Protein 9QGG (pdb70)

Foldseek 3Di:
DDLQVVLQVVVLVQQEEEDAQWDDDPPRDIDGPFDAPCPVVVVVLPPAADPCVVVQLVVQSVCSNHPWDDGLFKGKHKYHHPPDSQWIKMWIQFGPLALRTRFIWMKTWGQHRPPPVAAIAIFTDLLVCLPHQLAPQQHSRGHGDAQCRAPPPPDVVRYPDRPPDGPSVVVVCCRDLTRDRQRVCSDPPLVVVPPDLVSVLVSLLSSLQNNLSRLQRRQLCCLVPNTPSCNVVNLQSCLSCVVVVLVVLVVVLVVLPDDDDDVVSVVSSVVSSVSSVVSSVSNVVSNVVRDDDD/DDPCLACVQVCLQQNDLLLVLQLAFEEEQEDQALLSVLLLLQLVLSQGNEYEYEYADADDLQRLLRRLQDDPVRGGPTNQVSCQVVSCQLHVNYHYYYDYDDPDLVNVLRGQEYEDEPDADVVVQVVLVSCQVNQHWYWYWYDFFQKIKIWTARYFKAKAQAAFRDDKFKFKFFAWDAFQWIKTFGPPDDFRPDDQQFWKAKDPWPQQCVRHPDGTATWGDPDRGMITRGHRNVGGHTDAIMMIITDGDMDMDGGDTPVVCLVVPDEDDFAPVCVQVVVQVSLLVVLQSVLCVVPVNDAAAAQDQVQLVVSLVSSVVVDPDDHDSVVSSLSSNRRQADHHLSSLQSSLLVSLLVSCSSRSYFHHGRTMYMDGQVLLEDPVGDDSVQLCADSHSCNSVSSRHGVVLLVLQLAAEEEEEDQALLNLLLLLRSLSSNGNLHNYAYEYEAQDFDRSNRSSFRSQDGPVRGRPQRFVSSVVSSCSSHVSHHYDYYNDHDDPVPCVPVPLVVLQRHQEYEYDDDDVVSQVSVQVSCLVNQHKYWYKDDFNLKIWIDIDHFQWFATPVVDDDDDDDDDDPCCLPPFPQALLSLLVNLLVVLCVPQFVLQPLLQCCLVDVCSLVVLVPDDDCRLVVSLVSNCCDFPVQQDPALLSLLLVLLQVLCCVQPQVLVQSCVVPPPQAADPVGHHPCHDSGFRFDGDDDDLPDPLNLLLSQLRSQSSCVQFVHDHDNDSVVSSVSNVPHDHDDHDHDPCSVPVSVVSVVCCVPVGDSVIDGDGDDQDLSDPPNSNLSNSQSSSQSVCNRRVHDGDDSSVSCCSSVVRRNDRNSSSSSRSSLSVSQVSSVSSPDRDQVSHWIWIARSSVGDIYTDRRHTFDWDDDPRDIDGQSDAAEAEEKDAQQRVQVVCCPPVVWHFAWKAFVPWTLHHVPDDPVVVVVRRGDIPQVSCCVGVVHHDDPSHQWGKMATWTAHPVGHTDHDHIYIYGYD/DKEWEAEPVGDIDIDDDDQFDWLVVVLVRVCVVPNDHSVQWWKDFPNDTHDGPGTNVVVPQDPHGYIYTYHDDDDD

B-factor: mean 119.48, std 24.33, range [30.0, 219.34]

Radius of gyration: 34.96 Å; Cα contacts (8 Å, |Δi|>4): 2668; chains: 4; bounding box: 71×82×110 Å

Secondary structure (DSSP, 8-state):
--HHHHHHHHHSTTSEEEE--EEE-STT-EEESS--TTHHHHHHHTT---HHHHHHHHHHHHHHHHH--B-SS-BEEEEEESS-TTEEEEEEEBPTTSTTBT-EEEEEEE--TTTTTSPPEEEE--STTTT---BTTB-TTSBB--GGG--SSS-TTTS--TTT--HHHHHHHHHHHTS-S-GGGGSTTGGGGTTSHHHHHHHHHHHHHHHHHIIIIIIIHHHHS--SSSHHHHHHHHHHTHHHHHHHHHHHHHHHTS--S-HHHHHHHHHHHHHHHHHHHHHHHHHHT-PPP-/---HHHHHHHHHHH-HHHHHHHTT-EEEEE--SHHHHHHHHHHHHHT-SEEEEE--SBP-GGGGGT-TT--GGGTTSBHHHHHHHHHHTT-TTSEEEEE-S---HHHHTT-SEEEE-S--HHHHHHHHHHHHHTT-EEEEEEEEBTEEEEEEE--SSEEESBSS-PPP-EEEEEEE--STT-EEEETTS----PPTT-EEEEEEEES-GGGBTPPPEE-EE-SSSEEE-S--TTSPPP-EEEEEEEE---EEE-PPPHHHHHHS--EEPS-TT-TTHHHHHHHHHHHHHHHHHHTTT-PPPTT-HHHHHHHHHHHHHH--S---HHHHHHHHHHTT-B-HHHHHHHHHHHHHHHHHHHH-BSPPP-SEEEEE-GGGS-TT---TGGGS--SSTTHHHHHHH-HHHHHHHHT-EEEEE--SHHHHHHHHHHHHHTTTSSS-EEEEE---B--GGGGGT-TT--GGGTTSBHHHHHHHHHHHH-TT--EEEE----SGGGTTTS-HHHHHT--EEEE--SSHHHHHHHHHHHHHHT--EEEEEEEBTEEEEEEE-TTTB--GGGS-PPPPP---HHHHHT---SHHHHHHHHHHHHHIIIIIHHHHHHHHHH-TTHHHHHTT-STTHHHHHHHHHHIIIIIS--SSHHHHHHHHHHHHHIIIIIHHHHHHHHS-TT-B-TTS-BSS-TT----------TTSHHHHHHHHHHHHHHHHHHTPPP---HHHHHHHHTTPPPPP------HHHHHHHHHHHHHHT--TT----PPPP-SS-SSS-HHHHHHHHHHHHHHHTTPPP--HHHHHHHHTT---B-HHHHHHHHHHHHHHHHHHHHT--STTT--EEEEETTTTEEEEEPPPBPP-EEETTEEE-TT-EEEE-S--BHHHHHHHIIIII--EEEEEEETTEEEEETTS-HHHHHHHTTSBHHHHHHHHHTSPPPTT--EEEEEEEEE-TTS-EE---EEEEE--/---/-EEEEEETTS-EEEEE--TT-BHHHHHHHHHHHT---GGG-EEEETTEE--TT-BHHHHT--TT-EEEEE------

Structure (mmCIF, N/CA/C/O backbone):
data_9QGG
#
_entry.id   9QGG
#
loop_
_entity.id
_entity.type
_entity.pdbx_description
1 polymer 'BIR repeat containing ubiquitin-conjugating enzyme, isoform B'
2 polymer 'E1 ubiquitin-activating enzyme'
3 polymer Polyubiquitin-C
4 non-polymer 'ADENOSINE MONOPHOSPHATE'
#
loop_
_atom_site.group_PDB
_atom_site.id
_atom_site.type_symbol
_atom_site.label_atom_id
_atom_site.label_alt_id
_atom_site.label_comp_id
_atom_site.label_asym_id
_atom_site.label_entity_id
_atom_site.label_seq_id
_atom_site.pdbx_PDB_ins_code
_atom_site.Cartn_x
_atom_site.Cartn_y
_atom_site.Cartn_z
_atom_site.occupancy
_atom_site.B_iso_or_equiv
_atom_site.auth_seq_id
_atom_site.auth_comp_id
_atom_site.auth_asym_id
_atom_site.auth_atom_id
_atom_site.pdbx_PDB_model_num
ATOM 1 N N . LYS A 1 7 ? 123.184 166.309 189.210 1.00 176.74 4581 LYS A N 1
ATOM 2 C CA . LYS A 1 7 ? 122.973 165.385 188.107 1.00 169.87 4581 LYS A CA 1
ATOM 3 C C . LYS A 1 7 ? 123.408 163.975 188.489 1.00 167.86 4581 LYS A C 1
ATOM 4 O O . LYS A 1 7 ? 124.372 163.775 189.233 1.00 166.39 4581 LYS A O 1
ATOM 10 N N . SER A 1 8 ? 122.681 162.989 187.969 1.00 164.50 4582 SER A N 1
ATOM 11 C CA . SER A 1 8 ? 123.045 161.599 188.184 1.00 158.70 4582 SER A CA 1
ATOM 12 C C . SER A 1 8 ? 124.353 161.280 187.465 1.00 154.67 4582 SER A C 1
ATOM 13 O O . SER A 1 8 ? 124.746 161.949 186.507 1.00 154.51 4582 SER A O 1
ATOM 16 N N . ILE A 1 9 ? 125.031 160.236 187.946 1.00 151.85 4583 ILE A N 1
ATOM 17 C CA . ILE A 1 9 ? 126.346 159.895 187.408 1.00 148.62 4583 ILE A CA 1
ATOM 18 C C . ILE A 1 9 ? 126.238 159.491 185.941 1.00 143.63 4583 ILE A C 1
ATOM 19 O O . ILE A 1 9 ? 127.130 159.786 185.135 1.00 140.86 4583 ILE A O 1
ATOM 24 N N . GLU A 1 10 ? 125.144 158.822 185.568 1.00 142.35 4584 GLU A N 1
ATOM 25 C CA . GLU A 1 10 ? 124.922 158.494 184.164 1.00 140.24 4584 GLU A CA 1
ATOM 26 C C . GLU A 1 10 ? 124.754 159.755 183.327 1.00 142.57 4584 GLU A C 1
ATOM 27 O O . GLU A 1 10 ? 125.286 159.848 182.213 1.00 142.45 4584 GLU A O 1
ATOM 33 N N . GLN A 1 11 ? 124.016 160.738 183.848 1.00 143.87 4585 GLN A N 1
ATOM 34 C CA . GLN A 1 11 ? 123.834 161.993 183.127 1.00 142.62 4585 GLN A CA 1
ATOM 35 C C . GLN A 1 11 ? 125.160 162.721 182.944 1.00 142.20 4585 GLN A C 1
ATOM 36 O O . GLN A 1 11 ? 125.444 163.245 181.861 1.00 142.82 4585 GLN A O 1
ATOM 42 N N . ARG A 1 12 ? 125.985 162.763 183.994 1.00 141.48 4586 ARG A N 1
ATOM 43 C CA . ARG A 1 12 ? 127.294 163.399 183.879 1.00 140.34 4586 ARG A CA 1
ATOM 44 C C . ARG A 1 12 ? 128.173 162.671 182.872 1.00 136.14 4586 ARG A C 1
ATOM 45 O O . ARG A 1 12 ? 128.875 163.306 182.078 1.00 134.55 4586 ARG A O 1
ATOM 53 N N . TYR A 1 13 ? 128.147 161.336 182.891 1.00 135.84 4587 TYR A N 1
ATOM 54 C CA . TYR A 1 13 ? 128.933 160.564 181.933 1.00 129.97 4587 TYR A CA 1
ATOM 55 C C . TYR A 1 13 ? 128.498 160.861 180.504 1.00 129.02 4587 TYR A C 1
ATOM 56 O O . TYR A 1 13 ? 129.333 161.079 179.619 1.00 130.59 4587 TYR A O 1
ATOM 65 N N . LEU A 1 14 ? 127.185 160.885 180.263 1.00 129.96 4588 LEU A N 1
ATOM 66 C CA . LEU A 1 14 ? 126.686 161.149 178.918 1.00 128.01 4588 LEU A CA 1
ATOM 67 C C . LEU A 1 14 ? 127.018 162.567 178.469 1.00 131.03 4588 LEU A C 1
ATOM 68 O O . LEU A 1 14 ? 127.355 162.791 177.301 1.00 130.53 4588 LEU A O 1
ATOM 73 N N . GLU A 1 15 ? 126.926 163.539 179.380 1.00 134.57 4589 GLU A N 1
ATOM 74 C CA . GLU A 1 15 ? 127.222 164.919 179.013 1.00 133.33 4589 GLU A CA 1
ATOM 75 C C . GLU A 1 15 ? 128.711 165.138 178.779 1.00 131.80 4589 GLU A C 1
ATOM 76 O O . GLU A 1 15 ? 129.088 165.970 177.946 1.00 133.24 4589 GLU A O 1
ATOM 82 N N . LEU A 1 16 ? 129.568 164.411 179.494 1.00 130.54 4590 LEU A N 1
ATOM 83 C CA . LEU A 1 16 ? 131.006 164.625 179.391 1.00 126.68 4590 LEU A CA 1
ATOM 84 C C . LEU A 1 16 ? 131.635 163.858 178.234 1.00 125.31 4590 LEU A C 1
ATOM 85 O O . LEU A 1 16 ? 132.544 164.375 177.576 1.00 126.10 4590 LEU A O 1
ATOM 90 N N . MET A 1 17 ? 131.176 162.634 177.968 1.00 124.76 4591 MET A N 1
ATOM 91 C CA . MET A 1 17 ? 131.743 161.847 176.880 1.00 120.60 4591 MET A CA 1
ATOM 92 C C . MET A 1 17 ? 131.180 162.217 175.515 1.00 119.35 4591 MET A C 1
ATOM 93 O O . MET A 1 17 ? 131.692 161.729 174.502 1.00 119.02 4591 MET A O 1
ATOM 98 N N . LYS A 1 18 ? 130.145 163.057 175.461 1.00 120.09 4592 LYS A N 1
ATOM 99 C CA . LYS A 1 18 ? 129.562 163.432 174.177 1.00 120.28 4592 LYS A CA 1
ATOM 100 C C . LYS A 1 18 ? 130.530 164.266 173.345 1.00 120.59 4592 LYS A C 1
ATOM 101 O O . LYS A 1 18 ? 130.617 164.092 172.124 1.00 121.98 4592 LYS A O 1
ATOM 107 N N . LYS A 1 19 ? 131.270 165.172 173.988 1.00 120.31 4593 LYS A N 1
ATOM 108 C CA . LYS A 1 19 ? 132.118 166.104 173.255 1.00 120.01 4593 LYS A CA 1
ATOM 109 C C . LYS A 1 19 ? 133.358 165.444 172.667 1.00 120.65 4593 LYS A C 1
ATOM 110 O O . LYS A 1 19 ? 133.938 165.984 171.719 1.00 120.09 4593 LYS A O 1
ATOM 116 N N . ARG A 1 20 ? 133.779 164.296 173.198 1.00 120.80 4594 ARG A N 1
ATOM 117 C CA . ARG A 1 20 ? 135.034 163.671 172.804 1.00 118.77 4594 ARG A CA 1
ATOM 118 C C . ARG A 1 20 ? 134.827 162.410 171.972 1.00 113.21 4594 ARG A C 1
ATOM 119 O O . ARG A 1 20 ? 135.714 161.552 171.925 1.00 112.98 4594 ARG A O 1
ATOM 127 N N . GLN A 1 21 ? 133.674 162.276 171.315 1.00 109.18 4595 GLN A N 1
ATOM 128 C CA . GLN A 1 21 ? 133.414 161.067 170.540 1.00 103.69 4595 GLN A CA 1
ATOM 129 C C . GLN A 1 21 ? 134.247 161.029 169.265 1.00 103.43 4595 GLN A C 1
ATOM 130 O O . GLN A 1 21 ? 134.828 159.991 168.931 1.00 105.48 4595 GLN A O 1
ATOM 136 N N . PHE A 1 22 ? 134.320 162.143 168.541 1.00 102.95 4596 PHE A N 1
ATOM 137 C CA . PHE A 1 22 ? 135.076 162.217 167.298 1.00 100.38 4596 PHE A CA 1
ATOM 138 C C . PHE A 1 22 ? 136.038 163.391 167.370 1.00 103.37 4596 PHE A C 1
ATOM 139 O O . PHE A 1 22 ? 135.638 164.504 167.725 1.00 109.49 4596 PHE A O 1
ATOM 147 N N . ASP A 1 23 ? 137.300 163.143 167.029 1.00 101.15 4597 ASP A N 1
ATOM 148 C CA . ASP A 1 23 ? 138.330 164.170 167.099 1.00 103.53 4597 ASP A CA 1
ATOM 149 C C . ASP A 1 23 ? 139.511 163.728 166.248 1.00 103.00 4597 ASP A C 1
ATOM 150 O O . ASP A 1 23 ? 139.533 162.621 165.705 1.00 102.48 4597 ASP A O 1
ATOM 155 N N . THR A 1 24 ? 140.496 164.614 166.137 1.00 104.48 4598 THR A N 1
ATOM 156 C CA . THR A 1 24 ? 141.709 164.353 165.378 1.00 104.18 4598 THR A CA 1
ATOM 157 C C . THR A 1 24 ? 142.917 164.378 166.303 1.00 104.78 4598 THR A C 1
ATOM 158 O O . THR A 1 24 ? 142.941 165.101 167.303 1.00 106.03 4598 THR A O 1
ATOM 162 N N . PHE A 1 25 ? 143.923 163.578 165.958 1.00 106.41 4599 PHE A N 1
ATOM 163 C CA . PHE A 1 25 ? 145.151 163.479 166.729 1.00 106.32 4599 PHE A CA 1
ATOM 164 C C . PHE A 1 25 ? 146.349 163.513 165.792 1.00 107.87 4599 PHE A C 1
ATOM 165 O O . PHE A 1 25 ? 146.265 163.094 164.635 1.00 109.25 4599 PHE A O 1
ATOM 173 N N . ASP A 1 26 ? 147.468 164.020 166.305 1.00 109.22 4600 ASP A N 1
ATOM 174 C CA . ASP A 1 26 ? 148.715 164.092 165.545 1.00 109.53 4600 ASP A CA 1
ATOM 175 C C . ASP A 1 26 ? 149.394 162.730 165.599 1.00 110.92 4600 ASP A C 1
ATOM 176 O O . ASP A 1 26 ? 150.227 162.459 166.463 1.00 114.33 4600 ASP A O 1
ATOM 181 N N . MET A 1 27 ? 149.027 161.856 164.663 1.00 109.07 4601 MET A N 1
ATOM 182 C CA . MET A 1 27 ? 149.642 160.538 164.579 1.00 106.42 4601 MET A CA 1
ATOM 183 C C . MET A 1 27 ? 150.907 160.533 163.734 1.00 106.20 4601 MET A C 1
ATOM 184 O O . MET A 1 27 ? 151.780 159.684 163.946 1.00 110.12 4601 MET A O 1
ATOM 189 N N . ILE A 1 28 ? 151.025 161.456 162.785 1.00 105.91 4602 ILE A N 1
ATOM 190 C CA . ILE A 1 28 ? 152.156 161.519 161.867 1.00 104.13 4602 ILE A CA 1
ATOM 191 C C . ILE A 1 28 ? 152.766 162.910 161.947 1.00 108.77 4602 ILE A C 1
ATOM 192 O O . ILE A 1 28 ? 152.044 163.912 161.899 1.00 114.70 4602 ILE A O 1
ATOM 197 N N . VAL A 1 29 ? 154.091 162.970 162.067 1.00 107.22 4603 VAL A N 1
ATOM 198 C CA . VAL A 1 29 ? 154.814 164.231 162.138 1.00 109.87 4603 VAL A CA 1
ATOM 199 C C . VAL A 1 29 ? 155.879 164.249 161.051 1.00 116.77 4603 VAL A C 1
ATOM 200 O O . VAL A 1 29 ? 156.266 163.214 160.502 1.00 116.99 4603 VAL A O 1
ATOM 204 N N . GLU A 1 30 ? 156.348 165.454 160.738 1.00 121.69 4604 GLU A N 1
ATOM 205 C CA . GLU A 1 30 ? 157.379 165.621 159.726 1.00 124.51 4604 GLU A CA 1
ATOM 206 C C . GLU A 1 30 ? 158.709 165.055 160.212 1.00 130.15 4604 GLU A C 1
ATOM 207 O O . GLU A 1 30 ? 159.039 165.107 161.400 1.00 131.60 4604 GLU A O 1
ATOM 213 N N . SER A 1 31 ? 159.476 164.509 159.273 1.00 134.12 4605 SER A N 1
ATOM 214 C CA . SER A 1 31 ? 160.775 163.919 159.563 1.00 137.91 4605 SER A CA 1
ATOM 215 C C . SER A 1 31 ? 161.775 164.485 158.557 1.00 146.08 4605 SER A C 1
ATOM 216 O O . SER A 1 31 ? 161.440 165.350 157.742 1.00 147.73 4605 SER A O 1
ATOM 219 N N . ASP A 1 32 ? 163.013 164.000 158.613 1.00 149.02 4606 ASP A N 1
ATOM 220 C CA . ASP A 1 32 ? 164.050 164.465 157.707 1.00 149.97 4606 ASP A CA 1
ATOM 221 C C . ASP A 1 32 ? 163.760 164.007 156.278 1.00 150.38 4606 ASP A C 1
ATOM 222 O O . ASP A 1 32 ? 162.820 163.253 156.018 1.00 150.21 4606 ASP A O 1
ATOM 227 N N . ASN A 1 33 ? 164.567 164.523 155.345 1.00 150.68 4607 ASN A N 1
ATOM 228 C CA . ASN A 1 33 ? 164.607 164.171 153.923 1.00 151.58 4607 ASN A CA 1
ATOM 229 C C . ASN A 1 33 ? 163.240 163.834 153.325 1.00 149.87 4607 ASN A C 1
ATOM 230 O O . ASN A 1 33 ? 163.086 162.831 152.620 1.00 151.03 4607 ASN A O 1
ATOM 235 N N . ASN A 1 34 ? 162.252 164.697 153.574 1.00 144.98 4608 ASN A N 1
ATOM 236 C CA . ASN A 1 34 ? 160.911 164.575 152.996 1.00 142.48 4608 ASN A CA 1
ATOM 237 C C . ASN A 1 34 ? 160.248 163.245 153.342 1.00 143.52 4608 ASN A C 1
ATOM 238 O O . ASN A 1 34 ? 159.557 162.650 152.512 1.00 141.46 4608 ASN A O 1
ATOM 243 N N . SER A 1 35 ? 160.449 162.768 154.563 1.00 142.12 4609 SER A N 1
ATOM 244 C CA . SER A 1 35 ? 159.798 161.565 155.053 1.00 136.87 4609 SER A CA 1
ATOM 245 C C . SER A 1 35 ? 158.947 161.901 156.269 1.00 129.84 4609 SER A C 1
ATOM 246 O O . SER A 1 35 ? 159.009 163.003 156.820 1.00 130.16 4609 SER A O 1
ATOM 249 N N . PHE A 1 36 ? 158.136 160.932 156.681 1.00 123.00 4610 PHE A N 1
ATOM 250 C CA . PHE A 1 36 ? 157.278 161.078 157.844 1.00 116.81 4610 PHE A CA 1
ATOM 251 C C . PHE A 1 36 ? 157.408 159.844 158.723 1.00 117.83 4610 PHE A C 1
ATOM 252 O O . PHE A 1 36 ? 157.698 158.747 158.240 1.00 122.31 4610 PHE A O 1
ATOM 260 N N . ARG A 1 37 ? 157.195 160.035 160.022 1.00 113.03 4611 ARG A N 1
ATOM 261 C CA . ARG A 1 37 ? 157.281 158.952 160.988 1.00 110.47 4611 ARG A CA 1
ATOM 262 C C . ARG A 1 37 ? 156.062 158.978 161.898 1.00 109.76 4611 ARG A C 1
ATOM 263 O O . ARG A 1 37 ? 155.501 160.039 162.184 1.00 112.50 4611 ARG A O 1
ATOM 271 N N . PHE A 1 38 ? 155.653 157.793 162.340 1.00 105.41 4612 PHE A N 1
ATOM 272 C CA . PHE A 1 38 ? 154.520 157.668 163.244 1.00 103.62 4612 PHE A CA 1
ATOM 273 C C . PHE A 1 38 ? 154.970 157.901 164.679 1.00 106.21 4612 PHE A C 1
ATOM 274 O O . PHE A 1 38 ? 155.940 157.293 165.141 1.00 112.05 4612 PHE A O 1
ATOM 282 N N . VAL A 1 39 ? 154.264 158.786 165.386 1.00 104.33 4613 VAL A N 1
ATOM 283 C CA . VAL A 1 39 ? 154.509 159.002 166.806 1.00 104.30 4613 VAL A CA 1
ATOM 284 C C . VAL A 1 39 ? 153.574 158.185 167.680 1.00 107.55 4613 VAL A C 1
ATOM 285 O O . VAL A 1 39 ? 153.658 158.266 168.913 1.00 109.80 4613 VAL A O 1
ATOM 289 N N . VAL A 1 40 ? 152.680 157.401 167.079 1.00 106.62 4614 VAL A N 1
ATOM 290 C CA . VAL A 1 40 ? 151.813 156.482 167.800 1.00 107.20 4614 VAL A CA 1
ATOM 291 C C . VAL A 1 40 ? 151.937 155.110 167.154 1.00 110.63 4614 VAL A C 1
ATOM 292 O O . VAL A 1 40 ? 152.316 154.976 165.988 1.00 114.88 4614 VAL A O 1
ATOM 296 N N . SER A 1 41 ? 151.617 154.081 167.932 1.00 109.64 4615 SER A N 1
ATOM 297 C CA . SER A 1 41 ? 151.727 152.704 167.465 1.00 113.12 4615 SER A CA 1
ATOM 298 C C . SER A 1 41 ? 150.493 152.356 166.644 1.00 113.01 4615 SER A C 1
ATOM 299 O O . SER A 1 41 ? 149.411 152.140 167.198 1.00 115.81 4615 SER A O 1
ATOM 302 N N . HIS A 1 42 ? 150.651 152.298 165.324 1.00 107.88 4616 HIS A N 1
ATOM 303 C CA . HIS A 1 42 ? 149.575 151.925 164.417 1.00 102.13 4616 HIS A CA 1
ATOM 304 C C . HIS A 1 42 ? 149.932 150.613 163.737 1.00 100.54 4616 HIS A C 1
ATOM 305 O O . HIS A 1 42 ? 151.055 150.448 163.249 1.00 105.12 4616 HIS A O 1
ATOM 312 N N . HIS A 1 43 ? 148.976 149.685 163.710 1.00 96.73 4617 HIS A N 1
ATOM 313 C CA . HIS A 1 43 ? 149.237 148.362 163.153 1.00 96.92 4617 HIS A CA 1
ATOM 314 C C . HIS A 1 43 ? 149.480 148.423 161.651 1.00 99.42 4617 HIS A C 1
ATOM 315 O O . HIS A 1 43 ? 150.312 147.679 161.121 1.00 103.10 4617 HIS A O 1
ATOM 322 N N . PHE A 1 44 ? 148.765 149.301 160.947 1.00 96.39 4618 PHE A N 1
ATOM 323 C CA . PHE A 1 44 ? 148.810 149.362 159.491 1.00 95.33 4618 PHE A CA 1
ATOM 324 C C . PHE A 1 44 ? 149.791 150.409 158.977 1.00 98.82 4618 PHE A C 1
ATOM 325 O O . PHE A 1 44 ? 149.578 150.980 157.904 1.00 102.51 4618 PHE A O 1
ATOM 333 N N . GLU A 1 45 ? 150.864 150.678 159.725 1.00 98.52 4619 GLU A N 1
ATOM 334 C CA . GLU A 1 45 ? 151.871 151.623 159.253 1.00 98.54 4619 GLU A CA 1
ATOM 335 C C . GLU A 1 45 ? 152.553 151.115 157.988 1.00 101.86 4619 GLU A C 1
ATOM 336 O O . GLU A 1 45 ? 152.791 151.884 157.048 1.00 105.31 4619 GLU A O 1
ATOM 342 N N . LYS A 1 46 ? 152.871 149.819 157.946 1.00 102.26 4620 LYS A N 1
ATOM 343 C CA . LYS A 1 46 ? 153.505 149.249 156.762 1.00 103.21 4620 LYS A CA 1
ATOM 344 C C . LYS A 1 46 ? 152.596 149.351 155.545 1.00 104.28 4620 LYS A C 1
ATOM 345 O O . LYS A 1 46 ? 153.051 149.691 154.448 1.00 104.74 4620 LYS A O 1
ATOM 351 N N . MET A 1 47 ? 151.305 149.058 155.719 1.00 104.61 4621 MET A N 1
ATOM 352 C CA . MET A 1 47 ? 150.364 149.187 154.611 1.00 103.20 4621 MET A CA 1
ATOM 353 C C . MET A 1 47 ? 150.212 150.640 154.182 1.00 100.62 4621 MET A C 1
ATOM 354 O O . MET A 1 47 ? 150.072 150.928 152.988 1.00 103.29 4621 MET A O 1
ATOM 359 N N . VAL A 1 48 ? 150.230 151.567 155.141 1.00 99.04 4622 VAL A N 1
ATOM 360 C CA . VAL A 1 48 ? 150.145 152.987 154.810 1.00 96.78 4622 VAL A CA 1
ATOM 361 C C . VAL A 1 48 ? 151.335 153.401 153.955 1.00 102.28 4622 VAL A C 1
ATOM 362 O O . VAL A 1 48 ? 151.187 154.101 152.946 1.00 108.14 4622 VAL A O 1
ATOM 366 N N . ARG A 1 49 ? 152.536 152.967 154.343 1.00 100.46 4623 ARG A N 1
ATOM 367 C CA . ARG A 1 49 ? 153.726 153.305 153.568 1.00 99.75 4623 ARG A CA 1
ATOM 368 C C . ARG A 1 49 ? 153.702 152.645 152.194 1.00 103.95 4623 ARG A C 1
ATOM 369 O O . ARG A 1 49 ? 154.107 153.258 151.199 1.00 106.88 4623 ARG A O 1
ATOM 377 N N . LEU A 1 50 ? 153.237 151.396 152.119 1.00 104.05 4624 LEU A N 1
ATOM 378 C CA . LEU A 1 50 ? 153.177 150.701 150.837 1.00 101.00 4624 LEU A CA 1
ATOM 379 C C . LEU A 1 50 ? 152.191 151.370 149.888 1.00 103.52 4624 LEU A C 1
ATOM 380 O O . LEU A 1 50 ? 152.449 151.464 148.683 1.00 109.77 4624 LEU A O 1
ATOM 385 N N . ALA A 1 51 ? 151.051 151.828 150.410 1.00 104.61 4625 ALA A N 1
ATOM 386 C CA . ALA A 1 51 ? 150.066 152.495 149.565 1.00 103.69 4625 ALA A CA 1
ATOM 387 C C . ALA A 1 51 ? 150.622 153.788 148.984 1.00 107.84 4625 ALA A C 1
ATOM 388 O O . ALA A 1 51 ? 150.314 154.147 147.842 1.00 113.43 4625 ALA A O 1
ATOM 390 N N . GLY A 1 52 ? 151.444 154.495 149.751 1.00 106.92 4626 GLY A N 1
ATOM 391 C CA . GLY A 1 52 ? 151.996 155.749 149.265 1.00 109.34 4626 GLY A CA 1
ATOM 392 C C . GLY A 1 52 ? 150.910 156.793 149.115 1.00 112.73 4626 GLY A C 1
ATOM 393 O O . GLY A 1 52 ? 150.102 157.018 150.024 1.00 111.35 4626 GLY A O 1
ATOM 394 N N . ASP A 1 53 ? 150.883 157.446 147.956 1.00 115.53 4627 ASP A N 1
ATOM 395 C CA . ASP A 1 53 ? 149.902 158.479 147.661 1.00 115.65 4627 ASP A CA 1
ATOM 396 C C . ASP A 1 53 ? 148.767 157.977 146.781 1.00 111.00 4627 ASP A C 1
ATOM 397 O O . ASP A 1 53 ? 147.978 158.786 146.286 1.00 111.65 4627 ASP A O 1
ATOM 402 N N . ARG A 1 54 ? 148.672 156.668 146.566 1.00 106.71 4628 ARG A N 1
ATOM 403 C CA . ARG A 1 54 ? 147.631 156.122 145.707 1.00 102.28 4628 ARG A CA 1
ATOM 404 C C . ARG A 1 54 ? 146.262 156.256 146.363 1.00 102.28 4628 ARG A C 1
ATOM 405 O O . ARG A 1 54 ? 146.104 156.016 147.563 1.00 105.69 4628 ARG A O 1
ATOM 413 N N . TYR A 1 55 ? 145.269 156.647 145.566 1.00 101.18 4629 TYR A N 1
ATOM 414 C CA . TYR A 1 55 ? 143.902 156.770 146.051 1.00 100.25 4629 TYR A CA 1
ATOM 415 C C . TYR A 1 55 ? 142.952 156.773 144.863 1.00 101.21 4629 TYR A C 1
ATOM 416 O O . TYR A 1 55 ? 143.263 157.344 143.815 1.00 105.44 4629 TYR A O 1
ATOM 425 N N . HIS A 1 56 ? 141.802 156.130 145.032 1.00 101.07 4630 HIS A N 1
ATOM 426 C CA . HIS A 1 56 ? 140.753 156.208 144.031 1.00 100.03 4630 HIS A CA 1
ATOM 427 C C . HIS A 1 56 ? 140.038 157.555 144.132 1.00 105.07 4630 HIS A C 1
ATOM 428 O O . HIS A 1 56 ? 139.906 158.113 145.225 1.00 108.54 4630 HIS A O 1
ATOM 435 N N . PRO A 1 57 ? 139.583 158.108 143.004 1.00 104.00 4631 PRO A N 1
ATOM 436 C CA . PRO A 1 57 ? 138.923 159.424 143.051 1.00 103.11 4631 PRO A CA 1
ATOM 437 C C . PRO A 1 57 ? 137.702 159.477 143.953 1.00 105.34 4631 PRO A C 1
ATOM 438 O O . PRO A 1 57 ? 137.461 160.512 144.587 1.00 108.88 4631 PRO A O 1
ATOM 442 N N . SER A 1 58 ? 136.920 158.400 144.034 1.00 103.38 4632 SER A N 1
ATOM 443 C CA . SER A 1 58 ? 135.725 158.403 144.870 1.00 104.27 4632 SER A CA 1
ATOM 444 C C . SER A 1 58 ? 136.041 158.301 146.356 1.00 104.96 4632 SER A C 1
ATOM 445 O O . SER A 1 58 ? 135.155 158.568 147.181 1.00 108.37 4632 SER A O 1
ATOM 448 N N . ARG A 1 59 ? 137.272 157.923 146.712 1.00 102.05 4633 ARG A N 1
ATOM 449 C CA . ARG A 1 59 ? 137.615 157.727 148.115 1.00 100.47 4633 ARG A CA 1
ATOM 450 C C . ARG A 1 59 ? 137.531 159.031 148.896 1.00 104.00 4633 ARG A C 1
ATOM 451 O O . ARG A 1 59 ? 137.130 159.034 150.063 1.00 108.05 4633 ARG A O 1
ATOM 459 N N . VAL A 1 60 ? 137.912 160.148 148.274 1.00 101.45 4634 VAL A N 1
ATOM 460 C CA . VAL A 1 60 ? 137.880 161.433 148.970 1.00 101.94 4634 VAL A CA 1
ATOM 461 C C . VAL A 1 60 ? 136.452 161.789 149.364 1.00 104.25 4634 VAL A C 1
ATOM 462 O O . VAL A 1 60 ? 136.173 162.134 150.520 1.00 108.77 4634 VAL A O 1
ATOM 466 N N . LYS A 1 61 ? 135.525 161.707 148.407 1.00 101.82 4635 LYS A N 1
ATOM 467 C CA . LYS A 1 61 ? 134.128 162.014 148.696 1.00 102.80 4635 LYS A CA 1
ATOM 468 C C . LYS A 1 61 ? 133.548 161.039 149.711 1.00 106.67 4635 LYS A C 1
ATOM 469 O O . LYS A 1 61 ? 132.819 161.442 150.629 1.00 110.91 4635 LYS A O 1
ATOM 475 N N . ARG A 1 62 ? 133.860 159.747 149.564 1.00 105.00 4636 ARG A N 1
ATOM 476 C CA . ARG A 1 62 ? 133.331 158.759 150.496 1.00 102.69 4636 ARG A CA 1
ATOM 477 C C . ARG A 1 62 ? 133.830 159.013 151.912 1.00 104.13 4636 ARG A C 1
ATOM 478 O O . ARG A 1 62 ? 133.060 158.923 152.873 1.00 109.58 4636 ARG A O 1
ATOM 486 N N . LEU A 1 63 ? 135.114 159.347 152.061 1.00 101.60 4637 LEU A N 1
ATOM 487 C CA . LEU A 1 63 ? 135.666 159.598 153.386 1.00 99.14 4637 LEU A CA 1
ATOM 488 C C . LEU A 1 63 ? 135.123 160.891 153.977 1.00 101.36 4637 LEU A C 1
ATOM 489 O O . LEU A 1 63 ? 134.920 160.982 155.192 1.00 106.08 4637 LEU A O 1
ATOM 494 N N . ALA A 1 64 ? 134.885 161.905 153.142 1.00 100.33 4638 ALA A N 1
ATOM 495 C CA . ALA A 1 64 ? 134.261 163.125 153.645 1.00 98.53 4638 ALA A CA 1
ATOM 496 C C . ALA A 1 64 ? 132.860 162.843 154.175 1.00 103.10 4638 ALA A C 1
ATOM 497 O O . ALA A 1 64 ? 132.489 163.310 155.262 1.00 107.47 4638 ALA A O 1
ATOM 499 N N . GLN A 1 65 ? 132.072 162.066 153.428 1.00 102.99 4639 GLN A N 1
ATOM 500 C CA . GLN A 1 65 ? 130.740 161.700 153.901 1.00 103.02 4639 GLN A CA 1
ATOM 501 C C . GLN A 1 65 ? 130.816 160.862 155.172 1.00 105.84 4639 GLN A C 1
ATOM 502 O O . GLN A 1 65 ? 130.001 161.031 156.087 1.00 106.47 4639 GLN A O 1
ATOM 508 N N . GLU 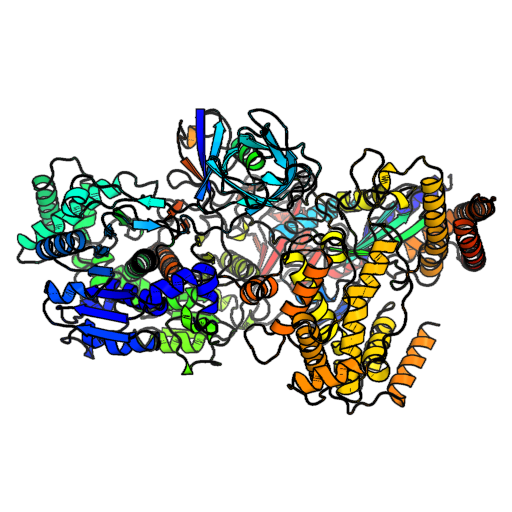A 1 66 ? 131.788 159.950 155.245 1.00 108.42 4640 GLU A N 1
ATOM 509 C CA . GLU A 1 66 ? 131.953 159.133 156.443 1.00 109.01 4640 GLU A CA 1
ATOM 510 C C . GLU A 1 66 ? 132.300 159.988 157.653 1.00 107.00 4640 GLU A C 1
ATOM 511 O O . GLU A 1 66 ? 131.793 159.751 158.752 1.00 109.82 4640 GLU A O 1
ATOM 517 N N . ALA A 1 67 ? 133.175 160.980 157.474 1.00 103.23 4641 ALA A N 1
ATOM 518 C CA . ALA A 1 67 ? 133.517 161.874 158.576 1.00 100.87 4641 ALA A CA 1
ATOM 519 C C . ALA A 1 67 ? 132.310 162.691 159.015 1.00 103.70 4641 ALA A C 1
ATOM 520 O O . ALA A 1 67 ? 132.089 162.894 160.216 1.00 109.19 4641 ALA A O 1
ATOM 522 N N . VAL A 1 68 ? 131.517 163.171 158.053 1.00 104.13 4642 VAL A N 1
ATOM 523 C CA . VAL A 1 68 ? 130.306 163.912 158.395 1.00 105.11 4642 VAL A CA 1
ATOM 524 C C . VAL A 1 68 ? 129.356 163.034 159.201 1.00 106.37 4642 VAL A C 1
ATOM 525 O O . VAL A 1 68 ? 128.759 163.480 160.188 1.00 105.97 4642 VAL A O 1
ATOM 529 N N . THR A 1 69 ? 129.202 161.772 158.793 1.00 109.63 4643 THR A N 1
ATOM 530 C CA . THR A 1 69 ? 128.347 160.853 159.539 1.00 111.92 4643 THR A CA 1
ATOM 531 C C . THR A 1 69 ? 128.897 160.588 160.937 1.00 111.06 4643 THR A C 1
ATOM 532 O O . THR A 1 69 ? 128.142 160.572 161.916 1.00 114.33 4643 THR A O 1
ATOM 536 N N . LEU A 1 70 ? 130.212 160.387 161.048 1.00 108.76 4644 LEU A N 1
ATOM 537 C CA . LEU A 1 70 ? 130.814 160.018 162.325 1.00 105.38 4644 LEU A CA 1
ATOM 538 C C . LEU A 1 70 ? 130.801 161.170 163.318 1.00 105.63 4644 LEU A C 1
ATOM 539 O O . LEU A 1 70 ? 130.763 160.936 164.531 1.00 107.16 4644 LEU A O 1
ATOM 544 N N . SER A 1 71 ? 130.840 162.412 162.833 1.00 106.50 4645 SER A N 1
ATOM 545 C CA . SER A 1 71 ? 130.887 163.547 163.747 1.00 105.73 4645 SER A CA 1
ATOM 546 C C . SER A 1 71 ? 129.621 163.677 164.585 1.00 111.02 4645 SER A C 1
ATOM 547 O O . SER A 1 71 ? 129.628 164.403 165.585 1.00 114.05 4645 SER A O 1
ATOM 550 N N . THR A 1 72 ? 128.537 162.997 164.207 1.00 112.70 4646 THR A N 1
ATOM 551 C CA . THR A 1 72 ? 127.272 163.110 164.925 1.00 115.85 4646 THR A CA 1
ATOM 552 C C . THR A 1 72 ? 126.590 161.786 165.240 1.00 119.43 4646 THR A C 1
ATOM 553 O O . THR A 1 72 ? 125.762 161.756 166.158 1.00 122.27 4646 THR A O 1
ATOM 557 N N . SER A 1 73 ? 126.896 160.700 164.530 1.00 119.61 4647 SER A N 1
ATOM 558 C CA . SER A 1 73 ? 126.119 159.471 164.630 1.00 121.86 4647 SER A CA 1
ATOM 559 C C . SER A 1 73 ? 126.831 158.362 165.396 1.00 118.92 4647 SER A C 1
ATOM 560 O O . SER A 1 73 ? 126.368 157.217 165.371 1.00 127.26 4647 SER A O 1
ATOM 563 N N . LEU A 1 74 ? 127.933 158.661 166.067 1.00 115.97 4648 LEU A N 1
ATOM 564 C CA . LEU A 1 74 ? 128.636 157.631 166.824 1.00 113.88 4648 LEU A CA 1
ATOM 565 C C . LEU A 1 74 ? 127.791 157.199 168.017 1.00 117.96 4648 LEU A C 1
ATOM 566 O O . LEU A 1 74 ? 127.302 158.054 168.764 1.00 118.58 4648 LEU A O 1
ATOM 571 N N . PRO A 1 75 ? 127.583 155.898 168.221 1.00 118.82 4649 PRO A N 1
ATOM 572 C CA . PRO A 1 75 ? 126.767 155.451 169.357 1.00 119.35 4649 PRO A CA 1
ATOM 573 C C . PRO A 1 75 ? 127.383 155.868 170.684 1.00 111.57 4649 PRO A C 1
ATOM 574 O O . PRO A 1 75 ? 128.602 155.847 170.859 1.00 110.95 4649 PRO A O 1
ATOM 578 N N . LEU A 1 76 ? 126.520 156.242 171.625 1.00 111.38 4650 LEU A N 1
ATOM 579 C CA . LEU A 1 76 ? 126.967 156.696 172.938 1.00 112.28 4650 LEU A CA 1
ATOM 580 C C . LEU A 1 76 ? 125.892 156.372 173.960 1.00 114.87 4650 LEU A C 1
ATOM 581 O O . LEU A 1 76 ? 124.746 156.809 173.815 1.00 118.84 4650 LEU A O 1
ATOM 586 N N . SER A 1 77 ? 126.262 155.611 174.985 1.00 115.79 4651 SER A N 1
ATOM 587 C CA . SER A 1 77 ? 125.346 155.268 176.062 1.00 119.44 4651 SER A CA 1
ATOM 588 C C . SER A 1 77 ? 126.166 154.906 177.288 1.00 123.87 4651 SER A C 1
ATOM 589 O O . SER A 1 77 ? 127.369 154.649 177.197 1.00 125.67 4651 SER A O 1
ATOM 592 N N . PHE A 1 78 ? 125.499 154.894 178.444 1.00 125.03 4652 PHE A N 1
ATOM 593 C CA . PHE A 1 78 ? 126.188 154.530 179.676 1.00 126.48 4652 PHE A CA 1
ATOM 594 C C . PHE A 1 78 ? 126.657 153.082 179.649 1.00 128.38 4652 PHE A C 1
ATOM 595 O O . PHE A 1 78 ? 127.611 152.728 180.350 1.00 131.25 4652 PHE A O 1
ATOM 603 N N . SER A 1 79 ? 126.006 152.234 178.852 1.00 126.84 4653 SER A N 1
ATOM 604 C CA . SER A 1 79 ? 126.426 150.842 178.738 1.00 128.26 4653 SER A CA 1
ATOM 605 C C . SER A 1 79 ? 127.681 150.713 177.882 1.00 125.75 4653 SER A C 1
ATOM 606 O O . SER A 1 79 ? 128.716 150.222 178.346 1.00 125.19 4653 SER A O 1
ATOM 609 N N . SER A 1 80 ? 127.607 151.153 176.628 1.00 123.34 4654 SER A N 1
ATOM 610 C CA . SER A 1 80 ? 128.730 151.059 175.707 1.00 115.87 4654 SER A CA 1
ATOM 611 C C . SER A 1 80 ? 128.791 152.316 174.851 1.00 113.81 4654 SER A C 1
ATOM 612 O O . SER A 1 80 ? 127.770 152.953 174.584 1.00 119.58 4654 SER A O 1
ATOM 615 N N . SER A 1 81 ? 130.002 152.663 174.420 1.00 107.55 4655 SER A N 1
ATOM 616 C CA . SER A 1 81 ? 130.215 153.844 173.598 1.00 103.57 4655 SER A CA 1
ATOM 617 C C . SER A 1 81 ? 131.368 153.584 172.641 1.00 100.76 4655 SER A C 1
ATOM 618 O O . SER A 1 81 ? 132.204 152.706 172.868 1.00 104.73 4655 SER A O 1
ATOM 621 N N . VAL A 1 82 ? 131.403 154.363 171.563 1.00 96.41 4656 VAL A N 1
ATOM 622 C CA . VAL A 1 82 ? 132.433 154.256 170.537 1.00 90.43 4656 VAL A CA 1
ATOM 623 C C . VAL A 1 82 ? 133.081 155.621 170.359 1.00 93.97 4656 VAL A C 1
ATOM 624 O O . VAL A 1 82 ? 132.384 156.625 170.174 1.00 101.83 4656 VAL A O 1
ATOM 628 N N . PHE A 1 83 ? 134.410 155.655 170.414 1.00 90.77 4657 PHE A N 1
ATOM 629 C CA . PHE A 1 83 ? 135.188 156.869 170.212 1.00 91.24 4657 PHE A CA 1
ATOM 630 C C . PHE A 1 83 ? 136.131 156.653 169.039 1.00 91.02 4657 PHE A C 1
ATOM 631 O O . PHE A 1 83 ? 136.771 155.603 168.940 1.00 94.46 4657 PHE A O 1
ATOM 639 N N . VAL A 1 84 ? 136.214 157.641 168.152 1.00 89.33 4658 VAL A N 1
ATOM 640 C CA . VAL A 1 84 ? 137.008 157.544 166.934 1.00 86.73 4658 VAL A CA 1
ATOM 641 C C . VAL A 1 84 ? 137.979 158.714 166.887 1.00 89.98 4658 VAL A C 1
ATOM 642 O O . VAL A 1 84 ? 137.581 159.868 167.084 1.00 96.54 4658 VAL A O 1
ATOM 646 N N . ARG A 1 85 ? 139.249 158.413 166.631 1.00 88.28 4659 ARG A N 1
ATOM 647 C CA . ARG A 1 85 ? 140.280 159.416 166.404 1.00 88.85 4659 ARG A CA 1
ATOM 648 C C . ARG A 1 85 ? 140.891 159.182 165.033 1.00 92.64 4659 ARG A C 1
ATOM 649 O O . ARG A 1 85 ? 141.196 158.042 164.673 1.00 97.84 4659 ARG A O 1
ATOM 657 N N . CYS A 1 86 ? 141.069 160.255 164.272 1.00 94.71 4660 CYS A N 1
ATOM 658 C CA . CYS A 1 86 ? 141.680 160.185 162.955 1.00 96.36 4660 CYS A CA 1
ATOM 659 C C . CYS A 1 86 ? 142.893 161.102 162.912 1.00 100.63 4660 CYS A C 1
ATOM 660 O O . CYS A 1 86 ? 143.027 162.024 163.718 1.00 106.37 4660 CYS A O 1
ATOM 663 N N . ASP A 1 87 ? 143.790 160.831 161.970 1.00 99.64 4661 ASP A N 1
ATOM 664 C CA . ASP A 1 87 ? 144.955 161.684 161.806 1.00 103.09 4661 ASP A CA 1
ATOM 665 C C . ASP A 1 87 ? 144.525 163.082 161.378 1.00 108.35 4661 ASP A C 1
ATOM 666 O O . ASP A 1 87 ? 143.557 163.259 160.635 1.00 113.13 4661 ASP A O 1
ATOM 671 N N . THR A 1 88 ? 145.257 164.085 161.869 1.00 106.30 4662 THR A N 1
ATOM 672 C CA . THR A 1 88 ? 144.888 165.471 161.603 1.00 106.46 4662 THR A CA 1
ATOM 673 C C . THR A 1 88 ? 144.954 165.799 160.117 1.00 108.55 4662 THR A C 1
ATOM 674 O O . THR A 1 88 ? 144.266 166.714 159.652 1.00 111.28 4662 THR A O 1
ATOM 678 N N . ASP A 1 89 ? 145.758 165.060 159.356 1.00 105.83 4663 ASP A N 1
ATOM 679 C CA . ASP A 1 89 ? 145.945 165.329 157.939 1.00 102.87 4663 ASP A CA 1
ATOM 680 C C . ASP A 1 89 ? 145.516 164.178 157.042 1.00 103.14 4663 ASP A C 1
ATOM 681 O O . ASP A 1 89 ? 145.577 164.314 155.817 1.00 105.25 4663 ASP A O 1
ATOM 686 N N . ARG A 1 90 ? 145.085 163.052 157.607 1.00 101.76 4664 ARG A N 1
ATOM 687 C CA . ARG A 1 90 ? 144.708 161.889 156.813 1.00 98.24 4664 ARG A CA 1
ATOM 688 C C . ARG A 1 90 ? 143.480 161.242 157.431 1.00 100.74 4664 ARG A C 1
ATOM 689 O O . ARG A 1 90 ? 143.541 160.740 158.557 1.00 105.11 4664 ARG A O 1
ATOM 697 N N . LEU A 1 91 ? 142.367 161.255 156.695 1.00 99.87 4665 LEU A N 1
ATOM 698 C CA . LEU A 1 91 ? 141.144 160.624 157.176 1.00 98.72 4665 LEU A CA 1
ATOM 699 C C . LEU A 1 91 ? 141.212 159.105 157.106 1.00 100.41 4665 LEU A C 1
ATOM 700 O O . LEU A 1 91 ? 140.447 158.424 157.797 1.00 105.22 4665 LEU A O 1
ATOM 705 N N . ASP A 1 92 ? 142.111 158.558 156.288 1.00 97.11 4666 ASP A N 1
ATOM 706 C CA . ASP A 1 92 ? 142.151 157.117 156.069 1.00 95.51 4666 ASP A CA 1
ATOM 707 C C . ASP A 1 92 ? 142.880 156.362 157.173 1.00 95.34 4666 ASP A C 1
ATOM 708 O O . ASP A 1 92 ? 142.899 155.128 157.142 1.00 98.36 4666 ASP A O 1
ATOM 713 N N . ILE A 1 93 ? 143.475 157.058 158.137 1.00 93.70 4667 ILE A N 1
ATOM 714 C CA . ILE A 1 93 ? 144.140 156.430 159.274 1.00 94.73 4667 ILE A CA 1
ATOM 715 C C . ILE A 1 93 ? 143.345 156.776 160.524 1.00 94.53 4667 ILE A C 1
ATOM 716 O O . ILE A 1 93 ? 143.176 157.957 160.853 1.00 99.76 4667 ILE A O 1
ATOM 721 N N . MET A 1 94 ? 142.859 155.751 161.221 1.00 91.14 4668 MET A N 1
ATOM 722 C CA . MET A 1 94 ? 141.942 155.947 162.333 1.00 88.58 4668 MET A CA 1
ATOM 723 C C . MET A 1 94 ? 142.253 154.965 163.453 1.00 90.09 4668 MET A C 1
ATOM 724 O O . MET A 1 94 ? 142.878 153.923 163.244 1.00 95.30 4668 MET A O 1
ATOM 729 N N . LYS A 1 95 ? 141.805 155.323 164.654 1.00 89.30 4669 LYS A N 1
ATOM 730 C CA . LYS A 1 95 ? 141.850 154.467 165.829 1.00 87.53 4669 LYS A CA 1
ATOM 731 C C . LYS A 1 95 ? 140.492 154.520 166.511 1.00 90.90 4669 LYS A C 1
ATOM 732 O O . LYS A 1 95 ? 139.903 155.595 166.649 1.00 96.33 4669 LYS A O 1
ATOM 738 N N . VAL A 1 96 ? 139.997 153.362 166.938 1.00 89.93 4670 VAL A N 1
ATOM 739 C CA . VAL A 1 96 ? 138.654 153.234 167.493 1.00 86.71 4670 VAL A CA 1
ATOM 740 C C . VAL A 1 96 ? 138.757 152.652 168.894 1.00 91.76 4670 VAL A C 1
ATOM 741 O O . VAL A 1 96 ? 139.484 151.679 169.116 1.00 97.72 4670 VAL A O 1
ATOM 745 N N . LEU A 1 97 ? 138.034 153.250 169.837 1.00 92.43 4671 LEU A N 1
ATOM 746 C CA . LEU A 1 97 ? 137.933 152.743 171.197 1.00 91.69 4671 LEU A CA 1
ATOM 747 C C . LEU A 1 97 ? 136.485 152.370 171.477 1.00 93.83 4671 LEU A C 1
ATOM 748 O O . LEU A 1 97 ? 135.590 153.210 171.349 1.00 98.23 4671 LEU A O 1
ATOM 753 N N . ILE A 1 98 ? 136.259 151.116 171.855 1.00 92.58 4672 ILE A N 1
ATOM 754 C CA . ILE A 1 98 ? 134.928 150.606 172.157 1.00 91.67 4672 ILE A CA 1
ATOM 755 C C . ILE A 1 98 ? 134.924 150.097 173.590 1.00 97.34 4672 ILE A C 1
ATOM 756 O O . ILE A 1 98 ? 135.745 149.248 173.954 1.00 104.42 4672 ILE A O 1
ATOM 761 N N . THR A 1 99 ? 134.001 150.612 174.397 1.00 98.01 4673 THR A N 1
ATOM 762 C CA . THR A 1 99 ? 133.833 150.152 175.767 1.00 102.55 4673 THR A CA 1
ATOM 763 C C . THR A 1 99 ? 132.850 148.990 175.788 1.00 108.02 4673 THR A C 1
ATOM 764 O O . THR A 1 99 ? 131.828 149.023 175.097 1.00 112.30 4673 THR A O 1
ATOM 768 N N . GLY A 1 100 ? 133.169 147.961 176.567 1.00 108.03 4674 GLY A N 1
ATOM 769 C CA . GLY A 1 100 ? 132.349 146.777 176.641 1.00 109.23 4674 GLY A CA 1
ATOM 770 C C . GLY A 1 100 ? 130.951 147.054 177.154 1.00 113.48 4674 GLY A C 1
ATOM 771 O O . GLY A 1 100 ? 130.751 147.794 178.121 1.00 115.35 4674 GLY A O 1
ATOM 772 N N . PRO A 1 101 ? 129.952 146.460 176.506 1.00 113.82 4675 PRO A N 1
ATOM 773 C CA . PRO A 1 101 ? 128.569 146.646 176.954 1.00 117.89 4675 PRO A CA 1
ATOM 774 C C . PRO A 1 101 ? 128.332 145.998 178.307 1.00 120.30 4675 PRO A C 1
ATOM 775 O O . PRO A 1 101 ? 129.057 145.096 178.728 1.00 121.51 4675 PRO A O 1
ATOM 779 N N . ALA A 1 102 ? 127.303 146.480 178.996 1.00 123.61 4676 ALA A N 1
ATOM 780 C CA . ALA A 1 102 ? 126.965 145.941 180.303 1.00 127.25 4676 ALA A CA 1
ATOM 781 C C . ALA A 1 102 ? 126.428 144.517 180.177 1.00 132.95 4676 ALA A C 1
ATOM 782 O O . ALA A 1 102 ? 125.945 144.094 179.123 1.00 136.74 4676 ALA A O 1
ATOM 784 N N . ASP A 1 103 ? 126.532 143.773 181.281 1.00 130.96 4677 ASP A N 1
ATOM 785 C CA . ASP A 1 103 ? 126.051 142.392 181.372 1.00 132.36 4677 ASP A CA 1
ATOM 786 C C . ASP A 1 103 ? 126.756 141.471 180.378 1.00 129.06 4677 ASP A C 1
ATOM 787 O O . ASP A 1 103 ? 126.173 140.495 179.900 1.00 127.93 4677 ASP A O 1
ATOM 792 N N . THR A 1 104 ? 128.007 141.772 180.062 1.00 125.89 4678 THR A N 1
ATOM 793 C CA . THR A 1 104 ? 128.856 140.947 179.220 1.00 120.30 4678 THR A CA 1
ATOM 794 C C . THR A 1 104 ? 130.201 140.787 179.907 1.00 118.75 4678 THR A C 1
ATOM 795 O O . THR A 1 104 ? 130.557 141.585 180.781 1.00 121.60 4678 THR A O 1
ATOM 799 N N . PRO A 1 105 ? 130.972 139.757 179.547 1.00 116.32 4679 PRO A N 1
ATOM 800 C CA . PRO A 1 105 ? 132.312 139.612 180.137 1.00 116.06 4679 PRO A CA 1
ATOM 801 C C . PRO A 1 105 ? 133.247 140.764 179.816 1.00 118.48 4679 PRO A C 1
ATOM 802 O O . PRO A 1 105 ? 134.268 140.919 180.496 1.00 121.64 4679 PRO A O 1
ATOM 806 N N . TYR A 1 106 ? 132.939 141.570 178.804 1.00 115.94 4680 TYR A N 1
ATOM 807 C CA . TYR A 1 106 ? 133.766 142.705 178.419 1.00 111.02 4680 TYR A CA 1
ATOM 808 C C . TYR A 1 106 ? 133.334 144.004 179.084 1.00 113.83 4680 TYR A C 1
ATOM 809 O O . TYR A 1 106 ? 133.879 145.061 178.751 1.00 116.23 4680 TYR A O 1
ATOM 818 N N . ALA A 1 107 ? 132.380 143.948 180.013 1.00 115.81 4681 ALA A N 1
ATOM 819 C CA . ALA A 1 107 ? 131.731 145.152 180.518 1.00 115.79 4681 ALA A CA 1
ATOM 820 C C . ALA A 1 107 ? 132.740 146.136 181.098 1.00 116.55 4681 ALA A C 1
ATOM 821 O O . ALA A 1 107 ? 133.630 145.756 181.864 1.00 118.63 4681 ALA A O 1
ATOM 823 N N . ASN A 1 108 ? 132.593 147.405 180.715 1.00 115.75 4682 ASN A N 1
ATOM 824 C CA . ASN A 1 108 ? 133.421 148.513 181.189 1.00 113.69 4682 ASN A CA 1
ATOM 825 C C . ASN A 1 108 ? 134.896 148.332 180.850 1.00 112.93 4682 ASN A C 1
ATOM 826 O O . ASN A 1 108 ? 135.765 148.871 181.543 1.00 114.12 4682 ASN A O 1
ATOM 831 N N . GLY A 1 109 ? 135.200 147.585 179.795 1.00 111.12 4683 GLY A N 1
ATOM 832 C CA . GLY A 1 109 ? 136.568 147.409 179.336 1.00 109.28 4683 GLY A CA 1
ATOM 833 C C . GLY A 1 109 ? 136.796 148.155 178.032 1.00 109.67 4683 GLY A C 1
ATOM 834 O O . GLY A 1 109 ? 135.964 148.113 177.128 1.00 110.61 4683 GLY A O 1
ATOM 835 N N . CYS A 1 110 ? 137.936 148.832 177.946 1.00 108.01 4684 CYS A N 1
ATOM 836 C CA . CYS A 1 110 ? 138.283 149.634 176.781 1.00 103.17 4684 CYS A CA 1
ATOM 837 C C . CYS A 1 110 ? 139.069 148.777 175.797 1.00 104.53 4684 CYS A C 1
ATOM 838 O O . CYS A 1 110 ? 140.164 148.304 176.117 1.00 109.70 4684 CYS A O 1
ATOM 841 N N . PHE A 1 111 ? 138.508 148.577 174.609 1.00 100.73 4685 PHE A N 1
ATOM 842 C CA . PHE A 1 111 ? 139.138 147.799 173.552 1.00 97.44 4685 PHE A CA 1
ATOM 843 C C . PHE A 1 111 ? 139.483 148.722 172.394 1.00 98.25 4685 PHE A C 1
ATOM 844 O O . PHE A 1 111 ? 138.611 149.425 171.875 1.00 99.78 4685 PHE A O 1
ATOM 852 N N . GLU A 1 112 ? 140.748 148.712 171.988 1.00 98.97 4686 GLU A N 1
ATOM 853 C CA . GLU A 1 112 ? 141.261 149.631 170.982 1.00 95.65 4686 GLU A CA 1
ATOM 854 C C . GLU A 1 112 ? 141.467 148.895 169.666 1.00 97.43 4686 GLU A C 1
ATOM 855 O O . GLU A 1 112 ? 141.965 147.765 169.651 1.00 101.50 4686 GLU A O 1
ATOM 861 N N . PHE A 1 113 ? 141.078 149.538 168.568 1.00 96.33 4687 PHE A N 1
ATOM 862 C CA . PHE A 1 113 ? 141.218 148.997 167.226 1.00 93.81 4687 PHE A CA 1
ATOM 863 C C . PHE A 1 113 ? 141.988 149.982 166.358 1.00 95.15 4687 PHE A C 1
ATOM 864 O O . PHE A 1 113 ? 141.977 151.191 166.603 1.00 98.84 4687 PHE A O 1
ATOM 872 N N . ASP A 1 114 ? 142.660 149.453 165.342 1.00 94.02 4688 ASP A N 1
ATOM 873 C CA . ASP A 1 114 ? 143.366 150.255 164.354 1.00 93.03 4688 ASP A CA 1
ATOM 874 C C . ASP A 1 114 ? 142.697 150.068 163.002 1.00 92.09 4688 ASP A C 1
ATOM 875 O O . ASP A 1 114 ? 142.514 148.935 162.548 1.00 95.57 4688 ASP A O 1
ATOM 880 N N . VAL A 1 115 ? 142.333 151.176 162.363 1.00 91.68 4689 VAL A N 1
ATOM 881 C CA . VAL A 1 115 ? 141.566 151.161 161.125 1.00 89.71 4689 VAL A CA 1
ATOM 882 C C . VAL A 1 115 ? 142.360 151.884 160.049 1.00 89.81 4689 VAL A C 1
ATOM 883 O O . VAL A 1 115 ? 142.849 152.997 160.272 1.00 95.00 4689 VAL A O 1
ATOM 887 N N . PHE A 1 116 ? 142.492 151.249 158.887 1.00 88.03 4690 PHE A N 1
ATOM 888 C CA . PHE A 1 116 ? 143.110 151.858 157.719 1.00 89.69 4690 PHE A CA 1
ATOM 889 C C . PHE A 1 116 ? 142.191 151.670 156.524 1.00 92.07 4690 PHE A C 1
ATOM 890 O O . PHE A 1 116 ? 141.752 150.550 156.246 1.00 97.37 4690 PHE A O 1
ATOM 898 N N . PHE A 1 117 ? 141.903 152.762 155.823 1.00 90.47 4691 PHE A N 1
ATOM 899 C CA . PHE A 1 117 ? 141.074 152.703 154.629 1.00 89.96 4691 PHE A CA 1
ATOM 900 C C . PHE A 1 117 ? 141.962 152.538 153.406 1.00 93.68 4691 PHE A C 1
ATOM 901 O O . PHE A 1 117 ? 142.774 153.429 153.121 1.00 98.82 4691 PHE A O 1
ATOM 909 N N . PRO A 1 118 ? 141.851 151.439 152.667 1.00 91.41 4692 PRO A N 1
ATOM 910 C CA . PRO A 1 118 ? 142.737 151.214 151.523 1.00 93.56 4692 PRO A CA 1
ATOM 911 C C . PRO A 1 118 ? 142.455 152.207 150.411 1.00 100.49 4692 PRO A C 1
ATOM 912 O O . PRO A 1 118 ? 141.393 152.847 150.394 1.00 104.57 4692 PRO A O 1
ATOM 916 N N . PRO A 1 119 ? 143.388 152.376 149.470 1.00 100.73 4693 PRO A N 1
ATOM 917 C CA . PRO A 1 119 ? 143.149 153.316 148.363 1.00 101.81 4693 PRO A CA 1
ATOM 918 C C . PRO A 1 119 ? 141.942 152.966 147.515 1.00 105.11 4693 PRO A C 1
ATOM 919 O O . PRO A 1 119 ? 141.384 153.857 146.863 1.00 107.55 4693 PRO A O 1
ATOM 923 N N . ASP A 1 120 ? 141.518 151.706 147.501 1.00 108.84 4694 ASP A N 1
ATOM 924 C CA . ASP A 1 120 ? 140.378 151.276 146.706 1.00 109.69 4694 ASP A CA 1
ATOM 925 C C . ASP A 1 120 ? 139.046 151.487 147.413 1.00 107.27 4694 ASP A C 1
ATOM 926 O O . ASP A 1 120 ? 138.003 151.159 146.840 1.00 112.32 4694 ASP A O 1
ATOM 931 N N . TYR A 1 121 ? 139.058 152.013 148.633 1.00 102.73 4695 TYR A N 1
ATOM 932 C CA . TYR A 1 121 ? 137.822 152.263 149.359 1.00 101.61 4695 TYR A CA 1
ATOM 933 C C . TYR A 1 121 ? 136.947 153.235 148.570 1.00 104.47 4695 TYR A C 1
ATOM 934 O O . TYR A 1 121 ? 137.463 154.179 147.961 1.00 108.91 4695 TYR A O 1
ATOM 943 N N . PRO A 1 122 ? 135.618 153.043 148.554 1.00 102.41 4696 PRO A N 1
ATOM 944 C CA . PRO A 1 122 ? 134.827 152.032 149.266 1.00 101.41 4696 PRO A CA 1
ATOM 945 C C . PRO A 1 122 ? 134.611 150.730 148.501 1.00 106.49 4696 PRO A C 1
ATOM 946 O O . PRO A 1 122 ? 133.762 149.936 148.889 1.00 112.49 4696 PRO A O 1
ATOM 950 N N . ASN A 1 123 ? 135.334 150.478 147.409 1.00 107.52 4697 ASN A N 1
ATOM 951 C CA . ASN A 1 123 ? 135.185 149.205 146.710 1.00 109.30 4697 ASN A CA 1
ATOM 952 C C . ASN A 1 123 ? 135.683 148.048 147.567 1.00 112.93 4697 ASN A C 1
ATOM 953 O O . ASN A 1 123 ? 134.993 147.034 147.722 1.00 116.34 4697 ASN A O 1
ATOM 958 N N . GLN A 1 124 ? 136.877 148.181 148.130 1.00 112.29 4698 GLN A N 1
ATOM 959 C CA . GLN A 1 124 ? 137.314 147.148 149.055 1.00 112.84 4698 GLN A CA 1
ATOM 960 C C . GLN A 1 124 ? 136.950 147.525 150.485 1.00 112.84 4698 GLN A C 1
ATOM 961 O O . GLN A 1 124 ? 136.943 148.708 150.841 1.00 112.97 4698 GLN A O 1
ATOM 967 N N . PRO A 1 125 ? 136.637 146.540 151.321 1.00 112.54 4699 PRO A N 1
ATOM 968 C CA . PRO A 1 125 ? 136.369 146.835 152.729 1.00 108.08 4699 PRO A CA 1
ATOM 969 C C . PRO A 1 125 ? 137.617 147.333 153.435 1.00 109.37 4699 PRO A C 1
ATOM 970 O O . PRO A 1 125 ? 138.746 146.983 153.083 1.00 115.41 4699 PRO A O 1
ATOM 974 N N . MET A 1 126 ? 137.396 148.169 154.441 1.00 104.33 4700 MET A N 1
ATOM 975 C CA . MET A 1 126 ? 138.481 148.721 155.232 1.00 100.10 4700 MET A CA 1
ATOM 976 C C . MET A 1 126 ? 139.119 147.640 156.100 1.00 102.77 4700 MET A C 1
ATOM 977 O O . MET A 1 126 ? 138.535 146.585 156.361 1.00 109.10 4700 MET A O 1
ATOM 982 N N . LEU A 1 127 ? 140.341 147.915 156.543 1.00 97.99 4701 LEU A N 1
ATOM 983 C CA . LEU A 1 127 ? 141.115 146.978 157.346 1.00 96.30 4701 LEU A CA 1
ATOM 984 C C . LEU A 1 127 ? 141.061 147.414 158.804 1.00 97.02 4701 LEU A C 1
ATOM 985 O O . LEU A 1 127 ? 141.395 148.558 159.126 1.00 100.85 4701 LEU A O 1
ATOM 990 N N . ILE A 1 128 ? 140.640 146.505 159.679 1.00 92.77 4702 ILE A N 1
ATOM 991 C CA . ILE A 1 128 ? 140.524 146.778 161.105 1.00 92.27 4702 ILE A CA 1
ATOM 992 C C . ILE A 1 128 ? 141.229 145.669 161.873 1.00 92.99 4702 ILE A C 1
ATOM 993 O O . ILE A 1 128 ? 141.074 144.484 161.558 1.00 97.58 4702 ILE A O 1
ATOM 998 N N . ASN A 1 129 ? 142.023 146.057 162.868 1.00 92.07 4703 ASN A N 1
ATOM 999 C CA . ASN A 1 129 ? 142.796 145.116 163.664 1.00 92.63 4703 ASN A CA 1
ATOM 1000 C C . ASN A 1 129 ? 142.681 145.485 165.134 1.00 96.36 4703 ASN A C 1
ATOM 1001 O O . ASN A 1 129 ? 142.799 146.658 165.496 1.00 100.38 4703 ASN A O 1
ATOM 1006 N N . LEU A 1 130 ? 142.455 144.482 165.976 1.00 96.14 4704 LEU A N 1
ATOM 1007 C CA . LEU A 1 130 ? 142.333 144.707 167.409 1.00 93.43 4704 LEU A CA 1
ATOM 1008 C C . LEU A 1 130 ? 143.715 144.811 168.042 1.00 96.54 4704 LEU A C 1
ATOM 1009 O O . LEU A 1 130 ? 144.570 143.944 167.836 1.00 102.00 4704 LEU A O 1
ATOM 1014 N N . GLU A 1 131 ? 143.930 145.874 168.814 1.00 96.60 4705 GLU A N 1
ATOM 1015 C CA . GLU A 1 131 ? 145.203 146.102 169.485 1.00 98.10 4705 GLU A CA 1
ATOM 1016 C C . GLU A 1 131 ? 145.217 145.622 170.927 1.00 102.25 4705 GLU A C 1
ATOM 1017 O O . GLU A 1 131 ? 146.291 145.317 171.454 1.00 107.29 4705 GLU A O 1
ATOM 1023 N N . THR A 1 132 ? 144.055 145.549 171.578 1.00 102.05 4706 THR A N 1
ATOM 1024 C CA . THR A 1 132 ? 143.969 145.089 172.963 1.00 103.14 4706 THR A CA 1
ATOM 1025 C C . THR A 1 132 ? 143.889 143.565 172.958 1.00 108.22 4706 THR A C 1
ATOM 1026 O O . THR A 1 132 ? 142.831 142.958 173.135 1.00 111.59 4706 THR A O 1
ATOM 1030 N N . THR A 1 133 ? 145.044 142.940 172.738 1.00 110.48 4707 THR A N 1
ATOM 1031 C CA . THR A 1 133 ? 145.158 141.491 172.742 1.00 112.03 4707 THR A CA 1
ATOM 1032 C C . THR A 1 133 ? 146.110 140.973 173.808 1.00 116.55 4707 THR A C 1
ATOM 1033 O O . THR A 1 133 ? 146.305 139.756 173.903 1.00 119.02 4707 THR A O 1
ATOM 1037 N N . GLY A 1 134 ? 146.701 141.852 174.612 1.00 117.71 4708 GLY A N 1
ATOM 1038 C CA . GLY A 1 134 ? 147.663 141.430 175.609 1.00 118.99 4708 GLY A CA 1
ATOM 1039 C C . GLY A 1 134 ? 148.916 140.842 174.999 1.00 120.36 4708 GLY A C 1
ATOM 1040 O O . GLY A 1 134 ? 149.402 139.801 175.450 1.00 121.23 4708 GLY A O 1
ATOM 1041 N N . ARG A 1 135 ? 149.447 141.507 173.972 1.00 122.34 4709 ARG A N 1
ATOM 1042 C CA . ARG A 1 135 ? 150.624 141.035 173.242 1.00 123.53 4709 ARG A CA 1
ATOM 1043 C C . ARG A 1 135 ? 150.391 139.635 172.674 1.00 123.05 4709 ARG A C 1
ATOM 1044 O O . ARG A 1 135 ? 151.232 138.742 172.788 1.00 126.07 4709 ARG A O 1
ATOM 1052 N N . HIS A 1 136 ? 149.216 139.452 172.070 1.00 120.56 4710 HIS A N 1
ATOM 1053 C CA . HIS A 1 136 ? 148.834 138.238 171.350 1.00 119.34 4710 HIS A CA 1
ATOM 1054 C C . HIS A 1 136 ? 148.725 137.018 172.259 1.00 119.21 4710 HIS A C 1
ATOM 1055 O O . HIS A 1 136 ? 148.716 135.882 171.773 1.00 120.36 4710 HIS A O 1
ATOM 1062 N N . SER A 1 137 ? 148.635 137.218 173.571 1.00 116.55 4711 SER A N 1
ATOM 1063 C CA . SER A 1 137 ? 148.493 136.112 174.507 1.00 116.61 4711 SER A CA 1
ATOM 1064 C C . SER A 1 137 ? 147.048 135.848 174.904 1.00 119.65 4711 SER A C 1
ATOM 1065 O O . SER A 1 137 ? 146.793 134.920 175.676 1.00 124.95 4711 SER A O 1
ATOM 1068 N N . VAL A 1 138 ? 146.099 136.635 174.401 1.00 117.97 4712 VAL A N 1
ATOM 1069 C CA . VAL A 1 138 ? 144.700 136.533 174.795 1.00 114.61 4712 VAL A CA 1
ATOM 1070 C C . VAL A 1 138 ? 143.835 136.492 173.544 1.00 112.60 4712 VAL A C 1
ATOM 1071 O O . VAL A 1 138 ? 143.997 137.324 172.645 1.00 116.41 4712 VAL A O 1
ATOM 1075 N N . ARG A 1 139 ? 142.921 135.528 173.488 1.00 109.02 4713 ARG A N 1
ATOM 1076 C CA . ARG A 1 139 ? 141.881 135.474 172.463 1.00 109.68 4713 ARG A CA 1
ATOM 1077 C C . ARG A 1 139 ? 140.572 135.871 173.136 1.00 112.24 4713 ARG A C 1
ATOM 1078 O O . ARG A 1 139 ? 139.960 135.069 173.846 1.00 114.04 4713 ARG A O 1
ATOM 1086 N N . PHE A 1 140 ? 140.147 137.114 172.909 1.00 110.94 4714 PHE A N 1
ATOM 1087 C CA . PHE A 1 140 ? 138.995 137.659 173.612 1.00 108.96 4714 PHE A CA 1
ATOM 1088 C C . PHE A 1 140 ? 137.668 137.115 173.103 1.00 111.68 4714 PHE A C 1
ATOM 1089 O O . PHE A 1 140 ? 136.674 137.173 173.833 1.00 117.10 4714 PHE A O 1
ATOM 1097 N N . ASN A 1 141 ? 137.626 136.585 171.883 1.00 110.25 4715 ASN A N 1
ATOM 1098 C CA . ASN A 1 141 ? 136.367 136.187 171.270 1.00 109.06 4715 ASN A CA 1
ATOM 1099 C C . ASN A 1 141 ? 136.667 135.201 170.155 1.00 111.41 4715 ASN A C 1
ATOM 1100 O O . ASN A 1 141 ? 137.764 135.235 169.587 1.00 114.95 4715 ASN A O 1
ATOM 1105 N N . PRO A 1 142 ? 135.731 134.304 169.828 1.00 111.34 4716 PRO A N 1
ATOM 1106 C CA . PRO A 1 142 ? 135.935 133.443 168.653 1.00 112.98 4716 PRO A CA 1
ATOM 1107 C C . PRO A 1 142 ? 136.146 134.223 167.369 1.00 112.90 4716 PRO A C 1
ATOM 1108 O O . PRO A 1 142 ? 136.860 133.749 166.477 1.00 115.12 4716 PRO A O 1
ATOM 1112 N N . ASN A 1 143 ? 135.545 135.403 167.246 1.00 113.33 4717 ASN A N 1
ATOM 1113 C CA . ASN A 1 143 ? 135.730 136.255 166.082 1.00 112.16 4717 ASN A CA 1
ATOM 1114 C C . ASN A 1 143 ? 136.900 137.218 166.232 1.00 111.42 4717 ASN A C 1
ATOM 1115 O O . ASN A 1 143 ? 137.203 137.953 165.288 1.00 113.93 4717 ASN A O 1
ATOM 1120 N N . LEU A 1 144 ? 137.561 137.234 167.387 1.00 108.46 4718 LEU A N 1
ATOM 1121 C CA . LEU A 1 144 ? 138.713 138.098 167.640 1.00 104.52 4718 LEU A CA 1
ATOM 1122 C C . LEU A 1 144 ? 139.920 137.202 167.894 1.00 108.06 4718 LEU A C 1
ATOM 1123 O O . LEU A 1 144 ? 140.184 136.806 169.032 1.00 112.71 4718 LEU A O 1
ATOM 1128 N N . TYR A 1 145 ? 140.653 136.885 166.831 1.00 108.86 4719 TYR A N 1
ATOM 1129 C CA . TYR A 1 145 ? 141.847 136.066 166.967 1.00 110.00 4719 TYR A CA 1
ATOM 1130 C C . TYR A 1 145 ? 142.926 136.822 167.733 1.00 112.14 4719 TYR A C 1
ATOM 1131 O O . TYR A 1 145 ? 142.975 138.054 167.729 1.00 112.72 4719 TYR A O 1
ATOM 1140 N N . ASN A 1 146 ? 143.797 136.064 168.403 1.00 115.06 4720 ASN A N 1
ATOM 1141 C CA . ASN A 1 146 ? 144.796 136.675 169.274 1.00 117.32 4720 ASN A CA 1
ATOM 1142 C C . ASN A 1 146 ? 145.844 137.465 168.501 1.00 115.83 4720 ASN A C 1
ATOM 1143 O O . ASN A 1 146 ? 146.557 138.273 169.105 1.00 115.58 4720 ASN A O 1
ATOM 1148 N N . ASP A 1 147 ? 145.954 137.262 167.191 1.00 116.10 4721 ASP A N 1
ATOM 1149 C CA . ASP A 1 147 ? 146.853 138.075 166.382 1.00 116.59 4721 ASP A CA 1
ATOM 1150 C C . ASP A 1 147 ? 146.263 139.436 166.037 1.00 116.16 4721 ASP A C 1
ATOM 1151 O O . ASP A 1 147 ? 146.955 140.257 165.427 1.00 118.12 4721 ASP A O 1
ATOM 1156 N N . GLY A 1 148 ? 145.011 139.690 166.411 1.00 113.34 4722 GLY A N 1
ATOM 1157 C CA . GLY A 1 148 ? 144.352 140.956 166.162 1.00 106.51 4722 GLY A CA 1
ATOM 1158 C C . GLY A 1 148 ? 143.332 140.932 165.047 1.00 104.96 4722 GLY A C 1
ATOM 1159 O O . GLY A 1 148 ? 142.554 141.885 164.927 1.00 105.69 4722 GLY A O 1
ATOM 1160 N N . LYS A 1 149 ? 143.303 139.883 164.230 1.00 107.85 4723 LYS A N 1
ATOM 1161 C CA . LYS A 1 149 ? 142.376 139.839 163.109 1.00 104.55 4723 LYS A CA 1
ATOM 1162 C C . LYS A 1 149 ? 140.936 139.740 163.599 1.00 105.93 4723 LYS A C 1
ATOM 1163 O O . LYS A 1 149 ? 140.638 139.043 164.572 1.00 110.31 4723 LYS A O 1
ATOM 1169 N N . VAL A 1 150 ? 140.042 140.448 162.915 1.00 103.91 4724 VAL A N 1
ATOM 1170 C CA . VAL A 1 150 ? 138.622 140.479 163.245 1.00 104.25 4724 VAL A CA 1
ATOM 1171 C C . VAL A 1 150 ? 137.860 139.761 162.142 1.00 109.30 4724 VAL A C 1
ATOM 1172 O O . VAL A 1 150 ? 138.039 140.064 160.956 1.00 115.29 4724 VAL A O 1
ATOM 1176 N N . CYS A 1 151 ? 137.013 138.811 162.530 1.00 107.45 4725 CYS A N 1
ATOM 1177 C CA . CYS A 1 151 ? 136.246 138.005 161.588 1.00 111.54 4725 CYS A CA 1
ATOM 1178 C C . CYS A 1 151 ? 134.814 138.526 161.544 1.00 116.96 4725 CYS A C 1
ATOM 1179 O O . CYS A 1 151 ? 134.049 138.342 162.496 1.00 120.93 4725 CYS A O 1
ATOM 1182 N N . LEU A 1 152 ? 134.456 139.176 160.440 1.00 118.34 4726 LEU A N 1
ATOM 1183 C CA . LEU A 1 152 ? 133.102 139.659 160.220 1.00 122.76 4726 LEU A CA 1
ATOM 1184 C C . LEU A 1 152 ? 132.684 139.339 158.796 1.00 131.42 4726 LEU A C 1
ATOM 1185 O O . LEU A 1 152 ? 133.496 139.419 157.871 1.00 135.29 4726 LEU A O 1
ATOM 1190 N N . SER A 1 153 ? 131.411 138.976 158.623 1.00 135.84 4727 SER A N 1
ATOM 1191 C CA . SER A 1 153 ? 130.898 138.737 157.280 1.00 140.15 4727 SER A CA 1
ATOM 1192 C C . SER A 1 153 ? 130.798 140.030 156.483 1.00 137.21 4727 SER A C 1
ATOM 1193 O O . SER A 1 153 ? 130.965 140.017 155.258 1.00 139.57 4727 SER A O 1
ATOM 1196 N N . VAL A 1 154 ? 130.528 141.152 157.157 1.00 133.33 4728 VAL A N 1
ATOM 1197 C CA . VAL A 1 154 ? 130.396 142.431 156.472 1.00 129.28 4728 VAL A CA 1
ATOM 1198 C C . VAL A 1 154 ? 131.721 142.898 155.882 1.00 128.02 4728 VAL A C 1
ATOM 1199 O O . VAL A 1 154 ? 131.731 143.747 154.984 1.00 132.89 4728 VAL A O 1
ATOM 1203 N N . LEU A 1 155 ? 132.843 142.360 156.354 1.00 125.34 4729 LEU A N 1
ATOM 1204 C CA . LEU A 1 155 ? 134.160 142.741 155.865 1.00 123.73 4729 LEU A CA 1
ATOM 1205 C C . LEU A 1 155 ? 134.666 141.827 154.757 1.00 130.23 4729 LEU A C 1
ATOM 1206 O O . LEU A 1 155 ? 135.851 141.888 154.414 1.00 133.10 4729 LEU A O 1
ATOM 1211 N N . ASN A 1 156 ? 133.804 140.986 154.193 1.00 133.36 4730 ASN A N 1
ATOM 1212 C CA . ASN A 1 156 ? 134.199 140.008 153.189 1.00 137.70 4730 ASN A CA 1
ATOM 1213 C C . ASN A 1 156 ? 133.579 140.360 151.844 1.00 142.95 4730 ASN A C 1
ATOM 1214 O O . ASN A 1 156 ? 132.362 140.549 151.747 1.00 144.34 4730 ASN A O 1
ATOM 1219 N N . THR A 1 157 ? 134.417 140.446 150.815 1.00 148.41 4731 THR A N 1
ATOM 1220 C CA . THR A 1 157 ? 133.956 140.573 149.440 1.00 156.11 4731 THR A CA 1
ATOM 1221 C C . THR A 1 157 ? 133.823 139.225 148.745 1.00 164.31 4731 THR A C 1
ATOM 1222 O O . THR A 1 157 ? 133.386 139.178 147.591 1.00 166.35 4731 THR A O 1
ATOM 1226 N N . TRP A 1 158 ? 134.189 138.139 149.419 1.00 167.35 4732 TRP A N 1
ATOM 1227 C CA . TRP A 1 158 ? 134.092 136.805 148.849 1.00 174.33 4732 TRP A CA 1
ATOM 1228 C C . TRP A 1 158 ? 132.624 136.400 148.705 1.00 178.37 4732 TRP A C 1
ATOM 1229 O O . TRP A 1 158 ? 131.733 136.978 149.334 1.00 175.12 4732 TRP A O 1
ATOM 1240 N N . HIS A 1 159 ? 132.391 135.389 147.858 1.00 184.06 4733 HIS A N 1
ATOM 1241 C CA . HIS A 1 159 ? 131.086 135.114 147.257 1.00 186.84 4733 HIS A CA 1
ATOM 1242 C C . HIS A 1 159 ? 129.913 135.319 148.212 1.00 187.72 4733 HIS A C 1
ATOM 1243 O O . HIS A 1 159 ? 129.026 136.138 147.950 1.00 188.20 4733 HIS A O 1
ATOM 1250 N N . GLY A 1 160 ? 129.894 134.577 149.316 1.00 185.96 4734 GLY A N 1
ATOM 1251 C CA . GLY A 1 160 ? 128.952 134.859 150.390 1.00 182.29 4734 GLY A CA 1
ATOM 1252 C C . GLY A 1 160 ? 127.509 134.917 149.934 1.00 184.01 4734 GLY A C 1
ATOM 1253 O O . GLY A 1 160 ? 126.986 133.985 149.311 1.00 185.49 4734 GLY A O 1
ATOM 1254 N N . ARG A 1 161 ? 126.853 136.034 150.252 1.00 183.93 4735 ARG A N 1
ATOM 1255 C CA . ARG A 1 161 ? 125.453 136.272 149.968 1.00 186.71 4735 ARG A CA 1
ATOM 1256 C C . ARG A 1 161 ? 125.342 137.781 149.799 1.00 185.97 4735 ARG A C 1
ATOM 1257 O O . ARG A 1 161 ? 125.976 138.519 150.566 1.00 185.81 4735 ARG A O 1
ATOM 1265 N N . PRO A 1 162 ? 124.573 138.271 148.821 1.00 186.07 4736 PRO A N 1
ATOM 1266 C CA . PRO A 1 162 ? 124.547 139.725 148.577 1.00 183.87 4736 PRO A CA 1
ATOM 1267 C C . PRO A 1 162 ? 124.139 140.572 149.775 1.00 185.19 4736 PRO A C 1
ATOM 1268 O O . PRO A 1 162 ? 124.652 141.690 149.914 1.00 180.87 4736 PRO A O 1
ATOM 1272 N N . GLU A 1 163 ? 123.246 140.099 150.647 1.00 188.94 4737 GLU A N 1
ATOM 1273 C CA . GLU A 1 163 ? 122.895 140.923 151.799 1.00 190.74 4737 GLU A CA 1
ATOM 1274 C C . GLU A 1 163 ? 123.895 140.804 152.942 1.00 186.24 4737 GLU A C 1
ATOM 1275 O O . GLU A 1 163 ? 123.737 141.498 153.952 1.00 188.60 4737 GLU A O 1
ATOM 1281 N N . GLU A 1 164 ? 124.912 139.950 152.815 1.00 182.21 4738 GLU A N 1
ATOM 1282 C CA . GLU A 1 164 ? 125.904 139.768 153.865 1.00 177.00 4738 GLU A CA 1
ATOM 1283 C C . GLU A 1 164 ? 127.298 140.248 153.488 1.00 165.22 4738 GLU A C 1
ATOM 1284 O O . GLU A 1 164 ? 128.116 140.470 154.386 1.00 157.36 4738 GLU A O 1
ATOM 1290 N N . LYS A 1 165 ? 127.588 140.412 152.200 1.00 166.77 4739 LYS A N 1
ATOM 1291 C CA . LYS A 1 165 ? 128.911 140.836 151.767 1.00 156.04 4739 LYS A CA 1
ATOM 1292 C C . LYS A 1 165 ? 129.141 142.306 152.106 1.00 145.88 4739 LYS A C 1
ATOM 1293 O O . LYS A 1 165 ? 128.281 142.995 152.664 1.00 147.96 4739 LYS A O 1
ATOM 1299 N N . TRP A 1 166 ? 130.328 142.790 151.755 1.00 138.99 4740 TRP A N 1
ATOM 1300 C CA . TRP A 1 166 ? 130.610 144.217 151.786 1.00 131.01 4740 TRP A CA 1
ATOM 1301 C C . TRP A 1 166 ? 130.022 144.859 150.536 1.00 130.48 4740 TRP A C 1
ATOM 1302 O O . TRP A 1 166 ? 130.388 144.494 149.414 1.00 132.66 4740 TRP A O 1
ATOM 1313 N N . ASN A 1 167 ? 129.114 145.809 150.727 1.00 131.42 4741 ASN A N 1
ATOM 1314 C CA . ASN A 1 167 ? 128.444 146.489 149.629 1.00 130.41 4741 ASN A CA 1
ATOM 1315 C C . ASN A 1 167 ? 129.004 147.898 149.503 1.00 129.35 4741 ASN A C 1
ATOM 1316 O O . ASN A 1 167 ? 129.010 148.657 150.477 1.00 134.59 4741 ASN A O 1
ATOM 1321 N N . ALA A 1 168 ? 129.471 148.244 148.303 1.00 123.62 4742 ALA A N 1
ATOM 1322 C CA . ALA A 1 168 ? 130.075 149.551 148.078 1.00 124.80 4742 ALA A CA 1
ATOM 1323 C C . ALA A 1 168 ? 129.087 150.698 148.237 1.00 132.20 4742 ALA A C 1
ATOM 1324 O O . ALA A 1 168 ? 129.519 151.850 148.350 1.00 132.72 4742 ALA A O 1
ATOM 1326 N N . GLN A 1 169 ? 127.785 150.419 148.249 1.00 133.81 4743 GLN A N 1
ATOM 1327 C CA . GLN A 1 169 ? 126.760 151.447 148.372 1.00 134.19 4743 GLN A CA 1
ATOM 1328 C C . GLN A 1 169 ? 126.171 151.532 149.775 1.00 138.58 4743 GLN A C 1
ATOM 1329 O O . GLN A 1 169 ? 126.007 152.631 150.311 1.00 144.89 4743 GLN A O 1
ATOM 1335 N N . THR A 1 170 ? 125.850 150.390 150.383 1.00 139.55 4744 THR A N 1
ATOM 1336 C CA . THR A 1 170 ? 125.132 150.389 151.653 1.00 147.15 4744 THR A CA 1
ATOM 1337 C C . THR A 1 170 ? 126.055 150.306 152.864 1.00 151.20 4744 THR A C 1
ATOM 1338 O O . THR A 1 170 ? 125.763 150.911 153.901 1.00 164.04 4744 THR A O 1
ATOM 1342 N N . SER A 1 171 ? 127.157 149.570 152.761 1.00 139.21 4745 SER A N 1
ATOM 1343 C CA . SER A 1 171 ? 128.039 149.386 153.905 1.00 135.50 4745 SER A CA 1
ATOM 1344 C C . SER A 1 171 ? 128.761 150.684 154.253 1.00 133.81 4745 SER A C 1
ATOM 1345 O O . SER A 1 171 ? 129.013 151.533 153.394 1.00 136.01 4745 SER A O 1
ATOM 1348 N N . SER A 1 172 ? 129.093 150.831 155.534 1.00 131.59 4746 SER A N 1
ATOM 1349 C CA . SER A 1 172 ? 129.725 152.045 156.029 1.00 123.06 4746 SER A CA 1
ATOM 1350 C C . SER A 1 172 ? 130.516 151.724 157.290 1.00 118.49 4746 SER A C 1
ATOM 1351 O O . SER A 1 172 ? 130.385 150.648 157.877 1.00 122.47 4746 SER A O 1
ATOM 1354 N N . PHE A 1 173 ? 131.355 152.683 157.695 1.00 112.01 4747 PHE A N 1
ATOM 1355 C CA . PHE A 1 173 ? 132.162 152.515 158.900 1.00 106.33 4747 PHE A CA 1
ATOM 1356 C C . PHE A 1 173 ? 131.293 152.397 160.144 1.00 109.64 4747 PHE A C 1
ATOM 1357 O O . PHE A 1 173 ? 131.568 151.576 161.028 1.00 111.86 4747 PHE A O 1
ATOM 1365 N N . LEU A 1 174 ? 130.241 153.213 160.233 1.00 110.12 4748 LEU A N 1
ATOM 1366 C CA . LEU A 1 174 ? 129.359 153.153 161.393 1.00 109.38 4748 LEU A CA 1
ATOM 1367 C C . LEU A 1 174 ? 128.681 151.795 161.494 1.00 114.87 4748 LEU A C 1
ATOM 1368 O O . LEU A 1 174 ? 128.520 151.252 162.594 1.00 119.96 4748 LEU A O 1
ATOM 1373 N N . GLN A 1 175 ? 128.279 151.229 160.354 1.00 116.66 4749 GLN A N 1
ATOM 1374 C CA . GLN A 1 175 ? 127.672 149.903 160.363 1.00 119.24 4749 GLN A CA 1
ATOM 1375 C C . GLN A 1 175 ? 128.642 148.858 160.896 1.00 116.90 4749 GLN A C 1
ATOM 1376 O O . GLN A 1 175 ? 128.258 147.999 161.694 1.00 123.09 4749 GLN A O 1
ATOM 1382 N N . VAL A 1 176 ? 129.907 148.921 160.473 1.00 113.56 4750 VAL A N 1
ATOM 1383 C CA . VAL A 1 176 ? 130.901 147.959 160.944 1.00 110.41 4750 VAL A CA 1
ATOM 1384 C C . VAL A 1 176 ? 131.134 148.119 162.441 1.00 111.11 4750 VAL A C 1
ATOM 1385 O O . VAL A 1 176 ? 131.240 147.130 163.180 1.00 115.90 4750 VAL A O 1
ATOM 1389 N N . LEU A 1 177 ? 131.226 149.365 162.913 1.00 109.16 4751 LEU A N 1
ATOM 1390 C CA . LEU A 1 177 ? 131.439 149.602 164.337 1.00 106.20 4751 LEU A CA 1
ATOM 1391 C C . LEU A 1 177 ? 130.278 149.062 165.163 1.00 111.00 4751 LEU A C 1
ATOM 1392 O O . LEU A 1 177 ? 130.483 148.405 166.190 1.00 114.31 4751 LEU A O 1
ATOM 1397 N N . VAL A 1 178 ? 129.046 149.322 164.720 1.00 112.69 4752 VAL A N 1
ATOM 1398 C CA . VAL A 1 178 ? 127.881 148.821 165.442 1.00 117.15 4752 VAL A CA 1
ATOM 1399 C C . VAL A 1 178 ? 127.833 147.299 165.393 1.00 120.78 4752 VAL A C 1
ATOM 1400 O O . VAL A 1 178 ? 127.471 146.645 166.379 1.00 124.84 4752 VAL A O 1
ATOM 1404 N N . SER A 1 179 ? 128.196 146.709 164.252 1.00 122.05 4753 SER A N 1
ATOM 1405 C CA . SER A 1 179 ? 128.214 145.255 164.141 1.00 122.34 4753 SER A CA 1
ATOM 1406 C C . SER A 1 179 ? 129.193 144.647 165.133 1.00 116.21 4753 SER A C 1
ATOM 1407 O O . SER A 1 179 ? 128.868 143.674 165.820 1.00 121.48 4753 SER A O 1
ATOM 1410 N N . ILE A 1 180 ? 130.395 145.217 165.233 1.00 113.82 4754 ILE A N 1
ATOM 1411 C CA . ILE A 1 180 ? 131.349 144.742 166.233 1.00 109.67 4754 ILE A CA 1
ATOM 1412 C C . ILE A 1 180 ? 130.754 144.878 167.627 1.00 112.61 4754 ILE A C 1
ATOM 1413 O O . ILE A 1 180 ? 130.674 143.905 168.389 1.00 116.88 4754 ILE A O 1
ATOM 1418 N N . GLN A 1 181 ? 130.256 146.077 167.942 1.00 115.50 4755 GLN A N 1
ATOM 1419 C CA . GLN A 1 181 ? 129.783 146.395 169.285 1.00 117.57 4755 GLN A CA 1
ATOM 1420 C C . GLN A 1 181 ? 128.632 145.500 169.720 1.00 122.25 4755 GLN A C 1
ATOM 1421 O O . GLN A 1 181 ? 128.490 145.213 170.914 1.00 123.02 4755 GLN A O 1
ATOM 1427 N N . SER A 1 182 ? 127.804 145.048 168.779 1.00 124.90 4756 SER A N 1
ATOM 1428 C CA . SER A 1 182 ? 126.585 144.337 169.125 1.00 132.05 4756 SER A CA 1
ATOM 1429 C C . SER A 1 182 ? 126.616 142.847 168.819 1.00 128.36 4756 SER A C 1
ATOM 1430 O O . SER A 1 182 ? 125.749 142.119 169.313 1.00 135.12 4756 SER A O 1
ATOM 1433 N N . LEU A 1 183 ? 127.577 142.365 168.029 1.00 125.60 4757 LEU A N 1
ATOM 1434 C CA . LEU A 1 183 ? 127.635 140.958 167.682 1.00 122.39 4757 LEU A CA 1
ATOM 1435 C C . LEU A 1 183 ? 128.931 140.279 168.091 1.00 120.17 4757 LEU A C 1
ATOM 1436 O O . LEU A 1 183 ? 128.989 139.045 168.070 1.00 125.65 4757 LEU A O 1
ATOM 1441 N N . ILE A 1 184 ? 129.967 141.029 168.456 1.00 115.98 4758 ILE A N 1
ATOM 1442 C CA . ILE A 1 184 ? 131.202 140.438 168.944 1.00 112.09 4758 ILE A CA 1
ATOM 1443 C C . ILE A 1 184 ? 131.278 140.485 170.464 1.00 116.05 4758 ILE A C 1
ATOM 1444 O O . ILE A 1 184 ? 131.658 139.501 171.100 1.00 120.19 4758 ILE A O 1
ATOM 1449 N N . LEU A 1 185 ? 130.901 141.611 171.063 1.00 114.04 4759 LEU A N 1
ATOM 1450 C CA . LEU A 1 185 ? 130.870 141.739 172.519 1.00 114.99 4759 LEU A CA 1
ATOM 1451 C C . LEU A 1 185 ? 129.495 141.333 173.056 1.00 117.10 4759 LEU A C 1
ATOM 1452 O O . LEU A 1 185 ? 128.773 142.109 173.680 1.00 118.38 4759 LEU A O 1
ATOM 1457 N N . VAL A 1 186 ? 129.145 140.078 172.792 1.00 116.46 4760 VAL A N 1
ATOM 1458 C CA . VAL A 1 186 ? 127.857 139.510 173.182 1.00 115.55 4760 VAL A CA 1
ATOM 1459 C C . VAL A 1 186 ? 127.935 139.025 174.626 1.00 120.14 4760 VAL A C 1
ATOM 1460 O O . VAL A 1 186 ? 129.039 138.791 175.137 1.00 121.95 4760 VAL A O 1
ATOM 1464 N N . PRO A 1 187 ? 126.804 138.875 175.324 1.00 121.50 4761 PRO A N 1
ATOM 1465 C CA . PRO A 1 187 ? 126.863 138.392 176.715 1.00 122.25 4761 PRO A CA 1
ATOM 1466 C C . PRO A 1 187 ? 127.479 137.012 176.863 1.00 123.47 4761 PRO A C 1
ATOM 1467 O O . PRO A 1 187 ? 128.105 136.734 177.893 1.00 121.99 4761 PRO A O 1
ATOM 1471 N N . GLU A 1 188 ? 127.319 136.135 175.874 1.00 124.75 4762 GLU A N 1
ATOM 1472 C CA . GLU A 1 188 ? 127.859 134.776 175.920 1.00 123.58 4762 GLU A CA 1
ATOM 1473 C C . GLU A 1 188 ? 128.707 134.556 174.675 1.00 124.27 4762 GLU A C 1
ATOM 1474 O O . GLU A 1 188 ? 128.232 134.011 173.669 1.00 128.74 4762 GLU A O 1
ATOM 1480 N N . PRO A 1 189 ? 129.974 134.975 174.708 1.00 122.85 4763 PRO A N 1
ATOM 1481 C CA . PRO A 1 189 ? 130.819 134.866 173.508 1.00 125.03 4763 PRO A CA 1
ATOM 1482 C C . PRO A 1 189 ? 131.135 133.441 173.097 1.00 129.67 4763 PRO A C 1
ATOM 1483 O O . PRO A 1 189 ? 131.574 133.232 171.959 1.00 130.81 4763 PRO A O 1
ATOM 1487 N N . TYR A 1 190 ? 130.941 132.458 173.979 1.00 129.88 4764 TYR A N 1
ATOM 1488 C CA . TYR A 1 190 ? 131.313 131.086 173.649 1.00 129.42 4764 TYR A CA 1
ATOM 1489 C C . TYR A 1 190 ? 130.505 130.560 172.470 1.00 130.90 4764 TYR A C 1
ATOM 1490 O O . TYR A 1 190 ? 131.035 129.838 171.617 1.00 134.68 4764 TYR A O 1
ATOM 1499 N N . PHE A 1 191 ? 129.224 130.910 172.401 1.00 131.97 4765 PHE A N 1
ATOM 1500 C CA . PHE A 1 191 ? 128.344 130.415 171.352 1.00 136.72 4765 PHE A CA 1
ATOM 1501 C C . PHE A 1 191 ? 128.485 131.180 170.042 1.00 138.69 4765 PHE A C 1
ATOM 1502 O O . PHE A 1 191 ? 127.707 130.935 169.114 1.00 142.66 4765 PHE A O 1
ATOM 1510 N N . ASN A 1 192 ? 129.448 132.099 169.944 1.00 137.20 4766 ASN A N 1
ATOM 1511 C CA . ASN A 1 192 ? 129.686 132.782 168.677 1.00 135.84 4766 ASN A CA 1
ATOM 1512 C C . ASN A 1 192 ? 130.243 131.833 167.625 1.00 139.38 4766 ASN A C 1
ATOM 1513 O O . ASN A 1 192 ? 130.054 132.059 166.425 1.00 142.78 4766 ASN A O 1
ATOM 1518 N N . GLU A 1 193 ? 130.929 130.781 168.050 1.00 141.36 4767 GLU A N 1
ATOM 1519 C CA . GLU A 1 193 ? 131.469 129.808 167.109 1.00 144.63 4767 GLU A CA 1
ATOM 1520 C C . GLU A 1 193 ? 130.333 129.026 166.460 1.00 150.60 4767 GLU A C 1
ATOM 1521 O O . GLU A 1 193 ? 129.454 128.519 167.167 1.00 152.49 4767 GLU A O 1
ATOM 1527 N N . PRO A 1 194 ? 130.303 128.918 165.132 1.00 153.99 4768 PRO A N 1
ATOM 1528 C CA . PRO A 1 194 ? 129.269 128.104 164.484 1.00 156.34 4768 PRO A CA 1
ATOM 1529 C C . PRO A 1 194 ? 129.360 126.650 164.920 1.00 156.98 4768 PRO A C 1
ATOM 1530 O O . PRO A 1 194 ? 130.442 126.121 165.184 1.00 154.54 4768 PRO A O 1
ATOM 1534 N N . GLY A 1 195 ? 128.202 126.005 164.999 1.00 158.48 4769 GLY A N 1
ATOM 1535 C CA . GLY A 1 195 ? 128.092 124.646 165.498 1.00 161.96 4769 GLY A CA 1
ATOM 1536 C C . GLY A 1 195 ? 127.867 124.581 166.994 1.00 164.83 4769 GLY A C 1
ATOM 1537 O O . GLY A 1 195 ? 127.031 123.808 167.466 1.00 170.15 4769 GLY A O 1
ATOM 1538 N N . PHE A 1 196 ? 128.608 125.391 167.754 1.00 160.33 4770 PHE A N 1
ATOM 1539 C CA . PHE A 1 196 ? 128.395 125.469 169.194 1.00 158.33 4770 PHE A CA 1
ATOM 1540 C C . PHE A 1 196 ? 127.093 126.175 169.546 1.00 161.31 4770 PHE A C 1
ATOM 1541 O O . PHE A 1 196 ? 126.645 126.086 170.693 1.00 163.52 4770 PHE A O 1
ATOM 1549 N N . GLU A 1 197 ? 126.482 126.876 168.587 1.00 163.00 4771 GLU A N 1
ATOM 1550 C CA . GLU A 1 197 ? 125.300 127.676 168.887 1.00 167.08 4771 GLU A CA 1
ATOM 1551 C C . GLU A 1 197 ? 124.123 126.804 169.307 1.00 172.90 4771 GLU A C 1
ATOM 1552 O O . GLU A 1 197 ? 123.327 127.196 170.168 1.00 173.83 4771 GLU A O 1
ATOM 1558 N N . ARG A 1 198 ? 123.993 125.619 168.712 1.00 173.41 4772 ARG A N 1
ATOM 1559 C CA . ARG A 1 198 ? 122.861 124.753 169.009 1.00 176.67 4772 ARG A CA 1
ATOM 1560 C C . ARG A 1 198 ? 123.077 123.887 170.243 1.00 175.57 4772 ARG A C 1
ATOM 1561 O O . ARG A 1 198 ? 122.137 123.212 170.675 1.00 177.18 4772 ARG A O 1
ATOM 1569 N N . SER A 1 199 ? 124.275 123.892 170.821 1.00 170.90 4773 SER A N 1
ATOM 1570 C CA . SER A 1 199 ? 124.521 123.164 172.058 1.00 170.13 4773 SER A CA 1
ATOM 1571 C C . SER A 1 199 ? 124.103 123.951 173.293 1.00 171.57 4773 SER A C 1
ATOM 1572 O O . SER A 1 199 ? 124.213 123.428 174.407 1.00 171.65 4773 SER A O 1
ATOM 1575 N N . ARG A 1 200 ? 123.636 125.185 173.123 1.00 170.97 4774 ARG A N 1
ATOM 1576 C CA . ARG A 1 200 ? 123.193 125.987 174.253 1.00 169.83 4774 ARG A CA 1
ATOM 1577 C C . ARG A 1 200 ? 121.932 125.392 174.872 1.00 174.33 4774 ARG A C 1
ATOM 1578 O O . ARG A 1 200 ? 121.119 124.755 174.197 1.00 173.55 4774 ARG A O 1
ATOM 1586 N N . GLY A 1 201 ? 121.783 125.600 176.178 1.00 174.70 4775 GLY A N 1
ATOM 1587 C CA . GLY A 1 201 ? 120.689 125.039 176.934 1.00 174.81 4775 GLY A CA 1
ATOM 1588 C C . GLY A 1 201 ? 120.994 123.718 177.607 1.00 176.66 4775 GLY A C 1
ATOM 1589 O O . GLY A 1 201 ? 120.281 123.335 178.541 1.00 175.58 4775 GLY A O 1
ATOM 1590 N N . SER A 1 202 ? 122.037 123.009 177.158 1.00 177.98 4776 SER A N 1
ATOM 1591 C CA . SER A 1 202 ? 122.494 121.783 177.789 1.00 178.25 4776 SER A CA 1
ATOM 1592 C C . SER A 1 202 ? 123.451 122.102 178.933 1.00 178.66 4776 SER A C 1
ATOM 1593 O O . SER A 1 202 ? 124.131 123.132 178.911 1.00 178.50 4776 SER A O 1
ATOM 1596 N N . PRO A 1 203 ? 123.510 121.243 179.955 1.00 180.36 4777 PRO A N 1
ATOM 1597 C CA . PRO A 1 203 ? 124.455 121.496 181.057 1.00 180.07 4777 PRO A CA 1
ATOM 1598 C C . PRO A 1 203 ? 125.902 121.579 180.604 1.00 178.66 4777 PRO A C 1
ATOM 1599 O O . PRO A 1 203 ? 126.661 122.411 181.118 1.00 176.02 4777 PRO A O 1
ATOM 1603 N N . SER A 1 204 ? 126.307 120.741 179.646 1.00 179.00 4778 SER A N 1
ATOM 1604 C CA . SER A 1 204 ? 127.679 120.793 179.152 1.00 178.00 4778 SER A CA 1
ATOM 1605 C C . SER A 1 204 ? 127.966 122.120 178.460 1.00 175.97 4778 SER A C 1
ATOM 1606 O O . SER A 1 204 ? 129.027 122.722 178.668 1.00 171.88 4778 SER A O 1
ATOM 1609 N N . GLY A 1 205 ? 127.029 122.592 177.635 1.00 175.50 4779 GLY A N 1
ATOM 1610 C CA . GLY A 1 205 ? 127.201 123.889 177.005 1.00 170.31 4779 GLY A CA 1
ATOM 1611 C C . GLY A 1 205 ? 127.251 125.019 178.014 1.00 169.05 4779 GLY A C 1
ATOM 1612 O O . GLY A 1 205 ? 128.029 125.964 177.864 1.00 166.94 4779 GLY A O 1
ATOM 1613 N N . THR A 1 206 ? 126.423 124.935 179.058 1.00 170.69 4780 THR A N 1
ATOM 1614 C CA . THR A 1 206 ? 126.447 125.950 180.105 1.00 168.50 4780 THR A CA 1
ATOM 1615 C C . THR A 1 206 ? 127.791 125.968 180.823 1.00 164.84 4780 THR A C 1
ATOM 1616 O O . THR A 1 206 ? 128.344 127.040 181.091 1.00 164.64 4780 THR A O 1
ATOM 1620 N N . ASN A 1 207 ? 128.335 124.790 181.139 1.00 163.63 4781 ASN A N 1
ATOM 1621 C CA . ASN A 1 207 ? 129.639 124.736 181.794 1.00 162.76 4781 ASN A CA 1
ATOM 1622 C C . ASN A 1 207 ? 130.741 125.270 180.886 1.00 159.35 4781 ASN A C 1
ATOM 1623 O O . ASN A 1 207 ? 131.646 125.977 181.347 1.00 157.46 4781 ASN A O 1
ATOM 1628 N N . SER A 1 208 ? 130.687 124.938 179.594 1.00 158.79 4782 SER A N 1
ATOM 1629 C CA . SER A 1 208 ? 131.682 125.460 178.661 1.00 155.99 4782 SER A CA 1
ATOM 1630 C C . SER A 1 208 ? 131.603 126.978 178.562 1.00 151.89 4782 SER A C 1
ATOM 1631 O O . SER A 1 208 ? 132.633 127.665 178.544 1.00 148.92 4782 SER A O 1
ATOM 1634 N N . SER A 1 209 ? 130.385 127.521 178.499 1.00 151.46 4783 SER A N 1
ATOM 1635 C CA . SER A 1 209 ? 130.220 128.969 178.453 1.00 145.55 4783 SER A CA 1
ATOM 1636 C C . SER A 1 209 ? 130.720 129.619 179.735 1.00 143.35 4783 SER A C 1
ATOM 1637 O O . SER A 1 209 ? 131.329 130.694 179.697 1.00 143.92 4783 SER A O 1
ATOM 1640 N N . ARG A 1 210 ? 130.469 128.985 180.883 1.00 145.01 4784 ARG A N 1
ATOM 1641 C CA . ARG A 1 210 ? 130.968 129.515 182.147 1.00 144.06 4784 ARG A CA 1
ATOM 1642 C C . ARG A 1 210 ? 132.491 129.527 182.177 1.00 142.67 4784 ARG A C 1
ATOM 1643 O O . ARG A 1 210 ? 133.100 130.486 182.658 1.00 140.21 4784 ARG A O 1
ATOM 1651 N N . GLU A 1 211 ? 133.121 128.466 181.669 1.00 143.27 4785 GLU A N 1
ATOM 1652 C CA . GLU A 1 211 ? 134.580 128.422 181.605 1.00 141.89 4785 GLU A CA 1
ATOM 1653 C C . GLU A 1 211 ? 135.124 129.523 180.700 1.00 139.57 4785 GLU A C 1
ATOM 1654 O O . GLU A 1 211 ? 136.088 130.223 181.048 1.00 140.52 4785 GLU A O 1
ATOM 1660 N N . TYR A 1 212 ? 134.506 129.694 179.529 1.00 136.23 4786 TYR A N 1
ATOM 1661 C CA . TYR A 1 212 ? 134.941 130.735 178.604 1.00 131.14 4786 TYR A CA 1
ATOM 1662 C C . TYR A 1 212 ? 134.802 132.114 179.236 1.00 131.28 4786 TYR A C 1
ATOM 1663 O O . TYR A 1 212 ? 135.714 132.946 179.153 1.00 131.40 4786 TYR A O 1
ATOM 1672 N N . ASN A 1 213 ? 133.667 132.366 179.891 1.00 131.76 4787 ASN A N 1
ATOM 1673 C CA . ASN A 1 213 ? 133.452 133.652 180.541 1.00 127.64 4787 ASN A CA 1
ATOM 1674 C C . ASN A 1 213 ? 134.412 133.866 181.701 1.00 128.87 4787 ASN A C 1
ATOM 1675 O O . ASN A 1 213 ? 134.845 134.995 181.937 1.00 129.51 4787 ASN A O 1
ATOM 1680 N N . SER A 1 214 ? 134.754 132.806 182.437 1.00 130.21 4788 SER A N 1
ATOM 1681 C CA . SER A 1 214 ? 135.713 132.947 183.526 1.00 130.14 4788 SER A CA 1
ATOM 1682 C C . SER A 1 214 ? 137.087 133.329 182.997 1.00 127.66 4788 SER A C 1
ATOM 1683 O O . SER A 1 214 ? 137.797 134.131 183.614 1.00 128.46 4788 SER A O 1
ATOM 1686 N N . ASN A 1 215 ? 137.485 132.758 181.858 1.00 127.83 4789 ASN A N 1
ATOM 1687 C CA . ASN A 1 215 ? 138.740 133.178 181.236 1.00 127.54 4789 ASN A CA 1
ATOM 1688 C C . ASN A 1 215 ? 138.668 134.636 180.786 1.00 124.64 4789 ASN A C 1
ATOM 1689 O O . ASN A 1 215 ? 139.589 135.431 181.038 1.00 125.11 4789 ASN A O 1
ATOM 1694 N N . ILE A 1 216 ? 137.569 135.005 180.122 1.00 123.39 4790 ILE A N 1
ATOM 1695 C CA . ILE A 1 216 ? 137.444 136.359 179.590 1.00 119.61 4790 ILE A CA 1
ATOM 1696 C C . ILE A 1 216 ? 137.388 137.386 180.715 1.00 122.58 4790 ILE A C 1
ATOM 1697 O O . ILE A 1 216 ? 137.833 138.523 180.540 1.00 123.52 4790 ILE A O 1
ATOM 1702 N N . TYR A 1 217 ? 136.858 137.013 181.882 1.00 123.88 4791 TYR A N 1
ATOM 1703 C CA . TYR A 1 217 ? 136.795 137.950 183.001 1.00 121.42 4791 TYR A CA 1
ATOM 1704 C C . TYR A 1 217 ? 138.185 138.439 183.383 1.00 120.92 4791 TYR A C 1
ATOM 1705 O O . TYR A 1 217 ? 138.443 139.648 183.421 1.00 124.36 4791 TYR A O 1
ATOM 1714 N N . GLN A 1 218 ? 139.103 137.507 183.647 1.00 121.34 4792 GLN A N 1
ATOM 1715 C CA . GLN A 1 218 ? 140.451 137.904 184.033 1.00 123.67 4792 GLN A CA 1
ATOM 1716 C C . GLN A 1 218 ? 141.186 138.549 182.867 1.00 121.40 4792 GLN A C 1
ATOM 1717 O O . GLN A 1 218 ? 141.951 139.502 183.064 1.00 121.43 4792 GLN A O 1
ATOM 1723 N N . ALA A 1 219 ? 140.957 138.061 181.642 1.00 122.04 4793 ALA A N 1
ATOM 1724 C CA . ALA A 1 219 ? 141.605 138.675 180.487 1.00 119.92 4793 ALA A CA 1
ATOM 1725 C C . ALA A 1 219 ? 141.226 140.147 180.364 1.00 118.89 4793 ALA A C 1
ATOM 1726 O O . ALA A 1 219 ? 142.093 141.014 180.187 1.00 119.10 4793 ALA A O 1
ATOM 1728 N N . CYS A 1 220 ? 139.929 140.448 180.467 1.00 120.76 4794 CYS A N 1
ATOM 1729 C CA . CYS A 1 220 ? 139.462 141.825 180.375 1.00 119.04 4794 CYS A CA 1
ATOM 1730 C C . CYS A 1 220 ? 139.951 142.658 181.550 1.00 117.36 4794 CYS A C 1
ATOM 1731 O O . CYS A 1 220 ? 140.397 143.795 181.362 1.00 116.70 4794 CYS A O 1
ATOM 1734 N N . VAL A 1 221 ? 139.894 142.108 182.766 1.00 118.42 4795 VAL A N 1
ATOM 1735 C CA . VAL A 1 221 ? 140.313 142.872 183.938 1.00 116.69 4795 VAL A CA 1
ATOM 1736 C C . VAL A 1 221 ? 141.785 143.247 183.832 1.00 114.50 4795 VAL A C 1
ATOM 1737 O O . VAL A 1 221 ? 142.187 144.354 184.212 1.00 115.00 4795 VAL A O 1
ATOM 1741 N N . ARG A 1 222 ? 142.610 142.349 183.292 1.00 115.42 4796 ARG A N 1
ATOM 1742 C CA . ARG A 1 222 ? 144.028 142.662 183.171 1.00 117.45 4796 ARG A CA 1
ATOM 1743 C C . ARG A 1 222 ? 144.277 143.638 182.024 1.00 119.32 4796 ARG A C 1
ATOM 1744 O O . ARG A 1 222 ? 144.876 144.700 182.225 1.00 122.83 4796 ARG A O 1
ATOM 1752 N N . TRP A 1 223 ? 143.813 143.311 180.818 1.00 118.26 4797 TRP A N 1
ATOM 1753 C CA . TRP A 1 223 ? 144.257 144.057 179.647 1.00 115.70 4797 TRP A CA 1
ATOM 1754 C C . TRP A 1 223 ? 143.348 145.229 179.294 1.00 116.04 4797 TRP A C 1
ATOM 1755 O O . TRP A 1 223 ? 143.843 146.314 178.971 1.00 116.97 4797 TRP A O 1
ATOM 1766 N N . ALA A 1 224 ? 142.030 145.042 179.342 1.00 114.23 4798 ALA A N 1
ATOM 1767 C CA . ALA A 1 224 ? 141.116 146.109 178.957 1.00 109.80 4798 ALA A CA 1
ATOM 1768 C C . ALA A 1 224 ? 140.988 147.194 180.018 1.00 112.07 4798 ALA A C 1
ATOM 1769 O O . ALA A 1 224 ? 140.529 148.296 179.699 1.00 115.36 4798 ALA A O 1
ATOM 1771 N N . MET A 1 225 ? 141.366 146.914 181.265 1.00 113.28 4799 MET A N 1
ATOM 1772 C CA . MET A 1 225 ? 141.252 147.896 182.338 1.00 111.25 4799 MET A CA 1
ATOM 1773 C C . MET A 1 225 ? 142.608 148.300 182.902 1.00 114.71 4799 MET A C 1
ATOM 1774 O O . MET A 1 225 ? 142.956 149.486 182.870 1.00 117.72 4799 MET A O 1
ATOM 1779 N N . LEU A 1 226 ? 143.393 147.344 183.401 1.00 116.26 4800 LEU A N 1
ATOM 1780 C CA . LEU A 1 226 ? 144.598 147.686 184.150 1.00 118.01 4800 LEU A CA 1
ATOM 1781 C C . LEU A 1 226 ? 145.673 148.266 183.240 1.00 121.14 4800 LEU A C 1
ATOM 1782 O O . LEU A 1 226 ? 146.291 149.285 183.567 1.00 124.88 4800 LEU A O 1
ATOM 1787 N N . GLU A 1 227 ? 145.914 147.630 182.092 1.00 120.01 4801 GLU A N 1
ATOM 1788 C CA . GLU A 1 227 ? 146.925 148.143 181.175 1.00 120.84 4801 GLU A CA 1
ATOM 1789 C C . GLU A 1 227 ? 146.481 149.441 180.517 1.00 123.05 4801 GLU A C 1
ATOM 1790 O O . GLU A 1 227 ? 147.322 150.283 180.186 1.00 128.13 4801 GLU A O 1
ATOM 1796 N N . GLN A 1 228 ? 145.176 149.619 180.310 1.00 119.10 4802 GLN A N 1
ATOM 1797 C CA . GLN A 1 228 ? 144.691 150.879 179.760 1.00 118.06 4802 GLN A CA 1
ATOM 1798 C C . GLN A 1 228 ? 144.849 152.014 180.763 1.00 121.01 4802 GLN A C 1
ATOM 1799 O O . GLN A 1 228 ? 145.146 153.151 180.381 1.00 125.50 4802 GLN A O 1
ATOM 1805 N N . ILE A 1 229 ? 144.649 151.730 182.051 1.00 119.30 4803 ILE A N 1
ATOM 1806 C CA . ILE A 1 229 ? 144.870 152.758 183.063 1.00 122.10 4803 ILE A CA 1
ATOM 1807 C C . ILE A 1 229 ? 146.358 153.058 183.209 1.00 126.37 4803 ILE A C 1
ATOM 1808 O O . ILE A 1 229 ? 146.766 154.224 183.269 1.00 127.53 4803 ILE A O 1
ATOM 1813 N N . ARG A 1 230 ? 147.192 152.017 183.265 1.00 127.79 4804 ARG A N 1
ATOM 1814 C CA . ARG A 1 230 ? 148.623 152.217 183.478 1.00 128.46 4804 ARG A CA 1
ATOM 1815 C C . ARG A 1 230 ? 149.273 152.911 182.286 1.00 129.74 4804 ARG A C 1
ATOM 1816 O O . ARG A 1 230 ? 149.986 153.907 182.448 1.00 129.33 4804 ARG A O 1
ATOM 1824 N N . SER A 1 231 ? 149.039 152.398 181.081 1.00 130.60 4805 SER A N 1
ATOM 1825 C CA . SER A 1 231 ? 149.668 152.907 179.862 1.00 131.36 4805 SER A CA 1
ATOM 1826 C C . SER A 1 231 ? 148.601 153.139 178.801 1.00 128.99 4805 SER A C 1
ATOM 1827 O O . SER A 1 231 ? 148.472 152.363 177.847 1.00 128.48 4805 SER A O 1
ATOM 1830 N N . PRO A 1 232 ? 147.814 154.203 178.939 1.00 126.57 4806 PRO A N 1
ATOM 1831 C CA . PRO A 1 232 ? 146.798 154.499 177.926 1.00 124.55 4806 PRO A CA 1
ATOM 1832 C C . PRO A 1 232 ? 147.430 154.952 176.621 1.00 127.04 4806 PRO A C 1
ATOM 1833 O O . PRO A 1 232 ? 148.540 155.489 176.591 1.00 129.87 4806 PRO A O 1
ATOM 1837 N N . SER A 1 233 ? 146.706 154.719 175.530 1.00 125.96 4807 SER A N 1
ATOM 1838 C CA . SER A 1 233 ? 147.126 155.242 174.240 1.00 126.31 4807 SER A CA 1
ATOM 1839 C C . SER A 1 233 ? 147.078 156.765 174.254 1.00 127.76 4807 SER A C 1
ATOM 1840 O O . SER A 1 233 ? 146.233 157.376 174.913 1.00 128.62 4807 SER A O 1
ATOM 1843 N N . GLN A 1 234 ? 148.008 157.379 173.520 1.00 127.70 4808 GLN A N 1
ATOM 1844 C CA . GLN A 1 234 ? 148.102 158.835 173.521 1.00 127.82 4808 GLN A CA 1
ATOM 1845 C C . GLN A 1 234 ? 146.849 159.484 172.950 1.00 125.83 4808 GLN A C 1
ATOM 1846 O O . GLN A 1 234 ? 146.513 160.615 173.319 1.00 126.30 4808 GLN A O 1
ATOM 1852 N N . CYS A 1 235 ? 146.146 158.791 172.054 1.00 124.24 4809 CYS A N 1
ATOM 1853 C CA . CYS A 1 235 ? 144.945 159.358 171.451 1.00 119.70 4809 CYS A CA 1
ATOM 1854 C C . CYS A 1 235 ? 143.761 159.335 172.410 1.00 115.28 4809 CYS A C 1
ATOM 1855 O O . CYS A 1 235 ? 142.954 160.271 172.423 1.00 114.46 4809 CYS A O 1
ATOM 1858 N N . PHE A 1 236 ? 143.640 158.282 173.219 1.00 113.95 4810 PHE A N 1
ATOM 1859 C CA . PHE A 1 236 ? 142.484 158.087 174.085 1.00 110.47 4810 PHE A CA 1
ATOM 1860 C C . PHE A 1 236 ? 142.821 158.247 175.563 1.00 116.25 4810 PHE A C 1
ATOM 1861 O O . PHE A 1 236 ? 142.126 157.682 176.412 1.00 119.23 4810 PHE A O 1
ATOM 1869 N N . LYS A 1 237 ? 143.873 158.998 175.891 1.00 118.17 4811 LYS A N 1
ATOM 1870 C CA . LYS A 1 237 ? 144.278 159.131 177.288 1.00 118.53 4811 LYS A CA 1
ATOM 1871 C C . LYS A 1 237 ? 143.196 159.814 178.117 1.00 120.11 4811 LYS A C 1
ATOM 1872 O O . LYS A 1 237 ? 142.774 159.296 179.160 1.00 121.72 4811 LYS A O 1
ATOM 1878 N N . ASP A 1 238 ? 142.728 160.978 177.662 1.00 119.16 4812 ASP A N 1
ATOM 1879 C CA . ASP A 1 238 ? 141.724 161.723 178.416 1.00 119.14 4812 ASP A CA 1
ATOM 1880 C C . ASP A 1 238 ? 140.412 160.955 178.504 1.00 119.09 4812 ASP A C 1
ATOM 1881 O O . ASP A 1 238 ? 139.782 160.907 179.569 1.00 123.65 4812 ASP A O 1
ATOM 1886 N N . VAL A 1 239 ? 139.985 160.348 177.395 1.00 115.29 4813 VAL A N 1
ATOM 1887 C CA . VAL A 1 239 ? 138.729 159.603 177.385 1.00 113.33 4813 VAL A CA 1
ATOM 1888 C C . VAL A 1 239 ? 138.807 158.419 178.340 1.00 116.72 4813 VAL A C 1
ATOM 1889 O O . VAL A 1 239 ? 137.880 158.164 179.118 1.00 120.15 4813 VAL A O 1
ATOM 1893 N N . ILE A 1 240 ? 139.919 157.682 178.298 1.00 116.03 4814 ILE A N 1
ATOM 1894 C CA . ILE A 1 240 ? 140.085 156.526 179.174 1.00 112.66 4814 ILE A CA 1
ATOM 1895 C C . ILE A 1 240 ? 140.097 156.958 180.633 1.00 116.29 4814 ILE A C 1
ATOM 1896 O O . ILE A 1 240 ? 139.454 156.331 181.487 1.00 119.14 4814 ILE A O 1
ATOM 1901 N N . HIS A 1 241 ? 140.825 158.032 180.946 1.00 117.55 4815 HIS A N 1
ATOM 1902 C CA . HIS A 1 241 ? 140.892 158.499 182.327 1.00 118.67 4815 HIS A CA 1
ATOM 1903 C C . HIS A 1 241 ? 139.517 158.918 182.832 1.00 120.14 4815 HIS A C 1
ATOM 1904 O O . HIS A 1 241 ? 139.114 158.551 183.941 1.00 123.64 4815 HIS A O 1
ATOM 1911 N N . LYS A 1 242 ? 138.773 159.677 182.022 1.00 119.57 4816 LYS A N 1
ATOM 1912 C CA . LYS A 1 242 ? 137.438 160.100 182.434 1.00 117.36 4816 LYS A CA 1
ATOM 1913 C C . LYS A 1 242 ? 136.510 158.905 182.612 1.00 118.85 4816 LYS A C 1
ATOM 1914 O O . LYS A 1 242 ? 135.757 158.835 183.591 1.00 123.44 4816 LYS A O 1
ATOM 1920 N N . HIS A 1 243 ? 136.556 157.952 181.678 1.00 116.89 4817 HIS A N 1
ATOM 1921 C CA . HIS A 1 243 ? 135.675 156.792 181.750 1.00 116.29 4817 HIS A CA 1
ATOM 1922 C C . HIS A 1 243 ? 135.961 155.954 182.987 1.00 117.88 4817 HIS A C 1
ATOM 1923 O O . HIS A 1 243 ? 135.032 155.497 183.663 1.00 121.51 4817 HIS A O 1
ATOM 1930 N N . PHE A 1 244 ? 137.238 155.741 183.303 1.00 116.81 4818 PHE A N 1
ATOM 1931 C CA . PHE A 1 244 ? 137.570 154.917 184.458 1.00 117.68 4818 PHE A CA 1
ATOM 1932 C C . PHE A 1 244 ? 137.374 155.657 185.775 1.00 122.86 4818 PHE A C 1
ATOM 1933 O O . PHE A 1 244 ? 137.109 155.019 186.799 1.00 126.19 4818 PHE A O 1
ATOM 1941 N N . TRP A 1 245 ? 137.493 156.986 185.779 1.00 124.02 4819 TRP A N 1
ATOM 1942 C CA . TRP A 1 245 ? 137.232 157.729 187.006 1.00 127.34 4819 TRP A CA 1
ATOM 1943 C C . TRP A 1 245 ? 135.740 157.826 187.296 1.00 127.13 4819 TRP A C 1
ATOM 1944 O O . TRP A 1 245 ? 135.328 157.761 188.459 1.00 131.77 4819 TRP A O 1
ATOM 1955 N N . LEU A 1 246 ? 134.918 157.983 186.257 1.00 124.35 4820 LEU A N 1
ATOM 1956 C CA . LEU A 1 246 ? 133.484 158.137 186.478 1.00 123.73 4820 LEU A CA 1
ATOM 1957 C C . LEU A 1 246 ? 132.823 156.826 186.881 1.00 124.95 4820 LEU A C 1
ATOM 1958 O O . LEU A 1 246 ? 131.764 156.841 187.517 1.00 129.49 4820 LEU A O 1
ATOM 1963 N N . LYS A 1 247 ? 133.422 155.688 186.528 1.00 121.96 4821 LYS A N 1
ATOM 1964 C CA . LYS A 1 247 ? 132.796 154.388 186.731 1.00 123.99 4821 LYS A CA 1
ATOM 1965 C C . LYS A 1 247 ? 133.611 153.472 187.639 1.00 127.00 4821 LYS A C 1
ATOM 1966 O O . LYS A 1 247 ? 133.492 152.248 187.537 1.00 130.93 4821 LYS A O 1
ATOM 1972 N N . ARG A 1 248 ? 134.439 154.034 188.523 1.00 125.33 4822 ARG A N 1
ATOM 1973 C CA . ARG A 1 248 ? 135.278 153.192 189.372 1.00 127.41 4822 ARG A CA 1
ATOM 1974 C C . ARG A 1 248 ? 134.441 152.353 190.333 1.00 131.42 4822 ARG A C 1
ATOM 1975 O O . ARG A 1 248 ? 134.711 151.161 190.521 1.00 135.36 4822 ARG A O 1
ATOM 1983 N N . GLU A 1 249 ? 133.417 152.954 190.945 1.00 130.31 4823 GLU A N 1
ATOM 1984 C CA . GLU A 1 249 ? 132.582 152.215 191.887 1.00 131.96 4823 GLU A CA 1
ATOM 1985 C C . GLU A 1 249 ? 131.807 151.104 191.189 1.00 129.34 4823 GLU A C 1
ATOM 1986 O O . GLU A 1 249 ? 131.737 149.975 191.692 1.00 132.57 4823 GLU A O 1
ATOM 1992 N N . GLU A 1 250 ? 131.220 151.407 190.029 1.00 125.45 4824 GLU A N 1
ATOM 1993 C CA . GLU A 1 250 ? 130.489 150.391 189.281 1.00 126.63 4824 GLU A CA 1
ATOM 1994 C C . GLU A 1 250 ? 131.415 149.270 188.829 1.00 129.31 4824 GLU A C 1
ATOM 1995 O O . GLU A 1 250 ? 131.044 148.092 188.875 1.00 131.53 4824 GLU A O 1
ATOM 2001 N N . ILE A 1 251 ? 132.626 149.619 188.390 1.00 127.63 4825 ILE A N 1
ATOM 2002 C CA . ILE A 1 251 ? 133.589 148.606 187.965 1.00 126.99 4825 ILE A CA 1
ATOM 2003 C C . ILE A 1 251 ? 133.963 147.703 189.133 1.00 131.19 4825 ILE A C 1
ATOM 2004 O O . ILE A 1 251 ? 134.024 146.474 188.993 1.00 134.46 4825 ILE A O 1
ATOM 2009 N N . CYS A 1 252 ? 134.222 148.295 190.302 1.00 130.60 4826 CYS A N 1
ATOM 2010 C CA . CYS A 1 252 ? 134.569 147.494 191.471 1.00 132.25 4826 CYS A CA 1
ATOM 2011 C C . CYS A 1 252 ? 133.424 146.568 191.864 1.00 132.80 4826 CYS A C 1
ATOM 2012 O O . CYS A 1 252 ? 133.645 145.389 192.168 1.00 135.99 4826 CYS A O 1
ATOM 2015 N N . ALA A 1 253 ? 132.191 147.082 191.853 1.00 129.83 4827 ALA A N 1
ATOM 2016 C CA . ALA A 1 253 ? 131.043 146.247 192.190 1.00 130.04 4827 ALA A CA 1
ATOM 2017 C C . ALA A 1 253 ? 130.872 145.111 191.190 1.00 131.71 4827 ALA A C 1
ATOM 2018 O O . ALA A 1 253 ? 130.584 143.971 191.574 1.00 137.02 4827 ALA A O 1
ATOM 2020 N N . GLN A 1 254 ? 131.052 145.401 189.899 1.00 128.44 4828 GLN A N 1
ATOM 2021 C CA . GLN A 1 254 ? 130.908 144.371 188.877 1.00 126.43 4828 GLN A CA 1
ATOM 2022 C C . GLN A 1 254 ? 131.976 143.294 189.019 1.00 129.66 4828 GLN A C 1
ATOM 2023 O O . GLN A 1 254 ? 131.689 142.102 188.867 1.00 132.68 4828 GLN A O 1
ATOM 2029 N N . ILE A 1 255 ? 133.216 143.690 189.313 1.00 128.60 4829 ILE A N 1
ATOM 2030 C CA . ILE A 1 255 ? 134.278 142.701 189.469 1.00 129.43 4829 ILE A CA 1
ATOM 2031 C C . ILE A 1 255 ? 134.053 141.867 190.725 1.00 133.94 4829 ILE A C 1
ATOM 2032 O O . ILE A 1 255 ? 134.317 140.657 190.738 1.00 138.02 4829 ILE A O 1
ATOM 2037 N N . GLU A 1 256 ? 133.563 142.491 191.799 1.00 134.51 4830 GLU A N 1
ATOM 2038 C CA . GLU A 1 256 ? 133.222 141.724 192.993 1.00 135.46 4830 GLU A CA 1
ATOM 2039 C C . GLU A 1 256 ? 132.111 140.724 192.700 1.00 136.51 4830 GLU A C 1
ATOM 2040 O O . GLU A 1 256 ? 132.151 139.582 193.174 1.00 140.12 4830 GLU A O 1
ATOM 2046 N N . GLY A 1 257 ? 131.111 141.135 191.919 1.00 135.67 4831 GLY A N 1
ATOM 2047 C CA . GLY A 1 257 ? 130.073 140.202 191.512 1.00 137.59 4831 GLY A CA 1
ATOM 2048 C C . GLY A 1 257 ? 130.612 139.065 190.665 1.00 140.88 4831 GLY A C 1
ATOM 2049 O O . GLY A 1 257 ? 130.179 137.919 190.800 1.00 144.17 4831 GLY A O 1
ATOM 2050 N N . TRP A 1 258 ? 131.561 139.369 189.777 1.00 139.56 4832 TRP A N 1
ATOM 2051 C CA . TRP A 1 258 ? 132.200 138.327 188.977 1.00 136.85 4832 TRP A CA 1
ATOM 2052 C C . TRP A 1 258 ? 132.920 137.323 189.866 1.00 142.28 4832 TRP A C 1
ATOM 2053 O O . TRP A 1 258 ? 132.812 136.106 189.670 1.00 145.42 4832 TRP A O 1
ATOM 2064 N N . ILE A 1 259 ? 133.669 137.823 190.850 1.00 142.16 4833 ILE A N 1
ATOM 2065 C CA . ILE A 1 259 ? 134.399 136.944 191.760 1.00 142.30 4833 ILE A CA 1
ATOM 2066 C C . ILE A 1 259 ? 133.429 136.083 192.557 1.00 146.55 4833 ILE A C 1
ATOM 2067 O O . ILE A 1 259 ? 133.655 134.882 192.751 1.00 149.91 4833 ILE A O 1
ATOM 2072 N N . GLU A 1 260 ? 132.333 136.681 193.030 1.00 146.14 4834 GLU A N 1
ATOM 2073 C CA . GLU A 1 260 ? 131.327 135.916 193.761 1.00 149.58 4834 GLU A CA 1
ATOM 2074 C C . GLU A 1 260 ? 130.706 134.836 192.883 1.00 152.63 4834 GLU A C 1
ATOM 2075 O O . GLU A 1 260 ? 130.497 133.704 193.333 1.00 157.55 4834 GLU A O 1
ATOM 2081 N N . GLU A 1 261 ? 130.404 135.169 191.625 1.00 148.83 4835 GLU A N 1
ATOM 2082 C CA . GLU A 1 261 ? 129.827 134.188 190.713 1.00 153.54 4835 GLU A CA 1
ATOM 2083 C C . GLU A 1 261 ? 130.792 133.039 190.453 1.00 157.42 4835 GLU A C 1
ATOM 2084 O O . GLU A 1 261 ? 130.384 131.873 190.409 1.00 160.96 4835 GLU A O 1
ATOM 2090 N N . LEU A 1 262 ? 132.079 133.348 190.276 1.00 155.14 4836 LEU A N 1
ATOM 2091 C CA . LEU A 1 262 ? 133.065 132.297 190.054 1.00 155.53 4836 LEU A CA 1
ATOM 2092 C C . LEU A 1 262 ? 133.269 131.422 191.283 1.00 160.67 4836 LEU A C 1
ATOM 2093 O O . LEU A 1 262 ? 133.745 130.290 191.149 1.00 164.79 4836 LEU A O 1
ATOM 2098 N N . GLY A 1 263 ? 132.919 131.915 192.471 1.00 161.72 4837 GLY A N 1
ATOM 2099 C CA . GLY A 1 263 ? 133.067 131.135 193.685 1.00 164.70 4837 GLY A CA 1
ATOM 2100 C C . GLY A 1 263 ? 131.979 130.116 193.934 1.00 169.96 4837 GLY A C 1
ATOM 2101 O O . GLY A 1 263 ? 132.075 129.352 194.900 1.00 171.88 4837 GLY A O 1
ATOM 2102 N N . LYS A 1 264 ? 130.948 130.087 193.094 1.00 170.48 4838 LYS A N 1
ATOM 2103 C CA . LYS A 1 264 ? 129.877 129.120 193.261 1.00 174.97 4838 LYS A CA 1
ATOM 2104 C C . LYS A 1 264 ? 130.381 127.710 192.950 1.00 181.59 4838 LYS A C 1
ATOM 2105 O O . LYS A 1 264 ? 131.320 127.536 192.169 1.00 182.56 4838 LYS A O 1
ATOM 2111 N N . PRO A 1 265 ? 129.781 126.687 193.561 1.00 186.19 4839 PRO A N 1
ATOM 2112 C CA . PRO A 1 265 ? 130.218 125.313 193.288 1.00 189.11 4839 PRO A CA 1
ATOM 2113 C C . PRO A 1 265 ? 129.945 124.911 191.846 1.00 192.93 4839 PRO A C 1
ATOM 2114 O O . PRO A 1 265 ? 129.004 125.390 191.209 1.00 190.55 4839 PRO A O 1
ATOM 2118 N N . GLN A 1 266 ? 130.787 124.016 191.336 1.00 196.02 4840 GLN A N 1
ATOM 2119 C CA . GLN A 1 266 ? 130.686 123.524 189.971 1.00 198.18 4840 GLN A CA 1
ATOM 2120 C C . GLN A 1 266 ? 130.366 122.035 189.975 1.00 201.46 4840 GLN A C 1
ATOM 2121 O O . GLN A 1 266 ? 130.666 121.319 190.935 1.00 200.12 4840 GLN A O 1
ATOM 2127 N N . TYR A 1 267 ? 129.751 121.576 188.883 1.00 203.47 4841 TYR A N 1
ATOM 2128 C CA . TYR A 1 267 ? 129.300 120.191 188.806 1.00 205.83 4841 TYR A CA 1
ATOM 2129 C C . TYR A 1 267 ? 130.413 119.253 188.349 1.00 206.44 4841 TYR A C 1
ATOM 2130 O O . TYR A 1 267 ? 130.501 118.116 188.826 1.00 203.74 4841 TYR A O 1
ATOM 2139 N N . THR A 1 268 ? 131.266 119.705 187.435 1.00 208.28 4842 THR A N 1
ATOM 2140 C CA . THR A 1 268 ? 132.326 118.881 186.870 1.00 207.82 4842 THR A CA 1
ATOM 2141 C C . THR A 1 268 ? 133.686 119.378 187.341 1.00 205.23 4842 THR A C 1
ATOM 2142 O O . THR A 1 268 ? 133.920 120.587 187.429 1.00 203.20 4842 THR A O 1
ATOM 2146 N N . GLU A 1 269 ? 134.580 118.433 187.642 1.00 205.22 4843 GLU A N 1
ATOM 2147 C CA . GLU A 1 269 ? 135.904 118.788 188.145 1.00 205.82 4843 GLU A CA 1
ATOM 2148 C C . GLU A 1 269 ? 136.756 119.445 187.065 1.00 204.83 4843 GLU A C 1
ATOM 2149 O O . GLU A 1 269 ? 137.558 120.342 187.359 1.00 200.32 4843 GLU A O 1
ATOM 2155 N N . ARG A 1 270 ? 136.604 119.007 185.811 1.00 206.90 4844 ARG A N 1
ATOM 2156 C CA . ARG A 1 270 ? 137.402 119.566 184.723 1.00 204.67 4844 ARG A CA 1
ATOM 2157 C C . ARG A 1 270 ? 137.170 121.065 184.587 1.00 199.98 4844 ARG A C 1
ATOM 2158 O O . ARG A 1 270 ? 138.122 121.846 184.470 1.00 194.42 4844 ARG A O 1
ATOM 2166 N N . ALA A 1 271 ? 135.905 121.488 184.606 1.00 200.43 4845 ALA A N 1
ATOM 2167 C CA . ALA A 1 271 ? 135.610 122.914 184.582 1.00 194.48 4845 ALA A CA 1
ATOM 2168 C C . ALA A 1 271 ? 135.920 123.570 185.921 1.00 191.40 4845 ALA A C 1
ATOM 2169 O O . ALA A 1 271 ? 136.271 124.754 185.960 1.00 186.24 4845 ALA A O 1
ATOM 2171 N N . SER A 1 272 ? 135.794 122.820 187.019 1.00 193.30 4846 SER A N 1
ATOM 2172 C CA . SER A 1 272 ? 136.011 123.393 188.345 1.00 189.03 4846 SER A CA 1
ATOM 2173 C C . SER A 1 272 ? 137.453 123.846 188.530 1.00 184.81 4846 SER A C 1
ATOM 2174 O O . SER A 1 272 ? 137.705 124.916 189.093 1.00 180.87 4846 SER A O 1
ATOM 2177 N N . ARG A 1 273 ? 138.415 123.041 188.073 1.00 186.16 4847 ARG A N 1
ATOM 2178 C CA . ARG A 1 273 ? 139.821 123.411 188.220 1.00 183.26 4847 ARG A CA 1
ATOM 2179 C C . ARG A 1 273 ? 140.134 124.692 187.454 1.00 180.35 4847 ARG A C 1
ATOM 2180 O O . ARG A 1 273 ? 140.777 125.610 187.983 1.00 176.68 4847 ARG A O 1
ATOM 2188 N N . THR A 1 274 ? 139.676 124.772 186.203 1.00 180.29 4848 THR A N 1
ATOM 2189 C CA . THR A 1 274 ? 139.912 125.966 185.400 1.00 175.32 4848 THR A CA 1
ATOM 2190 C C . THR A 1 274 ? 139.228 127.182 186.010 1.00 170.57 4848 THR A C 1
ATOM 2191 O O . THR A 1 274 ? 139.797 128.279 186.026 1.00 166.55 4848 THR A O 1
ATOM 2195 N N . ILE A 1 275 ? 138.006 127.006 186.516 1.00 171.61 4849 ILE A N 1
ATOM 2196 C CA . ILE A 1 275 ? 137.285 128.121 187.119 1.00 165.05 4849 ILE A CA 1
ATOM 2197 C C . ILE A 1 275 ? 138.000 128.607 188.373 1.00 163.96 4849 ILE A C 1
ATOM 2198 O O . ILE A 1 275 ? 138.107 129.814 188.609 1.00 162.10 4849 ILE A O 1
ATOM 2203 N N . SER A 1 276 ? 138.507 127.683 189.193 1.00 166.23 4850 SER A N 1
ATOM 2204 C CA . SER A 1 276 ? 139.242 128.083 190.389 1.00 165.03 4850 SER A CA 1
ATOM 2205 C C . SER A 1 276 ? 140.523 128.826 190.032 1.00 164.10 4850 SER A C 1
ATOM 2206 O O . SER A 1 276 ? 140.854 129.845 190.653 1.00 163.32 4850 SER A O 1
ATOM 2209 N N . PHE A 1 277 ? 141.261 128.332 189.033 1.00 162.99 4851 PHE A N 1
ATOM 2210 C CA . PHE A 1 277 ? 142.479 129.022 188.618 1.00 160.80 4851 PHE A CA 1
ATOM 2211 C C . PHE A 1 277 ? 142.168 130.415 188.082 1.00 159.17 4851 PHE A C 1
ATOM 2212 O O . PHE A 1 277 ? 142.861 131.389 188.410 1.00 157.52 4851 PHE A O 1
ATOM 2220 N N . ASN A 1 278 ? 141.119 130.529 187.265 1.00 158.60 4852 ASN A N 1
ATOM 2221 C CA . ASN A 1 278 ? 140.749 131.827 186.715 1.00 153.66 4852 ASN A CA 1
ATOM 2222 C C . ASN A 1 278 ? 140.259 132.767 187.807 1.00 153.78 4852 ASN A C 1
ATOM 2223 O O . ASN A 1 278 ? 140.489 133.976 187.736 1.00 151.12 4852 ASN A O 1
ATOM 2228 N N . SER A 1 279 ? 139.591 132.233 188.830 1.00 154.82 4853 SER A N 1
ATOM 2229 C CA . SER A 1 279 ? 139.169 133.061 189.955 1.00 152.83 4853 SER A CA 1
ATOM 2230 C C . SER A 1 279 ? 140.367 133.570 190.745 1.00 152.24 4853 SER A C 1
ATOM 2231 O O . SER A 1 279 ? 140.382 134.726 191.186 1.00 151.84 4853 SER A O 1
ATOM 2234 N N . MET A 1 280 ? 141.374 132.719 190.943 1.00 151.96 4854 MET A N 1
ATOM 2235 C CA . MET A 1 280 ? 142.592 133.159 191.618 1.00 151.81 4854 MET A CA 1
ATOM 2236 C C . MET A 1 280 ? 143.259 134.280 190.828 1.00 153.03 4854 MET A C 1
ATOM 2237 O O . MET A 1 280 ? 143.630 135.322 191.388 1.00 153.38 4854 MET A O 1
ATOM 2242 N N . VAL A 1 281 ? 143.389 134.094 189.512 1.00 152.42 4855 VAL A N 1
ATOM 2243 C CA . VAL A 1 281 ? 143.997 135.123 188.670 1.00 150.71 4855 VAL A CA 1
ATOM 2244 C C . VAL A 1 281 ? 143.161 136.399 188.693 1.00 147.71 4855 VAL A C 1
ATOM 2245 O O . VAL A 1 281 ? 143.698 137.514 188.701 1.00 146.39 4855 VAL A O 1
ATOM 2249 N N . LEU A 1 282 ? 141.835 136.254 188.702 1.00 146.91 4856 LEU A N 1
ATOM 2250 C CA . LEU A 1 282 ? 140.947 137.409 188.722 1.00 141.79 4856 LEU A CA 1
ATOM 2251 C C . LEU A 1 282 ? 141.095 138.202 190.011 1.00 143.62 4856 LEU A C 1
ATOM 2252 O O . LEU A 1 282 ? 141.117 139.434 189.983 1.00 144.96 4856 LEU A O 1
ATOM 2257 N N . ARG A 1 283 ? 141.190 137.516 191.153 1.00 143.89 4857 ARG A N 1
ATOM 2258 C CA . ARG A 1 283 ? 141.432 138.215 192.412 1.00 143.19 4857 ARG A CA 1
ATOM 2259 C C . ARG A 1 283 ? 142.787 138.912 192.398 1.00 144.73 4857 ARG A C 1
ATOM 2260 O O . ARG A 1 283 ? 142.917 140.055 192.861 1.00 145.06 4857 ARG A O 1
ATOM 2268 N N . ARG A 1 284 ? 143.808 138.236 191.861 1.00 146.53 4858 ARG A N 1
ATOM 2269 C CA . ARG A 1 284 ? 145.139 138.830 191.797 1.00 149.34 4858 ARG A CA 1
ATOM 2270 C C . ARG A 1 284 ? 145.133 140.108 190.969 1.00 149.36 4858 ARG A C 1
ATOM 2271 O O . ARG A 1 284 ? 145.756 141.107 191.349 1.00 150.05 4858 ARG A O 1
ATOM 2279 N N . HIS A 1 285 ? 144.432 140.098 189.834 1.00 147.12 4859 HIS A N 1
ATOM 2280 C CA . HIS A 1 285 ? 144.353 141.291 188.999 1.00 141.62 4859 HIS A CA 1
ATOM 2281 C C . HIS A 1 285 ? 143.440 142.356 189.596 1.00 142.53 4859 HIS A C 1
ATOM 2282 O O . HIS A 1 285 ? 143.691 143.552 189.415 1.00 144.60 4859 HIS A O 1
ATOM 2289 N N . TYR A 1 286 ? 142.384 141.947 190.303 1.00 142.34 4860 TYR A N 1
ATOM 2290 C CA . TYR A 1 286 ? 141.473 142.907 190.912 1.00 141.11 4860 TYR A CA 1
ATOM 2291 C C . TYR A 1 286 ? 142.145 143.676 192.037 1.00 142.25 4860 TYR A C 1
ATOM 2292 O O . TYR A 1 286 ? 141.849 144.858 192.238 1.00 142.70 4860 TYR A O 1
ATOM 2301 N N . ARG A 1 287 ? 143.044 143.029 192.782 1.00 143.63 4861 ARG A N 1
ATOM 2302 C CA . ARG A 1 287 ? 143.804 143.757 193.795 1.00 146.64 4861 ARG A CA 1
ATOM 2303 C C . ARG A 1 287 ? 144.625 144.875 193.158 1.00 146.79 4861 ARG A C 1
ATOM 2304 O O . ARG A 1 287 ? 144.618 146.020 193.630 1.00 146.57 4861 ARG A O 1
ATOM 2312 N N . HIS A 1 288 ? 145.320 144.563 192.061 1.00 145.71 4862 HIS A N 1
ATOM 2313 C CA . HIS A 1 288 ? 146.103 145.575 191.362 1.00 146.15 4862 HIS A CA 1
ATOM 2314 C C . HIS A 1 288 ? 145.212 146.675 190.800 1.00 144.56 4862 HIS A C 1
ATOM 2315 O O . HIS A 1 288 ? 145.573 147.857 190.836 1.00 144.37 4862 HIS A O 1
ATOM 2322 N N . LEU A 1 289 ? 144.048 146.303 190.261 1.00 143.10 4863 LEU A N 1
ATOM 2323 C CA . LEU A 1 289 ? 143.139 147.303 189.708 1.00 139.17 4863 LEU A CA 1
ATOM 2324 C C . LEU A 1 289 ? 142.617 148.235 190.793 1.00 142.00 4863 LEU A C 1
ATOM 2325 O O . LEU A 1 289 ? 142.492 149.445 190.573 1.00 144.20 4863 LEU A O 1
ATOM 2330 N N . ARG A 1 290 ? 142.296 147.691 191.969 1.00 143.29 4864 ARG A N 1
ATOM 2331 C CA . ARG A 1 290 ? 141.898 148.537 193.089 1.00 141.63 4864 ARG A CA 1
ATOM 2332 C C . ARG A 1 290 ? 143.036 149.454 193.509 1.00 142.34 4864 ARG A C 1
ATOM 2333 O O . ARG A 1 290 ? 142.806 150.609 193.886 1.00 140.29 4864 ARG A O 1
ATOM 2341 N N . GLU A 1 291 ? 144.272 148.953 193.461 1.00 145.45 4865 GLU A N 1
ATOM 2342 C CA . GLU A 1 291 ? 145.419 149.811 193.742 1.00 147.35 4865 GLU A CA 1
ATOM 2343 C C . GLU A 1 291 ? 145.510 150.959 192.742 1.00 147.01 4865 GLU A C 1
ATOM 2344 O O . GLU A 1 291 ? 145.783 152.104 193.122 1.00 146.89 4865 GLU A O 1
ATOM 2350 N N . GLU A 1 292 ? 145.279 150.672 191.459 1.00 146.53 4866 GLU A N 1
ATOM 2351 C CA . GLU A 1 292 ? 145.438 151.694 190.427 1.00 144.17 4866 GLU A CA 1
ATOM 2352 C C . GLU A 1 292 ? 144.292 152.699 190.444 1.00 143.40 4866 GLU A C 1
ATOM 2353 O O . GLU A 1 292 ? 144.506 153.892 190.197 1.00 145.53 4866 GLU A O 1
ATOM 2359 N N . LEU A 1 293 ? 143.070 152.239 190.721 1.00 142.85 4867 LEU A N 1
ATOM 2360 C CA . LEU A 1 293 ? 141.912 153.127 190.665 1.00 143.74 4867 LEU A CA 1
ATOM 2361 C C . LEU A 1 293 ? 142.006 154.234 191.707 1.00 147.32 4867 LEU A C 1
ATOM 2362 O O . LEU A 1 293 ? 141.629 155.381 191.440 1.00 148.39 4867 LEU A O 1
ATOM 2367 N N . SER A 1 294 ? 142.502 153.910 192.903 1.00 147.54 4868 SER A N 1
ATOM 2368 C CA . SER A 1 294 ? 142.626 154.911 193.956 1.00 150.05 4868 SER A CA 1
ATOM 2369 C C . SER A 1 294 ? 143.617 156.012 193.599 1.00 151.14 4868 SER A C 1
ATOM 2370 O O . SER A 1 294 ? 143.508 157.121 194.134 1.00 150.41 4868 SER A O 1
ATOM 2373 N N . LYS A 1 295 ? 144.573 155.737 192.715 1.00 150.95 4869 LYS A N 1
ATOM 2374 C CA . LYS A 1 295 ? 145.563 156.729 192.316 1.00 150.67 4869 LYS A CA 1
ATOM 2375 C C . LYS A 1 295 ? 145.068 157.660 191.218 1.00 152.61 4869 LYS A C 1
ATOM 2376 O O . LYS A 1 295 ? 145.788 158.597 190.855 1.00 153.22 4869 LYS A O 1
ATOM 2382 N N . LEU A 1 296 ? 143.872 157.432 190.683 1.00 152.73 4870 LEU A N 1
ATOM 2383 C CA . LEU A 1 296 ? 143.353 158.252 189.593 1.00 152.82 4870 LEU A CA 1
ATOM 2384 C C . LEU A 1 296 ? 142.945 159.618 190.127 1.00 156.75 4870 LEU A C 1
ATOM 2385 O O . LEU A 1 296 ? 141.962 159.737 190.866 1.00 156.47 4870 LEU A O 1
ATOM 2390 N N . LYS A 1 297 ? 143.696 160.650 189.757 1.00 158.90 4871 LYS A N 1
ATOM 2391 C CA . LYS A 1 297 ? 143.321 162.004 190.129 1.00 158.34 4871 LYS A CA 1
ATOM 2392 C C . LYS A 1 297 ? 142.054 162.414 189.382 1.00 157.42 4871 LYS A C 1
ATOM 2393 O O . LYS A 1 297 ? 141.884 162.065 188.209 1.00 156.35 4871 LYS A O 1
ATOM 2399 N N . PRO A 1 298 ? 141.148 163.139 190.029 1.00 159.11 4872 PRO A N 1
ATOM 2400 C CA . PRO A 1 298 ? 139.898 163.529 189.370 1.00 160.75 4872 PRO A CA 1
ATOM 2401 C C . PRO A 1 298 ? 140.161 164.468 188.208 1.00 166.02 4872 PRO A C 1
ATOM 2402 O O . PRO A 1 298 ? 140.956 165.413 188.328 1.00 167.18 4872 PRO A O 1
ATOM 2406 N N . PRO A 1 299 ? 139.521 164.237 187.065 1.00 167.11 4873 PRO A N 1
ATOM 2407 C CA . PRO A 1 299 ? 139.650 165.178 185.948 1.00 170.86 4873 PRO A CA 1
ATOM 2408 C C . PRO A 1 299 ? 139.009 166.514 186.280 1.00 176.36 4873 PRO A C 1
ATOM 2409 O O . PRO A 1 299 ? 138.091 166.605 187.100 1.00 175.81 4873 PRO A O 1
ATOM 2413 N N . ARG A 1 300 ? 139.514 167.562 185.634 1.00 180.44 4874 ARG A N 1
ATOM 2414 C CA . ARG A 1 300 ? 139.009 168.905 185.881 1.00 182.79 4874 ARG A CA 1
ATOM 2415 C C . ARG A 1 300 ? 137.542 169.011 185.476 1.00 183.47 4874 ARG A C 1
ATOM 2416 O O . ARG A 1 300 ? 137.082 168.359 184.535 1.00 182.69 4874 ARG A O 1
ATOM 2424 N N . ASP B 2 13 ? 158.646 116.901 126.231 1.00 155.08 194 ASP B N 1
ATOM 2425 C CA . ASP B 2 13 ? 157.541 117.697 126.752 1.00 156.52 194 ASP B CA 1
ATOM 2426 C C . ASP B 2 13 ? 157.620 119.139 126.264 1.00 152.44 194 ASP B C 1
ATOM 2427 O O . ASP B 2 13 ? 158.594 119.539 125.628 1.00 152.13 194 ASP B O 1
ATOM 2432 N N . ILE B 2 14 ? 156.579 119.915 126.569 1.00 147.56 195 ILE B N 1
ATOM 2433 C CA . ILE B 2 14 ? 156.564 121.325 126.206 1.00 142.34 195 ILE B CA 1
ATOM 2434 C C . ILE B 2 14 ? 157.492 122.098 127.131 1.00 145.24 195 ILE B C 1
ATOM 2435 O O . ILE B 2 14 ? 157.482 121.908 128.355 1.00 146.26 195 ILE B O 1
ATOM 2440 N N . ASP B 2 15 ? 158.306 122.974 126.548 1.00 144.47 196 ASP B N 1
ATOM 2441 C CA . ASP B 2 15 ? 159.249 123.784 127.315 1.00 141.59 196 ASP B CA 1
ATOM 2442 C C . ASP B 2 15 ? 158.469 124.843 128.080 1.00 138.78 196 ASP B C 1
ATOM 2443 O O . ASP B 2 15 ? 158.143 125.903 127.544 1.00 137.84 196 ASP B O 1
ATOM 2448 N N . GLU B 2 16 ? 158.164 124.554 129.348 1.00 138.77 197 GLU B N 1
ATOM 2449 C CA . GLU B 2 16 ? 157.343 125.463 130.140 1.00 138.89 197 GLU B CA 1
ATOM 2450 C C . GLU B 2 16 ? 158.043 126.791 130.392 1.00 138.39 197 GLU B C 1
ATOM 2451 O O . GLU B 2 16 ? 157.376 127.827 130.486 1.00 138.58 197 GLU B O 1
ATOM 2457 N N . SER B 2 17 ? 159.375 126.789 130.485 1.00 138.30 198 SER B N 1
ATOM 2458 C CA . SER B 2 17 ? 160.105 128.026 130.739 1.00 136.40 198 SER B CA 1
ATOM 2459 C C . SER B 2 17 ? 159.890 129.062 129.644 1.00 136.28 198 SER B C 1
ATOM 2460 O O . SER B 2 17 ? 160.083 130.257 129.891 1.00 135.43 198 SER B O 1
ATOM 2463 N N . LEU B 2 18 ? 159.498 128.635 128.445 1.00 135.17 199 LEU B N 1
ATOM 2464 C CA . LEU B 2 18 ? 159.188 129.543 127.349 1.00 129.81 199 LEU B CA 1
ATOM 2465 C C . LEU B 2 18 ? 157.691 129.710 127.124 1.00 127.14 199 LEU B C 1
ATOM 2466 O O . LEU B 2 18 ? 157.225 130.831 126.901 1.00 127.80 199 LEU B O 1
ATOM 2471 N N . TYR B 2 19 ? 156.924 128.620 127.186 1.00 125.65 200 TYR B N 1
ATOM 2472 C CA . TYR B 2 19 ? 155.489 128.645 126.932 1.00 121.84 200 TYR B CA 1
ATOM 2473 C C . TYR B 2 19 ? 154.671 128.722 128.217 1.00 123.82 200 TYR B C 1
ATOM 2474 O O . TYR B 2 19 ? 153.539 128.229 128.256 1.00 125.41 200 TYR B O 1
ATOM 2483 N N . SER B 2 20 ? 155.223 129.324 129.274 1.00 125.20 201 SER B N 1
ATOM 2484 C CA . SER B 2 20 ? 154.550 129.318 130.570 1.00 123.19 201 SER B CA 1
ATOM 2485 C C . SER B 2 20 ? 153.193 130.008 130.501 1.00 121.94 201 SER B C 1
ATOM 2486 O O . SER B 2 20 ? 152.175 129.444 130.918 1.00 121.74 201 SER B O 1
ATOM 2489 N N . ARG B 2 21 ? 153.157 131.233 129.974 1.00 121.65 202 ARG B N 1
ATOM 2490 C CA . ARG B 2 21 ? 151.900 131.973 129.928 1.00 117.93 202 ARG B CA 1
ATOM 2491 C C . ARG B 2 21 ? 150.934 131.386 128.908 1.00 117.41 202 ARG B C 1
ATOM 2492 O O . ARG B 2 21 ? 149.717 131.424 129.117 1.00 116.12 202 ARG B O 1
ATOM 2500 N N . GLN B 2 22 ? 151.450 130.843 127.805 1.00 119.15 203 GLN B N 1
ATOM 2501 C CA . GLN B 2 22 ? 150.587 130.296 126.764 1.00 114.05 203 GLN B CA 1
ATOM 2502 C C . GLN B 2 22 ? 149.980 128.956 127.161 1.00 115.05 203 GLN B C 1
ATOM 2503 O O . GLN B 2 22 ? 148.910 128.591 126.656 1.00 114.75 203 GLN B O 1
ATOM 2509 N N . LEU B 2 23 ? 150.650 128.205 128.041 1.00 117.22 204 LEU B N 1
ATOM 2510 C CA . LEU B 2 23 ? 150.107 126.926 128.483 1.00 112.17 204 LEU B CA 1
ATOM 2511 C C . LEU B 2 23 ? 148.821 127.114 129.275 1.00 114.31 204 LEU B C 1
ATOM 2512 O O . LEU B 2 23 ? 147.872 126.339 129.115 1.00 117.42 204 LEU B O 1
ATOM 2517 N N . TYR B 2 24 ? 148.764 128.142 130.123 1.00 113.49 205 TYR B N 1
ATOM 2518 C CA . TYR B 2 24 ? 147.561 128.390 130.909 1.00 112.93 205 TYR B CA 1
ATOM 2519 C C . TYR B 2 24 ? 146.368 128.750 130.035 1.00 113.24 205 TYR B C 1
ATOM 2520 O O . TYR B 2 24 ? 145.225 128.652 130.494 1.00 114.71 205 TYR B O 1
ATOM 2529 N N . VAL B 2 25 ? 146.605 129.162 128.794 1.00 112.03 206 VAL B N 1
ATOM 2530 C CA . VAL B 2 25 ? 145.522 129.436 127.855 1.00 109.84 206 VAL B CA 1
ATOM 2531 C C . VAL B 2 25 ? 145.176 128.202 127.036 1.00 111.39 206 VAL B C 1
ATOM 2532 O O . VAL B 2 25 ? 144.003 127.855 126.878 1.00 112.18 206 VAL B O 1
ATOM 2536 N N . LEU B 2 26 ? 146.189 127.515 126.507 1.00 112.98 207 LEU B N 1
ATOM 2537 C CA . LEU B 2 26 ? 145.955 126.432 125.556 1.00 111.01 207 LEU B CA 1
ATOM 2538 C C . LEU B 2 26 ? 145.793 125.076 126.241 1.00 114.88 207 LEU B C 1
ATOM 2539 O O . LEU B 2 26 ? 144.786 124.391 126.044 1.00 117.56 207 LEU B O 1
ATOM 2544 N N . GLY B 2 27 ? 146.773 124.676 127.036 1.00 116.64 208 GLY B N 1
ATOM 2545 C CA . GLY B 2 27 ? 146.774 123.368 127.652 1.00 118.14 208 GLY B CA 1
ATOM 2546 C C . GLY B 2 27 ? 147.813 122.451 127.027 1.00 123.51 208 GLY B C 1
ATOM 2547 O O . GLY B 2 27 ? 148.308 122.678 125.920 1.00 126.94 208 GLY B O 1
ATOM 2548 N N . HIS B 2 28 ? 148.139 121.384 127.760 1.00 124.87 209 HIS B N 1
ATOM 2549 C CA . HIS B 2 28 ? 149.191 120.480 127.308 1.00 126.67 209 HIS B CA 1
ATOM 2550 C C . HIS B 2 28 ? 148.757 119.679 126.087 1.00 127.90 209 HIS B C 1
ATOM 2551 O O . HIS B 2 28 ? 149.554 119.467 125.166 1.00 128.47 209 HIS B O 1
ATOM 2558 N N . ASP B 2 29 ? 147.502 119.225 126.060 1.00 127.65 210 ASP B N 1
ATOM 2559 C CA . ASP B 2 29 ? 147.015 118.469 124.909 1.00 129.36 210 ASP B CA 1
ATOM 2560 C C . ASP B 2 29 ? 147.037 119.322 123.647 1.00 125.66 210 ASP B C 1
ATOM 2561 O O . ASP B 2 29 ? 147.488 118.875 122.584 1.00 125.73 210 ASP B O 1
ATOM 2566 N N . ALA B 2 30 ? 146.557 120.564 123.751 1.00 121.91 211 ALA B N 1
ATOM 2567 C CA . ALA B 2 30 ? 146.547 121.452 122.595 1.00 114.52 211 ALA B CA 1
ATOM 2568 C C . ALA B 2 30 ? 147.960 121.741 122.108 1.00 116.91 211 ALA B C 1
ATOM 2569 O O . ALA B 2 30 ? 148.233 121.674 120.905 1.00 119.70 211 ALA B O 1
ATOM 2571 N N . MET B 2 31 ? 148.877 122.044 123.030 1.00 116.56 212 MET B N 1
ATOM 2572 C CA . MET B 2 31 ? 150.251 122.337 122.633 1.00 115.57 212 MET B CA 1
ATOM 2573 C C . MET B 2 31 ? 150.915 121.120 122.002 1.00 119.22 212 MET B C 1
ATOM 2574 O O . MET B 2 31 ? 151.711 121.256 121.065 1.00 121.07 212 MET B O 1
ATOM 2579 N N . ARG B 2 32 ? 150.610 119.923 122.507 1.00 120.31 213 ARG B N 1
ATOM 2580 C CA . ARG B 2 32 ? 151.133 118.711 121.887 1.00 119.08 213 ARG B CA 1
ATOM 2581 C C . ARG B 2 32 ? 150.591 118.538 120.474 1.00 118.03 213 ARG B C 1
ATOM 2582 O O . ARG B 2 32 ? 151.328 118.142 119.564 1.00 117.90 213 ARG B O 1
ATOM 2590 N N . ARG B 2 33 ? 149.302 118.821 120.272 1.00 118.03 214 ARG B N 1
ATOM 2591 C CA . ARG B 2 33 ? 148.728 118.686 118.936 1.00 113.93 214 ARG B CA 1
ATOM 2592 C C . ARG B 2 33 ? 149.304 119.715 117.969 1.00 111.74 214 ARG B C 1
ATOM 2593 O O . ARG B 2 33 ? 149.566 119.396 116.803 1.00 111.96 214 ARG B O 1
ATOM 2601 N N . MET B 2 34 ? 149.505 120.954 118.426 1.00 108.79 215 MET B N 1
ATOM 2602 C CA . MET B 2 34 ? 150.094 121.969 117.557 1.00 105.24 215 MET B CA 1
ATOM 2603 C C . MET B 2 34 ? 151.546 121.657 117.223 1.00 110.79 215 MET B C 1
ATOM 2604 O O . MET B 2 34 ? 152.021 122.016 116.140 1.00 113.44 215 MET B O 1
ATOM 2609 N N . ALA B 2 35 ? 152.265 120.994 118.129 1.00 111.83 216 ALA B N 1
ATOM 2610 C CA . ALA B 2 35 ? 153.658 120.641 117.883 1.00 110.47 216 ALA B CA 1
ATOM 2611 C C . ALA B 2 35 ? 153.818 119.537 116.848 1.00 114.78 216 ALA B C 1
ATOM 2612 O O . ALA B 2 35 ? 154.953 119.134 116.573 1.00 116.67 216 ALA B O 1
ATOM 2614 N N . ASN B 2 36 ? 152.721 119.034 116.278 1.00 114.00 217 ASN B N 1
ATOM 2615 C CA . ASN B 2 36 ? 152.768 118.007 115.244 1.00 113.27 217 ASN B CA 1
ATOM 2616 C C . ASN B 2 36 ? 152.073 118.456 113.964 1.00 115.32 217 ASN B C 1
ATOM 2617 O O . ASN B 2 36 ? 151.730 117.620 113.123 1.00 119.93 217 ASN B O 1
ATOM 2622 N N . SER B 2 37 ? 151.858 119.758 113.799 1.00 111.29 218 SER B N 1
ATOM 2623 C CA . SER B 2 37 ? 151.106 120.298 112.676 1.00 105.20 218 SER B CA 1
ATOM 2624 C C . SER B 2 37 ? 152.009 121.144 111.792 1.00 103.57 218 SER B C 1
ATOM 2625 O O . SER B 2 37 ? 152.775 121.978 112.285 1.00 106.12 218 SER B O 1
ATOM 2628 N N . ASP B 2 38 ? 151.910 120.928 110.484 1.00 102.12 219 ASP B N 1
ATOM 2629 C CA . ASP B 2 38 ? 152.637 121.710 109.494 1.00 100.78 219 ASP B CA 1
ATOM 2630 C C . ASP B 2 38 ? 151.686 122.717 108.863 1.00 99.34 219 ASP B C 1
ATOM 2631 O O . ASP B 2 38 ? 150.557 122.369 108.504 1.00 103.31 219 ASP B O 1
ATOM 2636 N N . ILE B 2 39 ? 152.140 123.960 108.732 1.00 95.55 220 ILE B N 1
ATOM 2637 C CA . ILE B 2 39 ? 151.313 125.059 108.251 1.00 89.36 220 ILE B CA 1
ATOM 2638 C C . ILE B 2 39 ? 151.898 125.578 106.948 1.00 91.11 220 ILE B C 1
ATOM 2639 O O . ILE B 2 39 ? 153.117 125.745 106.833 1.00 98.83 220 ILE B O 1
ATOM 2644 N N . LEU B 2 40 ? 151.033 125.823 105.970 1.00 87.08 221 LEU B N 1
ATOM 2645 C CA . LEU B 2 40 ? 151.408 126.490 104.732 1.00 87.08 221 LEU B CA 1
ATOM 2646 C C . LEU B 2 40 ? 150.704 127.835 104.666 1.00 90.24 221 LEU B C 1
ATOM 2647 O O . LEU B 2 40 ? 149.476 127.902 104.778 1.00 95.35 221 LEU B O 1
ATOM 2652 N N . LEU B 2 41 ? 151.478 128.900 104.485 1.00 91.98 222 LEU B N 1
ATOM 2653 C CA . LEU B 2 41 ? 150.946 130.254 104.402 1.00 90.77 222 LEU B CA 1
ATOM 2654 C C . LEU B 2 41 ? 151.289 130.831 103.038 1.00 94.89 222 LEU B C 1
ATOM 2655 O O . LEU B 2 41 ? 152.468 130.967 102.698 1.00 99.82 222 LEU B O 1
ATOM 2660 N N . SER B 2 42 ? 150.264 131.175 102.267 1.00 92.49 223 SER B N 1
ATOM 2661 C CA . SER B 2 42 ? 150.436 131.745 100.939 1.00 96.66 223 SER B CA 1
ATOM 2662 C C . SER B 2 42 ? 150.167 133.241 100.996 1.00 99.65 223 SER B C 1
ATOM 2663 O O . SER B 2 42 ? 149.132 133.671 101.513 1.00 102.48 223 SER B O 1
ATOM 2666 N N . GLY B 2 43 ? 151.099 134.027 100.466 1.00 103.96 224 GLY B N 1
ATOM 2667 C CA . GLY B 2 43 ? 150.986 135.470 100.517 1.00 104.30 224 GLY B CA 1
ATOM 2668 C C . GLY B 2 43 ? 151.656 136.044 101.746 1.00 104.31 224 GLY B C 1
ATOM 2669 O O . GLY B 2 43 ? 151.262 135.739 102.874 1.00 105.62 224 GLY B O 1
ATOM 2670 N N . LEU B 2 44 ? 152.670 136.878 101.542 1.00 105.24 225 LEU B N 1
ATOM 2671 C CA . LEU B 2 44 ? 153.462 137.442 102.627 1.00 105.18 225 LEU B CA 1
ATOM 2672 C C . LEU B 2 44 ? 153.383 138.963 102.635 1.00 107.47 225 LEU B C 1
ATOM 2673 O O . LEU B 2 44 ? 154.394 139.656 102.755 1.00 110.52 225 LEU B O 1
ATOM 2678 N N . GLY B 2 45 ? 152.175 139.500 102.496 1.00 105.59 226 GLY B N 1
ATOM 2679 C CA . GLY B 2 45 ? 151.966 140.921 102.685 1.00 103.67 226 GLY B CA 1
ATOM 2680 C C . GLY B 2 45 ? 151.955 141.270 104.158 1.00 105.50 226 GLY B C 1
ATOM 2681 O O . GLY B 2 45 ? 152.523 140.536 104.971 1.00 107.58 226 GLY B O 1
ATOM 2682 N N . GLY B 2 46 ? 151.324 142.385 104.523 1.00 105.85 227 GLY B N 1
ATOM 2683 C CA . GLY B 2 46 ? 151.219 142.721 105.934 1.00 105.42 227 GLY B CA 1
ATOM 2684 C C . GLY B 2 46 ? 150.394 141.710 106.707 1.00 106.22 227 GLY B C 1
ATOM 2685 O O . GLY B 2 46 ? 150.799 141.242 107.774 1.00 109.04 227 GLY B O 1
ATOM 2686 N N . LEU B 2 47 ? 149.230 141.347 106.164 1.00 102.65 228 LEU B N 1
ATOM 2687 C CA . LEU B 2 47 ? 148.358 140.387 106.833 1.00 100.35 228 LEU B CA 1
ATOM 2688 C C . LEU B 2 47 ? 149.030 139.025 106.954 1.00 99.87 228 LEU B C 1
ATOM 2689 O O . LEU B 2 47 ? 148.990 138.389 108.016 1.00 98.34 228 LEU B O 1
ATOM 2694 N N . GLY B 2 48 ? 149.656 138.563 105.871 1.00 97.89 229 GLY B N 1
ATOM 2695 C CA . GLY B 2 48 ? 150.364 137.296 105.926 1.00 95.17 229 GLY B CA 1
ATOM 2696 C C . GLY B 2 48 ? 151.515 137.320 106.910 1.00 97.44 229 GLY B C 1
ATOM 2697 O O . GLY B 2 48 ? 151.759 136.342 107.617 1.00 99.81 229 GLY B O 1
ATOM 2698 N N . LEU B 2 49 ? 152.238 138.440 106.971 1.00 97.16 230 LEU B N 1
ATOM 2699 C CA . LEU B 2 49 ? 153.334 138.558 107.925 1.00 95.44 230 LEU B CA 1
ATOM 2700 C C . LEU B 2 49 ? 152.825 138.501 109.360 1.00 96.52 230 LEU B C 1
ATOM 2701 O O . LEU B 2 49 ? 153.437 137.852 110.215 1.00 100.00 230 LEU B O 1
ATOM 2706 N N . GLU B 2 50 ? 151.708 139.176 109.646 1.00 96.63 231 GLU B N 1
ATOM 2707 C CA . GLU B 2 50 ? 151.141 139.114 110.990 1.00 97.68 231 GLU B CA 1
ATOM 2708 C C . GLU B 2 50 ? 150.700 137.697 111.338 1.00 96.02 231 GLU B C 1
ATOM 2709 O O . GLU B 2 50 ? 150.946 137.215 112.454 1.00 97.17 231 GLU B O 1
ATOM 2715 N N . ILE B 2 51 ? 150.049 137.013 110.392 1.00 92.73 232 ILE B N 1
ATOM 2716 C CA . ILE B 2 51 ? 149.616 135.638 110.635 1.00 88.20 232 ILE B CA 1
ATOM 2717 C C . ILE B 2 51 ? 150.819 134.748 110.914 1.00 91.46 232 ILE B C 1
ATOM 2718 O O . ILE B 2 51 ? 150.812 133.939 111.849 1.00 93.46 232 ILE B O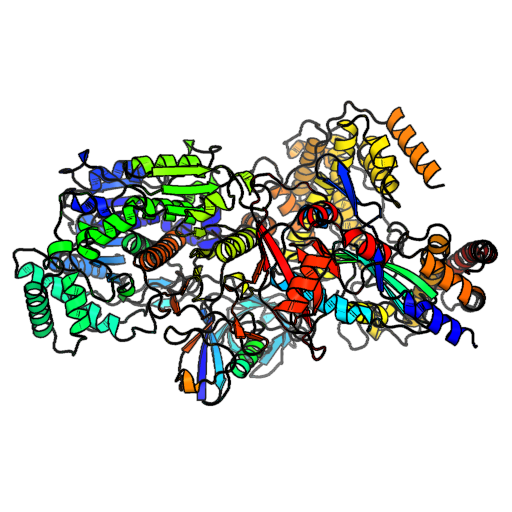 1
ATOM 2723 N N . ALA B 2 52 ? 151.872 134.888 110.106 1.00 92.37 233 ALA B N 1
ATOM 2724 C CA . ALA B 2 52 ? 153.067 134.074 110.290 1.00 88.05 233 ALA B CA 1
ATOM 2725 C C . ALA B 2 52 ? 153.724 134.351 111.633 1.00 91.21 233 ALA B C 1
ATOM 2726 O O . ALA B 2 52 ? 154.148 133.421 112.325 1.00 95.37 233 ALA B O 1
ATOM 2728 N N . LYS B 2 53 ? 153.819 135.625 112.018 1.00 90.75 234 LYS B N 1
ATOM 2729 C CA . LYS B 2 53 ? 154.432 135.971 113.295 1.00 91.70 234 LYS B CA 1
ATOM 2730 C C . LYS B 2 53 ? 153.661 135.355 114.454 1.00 94.35 234 LYS B C 1
ATOM 2731 O O . LYS B 2 53 ? 154.250 134.734 115.349 1.00 101.68 234 LYS B O 1
ATOM 2737 N N . ASN B 2 54 ? 152.335 135.506 114.447 1.00 92.65 235 ASN B N 1
ATOM 2738 C CA . ASN B 2 54 ? 151.538 134.975 115.547 1.00 89.91 235 ASN B CA 1
ATOM 2739 C C . ASN B 2 54 ? 151.583 133.451 115.584 1.00 91.76 235 ASN B C 1
ATOM 2740 O O . ASN B 2 54 ? 151.656 132.855 116.664 1.00 94.70 235 ASN B O 1
ATOM 2745 N N . VAL B 2 55 ? 151.550 132.802 114.417 1.00 91.48 236 VAL B N 1
ATOM 2746 C CA . VAL B 2 55 ? 151.598 131.344 114.379 1.00 87.17 236 VAL B CA 1
ATOM 2747 C C . VAL B 2 55 ? 152.948 130.835 114.871 1.00 89.00 236 VAL B C 1
ATOM 2748 O O . VAL B 2 55 ? 153.018 129.868 115.639 1.00 93.81 236 VAL B O 1
ATOM 2752 N N . ILE B 2 56 ? 154.039 131.475 114.443 1.00 88.42 237 ILE B N 1
ATOM 2753 C CA . ILE B 2 56 ? 155.369 131.061 114.879 1.00 88.91 237 ILE B CA 1
ATOM 2754 C C . ILE B 2 56 ? 155.516 131.242 116.382 1.00 95.47 237 ILE B C 1
ATOM 2755 O O . ILE B 2 56 ? 156.056 130.372 117.077 1.00 102.40 237 ILE B O 1
ATOM 2760 N N . LEU B 2 57 ? 155.037 132.371 116.914 1.00 93.99 238 LEU B N 1
ATOM 2761 C CA . LEU B 2 57 ? 155.055 132.555 118.361 1.00 93.83 238 LEU B CA 1
ATOM 2762 C C . LEU B 2 57 ? 154.167 131.535 119.062 1.00 99.45 238 LEU B C 1
ATOM 2763 O O . LEU B 2 57 ? 154.411 131.197 120.226 1.00 107.98 238 LEU B O 1
ATOM 2768 N N . GLY B 2 58 ? 153.137 131.037 118.377 1.00 99.91 239 GLY B N 1
ATOM 2769 C CA . GLY B 2 58 ? 152.297 130.006 118.965 1.00 102.12 239 GLY B CA 1
ATOM 2770 C C . GLY B 2 58 ? 153.041 128.705 119.201 1.00 105.83 239 GLY B C 1
ATOM 2771 O O . GLY B 2 58 ? 152.810 128.021 120.201 1.00 112.12 239 GLY B O 1
ATOM 2772 N N . GLY B 2 59 ? 153.938 128.342 118.289 1.00 101.01 240 GLY B N 1
ATOM 2773 C CA . GLY B 2 59 ? 154.750 127.156 118.471 1.00 99.86 240 GLY B CA 1
ATOM 2774 C C . GLY B 2 59 ? 154.265 125.930 117.726 1.00 101.31 240 GLY B C 1
ATOM 2775 O O . GLY B 2 59 ? 154.187 124.841 118.301 1.00 107.55 240 GLY B O 1
ATOM 2776 N N . VAL B 2 60 ? 153.932 126.091 116.447 1.00 99.98 241 VAL B N 1
ATOM 2777 C CA . VAL B 2 60 ? 153.564 124.961 115.601 1.00 98.31 241 VAL B CA 1
ATOM 2778 C C . VAL B 2 60 ? 154.828 124.194 115.239 1.00 102.42 241 VAL B C 1
ATOM 2779 O O . VAL B 2 60 ? 155.943 124.674 115.469 1.00 107.63 241 VAL B O 1
ATOM 2783 N N . LYS B 2 61 ? 154.666 122.992 114.681 1.00 101.28 242 LYS B N 1
ATOM 2784 C CA . LYS B 2 61 ? 155.827 122.178 114.332 1.00 101.37 242 LYS B CA 1
ATOM 2785 C C . LYS B 2 61 ? 156.681 122.863 113.272 1.00 102.01 242 LYS B C 1
ATOM 2786 O O . LYS B 2 61 ? 157.903 122.970 113.417 1.00 108.32 242 LYS B O 1
ATOM 2792 N N . SER B 2 62 ? 156.052 123.334 112.198 1.00 99.37 243 SER B N 1
ATOM 2793 C CA . SER B 2 62 ? 156.775 124.018 111.136 1.00 101.41 243 SER B CA 1
ATOM 2794 C C . SER B 2 62 ? 155.795 124.873 110.349 1.00 98.86 243 SER B C 1
ATOM 2795 O O . SER B 2 62 ? 154.584 124.641 110.370 1.00 102.66 243 SER B O 1
ATOM 2798 N N . ILE B 2 63 ? 156.339 125.867 109.653 1.00 97.86 244 ILE B N 1
ATOM 2799 C CA . ILE B 2 63 ? 155.551 126.756 108.807 1.00 95.57 244 ILE B CA 1
ATOM 2800 C C . ILE B 2 63 ? 156.321 126.997 107.516 1.00 96.37 244 ILE B C 1
ATOM 2801 O O . ILE B 2 63 ? 157.533 127.234 107.542 1.00 101.53 244 ILE B O 1
ATOM 2806 N N . THR B 2 64 ? 155.623 126.917 106.388 1.00 93.99 245 THR B N 1
ATOM 2807 C CA . THR B 2 64 ? 156.203 127.156 105.073 1.00 94.21 245 THR B CA 1
ATOM 2808 C C . THR B 2 64 ? 155.607 128.437 104.508 1.00 96.11 245 THR B C 1
ATOM 2809 O O . THR B 2 64 ? 154.384 128.551 104.378 1.00 99.31 245 THR B O 1
ATOM 2813 N N . LEU B 2 65 ? 156.468 129.392 104.173 1.00 96.38 246 LEU B N 1
ATOM 2814 C CA . LEU B 2 65 ? 156.046 130.676 103.632 1.00 95.47 246 LEU B CA 1
ATOM 2815 C C . LEU B 2 65 ? 156.164 130.635 102.115 1.00 99.17 246 LEU B C 1
ATOM 2816 O O . LEU B 2 65 ? 157.270 130.519 101.578 1.00 107.00 246 LEU B O 1
ATOM 2821 N N . HIS B 2 66 ? 155.030 130.738 101.430 1.00 97.59 247 HIS B N 1
ATOM 2822 C CA . HIS B 2 66 ? 154.978 130.702 99.976 1.00 101.93 247 HIS B CA 1
ATOM 2823 C C . HIS B 2 66 ? 154.463 132.036 99.460 1.00 103.73 247 HIS B C 1
ATOM 2824 O O . HIS B 2 66 ? 153.510 132.592 100.013 1.00 106.21 247 HIS B O 1
ATOM 2831 N N . ASP B 2 67 ? 155.096 132.546 98.407 1.00 105.00 248 ASP B N 1
ATOM 2832 C CA . ASP B 2 67 ? 154.672 133.800 97.803 1.00 108.69 248 ASP B CA 1
ATOM 2833 C C . ASP B 2 67 ? 155.237 133.884 96.394 1.00 112.98 248 ASP B C 1
ATOM 2834 O O . ASP B 2 67 ? 156.348 133.416 96.136 1.00 115.91 248 ASP B O 1
ATOM 2839 N N . THR B 2 68 ? 154.462 134.482 95.488 1.00 116.21 249 THR B N 1
ATOM 2840 C CA . THR B 2 68 ? 154.908 134.726 94.125 1.00 118.34 249 THR B CA 1
ATOM 2841 C C . THR B 2 68 ? 155.150 136.195 93.821 1.00 120.03 249 THR B C 1
ATOM 2842 O O . THR B 2 68 ? 155.891 136.499 92.881 1.00 122.38 249 THR B O 1
ATOM 2846 N N . ALA B 2 69 ? 154.550 137.105 94.583 1.00 120.61 250 ALA B N 1
ATOM 2847 C CA . ALA B 2 69 ? 154.727 138.529 94.358 1.00 119.39 250 ALA B CA 1
ATOM 2848 C C . ALA B 2 69 ? 156.095 138.990 94.849 1.00 119.99 250 ALA B C 1
ATOM 2849 O O . ALA B 2 69 ? 156.710 138.381 95.728 1.00 120.12 250 ALA B O 1
ATOM 2851 N N . THR B 2 70 ? 156.568 140.085 94.264 1.00 121.85 251 THR B N 1
ATOM 2852 C CA . THR B 2 70 ? 157.833 140.694 94.642 1.00 124.17 251 THR B CA 1
ATOM 2853 C C . THR B 2 70 ? 157.585 141.935 95.490 1.00 126.02 251 THR B C 1
ATOM 2854 O O . THR B 2 70 ? 156.551 142.598 95.368 1.00 126.22 251 THR B O 1
ATOM 2858 N N . CYS B 2 71 ? 158.545 142.238 96.359 1.00 123.20 252 CYS B N 1
ATOM 2859 C CA . CYS B 2 71 ? 158.414 143.375 97.257 1.00 121.83 252 CYS B CA 1
ATOM 2860 C C . CYS B 2 71 ? 158.400 144.684 96.478 1.00 126.34 252 CYS B C 1
ATOM 2861 O O . CYS B 2 71 ? 159.163 144.871 95.526 1.00 127.96 252 CYS B O 1
ATOM 2864 N N . GLY B 2 72 ? 157.519 145.595 96.891 1.00 125.67 253 GLY B N 1
ATOM 2865 C CA . GLY B 2 72 ? 157.426 146.909 96.291 1.00 122.25 253 GLY B CA 1
ATOM 2866 C C . GLY B 2 72 ? 157.311 147.977 97.360 1.00 123.75 253 GLY B C 1
ATOM 2867 O O . GLY B 2 72 ? 157.257 147.681 98.555 1.00 126.18 253 GLY B O 1
ATOM 2868 N N . LEU B 2 73 ? 157.280 149.231 96.905 1.00 121.53 254 LEU B N 1
ATOM 2869 C CA . LEU B 2 73 ? 157.155 150.346 97.838 1.00 123.38 254 LEU B CA 1
ATOM 2870 C C . LEU B 2 73 ? 155.825 150.314 98.578 1.00 122.24 254 LEU B C 1
ATOM 2871 O O . LEU B 2 73 ? 155.754 150.717 99.744 1.00 123.34 254 LEU B O 1
ATOM 2876 N N . HIS B 2 74 ? 154.763 149.843 97.922 1.00 118.58 255 HIS B N 1
ATOM 2877 C CA . HIS B 2 74 ? 153.456 149.777 98.564 1.00 118.08 255 HIS B CA 1
ATOM 2878 C C . HIS B 2 74 ? 153.412 148.757 99.695 1.00 119.26 255 HIS B C 1
ATOM 2879 O O . HIS B 2 74 ? 152.545 148.859 100.569 1.00 120.94 255 HIS B O 1
ATOM 2886 N N . ASP B 2 75 ? 154.321 147.780 99.698 1.00 119.68 256 ASP B N 1
ATOM 2887 C CA . ASP B 2 75 ? 154.313 146.759 100.739 1.00 118.62 256 ASP B CA 1
ATOM 2888 C C . ASP B 2 75 ? 154.853 147.273 102.066 1.00 116.61 256 ASP B C 1
ATOM 2889 O O . ASP B 2 75 ? 154.566 146.677 103.109 1.00 117.40 256 ASP B O 1
ATOM 2894 N N . LEU B 2 76 ? 155.620 148.363 102.054 1.00 114.77 257 LEU B N 1
ATOM 2895 C CA . LEU B 2 76 ? 156.245 148.864 103.271 1.00 111.38 257 LEU B CA 1
ATOM 2896 C C . LEU B 2 76 ? 155.251 149.495 104.236 1.00 112.30 257 LEU B C 1
ATOM 2897 O O . LEU B 2 76 ? 155.637 149.822 105.363 1.00 113.87 257 LEU B O 1
ATOM 2902 N N . SER B 2 77 ? 153.995 149.686 103.827 1.00 110.88 258 SER B N 1
ATOM 2903 C CA . SER B 2 77 ? 153.013 150.288 104.722 1.00 107.71 258 SER B CA 1
ATOM 2904 C C . SER B 2 77 ? 152.693 149.384 105.905 1.00 111.59 258 SER B C 1
ATOM 2905 O O . SER B 2 77 ? 152.351 149.880 106.985 1.00 114.78 258 SER B O 1
ATOM 2908 N N . SER B 2 78 ? 152.793 148.065 105.729 1.00 112.12 259 SER B N 1
ATOM 2909 C CA . SER B 2 78 ? 152.466 147.124 106.791 1.00 111.10 259 SER B CA 1
ATOM 2910 C C . SER B 2 78 ? 153.514 146.045 107.018 1.00 109.80 259 SER B C 1
ATOM 2911 O O . SER B 2 78 ? 153.551 145.478 108.115 1.00 115.45 259 SER B O 1
ATOM 2914 N N . GLN B 2 79 ? 154.356 145.739 106.035 1.00 106.56 260 GLN B N 1
ATOM 2915 C CA . GLN B 2 79 ? 155.393 144.720 106.183 1.00 105.12 260 GLN B CA 1
ATOM 2916 C C . GLN B 2 79 ? 156.576 145.344 106.913 1.00 109.05 260 GLN B C 1
ATOM 2917 O O . GLN B 2 79 ? 157.319 146.145 106.343 1.00 111.39 260 GLN B O 1
ATOM 2923 N N . PHE B 2 80 ? 156.754 144.973 108.179 1.00 105.93 261 PHE B N 1
ATOM 2924 C CA . PHE B 2 80 ? 157.830 145.520 108.993 1.00 103.87 261 PHE B CA 1
ATOM 2925 C C . PHE B 2 80 ? 159.137 144.752 108.856 1.00 105.25 261 PHE B C 1
ATOM 2926 O O . PHE B 2 80 ? 160.140 145.158 109.452 1.00 109.14 261 PHE B O 1
ATOM 2934 N N . TYR B 2 81 ? 159.157 143.662 108.094 1.00 103.24 262 TYR B N 1
ATOM 2935 C CA . TYR B 2 81 ? 160.377 142.906 107.853 1.00 103.18 262 TYR B CA 1
ATOM 2936 C C . TYR B 2 81 ? 160.967 143.173 106.475 1.00 108.35 262 TYR B C 1
ATOM 2937 O O . TYR B 2 81 ? 161.923 142.499 106.080 1.00 111.69 262 TYR B O 1
ATOM 2946 N N . LEU B 2 82 ? 160.423 144.138 105.740 1.00 109.99 263 LEU B N 1
ATOM 2947 C CA . LEU B 2 82 ? 160.921 144.511 104.425 1.00 112.51 263 LEU B CA 1
ATOM 2948 C C . LEU B 2 82 ? 161.461 145.932 104.468 1.00 116.41 263 LEU B C 1
ATOM 2949 O O . LEU B 2 82 ? 160.896 146.802 105.138 1.00 117.17 263 LEU B O 1
ATOM 2954 N N . THR B 2 83 ? 162.555 146.161 103.753 1.00 118.96 264 THR B N 1
ATOM 2955 C CA . THR B 2 83 ? 163.177 147.472 103.637 1.00 122.65 264 THR B CA 1
ATOM 2956 C C . THR B 2 83 ? 163.196 147.892 102.171 1.00 128.33 264 THR B C 1
ATOM 2957 O O . THR B 2 83 ? 162.811 147.134 101.278 1.00 132.02 264 THR B O 1
ATOM 2961 N N . GLU B 2 84 ? 163.649 149.124 101.928 1.00 129.36 265 GLU B N 1
ATOM 2962 C CA . GLU B 2 84 ? 163.752 149.610 100.557 1.00 131.14 265 GLU B CA 1
ATOM 2963 C C . GLU B 2 84 ? 164.792 148.832 99.763 1.00 131.87 265 GLU B C 1
ATOM 2964 O O . GLU B 2 84 ? 164.688 148.736 98.535 1.00 131.75 265 GLU B O 1
ATOM 2970 N N . ALA B 2 85 ? 165.798 148.274 100.440 1.00 129.44 266 ALA B N 1
ATOM 2971 C CA . ALA B 2 85 ? 166.788 147.449 99.759 1.00 127.88 266 ALA B CA 1
ATOM 2972 C C . ALA B 2 85 ? 166.223 146.101 99.332 1.00 130.87 266 ALA B C 1
ATOM 2973 O O . ALA B 2 85 ? 166.841 145.418 98.508 1.00 130.37 266 ALA B O 1
ATOM 2975 N N . ASP B 2 86 ? 165.071 145.706 99.867 1.00 132.16 267 ASP B N 1
ATOM 2976 C CA . ASP B 2 86 ? 164.438 144.442 99.519 1.00 129.91 267 ASP B CA 1
ATOM 2977 C C . ASP B 2 86 ? 163.491 144.560 98.334 1.00 127.63 267 ASP B C 1
ATOM 2978 O O . ASP B 2 86 ? 162.839 143.572 97.982 1.00 129.25 267 ASP B O 1
ATOM 2983 N N . ILE B 2 87 ? 163.395 145.738 97.716 1.00 127.72 268 ILE B N 1
ATOM 2984 C CA . ILE B 2 87 ? 162.502 145.920 96.580 1.00 128.55 268 ILE B CA 1
ATOM 2985 C C . ILE B 2 87 ? 163.005 145.094 95.405 1.00 128.94 268 ILE B C 1
ATOM 2986 O O . ILE B 2 87 ? 164.176 145.185 95.015 1.00 130.01 268 ILE B O 1
ATOM 2991 N N . GLY B 2 88 ? 162.118 144.281 94.834 1.00 126.15 269 GLY B N 1
ATOM 2992 C CA . GLY B 2 88 ? 162.449 143.403 93.738 1.00 125.65 269 GLY B CA 1
ATOM 2993 C C . GLY B 2 88 ? 162.672 141.958 94.132 1.00 125.45 269 GLY B C 1
ATOM 2994 O O . GLY B 2 88 ? 162.618 141.079 93.265 1.00 127.01 269 GLY B O 1
ATOM 2995 N N . LYS B 2 89 ? 162.919 141.690 95.409 1.00 125.88 270 LYS B N 1
ATOM 2996 C CA . LYS B 2 89 ? 163.089 140.330 95.893 1.00 123.58 270 LYS B CA 1
ATOM 2997 C C . LYS B 2 89 ? 161.738 139.720 96.250 1.00 122.52 270 LYS B C 1
ATOM 2998 O O . LYS B 2 89 ? 160.745 140.422 96.450 1.00 123.82 270 LYS B O 1
ATOM 3004 N N . ASN B 2 90 ? 161.713 138.393 96.326 1.00 120.19 271 ASN B N 1
ATOM 3005 C CA . ASN B 2 90 ? 160.506 137.696 96.745 1.00 117.51 271 ASN B CA 1
ATOM 3006 C C . ASN B 2 90 ? 160.217 138.006 98.209 1.00 117.98 271 ASN B C 1
ATOM 3007 O O . ASN B 2 90 ? 161.122 137.983 99.048 1.00 121.54 271 ASN B O 1
ATOM 3012 N N . ARG B 2 91 ? 158.952 138.305 98.513 1.00 114.39 272 ARG B N 1
ATOM 3013 C CA . ARG B 2 91 ? 158.591 138.701 99.871 1.00 112.13 272 ARG B CA 1
ATOM 3014 C C . ARG B 2 91 ? 158.838 137.575 100.867 1.00 113.69 272 ARG B C 1
ATOM 3015 O O . ARG B 2 91 ? 159.401 137.802 101.946 1.00 116.64 272 ARG B O 1
ATOM 3023 N N . ALA B 2 92 ? 158.427 136.353 100.520 1.00 112.85 273 ALA B N 1
ATOM 3024 C CA . ALA B 2 92 ? 158.584 135.228 101.436 1.00 110.90 273 ALA B CA 1
ATOM 3025 C C . ALA B 2 92 ? 160.054 134.945 101.713 1.00 114.20 273 ALA B C 1
ATOM 3026 O O . ALA B 2 92 ? 160.450 134.732 102.864 1.00 118.34 273 ALA B O 1
ATOM 3028 N N . GLU B 2 93 ? 160.882 134.942 100.666 1.00 113.23 274 GLU B N 1
ATOM 3029 C CA . GLU B 2 93 ? 162.306 134.687 100.854 1.00 113.15 274 GLU B CA 1
ATOM 3030 C C . GLU B 2 93 ? 162.957 135.784 101.684 1.00 113.60 274 GLU B C 1
ATOM 3031 O O . GLU B 2 93 ? 163.820 135.509 102.525 1.00 115.18 274 GLU B O 1
ATOM 3037 N N . ALA B 2 94 ? 162.561 137.037 101.456 1.00 112.52 275 ALA B N 1
ATOM 3038 C CA . ALA B 2 94 ? 163.144 138.145 102.203 1.00 112.34 275 ALA B CA 1
ATOM 3039 C C . ALA B 2 94 ? 162.759 138.091 103.677 1.00 114.60 275 ALA B C 1
ATOM 3040 O O . ALA B 2 94 ? 163.588 138.379 104.548 1.00 118.68 275 ALA B O 1
ATOM 3042 N N . SER B 2 95 ? 161.512 137.730 103.979 1.00 110.83 276 SER B N 1
ATOM 3043 C CA . SER B 2 95 ? 161.041 137.743 105.359 1.00 108.74 276 SER B CA 1
ATOM 3044 C C . SER B 2 95 ? 161.290 136.437 106.105 1.00 110.60 276 SER B C 1
ATOM 3045 O O . SER B 2 95 ? 161.129 136.408 107.331 1.00 112.54 276 SER B O 1
ATOM 3048 N N . CYS B 2 96 ? 161.678 135.364 105.409 1.00 111.33 277 CYS B N 1
ATOM 3049 C CA . CYS B 2 96 ? 161.871 134.081 106.079 1.00 111.79 277 CYS B CA 1
ATOM 3050 C C . CYS B 2 96 ? 162.998 134.141 107.101 1.00 113.41 277 CYS B C 1
ATOM 3051 O O . CYS B 2 96 ? 162.877 133.587 108.200 1.00 113.09 277 CYS B O 1
ATOM 3054 N N . ALA B 2 97 ? 164.107 134.799 106.756 1.00 114.25 278 ALA B N 1
ATOM 3055 C CA . ALA B 2 97 ? 165.250 134.843 107.662 1.00 113.52 278 ALA B CA 1
ATOM 3056 C C . ALA B 2 97 ? 164.900 135.552 108.964 1.00 112.09 278 ALA B C 1
ATOM 3057 O O . ALA B 2 97 ? 165.273 135.093 110.050 1.00 111.52 278 ALA B O 1
ATOM 3059 N N . GLN B 2 98 ? 164.182 136.673 108.877 1.00 112.28 279 GLN B N 1
ATOM 3060 C CA . GLN B 2 98 ? 163.805 137.399 110.084 1.00 109.61 279 GLN B CA 1
ATOM 3061 C C . GLN B 2 98 ? 162.700 136.686 110.851 1.00 108.39 279 GLN B C 1
ATOM 3062 O O . GLN B 2 98 ? 162.666 136.750 112.085 1.00 110.51 279 GLN B O 1
ATOM 3068 N N . LEU B 2 99 ? 161.788 136.010 110.148 1.00 107.16 280 LEU B N 1
ATOM 3069 C CA . LEU B 2 99 ? 160.702 135.316 110.831 1.00 104.88 280 LEU B CA 1
ATOM 3070 C C . LEU B 2 99 ? 161.200 134.101 111.603 1.00 107.95 280 LEU B C 1
ATOM 3071 O O . LEU B 2 99 ? 160.583 133.708 112.599 1.00 107.23 280 LEU B O 1
ATOM 3076 N N . ALA B 2 100 ? 162.304 133.494 111.162 1.00 110.06 281 ALA B N 1
ATOM 3077 C CA . ALA B 2 100 ? 162.800 132.290 111.821 1.00 106.92 281 ALA B CA 1
ATOM 3078 C C . ALA B 2 100 ? 163.344 132.584 113.214 1.00 109.44 281 ALA B C 1
ATOM 3079 O O . ALA B 2 100 ? 163.368 131.690 114.067 1.00 113.37 281 ALA B O 1
ATOM 3081 N N . GLU B 2 101 ? 163.782 133.819 113.465 1.00 109.88 282 GLU B N 1
ATOM 3082 C CA . GLU B 2 101 ? 164.357 134.164 114.759 1.00 108.65 282 GLU B CA 1
ATOM 3083 C C . GLU B 2 101 ? 163.312 134.300 115.858 1.00 109.03 282 GLU B C 1
ATOM 3084 O O . GLU B 2 101 ? 163.686 134.362 117.034 1.00 111.61 282 GLU B O 1
ATOM 3090 N N . LEU B 2 102 ? 162.025 134.356 115.510 1.00 106.18 283 LEU B N 1
ATOM 3091 C CA . LEU B 2 102 ? 160.991 134.513 116.527 1.00 104.94 283 LEU B CA 1
ATOM 3092 C C . LEU B 2 102 ? 160.932 133.304 117.451 1.00 107.47 283 LEU B C 1
ATOM 3093 O O . LEU B 2 102 ? 160.745 133.448 118.664 1.00 110.71 283 LEU B O 1
ATOM 3098 N N . ASN B 2 103 ? 161.085 132.104 116.896 1.00 107.81 284 ASN B N 1
ATOM 3099 C CA . ASN B 2 103 ? 161.013 130.879 117.685 1.00 105.76 284 ASN B CA 1
ATOM 3100 C C . ASN B 2 103 ? 161.937 129.848 117.061 1.00 108.13 284 ASN B C 1
ATOM 3101 O O . ASN B 2 103 ? 161.750 129.470 115.901 1.00 111.44 284 ASN B O 1
ATOM 3106 N N . ASN B 2 104 ? 162.931 129.396 117.827 1.00 108.74 285 ASN B N 1
ATOM 3107 C CA . ASN B 2 104 ? 163.870 128.402 117.326 1.00 111.44 285 ASN B CA 1
ATOM 3108 C C . ASN B 2 104 ? 163.295 126.993 117.338 1.00 111.32 285 ASN B C 1
ATOM 3109 O O . ASN B 2 104 ? 163.860 126.103 116.693 1.00 112.95 285 ASN B O 1
ATOM 3114 N N . TYR B 2 105 ? 162.193 126.770 118.052 1.00 108.77 286 TYR B N 1
ATOM 3115 C CA . TYR B 2 105 ? 161.542 125.467 118.061 1.00 110.19 286 TYR B CA 1
ATOM 3116 C C . TYR B 2 105 ? 160.680 125.230 116.829 1.00 110.39 286 TYR B C 1
ATOM 3117 O O . TYR B 2 105 ? 160.200 124.108 116.638 1.00 113.03 286 TYR B O 1
ATOM 3126 N N . VAL B 2 106 ? 160.475 126.247 115.998 1.00 107.30 287 VAL B N 1
ATOM 3127 C CA . VAL B 2 106 ? 159.638 126.152 114.808 1.00 102.55 287 VAL B CA 1
ATOM 3128 C C . VAL B 2 106 ? 160.539 126.197 113.584 1.00 105.25 287 VAL B C 1
ATOM 3129 O O . VAL B 2 106 ? 161.380 127.095 113.456 1.00 108.07 287 VAL B O 1
ATOM 3133 N N . ARG B 2 107 ? 160.366 125.229 112.688 1.00 102.83 288 ARG B N 1
ATOM 3134 C CA . ARG B 2 107 ? 161.147 125.153 111.458 1.00 102.46 288 ARG B CA 1
ATOM 3135 C C . ARG B 2 107 ? 160.456 125.996 110.393 1.00 103.82 288 ARG B C 1
ATOM 3136 O O . ARG B 2 107 ? 159.347 125.674 109.958 1.00 106.36 288 ARG B O 1
ATOM 3144 N N . THR B 2 108 ? 161.111 127.075 109.973 1.00 104.78 289 THR B N 1
ATOM 3145 C CA . THR B 2 108 ? 160.555 128.011 109.005 1.00 103.98 289 THR B CA 1
ATOM 3146 C C . THR B 2 108 ? 161.331 127.899 107.700 1.00 106.12 289 THR B C 1
ATOM 3147 O O . THR B 2 108 ? 162.559 128.037 107.690 1.00 110.70 289 THR B O 1
ATOM 3151 N N . VAL B 2 109 ? 160.614 127.650 106.605 1.00 104.73 290 VAL B N 1
ATOM 3152 C CA . VAL B 2 109 ? 161.204 127.542 105.279 1.00 104.42 290 VAL B CA 1
ATOM 3153 C C . VAL B 2 109 ? 160.375 128.372 104.310 1.00 103.23 290 VAL B C 1
ATOM 3154 O O . VAL B 2 109 ? 159.235 128.747 104.592 1.00 105.58 290 VAL B O 1
ATOM 3158 N N . SER B 2 110 ? 160.966 128.660 103.154 1.00 100.82 291 SER B N 1
ATOM 3159 C CA . SER B 2 110 ? 160.325 129.458 102.120 1.00 102.33 291 SER B CA 1
ATOM 3160 C C . SER B 2 110 ? 160.194 128.640 100.843 1.00 107.07 291 SER B C 1
ATOM 3161 O O . SER B 2 110 ? 161.103 127.887 100.480 1.00 112.10 291 SER B O 1
ATOM 3164 N N . HIS B 2 111 ? 159.058 128.793 100.168 1.00 108.73 292 HIS B N 1
ATOM 3165 C CA . HIS B 2 111 ? 158.774 128.096 98.923 1.00 111.08 292 HIS B CA 1
ATOM 3166 C C . HIS B 2 111 ? 158.333 129.101 97.872 1.00 114.52 292 HIS B C 1
ATOM 3167 O O . HIS B 2 111 ? 157.578 130.031 98.169 1.00 115.37 292 HIS B O 1
ATOM 3174 N N . THR B 2 112 ? 158.810 128.915 96.642 1.00 118.07 293 THR B N 1
ATOM 3175 C CA . THR B 2 112 ? 158.473 129.803 95.540 1.00 120.76 293 THR B CA 1
ATOM 3176 C C . THR B 2 112 ? 157.844 129.084 94.355 1.00 123.69 293 THR B C 1
ATOM 3177 O O . THR B 2 112 ? 157.453 129.746 93.387 1.00 125.96 293 THR B O 1
ATOM 3181 N N . GLY B 2 113 ? 157.733 127.758 94.399 1.00 123.67 294 GLY B N 1
ATOM 3182 C CA . GLY B 2 113 ? 157.156 127.017 93.305 1.00 127.38 294 GLY B CA 1
ATOM 3183 C C . GLY B 2 113 ? 155.645 127.059 93.319 1.00 127.17 294 GLY B C 1
ATOM 3184 O O . GLY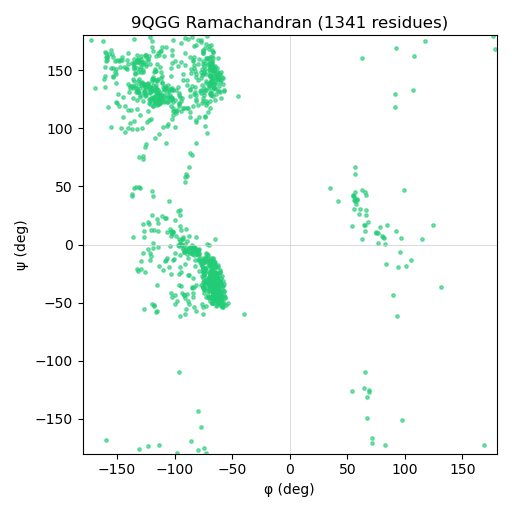 B 2 113 ? 155.006 127.618 94.219 1.00 126.32 294 GLY B O 1
ATOM 3185 N N . PRO B 2 114 ? 155.047 126.458 92.293 1.00 127.25 295 PRO B N 1
ATOM 3186 C CA . PRO B 2 114 ? 153.584 126.414 92.219 1.00 127.52 295 PRO B CA 1
ATOM 3187 C C . PRO B 2 114 ? 152.995 125.516 93.295 1.00 129.23 295 PRO B C 1
ATOM 3188 O O . PRO B 2 114 ? 153.641 124.589 93.790 1.00 129.94 295 PRO B O 1
ATOM 3192 N N . LEU B 2 115 ? 151.745 125.807 93.657 1.00 125.15 296 LEU B N 1
ATOM 3193 C CA . LEU B 2 115 ? 151.036 125.048 94.687 1.00 123.25 296 LEU B CA 1
ATOM 3194 C C . LEU B 2 115 ? 150.368 123.841 94.036 1.00 126.95 296 LEU B C 1
ATOM 3195 O O . LEU B 2 115 ? 149.167 123.818 93.763 1.00 128.12 296 LEU B O 1
ATOM 3200 N N . THR B 2 116 ? 151.176 122.815 93.785 1.00 128.14 297 THR B N 1
ATOM 3201 C CA . THR B 2 116 ? 150.676 121.587 93.190 1.00 127.64 297 THR B CA 1
ATOM 3202 C C . THR B 2 116 ? 149.910 120.763 94.220 1.00 128.55 297 THR B C 1
ATOM 3203 O O . THR B 2 116 ? 149.997 120.992 95.430 1.00 128.49 297 THR B O 1
ATOM 3207 N N . GLU B 2 117 ? 149.145 119.790 93.719 1.00 128.31 298 GLU B N 1
ATOM 3208 C CA . GLU B 2 117 ? 148.355 118.938 94.602 1.00 126.90 298 GLU B CA 1
ATOM 3209 C C . GLU B 2 117 ? 149.245 118.116 95.526 1.00 126.52 298 GLU B C 1
ATOM 3210 O O . GLU B 2 117 ? 148.946 117.967 96.716 1.00 126.71 298 GLU B O 1
ATOM 3216 N N . GLU B 2 118 ? 150.340 117.569 94.994 1.00 127.11 299 GLU B N 1
ATOM 3217 C CA . GLU B 2 118 ? 151.244 116.775 95.820 1.00 125.06 299 GLU B CA 1
ATOM 3218 C C . GLU B 2 118 ? 151.914 117.622 96.895 1.00 123.62 299 GLU B C 1
ATOM 3219 O O . GLU B 2 118 ? 152.194 117.123 97.990 1.00 122.22 299 GLU B O 1
ATOM 3225 N N . PHE B 2 119 ? 152.180 118.896 96.602 1.00 122.31 300 PHE B N 1
ATOM 3226 C CA . PHE B 2 119 ? 15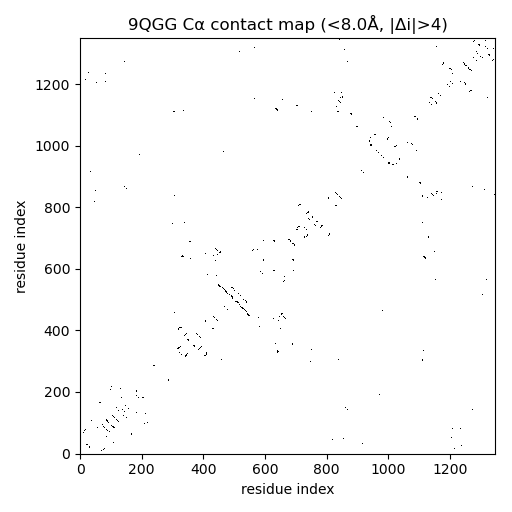2.792 119.772 97.595 1.00 119.69 300 PHE B CA 1
ATOM 3227 C C . PHE B 2 119 ? 151.823 120.111 98.720 1.00 119.30 300 PHE B C 1
ATOM 3228 O O . PHE B 2 119 ? 152.245 120.280 99.869 1.00 119.69 300 PHE B O 1
ATOM 3236 N N . LEU B 2 120 ? 150.527 120.211 98.414 1.00 117.78 301 LEU B N 1
ATOM 3237 C CA . LEU B 2 120 ? 149.544 120.591 99.421 1.00 111.67 301 LEU B CA 1
ATOM 3238 C C . LEU B 2 120 ? 149.266 119.479 100.424 1.00 113.42 301 LEU B C 1
ATOM 3239 O O . LEU B 2 120 ? 148.776 119.763 101.521 1.00 113.87 301 LEU B O 1
ATOM 3244 N N . ARG B 2 121 ? 149.564 118.226 100.077 1.00 112.48 302 ARG B N 1
ATOM 3245 C CA . ARG B 2 121 ? 149.259 117.103 100.955 1.00 110.68 302 ARG B CA 1
ATOM 3246 C C . ARG B 2 121 ? 150.116 117.075 102.214 1.00 110.25 302 ARG B C 1
ATOM 3247 O O . ARG B 2 121 ? 149.793 116.327 103.142 1.00 110.48 302 ARG B O 1
ATOM 3255 N N . LYS B 2 122 ? 151.186 117.861 102.271 1.00 108.84 303 LYS B N 1
ATOM 3256 C CA . LYS B 2 122 ? 152.121 117.827 103.386 1.00 110.29 303 LYS B CA 1
ATOM 3257 C C . LYS B 2 122 ? 151.706 118.714 104.552 1.00 109.54 303 LYS B C 1
ATOM 3258 O O . LYS B 2 122 ? 152.400 118.728 105.573 1.00 110.38 303 LYS B O 1
ATOM 3264 N N . PHE B 2 123 ? 150.603 119.448 104.435 1.00 105.81 304 PHE B N 1
ATOM 3265 C CA . PHE B 2 123 ? 150.244 120.472 105.404 1.00 101.49 304 PHE B CA 1
ATOM 3266 C C . PHE B 2 123 ? 148.909 120.156 106.060 1.00 99.99 304 PHE B C 1
ATOM 3267 O O . PHE B 2 123 ? 147.956 119.745 105.391 1.00 103.02 304 PHE B O 1
ATOM 3275 N N . ARG B 2 124 ? 148.854 120.350 107.379 1.00 96.60 305 ARG B N 1
ATOM 3276 C CA . ARG B 2 124 ? 147.601 120.187 108.108 1.00 94.33 305 ARG B CA 1
ATOM 3277 C C . ARG B 2 124 ? 146.656 121.354 107.852 1.00 97.84 305 ARG B C 1
ATOM 3278 O O . ARG B 2 124 ? 145.449 121.156 107.672 1.00 104.64 305 ARG B O 1
ATOM 3286 N N . VAL B 2 125 ? 147.184 122.577 107.828 1.00 93.03 306 VAL B N 1
ATOM 3287 C CA . VAL B 2 125 ? 146.394 123.782 107.615 1.00 89.28 306 VAL B CA 1
ATOM 3288 C C . VAL B 2 125 ? 147.003 124.569 106.465 1.00 90.02 306 VAL B C 1
ATOM 3289 O O . VAL B 2 125 ? 148.228 124.699 106.368 1.00 97.98 306 VAL B O 1
ATOM 3293 N N . VAL B 2 126 ? 146.147 125.093 105.592 1.00 86.56 307 VAL B N 1
ATOM 3294 C CA . VAL B 2 126 ? 146.560 125.921 104.465 1.00 83.65 307 VAL B CA 1
ATOM 3295 C C . VAL B 2 126 ? 145.861 127.267 104.583 1.00 85.54 307 VAL B C 1
ATOM 3296 O O . VAL B 2 126 ? 144.630 127.326 104.673 1.00 90.94 307 VAL B O 1
ATOM 3300 N N . VAL B 2 127 ? 146.645 128.341 104.580 1.00 84.04 308 VAL B N 1
ATOM 3301 C CA . VAL B 2 127 ? 146.132 129.703 104.679 1.00 80.37 308 VAL B CA 1
ATOM 3302 C C . VAL B 2 127 ? 146.410 130.402 103.357 1.00 85.72 308 VAL B C 1
ATOM 3303 O O . VAL B 2 127 ? 147.551 130.415 102.882 1.00 92.34 308 VAL B O 1
ATOM 3307 N N . LEU B 2 128 ? 145.371 130.981 102.764 1.00 86.72 309 LEU B N 1
ATOM 3308 C CA . LEU B 2 128 ? 145.463 131.622 101.459 1.00 88.94 309 LEU B CA 1
ATOM 3309 C C . LEU B 2 128 ? 145.199 133.114 101.605 1.00 92.79 309 LEU B C 1
ATOM 3310 O O . LEU B 2 128 ? 144.119 133.516 102.049 1.00 95.11 309 LEU B O 1
ATOM 3315 N N . THR B 2 129 ? 146.184 133.926 101.231 1.00 96.70 310 THR B N 1
ATOM 3316 C CA . THR B 2 129 ? 146.019 135.367 101.124 1.00 99.35 310 THR B CA 1
ATOM 3317 C C . THR B 2 129 ? 146.484 135.807 99.743 1.00 110.24 310 THR B C 1
ATOM 3318 O O . THR B 2 129 ? 147.343 135.168 99.132 1.00 112.85 310 THR B O 1
ATOM 3322 N N . ASN B 2 130 ? 145.880 136.887 99.252 1.00 112.86 311 ASN B N 1
ATOM 3323 C CA . ASN B 2 130 ? 146.137 137.506 97.951 1.00 121.00 311 ASN B CA 1
ATOM 3324 C C . ASN B 2 130 ? 146.014 136.537 96.777 1.00 123.19 311 ASN B C 1
ATOM 3325 O O . ASN B 2 130 ? 146.473 136.850 95.672 1.00 126.96 311 ASN B O 1
ATOM 3330 N N . SER B 2 131 ? 145.390 135.380 96.974 1.00 120.35 312 SER B N 1
ATOM 3331 C CA . SER B 2 131 ? 145.157 134.454 95.877 1.00 119.35 312 SER B CA 1
ATOM 3332 C C . SER B 2 131 ? 143.932 134.876 95.076 1.00 122.51 312 SER B C 1
ATOM 3333 O O . SER B 2 131 ? 142.969 135.428 95.616 1.00 122.46 312 SER B O 1
ATOM 3336 N N . ASP B 2 132 ? 143.975 134.611 93.773 1.00 123.31 313 ASP B N 1
ATOM 3337 C CA . ASP B 2 132 ? 142.881 134.983 92.891 1.00 125.66 313 ASP B CA 1
ATOM 3338 C C . ASP B 2 132 ? 141.715 134.009 93.058 1.00 126.44 313 ASP B C 1
ATOM 3339 O O . ASP B 2 132 ? 141.788 133.029 93.802 1.00 130.62 313 ASP B O 1
ATOM 3344 N N . GLY B 2 133 ? 140.617 134.289 92.354 1.00 126.33 314 GLY B N 1
ATOM 3345 C CA . GLY B 2 133 ? 139.415 133.488 92.524 1.00 127.78 314 GLY B CA 1
ATOM 3346 C C . GLY B 2 133 ? 139.576 132.052 92.060 1.00 131.67 314 GLY B C 1
ATOM 3347 O O . GLY B 2 133 ? 139.145 131.119 92.745 1.00 131.56 314 GLY B O 1
ATOM 3348 N N . GLU B 2 134 ? 140.188 131.852 90.891 1.00 131.16 315 GLU B N 1
ATOM 3349 C CA . GLU B 2 134 ? 140.338 130.502 90.353 1.00 131.92 315 GLU B CA 1
ATOM 3350 C C . GLU B 2 134 ? 141.230 129.650 91.247 1.00 128.33 315 GLU B C 1
ATOM 3351 O O . GLU B 2 134 ? 140.904 128.496 91.555 1.00 127.48 315 GLU B O 1
ATOM 3357 N N . GLU B 2 135 ? 142.366 130.208 91.673 1.00 126.31 316 GLU B N 1
ATOM 3358 C CA . GLU B 2 135 ? 143.260 129.482 92.566 1.00 125.94 316 GLU B CA 1
ATOM 3359 C C . GLU B 2 135 ? 142.585 129.195 93.898 1.00 121.74 316 GLU B C 1
ATOM 3360 O O . GLU B 2 135 ? 142.734 128.100 94.455 1.00 121.79 316 GLU B O 1
ATOM 3366 N N . GLN B 2 136 ? 141.838 130.168 94.424 1.00 120.79 317 GLN B N 1
ATOM 3367 C CA . GLN B 2 136 ? 141.109 129.956 95.669 1.00 116.01 317 GLN B CA 1
ATOM 3368 C C . GLN B 2 136 ? 140.136 128.794 95.538 1.00 116.59 317 GLN B C 1
ATOM 3369 O O . GLN B 2 136 ? 140.096 127.905 96.394 1.00 118.07 317 GLN B O 1
ATOM 3375 N N . GLN B 2 137 ? 139.348 128.780 94.460 1.00 118.26 318 GLN B N 1
ATOM 3376 C CA . GLN B 2 137 ? 138.364 127.719 94.272 1.00 117.47 318 GLN B CA 1
ATOM 3377 C C . GLN B 2 137 ? 139.038 126.361 94.128 1.00 116.87 318 GLN B C 1
ATOM 3378 O O . GLN B 2 137 ? 138.613 125.374 94.743 1.00 120.84 318 GLN B O 1
ATOM 3384 N N . ARG B 2 138 ? 140.103 126.294 93.326 1.00 113.43 319 ARG B N 1
ATOM 3385 C CA . ARG B 2 138 ? 140.789 125.023 93.108 1.00 111.07 319 ARG B CA 1
ATOM 3386 C C . ARG B 2 138 ? 141.383 124.488 94.406 1.00 112.14 319 ARG B C 1
ATOM 3387 O O . ARG B 2 138 ? 141.197 123.313 94.753 1.00 112.93 319 ARG B O 1
ATOM 3395 N N . ILE B 2 139 ? 142.095 125.343 95.144 1.00 112.91 320 ILE B N 1
ATOM 3396 C CA . ILE B 2 139 ? 142.739 124.900 96.374 1.00 109.51 320 ILE B CA 1
ATOM 3397 C C . ILE B 2 139 ? 141.698 124.539 97.424 1.00 109.76 320 ILE B C 1
ATOM 3398 O O . ILE B 2 139 ? 141.874 123.578 98.179 1.00 113.00 320 ILE B O 1
ATOM 3403 N N . ALA B 2 140 ? 140.594 125.289 97.489 1.00 107.70 321 ALA B N 1
ATOM 3404 C CA . ALA B 2 140 ? 139.543 124.969 98.447 1.00 105.55 321 ALA B CA 1
ATOM 3405 C C . ALA B 2 140 ? 138.912 123.619 98.144 1.00 108.26 321 ALA B C 1
ATOM 3406 O O . ALA B 2 140 ? 138.688 122.812 99.055 1.00 112.84 321 ALA B O 1
ATOM 3408 N N . LYS B 2 141 ? 138.615 123.354 96.869 1.00 106.94 322 LYS B N 1
ATOM 3409 C CA . LYS B 2 141 ? 138.047 122.061 96.504 1.00 106.76 322 LYS B CA 1
ATOM 3410 C C . LYS B 2 141 ? 139.008 120.928 96.836 1.00 111.95 322 LYS B C 1
ATOM 3411 O O . LYS B 2 141 ? 138.603 119.907 97.407 1.00 115.54 322 LYS B O 1
ATOM 3417 N N . PHE B 2 142 ? 140.291 121.098 96.504 1.00 111.52 323 PHE B N 1
ATOM 3418 C CA . PHE B 2 142 ? 141.264 120.049 96.798 1.00 110.03 323 PHE B CA 1
ATOM 3419 C C . PHE B 2 142 ? 141.400 119.822 98.299 1.00 110.49 323 PHE B C 1
ATOM 3420 O O . PHE B 2 142 ? 141.467 118.675 98.756 1.00 113.91 323 PHE B O 1
ATOM 3428 N N . ALA B 2 143 ? 141.447 120.902 99.082 1.00 110.25 324 ALA B N 1
ATOM 3429 C CA . ALA B 2 143 ? 141.604 120.771 100.526 1.00 106.74 324 ALA B CA 1
ATOM 3430 C C . ALA B 2 143 ? 140.395 120.098 101.158 1.00 107.86 324 ALA B C 1
ATOM 3431 O O . ALA B 2 143 ? 140.545 119.249 102.043 1.00 109.79 324 ALA B O 1
ATOM 3433 N N . HIS B 2 144 ? 139.186 120.464 100.724 1.00 109.49 325 HIS B N 1
ATOM 3434 C CA . HIS B 2 144 ? 137.998 119.823 101.274 1.00 110.44 325 HIS B CA 1
ATOM 3435 C C . HIS B 2 144 ? 137.935 118.352 100.883 1.00 111.88 325 HIS B C 1
ATOM 3436 O O . HIS B 2 144 ? 137.523 117.509 101.688 1.00 111.15 325 HIS B O 1
ATOM 3443 N N . GLU B 2 145 ? 138.337 118.025 99.653 1.00 114.98 326 GLU B N 1
ATOM 3444 C CA . GLU B 2 145 ? 138.289 116.633 99.218 1.00 116.29 326 GLU B CA 1
ATOM 3445 C C . GLU B 2 145 ? 139.313 115.768 99.944 1.00 115.05 326 GLU B C 1
ATOM 3446 O O . GLU B 2 145 ? 139.105 114.558 100.085 1.00 118.54 326 GLU B O 1
ATOM 3452 N N . ASN B 2 146 ? 140.414 116.357 100.411 1.00 113.58 327 ASN B N 1
ATOM 3453 C CA . ASN B 2 146 ? 141.515 115.594 100.987 1.00 110.98 327 ASN B CA 1
ATOM 3454 C C . ASN B 2 146 ? 141.719 115.872 102.474 1.00 109.60 327 ASN B C 1
ATOM 3455 O O . ASN B 2 146 ? 142.790 115.575 103.012 1.00 108.20 327 ASN B O 1
ATOM 3460 N N . GLY B 2 147 ? 140.717 116.431 103.147 1.00 110.10 328 GLY B N 1
ATOM 3461 C CA . GLY B 2 147 ? 140.774 116.608 104.585 1.00 108.20 328 GLY B CA 1
ATOM 3462 C C . GLY B 2 147 ? 141.872 117.527 105.081 1.00 108.13 328 GLY B C 1
ATOM 3463 O O . GLY B 2 147 ? 142.587 117.192 106.029 1.00 108.97 328 GLY B O 1
ATOM 3464 N N . ILE B 2 148 ? 142.019 118.688 104.449 1.00 107.65 329 ILE B N 1
ATOM 3465 C CA . ILE B 2 148 ? 142.990 119.697 104.852 1.00 102.42 329 ILE B CA 1
ATOM 3466 C C . ILE B 2 148 ? 142.229 120.949 105.261 1.00 100.82 329 ILE B C 1
ATOM 3467 O O . ILE B 2 148 ? 141.389 121.445 104.501 1.00 103.51 329 ILE B O 1
ATOM 3472 N N . ALA B 2 149 ? 142.515 121.451 106.460 1.00 97.73 330 ALA B N 1
ATOM 3473 C CA . ALA B 2 149 ? 141.876 122.673 106.927 1.00 93.57 330 ALA B CA 1
ATOM 3474 C C . ALA B 2 149 ? 142.317 123.850 106.068 1.00 93.62 330 ALA B C 1
ATOM 3475 O O . ALA B 2 149 ? 143.505 124.005 105.772 1.00 97.66 330 ALA B O 1
ATOM 3477 N N . LEU B 2 150 ? 141.358 124.679 105.664 1.00 89.75 331 LEU B N 1
ATOM 3478 C CA . LEU B 2 150 ? 141.612 125.804 104.776 1.00 85.75 331 LEU B CA 1
ATOM 3479 C C . LEU B 2 150 ? 141.090 127.086 105.406 1.00 86.03 331 LEU B C 1
ATOM 3480 O O . LEU B 2 150 ? 139.977 127.111 105.941 1.00 91.84 331 LEU B O 1
ATOM 3485 N N . ILE B 2 151 ? 141.895 128.143 105.342 1.00 81.92 332 ILE B N 1
ATOM 3486 C CA . ILE B 2 151 ? 141.510 129.468 105.809 1.00 80.82 332 ILE B CA 1
ATOM 3487 C C . ILE B 2 151 ? 141.859 130.473 104.722 1.00 83.74 332 ILE B C 1
ATOM 3488 O O . ILE B 2 151 ? 142.975 130.455 104.194 1.00 90.40 332 ILE B O 1
ATOM 3493 N N . ILE B 2 152 ? 140.909 131.340 104.386 1.00 82.48 333 ILE B N 1
ATOM 3494 C CA . ILE B 2 152 ? 141.102 132.381 103.382 1.00 82.71 333 ILE B CA 1
ATOM 3495 C C . ILE B 2 152 ? 140.909 133.726 104.064 1.00 87.67 333 ILE B C 1
ATOM 3496 O O . ILE B 2 152 ? 139.864 133.971 104.678 1.00 93.74 333 ILE B O 1
ATOM 3501 N N . ALA B 2 153 ? 141.909 134.597 103.955 1.00 84.93 334 ALA B N 1
ATOM 3502 C CA . ALA B 2 153 ? 141.877 135.902 104.598 1.00 83.37 334 ALA B CA 1
ATOM 3503 C C . ALA B 2 153 ? 142.277 136.980 103.604 1.00 92.19 334 ALA B C 1
ATOM 3504 O O . ALA B 2 153 ? 143.189 136.785 102.796 1.00 103.06 334 ALA B O 1
ATOM 3506 N N . GLU B 2 154 ? 141.590 138.119 103.671 1.00 92.09 335 GLU B N 1
ATOM 3507 C CA . GLU B 2 154 ? 141.879 139.258 102.813 1.00 95.45 335 GLU B CA 1
ATOM 3508 C C . GLU B 2 154 ? 141.662 140.546 103.591 1.00 95.32 335 GLU B C 1
ATOM 3509 O O . GLU B 2 154 ? 140.859 140.599 104.526 1.00 98.54 335 GLU B O 1
ATOM 3515 N N . THR B 2 155 ? 142.389 141.587 103.192 1.00 98.33 336 THR B N 1
ATOM 3516 C CA . THR B 2 155 ? 142.193 142.929 103.722 1.00 99.74 336 THR B CA 1
ATOM 3517 C C . THR B 2 155 ? 142.222 143.911 102.564 1.00 102.27 336 THR B C 1
ATOM 3518 O O . THR B 2 155 ? 143.179 143.926 101.785 1.00 109.77 336 THR B O 1
ATOM 3522 N N . ARG B 2 156 ? 141.177 144.727 102.452 1.00 98.60 337 ARG B N 1
ATOM 3523 C CA . ARG B 2 156 ? 141.061 145.722 101.387 1.00 98.10 337 ARG B CA 1
ATOM 3524 C C . ARG B 2 156 ? 140.757 147.066 102.037 1.00 96.97 337 ARG B C 1
ATOM 3525 O O . ARG B 2 156 ? 139.609 147.343 102.395 1.00 98.15 337 ARG B O 1
ATOM 3533 N N . GLY B 2 157 ? 141.783 147.898 102.183 1.00 96.62 338 GLY B N 1
ATOM 3534 C CA . GLY B 2 157 ? 141.618 149.183 102.829 1.00 97.13 338 GLY B CA 1
ATOM 3535 C C . GLY B 2 157 ? 141.258 149.053 104.293 1.00 100.33 338 GLY B C 1
ATOM 3536 O O . GLY B 2 157 ? 142.087 148.643 105.110 1.00 106.26 338 GLY B O 1
ATOM 3537 N N . LEU B 2 158 ? 140.019 149.400 104.635 1.00 96.86 339 LEU B N 1
ATOM 3538 C CA . LEU B 2 158 ? 139.518 149.294 105.999 1.00 94.88 339 LEU B CA 1
ATOM 3539 C C . LEU B 2 158 ? 138.530 148.141 106.150 1.00 95.96 339 LEU B C 1
ATOM 3540 O O . LEU B 2 158 ? 137.700 148.144 107.061 1.00 101.36 339 LEU B O 1
ATOM 3545 N N . PHE B 2 159 ? 138.609 147.151 105.265 1.00 93.70 340 PHE B N 1
ATOM 3546 C CA . PHE B 2 159 ? 137.703 146.014 105.266 1.00 90.74 340 PHE B CA 1
ATOM 3547 C C . PHE B 2 159 ? 138.488 144.718 105.420 1.00 93.48 340 PHE B C 1
ATOM 3548 O O . PHE B 2 159 ? 139.674 144.640 105.088 1.00 100.40 340 PHE B O 1
ATOM 3556 N N . ALA B 2 160 ? 137.807 143.695 105.930 1.00 93.74 341 ALA B N 1
ATOM 3557 C CA . ALA B 2 160 ? 138.428 142.409 106.204 1.00 87.60 341 ALA B CA 1
ATOM 3558 C C . ALA B 2 160 ? 137.470 141.287 105.834 1.00 90.14 341 ALA B C 1
ATOM 3559 O O . ALA B 2 160 ? 136.251 141.466 105.807 1.00 96.68 341 ALA B O 1
ATOM 3561 N N . LYS B 2 161 ? 138.043 140.120 105.550 1.00 86.12 342 LYS B N 1
ATOM 3562 C CA . LYS B 2 161 ? 137.261 138.936 105.217 1.00 83.85 342 LYS B CA 1
ATOM 3563 C C . LYS B 2 161 ? 138.015 137.703 105.687 1.00 86.88 342 LYS B C 1
ATOM 3564 O O . LYS B 2 161 ? 139.205 137.556 105.396 1.00 94.53 342 LYS B O 1
ATOM 3570 N N . VAL B 2 162 ? 137.326 136.828 106.416 1.00 85.50 343 VAL B N 1
ATOM 3571 C CA . VAL B 2 162 ? 137.899 135.584 106.916 1.00 83.67 343 VAL B CA 1
ATOM 3572 C C . VAL B 2 162 ? 136.926 134.453 106.614 1.00 87.16 343 VAL B C 1
ATOM 3573 O O . VAL B 2 162 ? 135.726 134.575 106.881 1.00 93.55 343 VAL B O 1
ATOM 3577 N N . PHE B 2 163 ? 137.441 133.360 106.059 1.00 84.59 344 PHE B N 1
ATOM 3578 C CA . PHE B 2 163 ? 136.651 132.173 105.767 1.00 82.71 344 PHE B CA 1
ATOM 3579 C C . PHE B 2 163 ? 137.354 130.954 106.343 1.00 88.08 344 PHE B C 1
ATOM 3580 O O . PHE B 2 163 ? 138.575 130.822 106.227 1.00 94.25 344 PHE B O 1
ATOM 3588 N N . CYS B 2 164 ? 136.582 130.066 106.965 1.00 87.63 345 CYS B N 1
ATOM 3589 C CA . CYS B 2 164 ? 137.125 128.881 107.614 1.00 86.87 345 CYS B CA 1
ATOM 3590 C C . CYS B 2 164 ? 136.410 127.641 107.099 1.00 91.57 345 CYS B C 1
ATOM 3591 O O . CYS B 2 164 ? 135.178 127.610 107.039 1.00 98.97 345 CYS B O 1
ATOM 3594 N N . ASP B 2 165 ? 137.189 126.622 106.734 1.00 88.92 346 ASP B N 1
ATOM 3595 C CA . ASP B 2 165 ? 136.641 125.347 106.273 1.00 92.84 346 ASP B CA 1
ATOM 3596 C C . ASP B 2 165 ? 137.560 124.255 106.814 1.00 95.70 346 ASP B C 1
ATOM 3597 O O . ASP B 2 165 ? 138.596 123.961 106.213 1.00 99.86 346 ASP B O 1
ATOM 3602 N N . PHE B 2 166 ? 137.172 123.659 107.940 1.00 94.08 347 PHE B N 1
ATOM 3603 C CA . PHE B 2 166 ? 138.040 122.751 108.677 1.00 92.95 347 PHE B CA 1
ATOM 3604 C C . PHE B 2 166 ? 137.760 121.281 108.388 1.00 98.00 347 PHE B C 1
ATOM 3605 O O . PHE B 2 166 ? 138.330 120.413 109.056 1.00 102.91 347 PHE B O 1
ATOM 3613 N N . GLY B 2 167 ? 136.905 120.980 107.422 1.00 97.85 348 GLY B N 1
ATOM 3614 C CA . GLY B 2 167 ? 136.670 119.617 106.994 1.00 102.83 348 GLY B CA 1
ATOM 3615 C C . GLY B 2 167 ? 135.236 119.180 107.223 1.00 107.99 348 GLY B C 1
ATOM 3616 O O . GLY B 2 167 ? 134.417 119.893 107.799 1.00 106.95 348 GLY B O 1
ATOM 3617 N N . GLU B 2 168 ? 134.951 117.963 106.752 1.00 112.47 349 GLU B N 1
ATOM 3618 C CA . GLU B 2 168 ? 133.597 117.428 106.838 1.00 113.36 349 GLU B CA 1
ATOM 3619 C C . GLU B 2 168 ? 133.243 116.996 108.255 1.00 116.04 349 GLU B C 1
ATOM 3620 O O . GLU B 2 168 ? 132.058 116.915 108.597 1.00 117.82 349 GLU B O 1
ATOM 3626 N N . SER B 2 169 ? 134.242 116.709 109.087 1.00 115.04 350 SER B N 1
ATOM 3627 C CA . SER B 2 169 ? 134.006 116.266 110.462 1.00 111.68 350 SER B CA 1
ATOM 3628 C C . SER B 2 169 ? 135.133 116.814 111.330 1.00 113.46 350 SER B C 1
ATOM 3629 O O . SER B 2 169 ? 136.236 116.260 111.350 1.00 117.58 350 SER B O 1
ATOM 3632 N N . PHE B 2 170 ? 134.851 117.898 112.045 1.00 108.78 351 PHE B N 1
ATOM 3633 C CA . PHE B 2 170 ? 135.816 118.546 112.921 1.00 102.68 351 PHE B CA 1
ATOM 3634 C C . PHE B 2 170 ? 135.344 118.420 114.361 1.00 104.21 351 PHE B C 1
ATOM 3635 O O . PHE B 2 170 ? 134.192 118.741 114.670 1.00 108.30 351 PHE B O 1
ATOM 3643 N N . THR B 2 171 ? 136.230 117.953 115.235 1.00 103.86 352 THR B N 1
ATOM 3644 C CA . THR B 2 171 ? 135.905 117.708 116.633 1.00 104.08 352 THR B CA 1
ATOM 3645 C C . THR B 2 171 ? 136.523 118.792 117.505 1.00 104.50 352 THR B C 1
ATOM 3646 O O . THR B 2 171 ? 137.724 119.062 117.411 1.00 106.96 352 THR B O 1
ATOM 3650 N N . ILE B 2 172 ? 135.699 119.406 118.348 1.00 104.31 353 ILE B N 1
ATOM 3651 C CA . ILE B 2 172 ? 136.133 120.426 119.295 1.00 104.06 353 ILE B CA 1
ATOM 3652 C C . ILE B 2 172 ? 136.110 119.806 120.684 1.00 109.21 353 ILE B C 1
ATOM 3653 O O . ILE B 2 172 ? 135.066 119.322 121.138 1.00 113.34 353 ILE B O 1
ATOM 3658 N N . TYR B 2 173 ? 137.258 119.819 121.359 1.00 108.26 354 TYR B N 1
ATOM 3659 C CA . TYR B 2 173 ? 137.368 119.207 122.676 1.00 109.36 354 TYR B CA 1
ATOM 3660 C C . TYR B 2 173 ? 137.019 120.165 123.805 1.00 113.67 354 TYR B C 1
ATOM 3661 O O . TYR B 2 173 ? 136.595 119.718 124.877 1.00 117.54 354 TYR B O 1
ATOM 3670 N N . ASP B 2 174 ? 137.188 121.468 123.593 1.00 112.44 355 ASP B N 1
ATOM 3671 C CA . ASP B 2 174 ? 136.835 122.478 124.588 1.00 111.88 355 ASP B CA 1
ATOM 3672 C C . ASP B 2 174 ? 136.177 123.633 123.849 1.00 112.10 355 ASP B C 1
ATOM 3673 O O . ASP B 2 174 ? 136.854 124.386 123.145 1.00 112.59 355 ASP B O 1
ATOM 3678 N N . GLN B 2 175 ? 134.856 123.761 123.945 1.00 109.72 356 GLN B N 1
ATOM 3679 C CA . GLN B 2 175 ? 134.090 124.676 123.101 1.00 109.74 356 GLN B CA 1
ATOM 3680 C C . GLN B 2 175 ? 134.311 126.157 123.440 1.00 111.85 356 GLN B C 1
ATOM 3681 O O . GLN B 2 175 ? 134.284 126.991 122.537 1.00 112.89 356 GLN B O 1
ATOM 3687 N N . ASP B 2 176 ? 134.531 126.497 124.709 1.00 114.68 357 ASP B N 1
ATOM 3688 C CA . ASP B 2 176 ? 134.474 127.877 125.208 1.00 115.59 357 ASP B CA 1
ATOM 3689 C C . ASP B 2 176 ? 135.702 128.326 126.026 1.00 117.75 357 ASP B C 1
ATOM 3690 O O . ASP B 2 176 ? 135.876 129.523 126.243 1.00 115.42 357 ASP B O 1
ATOM 3695 N N . GLY B 2 177 ? 136.569 127.415 126.467 1.00 120.60 358 GLY B N 1
ATOM 3696 C CA . GLY B 2 177 ? 137.820 127.752 127.161 1.00 122.38 358 GLY B CA 1
ATOM 3697 C C . GLY B 2 177 ? 137.707 128.090 128.649 1.00 125.64 358 GLY B C 1
ATOM 3698 O O . GLY B 2 177 ? 138.686 128.531 129.250 1.00 128.22 358 GLY B O 1
ATOM 3699 N N . THR B 2 178 ? 136.536 127.914 129.259 1.00 125.85 359 THR B N 1
ATOM 3700 C CA . THR B 2 178 ? 136.294 128.172 130.687 1.00 128.16 359 THR B CA 1
ATOM 3701 C C . THR B 2 178 ? 136.587 126.934 131.540 1.00 132.47 359 THR B C 1
ATOM 3702 O O . THR B 2 178 ? 136.273 125.812 131.146 1.00 133.80 359 THR B O 1
ATOM 3706 N N . GLN B 2 179 ? 137.170 127.113 132.729 1.00 133.37 360 GLN B N 1
ATOM 3707 C CA . GLN B 2 179 ? 137.454 126.006 133.628 1.00 133.35 360 GLN B CA 1
ATOM 3708 C C . GLN B 2 179 ? 136.153 125.427 134.180 1.00 134.43 360 GLN B C 1
ATOM 3709 O O . GLN B 2 179 ? 135.190 126.166 134.406 1.00 136.93 360 GLN B O 1
ATOM 3715 N N . PRO B 2 180 ? 136.088 124.113 134.394 1.00 132.34 361 PRO B N 1
ATOM 3716 C CA . PRO B 2 180 ? 134.889 123.526 135.000 1.00 133.89 361 PRO B CA 1
ATOM 3717 C C . PRO B 2 180 ? 134.673 124.047 136.413 1.00 136.22 361 PRO B C 1
ATOM 3718 O O . PRO B 2 180 ? 135.621 124.309 137.155 1.00 137.60 361 PRO B O 1
ATOM 3722 N N . ILE B 2 181 ? 133.403 124.194 136.780 1.00 136.02 362 ILE B N 1
ATOM 3723 C CA . ILE B 2 181 ? 133.008 124.697 138.090 1.00 136.03 362 ILE B CA 1
ATOM 3724 C C . ILE B 2 181 ? 132.407 123.547 138.885 1.00 137.57 362 ILE B C 1
ATOM 3725 O O . ILE B 2 181 ? 131.564 122.801 138.373 1.00 139.71 362 ILE B O 1
ATOM 3730 N N . SER B 2 182 ? 132.846 123.402 140.131 1.00 139.70 363 SER B N 1
ATOM 3731 C CA . SER B 2 182 ? 132.353 122.368 141.027 1.00 141.29 363 SER B CA 1
ATOM 3732 C C . SER B 2 182 ? 131.608 123.008 142.189 1.00 141.62 363 SER B C 1
ATOM 3733 O O . SER B 2 182 ? 132.005 124.067 142.686 1.00 144.26 363 SER B O 1
ATOM 3736 N N . THR B 2 183 ? 130.527 122.363 142.618 1.00 140.54 364 THR B N 1
ATOM 3737 C CA . THR B 2 183 ? 129.699 122.861 143.704 1.00 145.11 364 THR B CA 1
ATOM 3738 C C . THR B 2 183 ? 129.494 121.762 144.735 1.00 148.29 364 THR B C 1
ATOM 3739 O O . THR B 2 183 ? 129.589 120.569 144.434 1.00 149.42 364 THR B O 1
ATOM 3743 N N . MET B 2 184 ? 129.222 122.181 145.967 1.00 147.86 365 MET B N 1
ATOM 3744 C CA . MET B 2 184 ? 128.966 121.254 147.059 1.00 145.30 365 MET B CA 1
ATOM 3745 C C . MET B 2 184 ? 127.472 120.992 147.180 1.00 146.49 365 MET B C 1
ATOM 3746 O O . MET B 2 184 ? 126.652 121.898 147.006 1.00 151.99 365 MET B O 1
ATOM 3751 N N . ILE B 2 185 ? 127.125 119.745 147.481 1.00 143.62 366 ILE B N 1
ATOM 3752 C CA . ILE B 2 185 ? 125.741 119.289 147.502 1.00 144.40 366 ILE B CA 1
ATOM 3753 C C . ILE B 2 185 ? 125.240 119.287 148.938 1.00 150.10 366 ILE B C 1
ATOM 3754 O O . ILE B 2 185 ? 125.919 118.786 149.843 1.00 152.68 366 ILE B O 1
ATOM 3759 N N . ALA B 2 186 ? 124.049 119.847 149.148 1.00 151.36 367 ALA B N 1
ATOM 3760 C CA . ALA B 2 186 ? 123.413 119.845 150.458 1.00 151.45 367 ALA B CA 1
ATOM 3761 C C . ALA B 2 186 ? 122.390 118.722 150.593 1.00 152.63 367 ALA B C 1
ATOM 3762 O O . ALA B 2 186 ? 122.403 117.984 151.582 1.00 157.92 367 ALA B O 1
ATOM 3764 N N . SER B 2 187 ? 121.501 118.579 149.612 1.00 151.29 368 SER B N 1
ATOM 3765 C CA . SER B 2 187 ? 120.480 117.544 149.667 1.00 154.29 368 SER B CA 1
ATOM 3766 C C . SER B 2 187 ? 120.067 117.167 148.253 1.00 155.46 368 SER B C 1
ATOM 3767 O O . SER B 2 187 ? 120.015 118.017 147.361 1.00 156.69 368 SER B O 1
ATOM 3770 N N . ILE B 2 188 ? 119.777 115.882 148.061 1.00 155.74 369 ILE B N 1
ATOM 3771 C CA . ILE B 2 188 ? 119.268 115.366 146.795 1.00 156.30 369 ILE B CA 1
ATOM 3772 C C . ILE B 2 188 ? 117.997 114.585 147.092 1.00 159.73 369 ILE B C 1
ATOM 3773 O O . ILE B 2 188 ? 118.016 113.647 147.898 1.00 162.12 369 ILE B O 1
ATOM 3778 N N . THR B 2 189 ? 116.898 114.967 146.447 1.00 162.00 370 THR B N 1
ATOM 3779 C CA . THR B 2 189 ? 115.632 114.277 146.642 1.00 165.01 370 THR B CA 1
ATOM 3780 C C . THR B 2 189 ? 115.649 112.930 145.931 1.00 167.23 370 THR B C 1
ATOM 3781 O O . THR B 2 189 ? 116.280 112.770 144.883 1.00 167.57 370 THR B O 1
ATOM 3785 N N . HIS B 2 190 ? 114.949 111.958 146.512 1.00 168.60 371 HIS B N 1
ATOM 3786 C CA . HIS B 2 190 ? 114.930 110.583 146.014 1.00 170.99 371 HIS B CA 1
ATOM 3787 C C . HIS B 2 190 ? 113.569 110.321 145.375 1.00 172.71 371 HIS B C 1
ATOM 3788 O O . HIS B 2 190 ? 112.641 109.834 146.022 1.00 173.41 371 HIS B O 1
ATOM 3795 N N . ASP B 2 191 ? 113.455 110.643 144.091 1.00 173.38 372 ASP B N 1
ATOM 3796 C CA . ASP B 2 191 ? 112.221 110.433 143.342 1.00 172.83 372 ASP B CA 1
ATOM 3797 C C . ASP B 2 191 ? 112.558 110.407 141.854 1.00 173.22 372 ASP B C 1
ATOM 3798 O O . ASP B 2 191 ? 113.729 110.333 141.467 1.00 173.99 372 ASP B O 1
ATOM 3803 N N . ALA B 2 192 ? 111.523 110.468 141.013 1.00 172.53 373 ALA B N 1
ATOM 3804 C CA . ALA B 2 192 ? 111.691 110.347 139.570 1.00 173.21 373 ALA B CA 1
ATOM 3805 C C . ALA B 2 192 ? 112.290 111.589 138.924 1.00 173.96 373 ALA B C 1
ATOM 3806 O O . ALA B 2 192 ? 112.735 111.513 137.774 1.00 172.56 373 ALA B O 1
ATOM 3808 N N . GLN B 2 193 ? 112.306 112.721 139.620 1.00 174.43 374 GLN B N 1
ATOM 3809 C CA . GLN B 2 193 ? 112.882 113.966 139.121 1.00 171.66 374 GLN B CA 1
ATOM 3810 C C . GLN B 2 193 ? 113.761 114.598 140.191 1.00 169.52 374 GLN B C 1
ATOM 3811 O O . GLN B 2 193 ? 113.639 115.782 140.515 1.00 167.95 374 GLN B O 1
ATOM 3817 N N . GLY B 2 194 ? 114.652 113.789 140.765 1.00 169.02 375 GLY B N 1
ATOM 3818 C CA . GLY B 2 194 ? 115.526 114.198 141.849 1.00 165.90 375 GLY B CA 1
ATOM 3819 C C . GLY B 2 194 ? 116.195 115.545 141.670 1.00 159.75 375 GLY B C 1
ATOM 3820 O O . GLY B 2 194 ? 116.822 115.809 140.640 1.00 156.79 375 GLY B O 1
ATOM 3821 N N . VAL B 2 195 ? 116.063 116.406 142.675 1.00 158.80 376 VAL B N 1
ATOM 3822 C CA . VAL B 2 195 ? 116.560 117.774 142.629 1.00 155.31 376 VAL B CA 1
ATOM 3823 C C . VAL B 2 195 ? 117.748 117.891 143.572 1.00 152.72 376 VAL B C 1
ATOM 3824 O O . VAL B 2 195 ? 117.651 117.535 144.753 1.00 154.54 376 VAL B O 1
ATOM 3828 N N . VAL B 2 196 ? 118.864 118.389 143.050 1.00 150.86 377 VAL B N 1
ATOM 3829 C CA . VAL B 2 196 ? 120.070 118.635 143.830 1.00 148.74 377 VAL B CA 1
ATOM 3830 C C . VAL B 2 196 ? 120.050 120.082 144.297 1.00 149.41 377 VAL B C 1
ATOM 3831 O O . VAL B 2 196 ? 119.906 121.004 143.484 1.00 152.43 377 VAL B O 1
ATOM 3835 N N . THR B 2 197 ? 120.194 120.284 145.603 1.00 148.71 378 THR B N 1
ATOM 3836 C CA . THR B 2 197 ? 120.200 121.609 146.206 1.00 148.67 378 THR B CA 1
ATOM 3837 C C . THR B 2 197 ? 121.611 121.938 146.669 1.00 149.70 378 THR B C 1
ATOM 3838 O O . THR B 2 197 ? 122.278 121.098 147.280 1.00 153.23 378 THR B O 1
ATOM 3842 N N . CYS B 2 198 ? 122.061 123.153 146.374 1.00 149.93 379 CYS B N 1
ATOM 3843 C CA . CYS B 2 198 ? 123.418 123.552 146.703 1.00 153.89 379 CYS B CA 1
ATOM 3844 C C . CYS B 2 198 ? 123.544 123.881 148.189 1.00 158.33 379 CYS B C 1
ATOM 3845 O O . CYS B 2 198 ? 122.565 123.905 148.940 1.00 160.34 379 CYS B O 1
ATOM 3848 N N . LEU B 2 199 ? 124.779 124.145 148.605 1.00 159.94 380 LEU B N 1
ATOM 3849 C CA . LEU B 2 199 ? 125.097 124.326 150.015 1.00 165.50 380 LEU B CA 1
ATOM 3850 C C . LEU B 2 199 ? 124.771 125.740 150.475 1.00 173.39 380 LEU B C 1
ATOM 3851 O O . LEU B 2 199 ? 125.173 126.716 149.834 1.00 176.06 380 LEU B O 1
ATOM 3856 N N . ASP B 2 200 ? 124.055 125.839 151.600 1.00 176.88 381 ASP B N 1
ATOM 3857 C CA . ASP B 2 200 ? 123.725 127.091 152.281 1.00 179.77 381 ASP B CA 1
ATOM 3858 C C . ASP B 2 200 ? 123.322 128.201 151.316 1.00 180.66 381 ASP B C 1
ATOM 3859 O O . ASP B 2 200 ? 123.639 129.374 151.540 1.00 181.23 381 ASP B O 1
ATOM 3864 N N . GLU B 2 201 ? 122.603 127.836 150.253 1.00 180.43 382 GLU B N 1
ATOM 3865 C CA . GLU B 2 201 ? 122.176 128.772 149.215 1.00 182.83 382 GLU B CA 1
ATOM 3866 C C . GLU B 2 201 ? 123.374 129.499 148.598 1.00 182.11 382 GLU B C 1
ATOM 3867 O O . GLU B 2 201 ? 123.553 130.709 148.751 1.00 183.28 382 GLU B O 1
ATOM 3873 N N . THR B 2 202 ? 124.203 128.729 147.898 1.00 180.47 383 THR B N 1
ATOM 3874 C CA . THR B 2 202 ? 125.271 129.265 147.064 1.00 177.80 383 THR B CA 1
ATOM 3875 C C . THR B 2 202 ? 124.986 128.905 145.613 1.00 171.25 383 THR B C 1
ATOM 3876 O O . THR B 2 202 ? 124.627 127.761 145.314 1.00 169.70 383 THR B O 1
ATOM 3880 N N . ARG B 2 203 ? 125.137 129.877 144.717 1.00 166.93 384 ARG B N 1
ATOM 3881 C CA . ARG B 2 203 ? 124.819 129.654 143.313 1.00 163.11 384 ARG B CA 1
ATOM 3882 C C . ARG B 2 203 ? 125.815 128.685 142.687 1.00 160.56 384 ARG B C 1
ATOM 3883 O O . ARG B 2 203 ? 127.031 128.865 142.800 1.00 160.39 384 ARG B O 1
ATOM 3891 N N . HIS B 2 204 ? 125.293 127.650 142.022 1.00 154.69 385 HIS B N 1
ATOM 3892 C CA . HIS B 2 204 ? 126.163 126.685 141.360 1.00 151.54 385 HIS B CA 1
ATOM 3893 C C . HIS B 2 204 ? 126.799 127.278 140.110 1.00 153.35 385 HIS B C 1
ATOM 3894 O O . HIS B 2 204 ? 127.965 126.998 139.807 1.00 155.13 385 HIS B O 1
ATOM 3901 N N . GLY B 2 205 ? 126.053 128.096 139.373 1.00 152.70 386 GLY B N 1
ATOM 3902 C CA . GLY B 2 205 ? 126.551 128.666 138.140 1.00 150.59 386 GLY B CA 1
ATOM 3903 C C . GLY B 2 205 ? 126.468 127.758 136.936 1.00 147.09 386 GLY B C 1
ATOM 3904 O O . GLY B 2 205 ? 126.992 128.116 135.875 1.00 146.75 386 GLY B O 1
ATOM 3905 N N . PHE B 2 206 ? 125.834 126.596 137.063 1.00 146.37 387 PHE B N 1
ATOM 3906 C CA . PHE B 2 206 ? 125.726 125.677 135.939 1.00 147.18 387 PHE B CA 1
ATOM 3907 C C . PHE B 2 206 ? 124.779 126.225 134.880 1.00 149.01 387 PHE B C 1
ATOM 3908 O O . PHE B 2 206 ? 123.700 126.738 135.190 1.00 148.09 387 PHE B O 1
ATOM 3916 N N . ASN B 2 207 ? 125.191 126.114 133.621 1.00 151.12 388 ASN B N 1
ATOM 3917 C CA . ASN B 2 207 ? 124.321 126.465 132.512 1.00 149.68 388 ASN B CA 1
ATOM 3918 C C . ASN B 2 207 ? 123.249 125.397 132.322 1.00 149.29 388 ASN B C 1
ATOM 3919 O O . ASN B 2 207 ? 123.410 124.238 132.713 1.00 150.57 388 ASN B O 1
ATOM 3924 N N . ASP B 2 208 ? 122.137 125.804 131.718 1.00 148.93 389 ASP B N 1
ATOM 3925 C CA . ASP B 2 208 ? 121.085 124.853 131.391 1.00 150.93 389 ASP B CA 1
ATOM 3926 C C . ASP B 2 208 ? 121.582 123.861 130.348 1.00 151.18 389 ASP B C 1
ATOM 3927 O O . ASP B 2 208 ? 122.260 124.232 129.386 1.00 153.36 389 ASP B O 1
ATOM 3932 N N . GLY B 2 209 ? 121.242 122.590 130.544 1.00 148.44 390 GLY B N 1
ATOM 3933 C CA . GLY B 2 209 ? 121.690 121.556 129.635 1.00 146.01 390 GLY B CA 1
ATOM 3934 C C . GLY B 2 209 ? 123.116 121.102 129.834 1.00 146.72 390 GLY B C 1
ATOM 3935 O O . GLY B 2 209 ? 123.673 120.444 128.951 1.00 148.28 390 GLY B O 1
ATOM 3936 N N . ASP B 2 210 ? 123.728 121.434 130.967 1.00 145.82 391 ASP B N 1
ATOM 3937 C CA . ASP B 2 210 ? 125.107 121.047 131.218 1.00 143.87 391 ASP B CA 1
ATOM 3938 C C . ASP B 2 210 ? 125.201 119.567 131.580 1.00 143.13 391 ASP B C 1
ATOM 3939 O O . ASP B 2 210 ? 124.204 118.900 131.869 1.00 146.05 391 ASP B O 1
ATOM 3944 N N . TYR B 2 211 ? 126.429 119.057 131.558 1.00 138.76 392 TYR B N 1
ATOM 3945 C CA . TYR B 2 211 ? 126.733 117.691 131.961 1.00 139.18 392 TYR B CA 1
ATOM 3946 C C . TYR B 2 211 ? 127.615 117.734 133.200 1.00 138.77 392 TYR B C 1
ATOM 3947 O O . TYR B 2 211 ? 128.630 118.437 133.217 1.00 138.64 392 TYR B O 1
ATOM 3956 N N . VAL B 2 212 ? 127.226 116.990 134.236 1.00 137.95 393 VAL B N 1
ATOM 3957 C CA . VAL B 2 212 ? 127.940 116.998 135.505 1.00 134.67 393 VAL B CA 1
ATOM 3958 C C . VAL B 2 212 ? 128.236 115.568 135.933 1.00 136.29 393 VAL B C 1
ATOM 3959 O O . VAL B 2 212 ? 127.605 114.610 135.481 1.00 137.62 393 VAL B O 1
ATOM 3963 N N . THR B 2 213 ? 129.220 115.439 136.820 1.00 136.96 394 THR B N 1
ATOM 3964 C CA . THR B 2 213 ? 129.573 114.175 137.444 1.00 137.30 394 THR B CA 1
ATOM 3965 C C . THR B 2 213 ? 129.671 114.385 138.948 1.00 140.68 394 THR B C 1
ATOM 3966 O O . THR B 2 213 ? 129.882 115.502 139.426 1.00 143.15 394 THR B O 1
ATOM 3970 N N . PHE B 2 214 ? 129.509 113.299 139.697 1.00 142.41 395 PHE B N 1
ATOM 3971 C CA . PHE B 2 214 ? 129.431 113.364 141.148 1.00 142.00 395 PHE B CA 1
ATOM 3972 C C . PHE B 2 214 ? 130.596 112.621 141.788 1.00 147.48 395 PHE B C 1
ATOM 3973 O O . PHE B 2 214 ? 131.118 111.649 141.234 1.00 152.22 395 PHE B O 1
ATOM 3981 N N . SER B 2 215 ? 130.999 113.095 142.965 1.00 147.58 396 SER B N 1
ATOM 3982 C CA . SER B 2 215 ? 132.067 112.467 143.727 1.00 150.48 396 SER B CA 1
ATOM 3983 C C . SER B 2 215 ? 131.843 112.735 145.208 1.00 151.48 396 SER B C 1
ATOM 3984 O O . SER B 2 215 ? 131.148 113.680 145.588 1.00 152.65 396 SER B O 1
ATOM 3987 N N . GLU B 2 216 ? 132.445 111.882 146.040 1.00 151.19 397 GLU B N 1
ATOM 3988 C CA . GLU B 2 216 ? 132.393 112.020 147.498 1.00 151.64 397 GLU B CA 1
ATOM 3989 C C . GLU B 2 216 ? 130.956 112.053 148.013 1.00 152.71 397 GLU B C 1
ATOM 3990 O O . GLU B 2 216 ? 130.633 112.775 148.958 1.00 154.42 397 GLU B O 1
ATOM 3996 N N . VAL B 2 217 ? 130.086 111.262 147.394 1.00 151.99 398 VAL B N 1
ATOM 3997 C CA . VAL B 2 217 ? 128.679 111.192 147.769 1.00 154.07 398 VAL B CA 1
ATOM 3998 C C . VAL B 2 217 ? 128.485 110.016 148.714 1.00 160.85 398 VAL B C 1
ATOM 3999 O O . VAL B 2 217 ? 128.904 108.891 148.412 1.00 163.41 398 VAL B O 1
ATOM 4003 N N . GLN B 2 218 ? 127.853 110.272 149.854 1.00 163.43 399 GLN B N 1
ATOM 4004 C CA . GLN B 2 218 ? 127.577 109.251 150.855 1.00 164.19 399 GLN B CA 1
ATOM 4005 C C . GLN B 2 218 ? 126.103 108.879 150.795 1.00 163.29 399 GLN B C 1
ATOM 4006 O O . GLN B 2 218 ? 125.236 109.759 150.764 1.00 160.34 399 GLN B O 1
ATOM 4012 N N . GLY B 2 219 ? 125.824 107.579 150.779 1.00 166.25 400 GLY B N 1
ATOM 4013 C CA . GLY B 2 219 ? 124.469 107.099 150.605 1.00 167.38 400 GLY B CA 1
ATOM 4014 C C . GLY B 2 219 ? 124.156 106.813 149.152 1.00 170.22 400 GLY B C 1
ATOM 4015 O O . GLY B 2 219 ? 123.848 105.674 148.789 1.00 171.93 400 GLY B O 1
ATOM 4016 N N . MET B 2 220 ? 124.230 107.842 148.309 1.00 169.22 401 MET B N 1
ATOM 4017 C CA . MET B 2 220 ? 124.103 107.670 146.863 1.00 170.19 401 MET B CA 1
ATOM 4018 C C . MET B 2 220 ? 125.484 107.443 146.244 1.00 169.46 401 MET B C 1
ATOM 4019 O O . MET B 2 220 ? 125.947 108.174 145.368 1.00 169.05 401 MET B O 1
ATOM 4024 N N . GLN B 2 221 ? 126.146 106.392 146.732 1.00 168.89 402 GLN B N 1
ATOM 4025 C CA . GLN B 2 221 ? 127.499 106.079 146.294 1.00 168.20 402 GLN B CA 1
ATOM 4026 C C . GLN B 2 221 ? 127.552 105.620 144.843 1.00 169.33 402 GLN B C 1
ATOM 4027 O O . GLN B 2 221 ? 128.640 105.582 144.259 1.00 167.63 402 GLN B O 1
ATOM 4033 N N . GLU B 2 222 ? 126.409 105.267 144.252 1.00 171.23 403 GLU B N 1
ATOM 4034 C CA . GLU B 2 222 ? 126.399 104.847 142.855 1.00 168.72 403 GLU B CA 1
ATOM 4035 C C . GLU B 2 222 ? 126.725 106.003 141.919 1.00 163.07 403 GLU B C 1
ATOM 4036 O O . GLU B 2 222 ? 127.283 105.785 140.838 1.00 160.41 403 GLU B O 1
ATOM 4042 N N . LEU B 2 223 ? 126.386 107.232 142.311 1.00 158.82 404 LEU B N 1
ATOM 4043 C CA . LEU B 2 223 ? 126.681 108.400 141.491 1.00 153.69 404 LEU B CA 1
ATOM 4044 C C . LEU B 2 223 ? 128.161 108.759 141.484 1.00 153.72 404 LEU B C 1
ATOM 4045 O O . LEU B 2 223 ? 128.572 109.589 140.666 1.00 154.09 404 LEU B O 1
ATOM 4050 N N . ASN B 2 224 ? 128.961 108.168 142.367 1.00 153.94 405 ASN B N 1
ATOM 4051 C CA . ASN B 2 224 ? 130.381 108.489 142.434 1.00 155.08 405 ASN B CA 1
ATOM 4052 C C . ASN B 2 224 ? 131.093 107.965 141.193 1.00 157.77 405 ASN B C 1
ATOM 4053 O O . ASN B 2 224 ? 131.029 106.769 140.889 1.00 158.79 405 ASN B O 1
ATOM 4058 N N . GLY B 2 225 ? 131.772 108.859 140.477 1.00 157.62 406 GLY B N 1
ATOM 4059 C CA . GLY B 2 225 ? 132.502 108.463 139.291 1.00 158.89 406 GLY B CA 1
ATOM 4060 C C . GLY B 2 225 ? 131.640 108.027 138.130 1.00 160.59 406 GLY B C 1
ATOM 4061 O O . GLY B 2 225 ? 132.134 107.350 137.225 1.00 163.40 406 GLY B O 1
ATOM 4062 N N . CYS B 2 226 ? 130.363 108.396 138.128 1.00 158.80 407 CYS B N 1
ATOM 4063 C CA . CYS B 2 226 ? 129.458 107.989 137.068 1.00 157.02 407 CYS B CA 1
ATOM 4064 C C . CYS B 2 226 ? 129.721 108.793 135.797 1.00 157.36 407 CYS B C 1
ATOM 4065 O O . CYS B 2 226 ? 130.399 109.824 135.804 1.00 159.12 407 CYS B O 1
ATOM 4068 N N . GLN B 2 227 ? 129.172 108.301 134.690 1.00 154.58 408 GLN B N 1
ATOM 4069 C CA . GLN B 2 227 ? 129.264 109.018 133.431 1.00 152.67 408 GLN B CA 1
ATOM 4070 C C . GLN B 2 227 ? 128.458 110.315 133.510 1.00 151.81 408 GLN B C 1
ATOM 4071 O O . GLN B 2 227 ? 127.501 110.411 134.282 1.00 152.86 408 GLN B O 1
ATOM 4077 N N . PRO B 2 228 ? 128.837 111.332 132.733 1.00 145.90 409 PRO B N 1
ATOM 4078 C CA . PRO B 2 228 ? 128.162 112.632 132.843 1.00 143.22 409 PRO B CA 1
ATOM 4079 C C . PRO B 2 228 ? 126.671 112.527 132.561 1.00 144.06 409 PRO B C 1
ATOM 4080 O O . PRO B 2 228 ? 126.230 111.750 131.711 1.00 145.71 409 PRO B O 1
ATOM 4084 N N . LEU B 2 229 ? 125.894 113.322 133.292 1.00 141.81 410 LEU B N 1
ATOM 4085 C CA . LEU B 2 229 ? 124.442 113.326 133.194 1.00 140.33 410 LEU B CA 1
ATOM 4086 C C . LEU B 2 229 ? 123.954 114.713 132.803 1.00 140.43 410 LEU B C 1
ATOM 4087 O O . LEU B 2 229 ? 124.421 115.721 133.343 1.00 141.75 410 LEU B O 1
ATOM 4092 N N . LYS B 2 230 ? 123.015 114.757 131.863 1.00 141.17 411 LYS B N 1
ATOM 4093 C CA . LYS B 2 230 ? 122.423 116.023 131.455 1.00 142.76 411 LYS B CA 1
ATOM 4094 C C . LYS B 2 230 ? 121.537 116.564 132.571 1.00 143.61 411 LYS B C 1
ATOM 4095 O O . LYS B 2 230 ? 120.742 115.825 133.159 1.00 143.58 411 LYS B O 1
ATOM 4101 N N . ILE B 2 231 ? 121.675 117.854 132.863 1.00 142.56 412 ILE B N 1
ATOM 4102 C CA . ILE B 2 231 ? 120.979 118.475 133.979 1.00 141.95 412 ILE B CA 1
ATOM 4103 C C . ILE B 2 231 ? 119.968 119.485 133.454 1.00 146.48 412 ILE B C 1
ATOM 4104 O O . ILE B 2 231 ? 120.019 119.924 132.301 1.00 149.43 412 ILE B O 1
ATOM 4109 N N . THR B 2 232 ? 119.032 119.852 134.327 1.00 148.54 413 THR B N 1
ATOM 4110 C CA . THR B 2 232 ? 118.024 120.864 134.036 1.00 151.30 413 THR B CA 1
ATOM 4111 C C . THR B 2 232 ? 118.016 121.867 135.178 1.00 149.67 413 THR B C 1
ATOM 4112 O O . THR B 2 232 ? 117.604 121.535 136.294 1.00 153.00 413 THR B O 1
ATOM 4116 N N . VAL B 2 233 ? 118.464 123.088 134.901 1.00 146.80 414 VAL B N 1
ATOM 4117 C CA . VAL B 2 233 ? 118.585 124.114 135.932 1.00 149.07 414 VAL B CA 1
ATOM 4118 C C . VAL B 2 233 ? 117.184 124.607 136.282 1.00 151.62 414 VAL B C 1
ATOM 4119 O O . VAL B 2 233 ? 116.535 125.283 135.481 1.00 154.01 414 VAL B O 1
ATOM 4123 N N . LEU B 2 234 ? 116.716 124.265 137.481 1.00 152.31 415 LEU B N 1
ATOM 4124 C CA . LEU B 2 234 ? 115.407 124.694 137.953 1.00 151.79 415 LEU B CA 1
ATOM 4125 C C . LEU B 2 234 ? 115.444 126.032 138.676 1.00 151.71 415 LEU B C 1
ATOM 4126 O O . LEU B 2 234 ? 114.381 126.579 138.989 1.00 153.54 415 LEU B O 1
ATOM 4131 N N . GLY B 2 235 ? 116.629 126.569 138.947 1.00 149.20 416 GLY B N 1
ATOM 4132 C CA . GLY B 2 235 ? 116.754 127.831 139.631 1.00 148.64 416 GLY B CA 1
ATOM 4133 C C . GLY B 2 235 ? 118.202 128.188 139.892 1.00 153.32 416 GLY B C 1
ATOM 4134 O O . GLY B 2 235 ? 119.122 127.440 139.550 1.00 156.22 416 GLY B O 1
ATOM 4135 N N . PRO B 2 236 ? 118.431 129.350 140.509 1.00 155.75 417 PRO B N 1
ATOM 4136 C CA . PRO B 2 236 ? 119.812 129.761 140.802 1.00 156.25 417 PRO B CA 1
ATOM 4137 C C . PRO B 2 236 ? 120.517 128.865 141.803 1.00 157.51 417 PRO B C 1
ATOM 4138 O O . PRO B 2 236 ? 121.747 128.941 141.910 1.00 156.36 417 PRO B O 1
ATOM 4142 N N . TYR B 2 237 ? 119.790 128.025 142.542 1.00 156.84 418 TYR B N 1
ATOM 4143 C CA . TYR B 2 237 ? 120.398 127.210 143.580 1.00 154.48 418 TYR B CA 1
ATOM 4144 C C . TYR B 2 237 ? 120.079 125.727 143.467 1.00 151.16 418 TYR B C 1
ATOM 4145 O O . TYR B 2 237 ? 120.657 124.933 144.218 1.00 152.74 418 TYR B O 1
ATOM 4154 N N . THR B 2 238 ? 119.186 125.327 142.564 1.00 148.19 419 THR B N 1
ATOM 4155 C CA . THR B 2 238 ? 118.771 123.939 142.438 1.00 147.64 419 THR B CA 1
ATOM 4156 C C . THR B 2 238 ? 118.744 123.530 140.972 1.00 148.49 419 THR B C 1
ATOM 4157 O O . THR B 2 238 ? 118.557 124.361 140.080 1.00 152.27 419 THR B O 1
ATOM 4161 N N . PHE B 2 239 ? 118.934 122.233 140.737 1.00 147.04 420 PHE B N 1
ATOM 4162 C CA . PHE B 2 239 ? 118.849 121.664 139.400 1.00 146.62 420 PHE B CA 1
ATOM 4163 C C . PHE B 2 239 ? 118.465 120.197 139.521 1.00 147.21 420 PHE B C 1
ATOM 4164 O O . PHE B 2 239 ? 118.613 119.584 140.579 1.00 151.12 420 PHE B O 1
ATOM 4172 N N . SER B 2 240 ? 117.970 119.638 138.422 1.00 146.43 421 SER B N 1
ATOM 4173 C CA . SER B 2 240 ? 117.493 118.263 138.386 1.00 148.32 421 SER B CA 1
ATOM 4174 C C . SER B 2 240 ? 118.430 117.405 137.547 1.00 148.30 421 SER B C 1
ATOM 4175 O O . SER B 2 240 ? 118.985 117.870 136.547 1.00 148.80 421 SER B O 1
ATOM 4178 N N . ILE B 2 241 ? 118.602 116.149 137.960 1.00 148.96 422 ILE B N 1
ATOM 4179 C CA . ILE B 2 241 ? 119.478 115.208 137.278 1.00 149.81 422 ILE B CA 1
ATOM 4180 C C . ILE B 2 241 ? 118.727 113.978 136.783 1.00 153.40 422 ILE B C 1
ATOM 4181 O O . ILE B 2 241 ? 119.353 112.992 136.394 1.00 152.93 422 ILE B O 1
ATOM 4186 N N . GLY B 2 242 ? 117.398 114.015 136.788 1.00 156.24 423 GLY B N 1
ATOM 4187 C CA . GLY B 2 242 ? 116.617 112.891 136.310 1.00 162.35 423 GLY B CA 1
ATOM 4188 C C . GLY B 2 242 ? 116.118 111.982 137.414 1.00 168.17 423 GLY B C 1
ATOM 4189 O O . GLY B 2 242 ? 115.890 112.430 138.541 1.00 166.89 423 GLY B O 1
ATOM 4190 N N . ASP B 2 243 ? 115.947 110.700 137.102 1.00 173.11 424 ASP B N 1
ATOM 4191 C CA . ASP B 2 243 ? 115.414 109.740 138.061 1.00 176.45 424 ASP B CA 1
ATOM 4192 C C . ASP B 2 243 ? 116.523 109.277 138.998 1.00 177.65 424 ASP B C 1
ATOM 4193 O O . ASP B 2 243 ? 117.554 108.767 138.546 1.00 177.15 424 ASP B O 1
ATOM 4198 N N . THR B 2 244 ? 116.310 109.454 140.303 1.00 177.06 425 THR B N 1
ATOM 4199 C CA . THR B 2 244 ? 117.265 109.024 141.317 1.00 177.07 425 THR B CA 1
ATOM 4200 C C . THR B 2 244 ? 116.691 107.968 142.253 1.00 178.19 425 THR B C 1
ATOM 4201 O O . THR B 2 244 ? 117.295 107.685 143.295 1.00 178.15 425 THR B O 1
ATOM 4205 N N . SER B 2 245 ? 115.544 107.375 141.914 1.00 177.77 426 SER B N 1
ATOM 4206 C CA . SER B 2 245 ? 114.911 106.411 142.807 1.00 176.52 426 SER B CA 1
ATOM 4207 C C . SER B 2 245 ? 115.628 105.067 142.825 1.00 177.70 426 SER B C 1
ATOM 4208 O O . SER B 2 245 ? 115.453 104.301 143.779 1.00 177.36 426 SER B O 1
ATOM 4211 N N . LYS B 2 246 ? 116.426 104.761 141.803 1.00 177.98 427 LYS B N 1
ATOM 4212 C CA . LYS B 2 246 ? 117.095 103.469 141.725 1.00 178.25 427 LYS B CA 1
ATOM 4213 C C . LYS B 2 246 ? 118.308 103.364 142.640 1.00 178.03 427 LYS B C 1
ATOM 4214 O O . LYS B 2 246 ? 118.826 102.257 142.825 1.00 176.08 427 LYS B O 1
ATOM 4220 N N . PHE B 2 247 ? 118.769 104.469 143.211 1.00 178.37 428 PHE B N 1
ATOM 4221 C CA . PHE B 2 247 ? 119.927 104.469 144.092 1.00 178.97 428 PHE B CA 1
ATOM 4222 C C . PHE B 2 247 ? 119.485 104.529 145.551 1.00 179.69 428 PHE B C 1
ATOM 4223 O O . PHE B 2 247 ? 118.299 104.641 145.868 1.00 178.16 428 PHE B O 1
ATOM 4231 N N . GLY B 2 248 ? 120.465 104.449 146.444 1.00 178.93 429 GLY B N 1
ATOM 4232 C CA . GLY B 2 248 ? 120.188 104.501 147.863 1.00 177.72 429 GLY B CA 1
ATOM 4233 C C . GLY B 2 248 ? 119.807 105.895 148.322 1.00 178.54 429 GLY B C 1
ATOM 4234 O O . GLY B 2 248 ? 119.853 106.873 147.577 1.00 178.40 429 GLY B O 1
ATOM 4235 N N . GLU B 2 249 ? 119.397 105.978 149.585 1.00 179.93 430 GLU B N 1
ATOM 4236 C CA . GLU B 2 249 ? 119.038 107.266 150.162 1.00 178.77 430 GLU B CA 1
ATOM 4237 C C . GLU B 2 249 ? 120.280 108.125 150.361 1.00 173.61 430 GLU B C 1
ATOM 4238 O O . GLU B 2 249 ? 121.330 107.640 150.789 1.00 171.42 430 GLU B O 1
ATOM 4244 N N . TYR B 2 250 ? 120.153 109.413 150.050 1.00 169.80 431 TYR B N 1
ATOM 4245 C CA . TYR B 2 250 ? 121.272 110.333 150.202 1.00 166.56 431 TYR B CA 1
ATOM 4246 C C . TYR B 2 250 ? 121.494 110.655 151.674 1.00 165.38 431 TYR B C 1
ATOM 4247 O O . TYR B 2 250 ? 120.558 111.030 152.386 1.00 164.65 431 TYR B O 1
ATOM 4256 N N . LYS B 2 251 ? 122.738 110.509 152.131 1.00 164.41 432 LYS B N 1
ATOM 4257 C CA . LYS B 2 251 ? 123.088 110.778 153.522 1.00 164.30 432 LYS B CA 1
ATOM 4258 C C . LYS B 2 251 ? 123.627 112.192 153.717 1.00 163.43 432 LYS B C 1
ATOM 4259 O O . LYS B 2 251 ? 123.023 112.994 154.436 1.00 162.30 432 LYS B O 1
ATOM 4265 N N . SER B 2 252 ? 124.743 112.516 153.072 1.00 164.05 433 SER B N 1
ATOM 4266 C CA . SER B 2 252 ? 125.396 113.813 153.221 1.00 163.39 433 SER B CA 1
ATOM 4267 C C . SER B 2 252 ? 126.530 113.890 152.206 1.00 162.01 433 SER B C 1
ATOM 4268 O O . SER B 2 252 ? 126.811 112.928 151.484 1.00 162.84 433 SER B O 1
ATOM 4271 N N . GLY B 2 253 ? 127.181 115.051 152.157 1.00 159.23 434 GLY B N 1
ATOM 4272 C CA . GLY B 2 253 ? 128.333 115.230 151.297 1.00 155.99 434 GLY B CA 1
ATOM 4273 C C . GLY B 2 253 ? 127.964 115.277 149.822 1.00 153.79 434 GLY B C 1
ATOM 4274 O O . GLY B 2 253 ? 126.800 115.415 149.436 1.00 153.81 434 GLY B O 1
ATOM 4275 N N . GLY B 2 254 ? 128.993 115.160 148.989 1.00 151.76 435 GLY B N 1
ATOM 4276 C CA . GLY B 2 254 ? 128.803 115.141 147.553 1.00 150.84 435 GLY B CA 1
ATOM 4277 C C . GLY B 2 254 ? 129.240 116.417 146.866 1.00 148.59 435 GLY B C 1
ATOM 4278 O O . GLY B 2 254 ? 128.913 117.517 147.318 1.00 148.98 435 GLY B O 1
ATOM 4279 N N . VAL B 2 255 ? 129.988 116.280 145.775 1.00 147.37 436 VAL B N 1
ATOM 4280 C CA . VAL B 2 255 ? 130.439 117.409 144.972 1.00 143.55 436 VAL B CA 1
ATOM 4281 C C . VAL B 2 255 ? 130.102 117.122 143.516 1.00 142.69 436 VAL B C 1
ATOM 4282 O O . VAL B 2 255 ? 130.467 116.067 142.987 1.00 144.80 436 VAL B O 1
ATOM 4286 N N . ALA B 2 256 ? 129.409 118.057 142.873 1.00 140.95 437 ALA B N 1
ATOM 4287 C CA . ALA B 2 256 ? 129.059 117.946 141.463 1.00 139.10 437 ALA B CA 1
ATOM 4288 C C . ALA B 2 256 ? 129.992 118.839 140.656 1.00 139.18 437 ALA B C 1
ATOM 4289 O O . ALA B 2 256 ? 130.082 120.043 140.915 1.00 140.90 437 ALA B O 1
ATOM 4291 N N . THR B 2 257 ? 130.677 118.250 139.679 1.00 136.14 438 THR B N 1
ATOM 4292 C CA . THR B 2 257 ? 131.673 118.949 138.879 1.00 134.72 438 THR B CA 1
ATOM 4293 C C . THR B 2 257 ? 131.239 118.955 137.421 1.00 135.57 438 THR B C 1
ATOM 4294 O O . THR B 2 257 ? 130.840 117.916 136.884 1.00 136.21 438 THR B O 1
ATOM 4298 N N . GLN B 2 258 ? 131.316 120.123 136.790 1.00 137.13 439 GLN B N 1
ATOM 4299 C CA . GLN B 2 258 ? 130.951 120.248 135.386 1.00 133.61 439 GLN B CA 1
ATOM 4300 C C . GLN B 2 258 ? 131.936 119.488 134.505 1.00 134.49 439 GLN B C 1
ATOM 4301 O O . GLN B 2 258 ? 133.139 119.455 134.774 1.00 136.81 439 GLN B O 1
ATOM 4307 N N . VAL B 2 259 ? 131.414 118.873 133.447 1.00 132.78 440 VAL B N 1
ATOM 4308 C CA . VAL B 2 259 ? 132.205 118.093 132.503 1.00 130.47 440 VAL B CA 1
ATOM 4309 C C . VAL B 2 259 ? 132.065 118.727 131.127 1.00 133.52 440 VAL B C 1
ATOM 4310 O O . VAL B 2 259 ? 130.949 119.028 130.688 1.00 135.98 440 VAL B O 1
ATOM 4314 N N . LYS B 2 260 ? 133.193 118.928 130.450 1.00 130.72 441 LYS B N 1
ATOM 4315 C CA . LYS B 2 260 ? 133.212 119.551 129.131 1.00 126.72 441 LYS B CA 1
ATOM 4316 C C . LYS B 2 260 ? 133.002 118.473 128.074 1.00 126.61 441 LYS B C 1
ATOM 4317 O O . LYS B 2 260 ? 133.884 117.641 127.840 1.00 124.83 441 LYS B O 1
ATOM 4323 N N . MET B 2 261 ? 131.835 118.490 127.437 1.00 126.24 442 MET B N 1
ATOM 4324 C CA . MET B 2 261 ? 131.472 117.496 126.432 1.00 126.64 442 MET B CA 1
ATOM 4325 C C . MET B 2 261 ? 131.976 117.927 125.060 1.00 123.40 442 MET B C 1
ATOM 4326 O O . MET B 2 261 ? 131.710 119.058 124.638 1.00 123.28 442 MET B O 1
ATOM 4331 N N . PRO B 2 262 ? 132.705 117.071 124.348 1.00 120.34 443 PRO B N 1
ATOM 4332 C CA . PRO B 2 262 ? 133.161 117.434 123.002 1.00 115.52 443 PRO B CA 1
ATOM 4333 C C . PRO B 2 262 ? 132.001 117.555 122.027 1.00 116.05 443 PRO B C 1
ATOM 4334 O O . PRO B 2 262 ? 130.954 116.922 122.183 1.00 120.67 443 PRO B O 1
ATOM 4338 N N . LYS B 2 263 ? 132.202 118.385 121.007 1.00 111.15 444 LYS B N 1
ATOM 4339 C CA . LYS B 2 263 ? 131.201 118.635 119.980 1.00 108.73 444 LYS B CA 1
ATOM 4340 C C . LYS B 2 263 ? 131.819 118.432 118.605 1.00 107.91 444 LYS B C 1
ATOM 4341 O O . LYS B 2 263 ? 132.961 118.831 118.365 1.00 108.75 444 LYS B O 1
ATOM 4347 N N . THR B 2 264 ? 131.059 117.815 117.704 1.00 107.68 445 THR B N 1
ATOM 4348 C CA . THR B 2 264 ? 131.501 117.555 116.341 1.00 106.72 445 THR B CA 1
ATOM 4349 C C . THR B 2 264 ? 130.605 118.312 115.372 1.00 109.87 445 THR B C 1
ATOM 4350 O O . THR B 2 264 ? 129.377 118.193 115.436 1.00 115.60 445 THR B O 1
ATOM 4354 N N . ILE B 2 265 ? 131.220 119.087 114.478 1.00 107.64 446 ILE B N 1
ATOM 4355 C CA . ILE B 2 265 ? 130.495 119.905 113.516 1.00 106.36 446 ILE B CA 1
ATOM 4356 C C . ILE B 2 265 ? 131.040 119.635 112.121 1.00 106.37 446 ILE B C 1
ATOM 4357 O O . ILE B 2 265 ? 132.132 119.092 111.945 1.00 108.59 446 ILE B O 1
ATOM 4362 N N . SER B 2 266 ? 130.254 120.025 111.121 1.00 104.79 447 SER B N 1
ATOM 4363 C CA . SER B 2 266 ? 130.589 119.824 109.718 1.00 105.80 447 SER B CA 1
ATOM 4364 C C . SER B 2 266 ? 130.715 121.175 109.030 1.00 106.34 447 SER B C 1
ATOM 4365 O O . SER B 2 266 ? 129.850 122.041 109.193 1.00 109.45 447 SER B O 1
ATOM 4368 N N . PHE B 2 267 ? 131.787 121.350 108.264 1.00 103.35 448 PHE B N 1
ATOM 4369 C CA . PHE B 2 267 ? 132.034 122.580 107.526 1.00 99.45 448 PHE B CA 1
ATOM 4370 C C . PHE B 2 267 ? 131.678 122.378 106.060 1.00 104.27 448 PHE B C 1
ATOM 4371 O O . PHE B 2 267 ? 132.073 121.377 105.453 1.00 109.75 448 PHE B O 1
ATOM 4379 N N . LYS B 2 268 ? 130.934 123.322 105.499 1.00 103.01 449 LYS B N 1
ATOM 4380 C CA . LYS B 2 268 ? 130.622 123.271 104.082 1.00 104.05 449 LYS B CA 1
ATOM 4381 C C . LYS B 2 268 ? 131.844 123.665 103.254 1.00 105.53 449 LYS B C 1
ATOM 4382 O O . LYS B 2 268 ? 132.672 124.464 103.698 1.00 106.53 449 LYS B O 1
ATOM 4388 N N . PRO B 2 269 ? 131.981 123.117 102.049 1.00 104.38 450 PRO B N 1
ATOM 4389 C CA . PRO B 2 269 ? 133.058 123.559 101.159 1.00 102.56 450 PRO B CA 1
ATOM 4390 C C . PRO B 2 269 ? 132.835 124.995 100.713 1.00 103.28 450 PRO B C 1
ATOM 4391 O O . PRO B 2 269 ? 131.752 125.560 100.867 1.00 107.51 450 PRO B O 1
ATOM 4395 N N . LEU B 2 270 ? 133.893 125.590 100.157 1.00 100.06 451 LEU B N 1
ATOM 4396 C CA . LEU B 2 270 ? 133.836 127.003 99.792 1.00 98.95 451 LEU B CA 1
ATOM 4397 C C . LEU B 2 270 ? 132.753 127.270 98.754 1.00 100.37 451 LEU B C 1
ATOM 4398 O O . LEU B 2 270 ? 132.017 128.258 98.856 1.00 105.10 451 LEU B O 1
ATOM 4403 N N . ALA B 2 271 ? 132.637 126.397 97.750 1.00 99.78 452 ALA B N 1
ATOM 4404 C CA . ALA B 2 271 ? 131.652 126.608 96.694 1.00 104.04 452 ALA B CA 1
ATOM 4405 C C . ALA B 2 271 ? 130.234 126.615 97.251 1.00 104.79 452 ALA B C 1
ATOM 4406 O O . ALA B 2 271 ? 129.410 127.452 96.862 1.00 106.24 452 ALA B O 1
ATOM 4408 N N . GLN B 2 272 ? 129.928 125.689 98.160 1.00 104.06 453 GLN B N 1
ATOM 4409 C CA . GLN B 2 272 ? 128.599 125.649 98.760 1.00 105.21 453 GLN B CA 1
ATOM 4410 C C . GLN B 2 272 ? 128.413 126.760 99.787 1.00 105.85 453 GLN B C 1
ATOM 4411 O O . GLN B 2 272 ? 127.321 127.328 99.900 1.00 110.63 453 GLN B O 1
ATOM 4417 N N . ALA B 2 273 ? 129.466 127.082 100.543 1.00 103.98 454 ALA B N 1
ATOM 4418 C CA . ALA B 2 273 ? 129.352 128.097 101.584 1.00 101.27 454 ALA B CA 1
ATOM 4419 C C . ALA B 2 273 ? 129.162 129.490 101.001 1.00 105.44 454 ALA B C 1
ATOM 4420 O O . ALA B 2 273 ? 128.543 130.346 101.643 1.00 109.36 454 ALA B O 1
ATOM 4422 N N . THR B 2 274 ? 129.692 129.743 99.803 1.00 107.19 455 THR B N 1
ATOM 4423 C CA . THR B 2 274 ? 129.487 131.043 99.171 1.00 105.17 455 THR B CA 1
ATOM 4424 C C . THR B 2 274 ? 128.011 131.285 98.879 1.00 110.15 455 THR B C 1
ATOM 4425 O O . THR B 2 274 ? 127.504 132.395 99.077 1.00 111.37 455 THR B O 1
ATOM 4429 N N . GLU B 2 275 ? 127.302 130.253 98.415 1.00 110.96 456 GLU B N 1
ATOM 4430 C CA . GLU B 2 275 ? 125.891 130.415 98.084 1.00 113.27 456 GLU B CA 1
ATOM 4431 C C . GLU B 2 275 ? 125.020 130.507 99.330 1.00 115.97 456 GLU B C 1
ATOM 4432 O O . GLU B 2 275 ? 123.985 131.182 99.310 1.00 119.85 456 GLU B O 1
ATOM 4438 N N . GLU B 2 276 ? 125.414 129.845 100.416 1.00 114.51 457 GLU B N 1
ATOM 4439 C CA . GLU B 2 276 ? 124.650 129.829 101.664 1.00 114.24 457 GLU B CA 1
ATOM 4440 C C . GLU B 2 276 ? 125.566 130.241 102.808 1.00 110.19 457 GLU B C 1
ATOM 4441 O O . GLU B 2 276 ? 125.978 129.410 103.626 1.00 110.92 457 GLU B O 1
ATOM 4447 N N . PRO B 2 277 ? 125.903 131.526 102.897 1.00 107.51 458 PRO B N 1
ATOM 4448 C CA . PRO B 2 277 ? 126.869 131.965 103.908 1.00 104.75 458 PRO B CA 1
ATOM 4449 C C . PRO B 2 277 ? 126.241 132.117 105.283 1.00 104.13 458 PRO B C 1
ATOM 4450 O O . PRO B 2 277 ? 125.103 132.571 105.428 1.00 108.54 458 PRO B O 1
ATOM 4454 N N . GLU B 2 278 ? 127.002 131.726 106.300 1.00 101.53 459 GLU B N 1
ATOM 4455 C CA . GLU B 2 278 ? 126.657 131.967 107.695 1.00 100.54 459 GLU B CA 1
ATOM 4456 C C . GLU B 2 278 ? 127.667 132.955 108.260 1.00 98.99 459 GLU B C 1
ATOM 4457 O O . GLU B 2 278 ? 128.873 132.686 108.250 1.00 99.81 459 GLU B O 1
ATOM 4463 N N . PHE B 2 279 ? 127.178 134.088 108.749 1.00 96.82 460 PHE B N 1
ATOM 4464 C CA . PHE B 2 279 ? 128.034 135.198 109.138 1.00 90.46 460 PHE B CA 1
ATOM 4465 C C . PHE B 2 279 ? 128.213 135.253 110.647 1.00 93.02 460 PHE B C 1
ATOM 4466 O O . PHE B 2 279 ? 127.252 135.099 111.407 1.00 101.77 460 PHE B O 1
ATOM 4474 N N . LEU B 2 280 ? 129.456 135.414 111.095 1.00 89.17 461 LEU B N 1
ATOM 4475 C CA . LEU B 2 280 ? 129.804 135.829 112.447 1.00 91.73 461 LEU B CA 1
ATOM 4476 C C . LEU B 2 280 ? 129.738 137.353 112.519 1.00 96.52 461 LEU B C 1
ATOM 4477 O O . LEU B 2 280 ? 130.455 138.038 111.791 1.00 97.77 461 LEU B O 1
ATOM 4482 N N . ILE B 2 281 ? 128.869 137.895 113.368 1.00 98.00 462 ILE B N 1
ATOM 4483 C CA . ILE B 2 281 ? 128.698 139.341 113.506 1.00 98.50 462 ILE B CA 1
ATOM 4484 C C . ILE B 2 281 ? 129.863 139.934 114.297 1.00 102.24 462 ILE B C 1
ATOM 4485 O O . ILE B 2 281 ? 130.160 139.483 115.398 1.00 105.30 462 ILE B O 1
ATOM 4490 N N . SER B 2 282 ? 130.527 140.942 113.729 1.00 101.49 463 SER B N 1
ATOM 4491 C CA . SER B 2 282 ? 131.614 141.679 114.387 1.00 101.59 463 SER B CA 1
ATOM 4492 C C . SER B 2 282 ? 131.148 142.975 115.066 1.00 106.59 463 SER B C 1
ATOM 4493 O O . SER B 2 282 ? 131.649 143.328 116.127 1.00 109.91 463 SER B O 1
ATOM 4496 N N . ASP B 2 283 ? 130.162 143.673 114.502 1.00 105.62 464 ASP B N 1
ATOM 4497 C CA . ASP B 2 283 ? 129.510 144.834 115.108 1.00 107.14 464 ASP B CA 1
ATOM 4498 C C . ASP B 2 283 ? 127.988 144.702 114.997 1.00 109.83 464 ASP B C 1
ATOM 4499 O O . ASP B 2 283 ? 127.427 144.706 113.906 1.00 112.83 464 ASP B O 1
ATOM 4504 N N . PHE B 2 284 ? 127.304 144.617 116.137 1.00 106.39 465 PHE B N 1
ATOM 4505 C CA . PHE B 2 284 ? 125.850 144.493 116.214 1.00 103.82 465 PHE B CA 1
ATOM 4506 C C . PHE B 2 284 ? 125.090 145.765 115.802 1.00 107.15 465 PHE B C 1
ATOM 4507 O O . PHE B 2 284 ? 123.864 145.741 115.783 1.00 108.85 465 PHE B O 1
ATOM 4515 N N . ALA B 2 285 ? 125.766 146.859 115.428 1.00 107.18 466 ALA B N 1
ATOM 4516 C CA . ALA B 2 285 ? 125.130 148.033 114.849 1.00 107.54 466 ALA B CA 1
ATOM 4517 C C . ALA B 2 285 ? 125.198 148.040 113.329 1.00 114.77 466 ALA B C 1
ATOM 4518 O O . ALA B 2 285 ? 124.694 148.978 112.702 1.00 118.52 466 ALA B O 1
ATOM 4520 N N . LYS B 2 286 ? 125.807 147.021 112.729 1.00 113.49 467 LYS B N 1
ATOM 4521 C CA . LYS B 2 286 ? 125.998 146.906 111.286 1.00 113.05 467 LYS B CA 1
ATOM 4522 C C . LYS B 2 286 ? 125.557 145.529 110.809 1.00 115.82 467 LYS B C 1
ATOM 4523 O O . LYS B 2 286 ? 126.279 144.824 110.102 1.00 121.56 467 LYS B O 1
ATOM 4529 N N . LEU B 2 287 ? 124.349 145.125 111.213 1.00 112.82 468 LEU B N 1
ATOM 4530 C CA . LEU B 2 287 ? 123.875 143.775 110.922 1.00 115.93 468 LEU B CA 1
ATOM 4531 C C . LEU B 2 287 ? 123.745 143.520 109.425 1.00 117.76 468 LEU B C 1
ATOM 4532 O O . LEU B 2 287 ? 123.817 142.366 108.987 1.00 115.51 468 LEU B O 1
ATOM 4537 N N . ASP B 2 288 ? 123.553 144.568 108.627 1.00 116.94 469 ASP B N 1
ATOM 4538 C CA . ASP B 2 288 ? 123.422 144.414 107.184 1.00 116.95 469 ASP B CA 1
ATOM 4539 C C . ASP B 2 288 ? 124.748 144.540 106.444 1.00 111.97 469 ASP B C 1
ATOM 4540 O O . ASP B 2 288 ? 124.782 144.325 105.228 1.00 110.48 469 ASP B O 1
ATOM 4545 N N . SER B 2 289 ? 125.828 144.889 107.141 1.00 110.70 470 SER B N 1
ATOM 4546 C CA . SER B 2 289 ? 127.125 145.038 106.483 1.00 106.59 470 SER B CA 1
ATOM 4547 C C . SER B 2 289 ? 127.669 143.737 105.901 1.00 102.84 470 SER B C 1
ATOM 4548 O O . SER B 2 289 ? 128.134 143.758 104.747 1.00 101.66 470 SER B O 1
ATOM 4551 N N . PRO B 2 290 ? 127.675 142.600 106.616 1.00 101.49 471 PRO B N 1
ATOM 4552 C CA . PRO B 2 290 ? 128.297 141.393 106.039 1.00 96.84 471 PRO B CA 1
ATOM 4553 C C . PRO B 2 290 ? 127.682 140.948 104.724 1.00 99.14 471 PRO B C 1
ATOM 4554 O O . PRO B 2 290 ? 128.406 140.467 103.843 1.00 101.51 471 PRO B O 1
ATOM 4558 N N . ALA B 2 291 ? 126.365 141.095 104.564 1.00 98.04 472 ALA B N 1
ATOM 4559 C CA . ALA B 2 291 ? 125.723 140.671 103.324 1.00 95.39 472 ALA B CA 1
ATOM 4560 C C . ALA B 2 291 ? 126.242 141.467 102.133 1.00 99.11 472 ALA B C 1
ATOM 4561 O O . ALA B 2 291 ? 126.455 140.911 101.050 1.00 101.19 472 ALA B O 1
ATOM 4563 N N . THR B 2 292 ? 126.447 142.772 102.314 1.00 97.79 473 THR B N 1
ATOM 4564 C CA . THR B 2 292 ? 126.978 143.596 101.234 1.00 97.68 473 THR B CA 1
ATOM 4565 C C . THR B 2 292 ? 128.466 143.341 101.023 1.00 98.26 473 THR B C 1
ATOM 4566 O O . THR B 2 292 ? 128.943 143.310 99.880 1.00 101.45 473 THR B O 1
ATOM 4570 N N . LEU B 2 293 ? 129.215 143.158 102.113 1.00 96.34 474 LEU B N 1
ATOM 4571 C CA . LEU B 2 293 ? 130.654 142.949 101.997 1.00 94.38 474 LEU B CA 1
ATOM 4572 C C . LEU B 2 293 ? 130.976 141.629 101.312 1.00 96.78 474 LEU B C 1
ATOM 4573 O O . LEU B 2 293 ? 131.976 141.538 100.591 1.00 101.00 474 LEU B O 1
ATOM 4578 N N . HIS B 2 294 ? 130.150 140.602 101.525 1.00 95.04 475 HIS B N 1
ATOM 4579 C CA . HIS B 2 294 ? 130.316 139.343 100.805 1.00 93.60 475 HIS B CA 1
ATOM 4580 C C . HIS B 2 294 ? 130.303 139.572 99.299 1.00 97.42 475 HIS B C 1
ATOM 4581 O O . HIS B 2 294 ? 131.223 139.155 98.581 1.00 101.74 475 HIS B O 1
ATOM 4588 N N . VAL B 2 295 ? 129.274 140.264 98.807 1.00 94.99 476 VAL B N 1
ATOM 4589 C CA . VAL B 2 295 ? 129.145 140.510 97.376 1.00 96.08 476 VAL B CA 1
ATOM 4590 C C . VAL B 2 295 ? 130.273 141.403 96.878 1.00 101.61 476 VAL B C 1
ATOM 4591 O O . VAL B 2 295 ? 130.798 141.202 95.778 1.00 107.71 476 VAL B O 1
ATOM 4595 N N . ALA B 2 296 ? 130.654 142.412 97.666 1.00 98.80 477 ALA B N 1
ATOM 4596 C CA . ALA B 2 296 ? 131.724 143.311 97.242 1.00 96.50 477 ALA B CA 1
ATOM 4597 C C . ALA B 2 296 ? 133.044 142.564 97.086 1.00 100.76 477 ALA B C 1
ATOM 4598 O O . ALA B 2 296 ? 133.749 142.719 96.078 1.00 106.58 477 ALA B O 1
ATOM 4600 N N . PHE B 2 297 ? 133.390 141.736 98.074 1.00 97.91 478 PHE B N 1
ATOM 4601 C CA . PHE B 2 297 ? 134.624 140.966 97.997 1.00 95.56 478 PHE B CA 1
ATOM 4602 C C . PHE B 2 297 ? 134.580 139.971 96.846 1.00 100.82 478 PHE B C 1
ATOM 4603 O O . PHE B 2 297 ? 135.592 139.747 96.171 1.00 106.68 478 PHE B O 1
ATOM 4611 N N . ASN B 2 298 ? 133.417 139.356 96.608 1.00 102.19 479 ASN B N 1
ATOM 4612 C CA . ASN B 2 298 ? 133.304 138.420 95.494 1.00 104.61 479 ASN B CA 1
ATOM 4613 C C . ASN B 2 298 ? 133.471 139.122 94.150 1.00 107.65 479 ASN B C 1
ATOM 4614 O O . ASN B 2 298 ? 134.136 138.598 93.250 1.00 110.07 479 ASN B O 1
ATOM 4619 N N . ALA B 2 299 ? 132.880 140.308 93.995 1.00 107.17 480 ALA B N 1
ATOM 4620 C CA . ALA B 2 299 ? 132.925 141.028 92.728 1.00 107.12 480 ALA B CA 1
ATOM 4621 C C . ALA B 2 299 ? 134.233 141.774 92.507 1.00 110.77 480 ALA B C 1
ATOM 4622 O O . ALA B 2 299 ? 134.481 142.238 91.385 1.00 116.86 480 ALA B O 1
ATOM 4624 N N . LEU B 2 300 ? 135.059 141.924 93.546 1.00 111.08 481 LEU B N 1
ATOM 4625 C CA . LEU B 2 300 ? 136.383 142.506 93.346 1.00 112.47 481 LEU B CA 1
ATOM 4626 C C . LEU B 2 300 ? 137.187 141.712 92.322 1.00 116.73 481 LEU B C 1
ATOM 4627 O O . LEU B 2 300 ? 137.896 142.293 91.492 1.00 121.08 481 LEU B O 1
ATOM 4632 N N . SER B 2 301 ? 137.084 140.381 92.363 1.00 116.42 482 SER B N 1
ATOM 4633 C CA . SER B 2 301 ? 137.807 139.551 91.404 1.00 120.94 482 SER B CA 1
ATOM 4634 C C . SER B 2 301 ? 137.317 139.790 89.980 1.00 123.34 482 SER B C 1
ATOM 4635 O O . SER B 2 301 ? 138.122 139.861 89.043 1.00 126.99 482 SER B O 1
ATOM 4638 N N . CYS B 2 302 ? 136.000 139.905 89.796 1.00 121.88 483 CYS B N 1
ATOM 4639 C CA . CYS B 2 302 ? 135.464 140.188 88.468 1.00 122.85 483 CYS B CA 1
ATOM 4640 C C . CYS B 2 302 ? 135.932 141.548 87.967 1.00 124.13 483 CYS B C 1
ATOM 4641 O O . CYS B 2 302 ? 136.300 141.695 86.794 1.00 129.58 483 CYS B O 1
ATOM 4644 N N . TYR B 2 303 ? 135.929 142.556 88.844 1.00 122.76 484 TYR B N 1
ATOM 4645 C CA . TYR B 2 303 ? 136.415 143.872 88.440 1.00 122.58 484 TYR B CA 1
ATOM 4646 C C . TYR B 2 303 ? 137.881 143.809 88.033 1.00 126.83 484 TYR B C 1
ATOM 4647 O O . TYR B 2 303 ? 138.283 144.424 87.038 1.00 129.03 484 TYR B O 1
ATOM 4656 N N . ARG B 2 304 ? 138.697 143.078 88.796 1.00 128.71 485 ARG B N 1
ATOM 4657 C CA . ARG B 2 304 ? 140.102 142.927 88.431 1.00 128.70 485 ARG B CA 1
ATOM 4658 C C . ARG B 2 304 ? 140.246 142.243 87.079 1.00 131.90 485 ARG B C 1
ATOM 4659 O O . ARG B 2 304 ? 141.055 142.664 86.245 1.00 133.31 485 ARG B O 1
ATOM 4667 N N . LYS B 2 305 ? 139.460 141.191 86.838 1.00 134.54 486 LYS B N 1
ATOM 4668 C CA . LYS B 2 305 ? 139.517 140.511 85.548 1.00 135.30 486 LYS B CA 1
ATOM 4669 C C . LYS B 2 305 ? 139.105 141.433 84.409 1.00 133.70 486 LYS B C 1
ATOM 4670 O O . LYS B 2 305 ? 139.592 141.283 83.283 1.00 134.24 486 LYS B O 1
ATOM 4676 N N . ALA B 2 306 ? 138.217 142.387 84.676 1.00 133.77 487 ALA B N 1
ATOM 4677 C CA . ALA B 2 306 ? 137.735 143.295 83.644 1.00 133.95 487 ALA B CA 1
ATOM 4678 C C . ALA B 2 306 ? 138.606 144.533 83.465 1.00 135.06 487 ALA B C 1
ATOM 4679 O O . ALA B 2 306 ? 138.320 145.345 82.580 1.00 134.26 487 ALA B O 1
ATOM 4681 N N . HIS B 2 307 ? 139.656 144.704 84.269 1.00 134.93 488 HIS B N 1
ATOM 4682 C CA . HIS B 2 307 ? 140.472 145.915 84.212 1.00 135.63 488 HIS B CA 1
ATOM 4683 C C . HIS B 2 307 ? 141.957 145.581 84.287 1.00 142.06 488 HIS B C 1
ATOM 4684 O O . HIS B 2 307 ? 142.727 146.259 84.975 1.00 143.06 488 HIS B O 1
ATOM 4691 N N . ASN B 2 308 ? 142.376 144.533 83.574 1.00 143.10 489 ASN B N 1
ATOM 4692 C CA . ASN B 2 308 ? 143.790 144.162 83.456 1.00 143.89 489 ASN B CA 1
ATOM 4693 C C . ASN B 2 308 ? 144.433 143.928 84.822 1.00 143.05 489 ASN B C 1
ATOM 4694 O O . ASN B 2 308 ? 145.584 144.301 85.059 1.00 142.48 489 ASN B O 1
ATOM 4699 N N . GLY B 2 309 ? 143.686 143.303 85.726 1.00 141.83 490 GLY B N 1
ATOM 4700 C CA . GLY B 2 309 ? 144.207 142.983 87.042 1.00 139.16 490 GLY B CA 1
ATOM 4701 C C . GLY B 2 309 ? 144.518 144.180 87.910 1.00 139.70 490 GLY B C 1
ATOM 4702 O O . GLY B 2 309 ? 145.420 144.107 88.751 1.00 142.20 490 GLY B O 1
ATOM 4703 N N . ALA B 2 310 ? 143.795 145.281 87.736 1.00 138.49 491 ALA B N 1
ATOM 4704 C CA . ALA B 2 310 ? 144.033 146.507 88.484 1.00 136.02 491 ALA B CA 1
ATOM 4705 C C . ALA B 2 310 ? 142.829 146.821 89.360 1.00 132.93 491 ALA B C 1
ATOM 4706 O O . ALA B 2 310 ? 141.689 146.812 88.883 1.00 134.69 491 ALA B O 1
ATOM 4708 N N . LEU B 2 311 ? 143.086 147.097 90.636 1.00 127.09 492 LEU B N 1
ATOM 4709 C CA . LEU B 2 311 ? 142.034 147.496 91.551 1.00 122.38 492 LEU B CA 1
ATOM 4710 C C . LEU B 2 311 ? 141.560 148.910 91.221 1.00 125.32 492 LEU B C 1
ATOM 4711 O O . LEU B 2 311 ? 142.264 149.670 90.553 1.00 128.33 492 LEU B O 1
ATOM 4716 N N . PRO B 2 312 ? 140.355 149.278 91.660 1.00 121.59 493 PRO B N 1
ATOM 4717 C CA . PRO B 2 312 ? 139.878 150.647 91.433 1.00 118.73 493 PRO B CA 1
ATOM 4718 C C . PRO B 2 312 ? 140.827 151.674 92.032 1.00 118.63 493 PRO B C 1
ATOM 4719 O O . PRO B 2 312 ? 141.409 151.464 93.098 1.00 118.35 493 PRO B O 1
ATOM 4723 N N . ARG B 2 313 ? 140.980 152.792 91.328 1.00 118.92 494 ARG B N 1
ATOM 4724 C CA . ARG B 2 313 ? 141.883 153.839 91.770 1.00 117.12 494 ARG B CA 1
ATOM 4725 C C . ARG B 2 313 ? 141.374 154.467 93.068 1.00 113.96 494 ARG B C 1
ATOM 4726 O O . ARG B 2 313 ? 140.167 154.502 93.318 1.00 115.06 494 ARG B O 1
ATOM 4734 N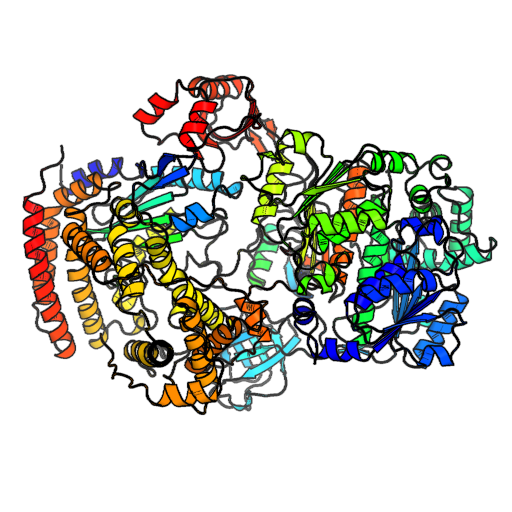 N . PRO B 2 314 ? 142.278 154.960 93.914 1.00 110.63 495 PRO B N 1
ATOM 4735 C CA . PRO B 2 314 ? 141.859 155.498 95.218 1.00 107.11 495 PRO B CA 1
ATOM 4736 C C . PRO B 2 314 ? 140.986 156.733 95.064 1.00 108.95 495 PRO B C 1
ATOM 4737 O O . PRO B 2 314 ? 141.375 157.717 94.431 1.00 112.35 495 PRO B O 1
ATOM 4741 N N . TRP B 2 315 ? 139.794 156.671 95.662 1.00 106.80 496 TRP B N 1
ATOM 4742 C CA . TRP B 2 315 ? 138.860 157.796 95.712 1.00 105.36 496 TRP B CA 1
ATOM 4743 C C . TRP B 2 315 ? 138.533 158.323 94.317 1.00 113.71 496 TRP B C 1
ATOM 4744 O O . TRP B 2 315 ? 138.460 159.533 94.091 1.00 119.60 496 TRP B O 1
ATOM 4755 N N . ASN B 2 316 ? 138.331 157.409 93.373 1.00 114.78 497 ASN B N 1
ATOM 4756 C CA . ASN B 2 316 ? 137.950 157.752 92.010 1.00 117.87 497 ASN B CA 1
ATOM 4757 C C . ASN B 2 316 ? 136.474 157.439 91.814 1.00 124.70 497 ASN B C 1
ATOM 4758 O O . ASN B 2 316 ? 136.034 156.315 92.074 1.00 127.42 497 ASN B O 1
ATOM 4763 N N . GLU B 2 317 ? 135.714 158.436 91.356 1.00 125.17 498 GLU B N 1
ATOM 4764 C CA . GLU B 2 317 ? 134.272 158.261 91.215 1.00 125.77 498 GLU B CA 1
ATOM 4765 C C . GLU B 2 317 ? 133.931 157.322 90.064 1.00 127.63 498 GLU B C 1
ATOM 4766 O O . GLU B 2 317 ? 133.014 156.499 90.179 1.00 129.14 498 GLU B O 1
ATOM 4772 N N . GLU B 2 318 ? 134.647 157.437 88.943 1.00 127.28 499 GLU B N 1
ATOM 4773 C CA . GLU B 2 318 ? 134.359 156.591 87.788 1.00 128.56 499 GLU B CA 1
ATOM 4774 C C . GLU B 2 318 ? 134.601 155.120 88.103 1.00 128.11 499 GLU B C 1
ATOM 4775 O O . GLU B 2 318 ? 133.781 154.258 87.758 1.00 130.00 499 GLU B O 1
ATOM 4781 N N . ASP B 2 319 ? 135.720 154.813 88.762 1.00 125.42 500 ASP B N 1
ATOM 4782 C CA . ASP B 2 319 ? 136.005 153.429 89.121 1.00 123.37 500 ASP B CA 1
ATOM 4783 C C . ASP B 2 319 ? 135.010 152.911 90.151 1.00 123.03 500 ASP B C 1
ATOM 4784 O O . ASP B 2 319 ? 134.626 151.737 90.115 1.00 126.35 500 ASP B O 1
ATOM 4789 N N . ALA B 2 320 ? 134.580 153.772 91.076 1.00 120.23 501 ALA B N 1
ATOM 4790 C CA . ALA B 2 320 ? 133.559 153.369 92.037 1.00 117.39 501 ALA B CA 1
ATOM 4791 C C . ALA B 2 320 ? 132.249 153.032 91.337 1.00 122.04 501 ALA B C 1
ATOM 4792 O O . ALA B 2 320 ? 131.592 152.040 91.676 1.00 125.33 501 ALA B O 1
ATOM 4794 N N . ASN B 2 321 ? 131.854 153.844 90.354 1.00 123.97 502 ASN B N 1
ATOM 4795 C CA . ASN B 2 321 ? 130.637 153.558 89.602 1.00 123.67 502 ASN B CA 1
ATOM 4796 C C . ASN B 2 321 ? 130.768 152.263 88.810 1.00 123.70 502 ASN B C 1
ATOM 4797 O O . ASN B 2 321 ? 129.820 151.472 88.735 1.00 126.63 502 ASN B O 1
ATOM 4802 N N . SER B 2 322 ? 131.937 152.031 88.207 1.00 121.91 503 SER B N 1
ATOM 4803 C CA . SER B 2 322 ? 132.153 150.786 87.476 1.00 123.10 503 SER B CA 1
ATOM 4804 C C . SER B 2 322 ? 132.068 149.579 88.404 1.00 121.69 503 SER B C 1
ATOM 4805 O O . SER B 2 322 ? 131.466 148.556 88.054 1.00 125.12 503 SER B O 1
ATOM 4808 N N . PHE B 2 323 ? 132.664 149.682 89.594 1.00 117.62 504 PHE B N 1
ATOM 4809 C CA . PHE B 2 323 ? 132.594 148.587 90.555 1.00 113.55 504 PHE B CA 1
ATOM 4810 C C . PHE B 2 323 ? 131.163 148.357 91.023 1.00 116.35 504 PHE B C 1
ATOM 4811 O O . PHE B 2 323 ? 130.742 147.211 91.216 1.00 119.53 504 PHE B O 1
ATOM 4819 N N . LEU B 2 324 ? 130.403 149.436 91.224 1.00 117.65 505 LEU B N 1
ATOM 4820 C CA . LEU B 2 324 ? 129.002 149.290 91.606 1.00 116.25 505 LEU B CA 1
ATOM 4821 C C . LEU B 2 324 ? 128.204 148.596 90.511 1.00 118.92 505 LEU B C 1
ATOM 4822 O O . LEU B 2 324 ? 127.351 147.747 90.796 1.00 121.54 505 LEU B O 1
ATOM 4827 N N . GLU B 2 325 ? 128.463 148.946 89.249 1.00 121.82 506 GLU B N 1
ATOM 4828 C CA . GLU B 2 325 ? 127.789 148.273 88.143 1.00 123.44 506 GLU B CA 1
ATOM 4829 C C . GLU B 2 325 ? 128.158 146.796 88.091 1.00 122.32 506 GLU B C 1
ATOM 4830 O O . GLU B 2 325 ? 127.301 145.941 87.836 1.00 127.50 506 GLU B O 1
ATOM 4836 N N . VAL B 2 326 ? 129.432 146.477 88.328 1.00 118.97 507 VAL B N 1
ATOM 4837 C CA . VAL B 2 326 ? 129.860 145.080 88.350 1.00 116.40 507 VAL B CA 1
ATOM 4838 C C . VAL B 2 326 ? 129.155 144.324 89.470 1.00 119.29 507 VAL B C 1
ATOM 4839 O O . VAL B 2 326 ? 128.703 143.187 89.285 1.00 123.36 507 VAL B O 1
ATOM 4843 N N . VAL B 2 327 ? 129.047 144.944 90.647 1.00 117.53 508 VAL B N 1
ATOM 4844 C CA . VAL B 2 327 ? 128.359 144.313 91.771 1.00 115.86 508 VAL B CA 1
ATOM 4845 C C . VAL B 2 327 ? 126.891 144.082 91.434 1.00 122.69 508 VAL B C 1
ATOM 4846 O O . VAL B 2 327 ? 126.330 143.019 91.727 1.00 127.93 508 VAL B O 1
ATOM 4850 N N . ARG B 2 328 ? 126.247 145.073 90.812 1.00 122.82 509 ARG B N 1
ATOM 4851 C CA . ARG B 2 328 ? 124.850 144.921 90.418 1.00 122.94 509 ARG B CA 1
ATOM 4852 C C . ARG B 2 328 ? 124.679 143.777 89.428 1.00 128.37 509 ARG B C 1
ATOM 4853 O O . ARG B 2 328 ? 123.717 143.006 89.518 1.00 132.89 509 ARG B O 1
ATOM 4861 N N . ALA B 2 329 ? 125.596 143.660 88.467 1.00 129.17 510 ALA B N 1
ATOM 4862 C CA . ALA B 2 329 ? 125.486 142.603 87.468 1.00 130.49 510 ALA B CA 1
ATOM 4863 C C . ALA B 2 329 ? 125.736 141.227 88.076 1.00 133.36 510 ALA B C 1
ATOM 4864 O O . ALA B 2 329 ? 125.089 140.246 87.691 1.00 135.44 510 ALA B O 1
ATOM 4866 N N . SER B 2 330 ? 126.669 141.134 89.026 1.00 135.10 511 SER B N 1
ATOM 4867 C CA . SER B 2 330 ? 127.083 139.833 89.540 1.00 137.92 511 SER B CA 1
ATOM 4868 C C . SER B 2 330 ? 126.056 139.203 90.472 1.00 138.38 511 SER B C 1
ATOM 4869 O O . SER B 2 330 ? 126.024 137.974 90.590 1.00 139.55 511 SER B O 1
ATOM 4872 N N . SER B 2 331 ? 125.223 140.001 91.135 1.00 137.15 512 SER B N 1
ATOM 4873 C CA . SER B 2 331 ? 124.282 139.476 92.114 1.00 141.07 512 SER B CA 1
ATOM 4874 C C . SER B 2 331 ? 122.916 140.113 91.915 1.00 146.29 512 SER B C 1
ATOM 4875 O O . SER B 2 331 ? 122.803 141.239 91.426 1.00 145.92 512 SER B O 1
ATOM 4878 N N . ASN B 2 332 ? 121.875 139.377 92.305 1.00 151.08 513 ASN B N 1
ATOM 4879 C CA . ASN B 2 332 ? 120.508 139.872 92.223 1.00 158.03 513 ASN B CA 1
ATOM 4880 C C . ASN B 2 332 ? 119.963 140.376 93.552 1.00 161.66 513 ASN B C 1
ATOM 4881 O O . ASN B 2 332 ? 118.915 141.032 93.564 1.00 164.37 513 ASN B O 1
ATOM 4886 N N . ALA B 2 333 ? 120.639 140.089 94.661 1.00 161.29 514 ALA B N 1
ATOM 4887 C CA . ALA B 2 333 ? 120.180 140.553 95.961 1.00 162.75 514 ALA B CA 1
ATOM 4888 C C . ALA B 2 333 ? 120.474 142.038 96.138 1.00 161.30 514 ALA B C 1
ATOM 4889 O O . ALA B 2 333 ? 121.474 142.562 95.641 1.00 157.32 514 ALA B O 1
ATOM 4891 N N . GLU B 2 334 ? 119.583 142.718 96.855 1.00 159.98 515 GLU B N 1
ATOM 4892 C CA . GLU B 2 334 ? 119.770 144.135 97.127 1.00 156.18 515 GLU B CA 1
ATOM 4893 C C . GLU B 2 334 ? 120.950 144.344 98.068 1.00 149.36 515 GLU B C 1
ATOM 4894 O O . GLU B 2 334 ? 121.134 143.601 99.036 1.00 148.37 515 GLU B O 1
ATOM 4900 N N . VAL B 2 335 ? 121.754 145.366 97.777 1.00 143.24 516 VAL B N 1
ATOM 4901 C CA . VAL B 2 335 ? 122.947 145.668 98.554 1.00 135.01 516 VAL B CA 1
ATOM 4902 C C . VAL B 2 335 ? 122.975 147.158 98.864 1.00 132.98 516 VAL B C 1
ATOM 4903 O O . VAL B 2 335 ? 122.335 147.971 98.195 1.00 136.33 516 VAL B O 1
ATOM 4907 N N . ASP B 2 336 ? 123.733 147.506 99.899 1.00 127.72 517 ASP B N 1
ATOM 4908 C CA . ASP B 2 336 ? 123.929 148.902 100.283 1.00 122.64 517 ASP B CA 1
ATOM 4909 C C . ASP B 2 336 ? 124.850 149.556 99.262 1.00 122.01 517 ASP B C 1
ATOM 4910 O O . ASP B 2 336 ? 126.066 149.359 99.287 1.00 121.31 517 ASP B O 1
ATOM 4915 N N . GLU B 2 337 ? 124.266 150.336 98.350 1.00 121.77 518 GLU B N 1
ATOM 4916 C CA . GLU B 2 337 ? 125.046 150.933 97.271 1.00 121.52 518 GLU B CA 1
ATOM 4917 C C . GLU B 2 337 ? 126.071 151.925 97.806 1.00 120.08 518 GLU B C 1
ATOM 4918 O O . GLU B 2 337 ? 127.189 152.016 97.286 1.00 120.22 518 GLU B O 1
ATOM 4924 N N . LYS B 2 338 ? 125.704 152.685 98.841 1.00 118.74 519 LYS B N 1
ATOM 4925 C CA . LYS B 2 338 ? 126.658 153.600 99.458 1.00 118.01 519 LYS B CA 1
ATOM 4926 C C . LYS B 2 338 ? 127.844 152.841 100.039 1.00 114.82 519 LYS B C 1
ATOM 4927 O O . LYS B 2 338 ? 128.999 153.261 99.884 1.00 114.50 519 LYS B O 1
ATOM 4933 N N . LEU B 2 339 ? 127.578 151.716 100.706 1.00 112.40 520 LEU B N 1
ATOM 4934 C CA . LEU B 2 339 ? 128.661 150.898 101.240 1.00 108.04 520 LEU B CA 1
ATOM 4935 C C . LEU B 2 339 ? 129.522 150.328 100.122 1.00 107.09 520 LEU B C 1
ATOM 4936 O O . LEU B 2 339 ? 130.745 150.232 100.261 1.00 108.54 520 LEU B O 1
ATOM 4941 N N . VAL B 2 340 ? 128.902 149.942 99.004 1.00 109.30 521 VAL B N 1
ATOM 4942 C CA . VAL B 2 340 ? 129.665 149.423 97.871 1.00 108.06 521 VAL B CA 1
ATOM 4943 C C . VAL B 2 340 ? 130.594 150.496 97.316 1.00 107.49 521 VAL B C 1
ATOM 4944 O O . VAL B 2 340 ? 131.766 150.231 97.021 1.00 108.00 521 VAL B O 1
ATOM 4948 N N . LEU B 2 341 ? 130.086 151.720 97.160 1.00 107.22 522 LEU B N 1
ATOM 4949 C CA . LEU B 2 341 ? 130.923 152.809 96.664 1.00 104.35 522 LEU B CA 1
ATOM 4950 C C . LEU B 2 341 ? 132.059 153.117 97.632 1.00 103.99 522 LEU B C 1
ATOM 4951 O O . LEU B 2 341 ? 133.202 153.344 97.212 1.00 106.79 522 LEU B O 1
ATOM 4956 N N . GLN B 2 342 ? 131.764 153.132 98.934 1.00 103.42 523 GLN B N 1
ATOM 4957 C CA . GLN B 2 342 ? 132.806 153.384 99.924 1.00 100.95 523 GLN B CA 1
ATOM 4958 C C . GLN B 2 342 ? 133.867 152.291 99.896 1.00 101.46 523 GLN B C 1
ATOM 4959 O O . GLN B 2 342 ? 135.063 152.573 100.030 1.00 103.16 523 GLN B O 1
ATOM 4965 N N . PHE B 2 343 ? 133.445 151.036 99.730 1.00 101.95 524 PHE B N 1
ATOM 4966 C CA . PHE B 2 343 ? 134.393 149.936 99.602 1.00 97.65 524 PHE B CA 1
ATOM 4967 C C . PHE B 2 343 ? 135.262 150.103 98.365 1.00 98.02 524 PHE B C 1
ATOM 4968 O O . PHE B 2 343 ? 136.482 149.916 98.425 1.00 101.75 524 PHE B O 1
ATOM 4976 N N . ALA B 2 344 ? 134.651 150.461 97.235 1.00 98.51 525 ALA B N 1
ATOM 4977 C CA . ALA B 2 344 ? 135.408 150.615 95.999 1.00 100.45 525 ALA B CA 1
ATOM 4978 C C . ALA B 2 344 ? 136.410 151.757 96.088 1.00 102.72 525 ALA B C 1
ATOM 4979 O O . ALA B 2 344 ? 137.494 151.675 95.500 1.00 107.06 525 ALA B O 1
ATOM 4981 N N . LYS B 2 345 ? 136.069 152.825 96.810 1.00 102.44 526 LYS B N 1
ATOM 4982 C CA . LYS B 2 345 ? 136.941 153.993 96.848 1.00 99.62 526 LYS B CA 1
ATOM 4983 C C . LYS B 2 345 ? 138.233 153.754 97.623 1.00 98.54 526 LYS B C 1
ATOM 4984 O O . LYS B 2 345 ? 139.219 154.455 97.377 1.00 102.01 526 LYS B O 1
ATOM 4990 N N . ILE B 2 346 ? 138.263 152.793 98.547 1.00 97.12 527 ILE B N 1
ATOM 4991 C CA . ILE B 2 346 ? 139.438 152.614 99.397 1.00 95.78 527 ILE B CA 1
ATOM 4992 C C . ILE B 2 346 ? 139.945 151.177 99.356 1.00 101.08 527 ILE B C 1
ATOM 4993 O O . ILE B 2 346 ? 140.800 150.792 100.160 1.00 103.86 527 ILE B O 1
ATOM 4998 N N . CYS B 2 347 ? 139.435 150.375 98.419 1.00 101.81 528 CYS B N 1
ATOM 4999 C CA . CYS B 2 347 ? 139.820 148.968 98.371 1.00 99.77 528 CYS B CA 1
ATOM 5000 C C . CYS B 2 347 ? 141.269 148.765 97.945 1.00 104.05 528 CYS B C 1
ATOM 5001 O O . CYS B 2 347 ? 141.821 147.685 98.177 1.00 108.91 528 CYS B O 1
ATOM 5004 N N . SER B 2 348 ? 141.896 149.766 97.331 1.00 104.46 529 SER B N 1
ATOM 5005 C CA . SER B 2 348 ? 143.269 149.634 96.865 1.00 103.82 529 SER B CA 1
ATOM 5006 C C . SER B 2 348 ? 144.303 149.972 97.931 1.00 103.33 529 SER B C 1
ATOM 5007 O O . SER B 2 348 ? 145.498 149.769 97.696 1.00 105.24 529 SER B O 1
ATOM 5010 N N . GLY B 2 349 ? 143.878 150.479 99.089 1.00 101.40 530 GLY B N 1
ATOM 5011 C CA . GLY B 2 349 ? 144.798 150.837 100.146 1.00 100.05 530 GLY B CA 1
ATOM 5012 C C . GLY B 2 349 ? 145.044 149.698 101.120 1.00 104.62 530 GLY B C 1
ATOM 5013 O O . GLY B 2 349 ? 144.476 148.612 101.019 1.00 107.80 530 GLY B O 1
ATOM 5014 N N . ASN B 2 350 ? 145.917 149.970 102.087 1.00 107.15 531 ASN B N 1
ATOM 5015 C CA . ASN B 2 350 ? 146.272 148.984 103.097 1.00 107.33 531 ASN B CA 1
ATOM 5016 C C . ASN B 2 350 ? 146.866 149.702 104.300 1.00 106.95 531 ASN B C 1
ATOM 5017 O O . ASN B 2 350 ? 147.694 150.602 104.143 1.00 109.38 531 ASN B O 1
ATOM 5022 N N . THR B 2 351 ? 146.441 149.297 105.495 1.00 107.01 532 THR B N 1
ATOM 5023 C CA . THR B 2 351 ? 146.896 149.905 106.736 1.00 109.31 532 THR B CA 1
ATOM 5024 C C . THR B 2 351 ? 147.335 148.818 107.709 1.00 109.40 532 THR B C 1
ATOM 5025 O O . THR B 2 351 ? 146.952 147.652 107.588 1.00 114.08 532 THR B O 1
ATOM 5029 N N . CYS B 2 352 ? 148.155 149.218 108.679 1.00 104.86 533 CYS B N 1
ATOM 5030 C CA . CYS B 2 352 ? 148.800 148.285 109.597 1.00 104.26 533 CYS B CA 1
ATOM 5031 C C . CYS B 2 352 ? 147.875 147.742 110.688 1.00 104.48 533 CYS B C 1
ATOM 5032 O O . CYS B 2 352 ? 147.838 146.521 110.883 1.00 108.01 533 CYS B O 1
ATOM 5035 N N . PRO B 2 353 ? 147.151 148.583 111.446 1.00 101.49 534 PRO B N 1
ATOM 5036 C CA . PRO B 2 353 ? 146.353 148.032 112.560 1.00 101.65 534 PRO B CA 1
ATOM 5037 C C . PRO B 2 353 ? 145.304 147.020 112.130 1.00 103.30 534 PRO B C 1
ATOM 5038 O O . PRO B 2 353 ? 145.095 146.013 112.823 1.00 106.47 534 PRO B O 1
ATOM 5042 N N . LEU B 2 354 ? 144.632 147.263 111.003 1.00 100.23 535 LEU B N 1
ATOM 5043 C CA . LEU B 2 354 ? 143.655 146.300 110.511 1.00 101.85 535 LEU B CA 1
ATOM 5044 C C . LEU B 2 354 ? 144.325 144.979 110.166 1.00 103.56 535 LEU B C 1
ATOM 5045 O O . LEU B 2 354 ? 143.805 143.903 110.490 1.00 104.24 535 LEU B O 1
ATOM 5050 N N . ASP B 2 355 ? 145.487 145.043 109.513 1.00 102.97 536 ASP B N 1
ATOM 5051 C CA . ASP B 2 355 ? 146.226 143.829 109.196 1.00 101.54 536 ASP B CA 1
ATOM 5052 C C . ASP B 2 355 ? 146.616 143.082 110.462 1.00 101.35 536 ASP B C 1
ATOM 5053 O O . ASP B 2 355 ? 146.524 141.854 110.514 1.00 101.36 536 ASP B O 1
ATOM 5058 N N . ALA B 2 356 ? 147.043 143.808 111.497 1.00 102.25 537 ALA B N 1
ATOM 5059 C CA . ALA B 2 356 ? 147.431 143.162 112.747 1.00 100.51 537 ALA B CA 1
ATOM 5060 C C . ALA B 2 356 ? 146.245 142.456 113.396 1.00 98.27 537 ALA B C 1
ATOM 5061 O O . ALA B 2 356 ? 146.360 141.309 113.847 1.00 102.92 537 ALA B O 1
ATOM 5063 N N . ALA B 2 357 ? 145.092 143.127 113.449 1.00 93.04 538 ALA B N 1
ATOM 5064 C CA . ALA B 2 357 ? 143.916 142.522 114.070 1.00 92.20 538 ALA B CA 1
ATOM 5065 C C . ALA B 2 357 ? 143.461 141.283 113.305 1.00 93.69 538 ALA B C 1
ATOM 5066 O O . ALA B 2 357 ? 143.193 140.227 113.900 1.00 97.24 538 ALA B O 1
ATOM 5068 N N . VAL B 2 358 ? 143.376 141.391 111.977 1.00 90.23 539 VAL B N 1
ATOM 5069 C CA . VAL B 2 358 ? 142.932 140.252 111.181 1.00 89.73 539 VAL B CA 1
ATOM 5070 C C . VAL B 2 358 ? 143.949 139.121 111.252 1.00 91.55 539 VAL B C 1
ATOM 5071 O O . VAL B 2 358 ? 143.581 137.943 111.256 1.00 93.71 539 VAL B O 1
ATOM 5075 N N . GLY B 2 359 ? 145.239 139.455 111.318 1.00 92.64 540 GLY B N 1
ATOM 5076 C CA . GLY B 2 359 ? 146.251 138.426 111.467 1.00 92.03 540 GLY B CA 1
ATOM 5077 C C . GLY B 2 359 ? 146.138 137.692 112.786 1.00 90.78 540 GLY B C 1
ATOM 5078 O O . GLY B 2 359 ? 146.294 136.472 112.841 1.00 95.77 540 GLY B O 1
ATOM 5079 N N . GLY B 2 360 ? 145.860 138.406 113.878 1.00 85.65 541 GLY B N 1
ATOM 5080 C CA . GLY B 2 360 ? 145.654 137.823 115.200 1.00 85.77 541 GLY B CA 1
ATOM 5081 C C . GLY B 2 360 ? 144.432 136.913 115.252 1.00 88.38 541 GLY B C 1
ATOM 5082 O O . GLY B 2 360 ? 144.507 135.825 115.812 1.00 94.38 541 GLY B O 1
ATOM 5083 N N . ILE B 2 361 ? 143.332 137.291 114.602 1.00 85.69 542 ILE B N 1
ATOM 5084 C CA . ILE B 2 361 ? 142.151 136.436 114.439 1.00 84.69 542 ILE B CA 1
ATOM 5085 C C . ILE B 2 361 ? 142.480 135.205 113.588 1.00 87.71 542 ILE B C 1
ATOM 5086 O O . ILE B 2 361 ? 142.194 134.093 114.015 1.00 93.02 542 ILE B O 1
ATOM 5091 N N . VAL B 2 362 ? 143.118 135.353 112.420 1.00 85.62 543 VAL B N 1
ATOM 5092 C CA . VAL B 2 362 ? 143.399 134.223 111.540 1.00 82.63 543 VAL B CA 1
ATOM 5093 C C . VAL B 2 362 ? 144.376 133.255 112.197 1.00 86.26 543 VAL B C 1
ATOM 5094 O O . VAL B 2 362 ? 144.274 132.037 112.021 1.00 92.43 543 VAL B O 1
ATOM 5098 N N . ALA B 2 363 ? 145.340 133.772 112.960 1.00 84.66 544 ALA B N 1
ATOM 5099 C CA . ALA B 2 363 ? 146.262 132.894 113.671 1.00 84.44 544 ALA B CA 1
ATOM 5100 C C . ALA B 2 363 ? 145.546 132.106 114.758 1.00 88.16 544 ALA B C 1
ATOM 5101 O O . ALA B 2 363 ? 145.852 130.929 114.984 1.00 95.72 544 ALA B O 1
ATOM 5103 N N . GLN B 2 364 ? 144.603 1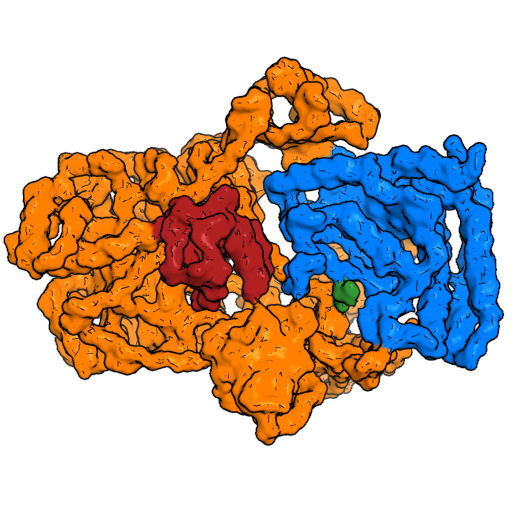32.716 115.476 1.00 87.14 545 GLN B N 1
ATOM 5104 C CA . GLN B 2 364 ? 143.844 131.947 116.438 1.00 90.29 545 GLN B CA 1
ATOM 5105 C C . GLN B 2 364 ? 143.028 130.875 115.724 1.00 92.25 545 GLN B C 1
ATOM 5106 O O . GLN B 2 364 ? 143.016 129.743 116.177 1.00 96.62 545 GLN B O 1
ATOM 5112 N N . GLU B 2 365 ? 142.425 131.160 114.574 1.00 90.87 546 GLU B N 1
ATOM 5113 C CA . GLU B 2 365 ? 141.756 130.125 113.784 1.00 90.56 546 GLU B CA 1
ATOM 5114 C C . GLU B 2 365 ? 142.715 129.036 113.297 1.00 92.76 546 GLU B C 1
ATOM 5115 O O . GLU B 2 365 ? 142.340 127.866 113.295 1.00 96.91 546 GLU B O 1
ATOM 5121 N N . VAL B 2 366 ? 143.971 129.348 112.969 1.00 88.83 547 VAL B N 1
ATOM 5122 C CA . VAL B 2 366 ? 144.948 128.317 112.627 1.00 85.36 547 VAL B CA 1
ATOM 5123 C C . VAL B 2 366 ? 145.230 127.430 113.832 1.00 90.75 547 VAL B C 1
ATOM 5124 O O . VAL B 2 366 ? 145.302 126.200 113.717 1.00 96.25 547 VAL B O 1
ATOM 5128 N N . LEU B 2 367 ? 145.404 128.042 115.005 1.00 90.68 548 LEU B N 1
ATOM 5129 C CA . LEU B 2 367 ? 145.637 127.261 116.216 1.00 89.47 548 LEU B CA 1
ATOM 5130 C C . LEU B 2 367 ? 144.435 126.385 116.547 1.00 91.41 548 LEU B C 1
ATOM 5131 O O . LEU B 2 367 ? 144.595 125.246 117.002 1.00 95.39 548 LEU B O 1
ATOM 5136 N N . LYS B 2 368 ? 143.207 126.883 116.350 1.00 91.20 549 LYS B N 1
ATOM 5137 C CA . LYS B 2 368 ? 141.984 126.091 116.524 1.00 88.52 549 LYS B CA 1
ATOM 5138 C C . LYS B 2 368 ? 141.998 124.906 115.590 1.00 91.88 549 LYS B C 1
ATOM 5139 O O . LYS B 2 368 ? 141.746 123.798 116.035 1.00 96.59 549 LYS B O 1
ATOM 5145 N N . ALA B 2 369 ? 142.375 125.105 114.332 1.00 91.66 550 ALA B N 1
ATOM 5146 C CA . ALA B 2 369 ? 142.427 123.997 113.384 1.00 90.64 550 ALA B CA 1
ATOM 5147 C C . ALA B 2 369 ? 143.465 122.965 113.802 1.00 94.74 550 ALA B C 1
ATOM 5148 O O . ALA B 2 369 ? 143.234 121.756 113.685 1.00 98.77 550 ALA B O 1
ATOM 5150 N N . CYS B 2 370 ? 144.618 123.426 114.287 1.00 97.37 551 CYS B N 1
ATOM 5151 C CA . CYS B 2 370 ? 145.688 122.505 114.659 1.00 96.72 551 CYS B CA 1
ATOM 5152 C C . CYS B 2 370 ? 145.322 121.687 115.892 1.00 99.73 551 CYS B C 1
ATOM 5153 O O . CYS B 2 370 ? 145.463 120.459 115.897 1.00 106.53 551 CYS B O 1
ATOM 5156 N N . SER B 2 371 ? 144.847 122.349 116.946 1.00 97.40 552 SER B N 1
ATOM 5157 C CA . SER B 2 371 ? 144.685 121.701 118.241 1.00 98.97 552 SER B CA 1
ATOM 5158 C C . SER B 2 371 ? 143.282 121.170 118.496 1.00 100.22 552 SER B C 1
ATOM 5159 O O . SER B 2 371 ? 143.115 120.314 119.371 1.00 109.32 552 SER B O 1
ATOM 5162 N N . GLY B 2 372 ? 142.279 121.648 117.769 1.00 97.18 553 GLY B N 1
ATOM 5163 C CA . GLY B 2 372 ? 140.914 121.255 118.040 1.00 99.96 553 GLY B CA 1
ATOM 5164 C C . GLY B 2 372 ? 140.287 121.925 119.240 1.00 101.20 553 GLY B C 1
ATOM 5165 O O . GLY B 2 372 ? 139.202 121.512 119.663 1.00 103.90 553 GLY B O 1
ATOM 5166 N N . LYS B 2 373 ? 140.934 122.939 119.803 1.00 98.64 554 LYS B N 1
ATOM 5167 C CA . LYS B 2 373 ? 140.412 123.673 120.944 1.00 96.09 554 LYS B CA 1
ATOM 5168 C C . LYS B 2 373 ? 139.714 124.943 120.474 1.00 100.32 554 LYS B C 1
ATOM 5169 O O . LYS B 2 373 ? 140.070 125.520 119.444 1.00 104.40 554 LYS B O 1
ATOM 5175 N N . PHE B 2 374 ? 138.758 125.399 121.284 1.00 100.11 555 PHE B N 1
ATOM 5176 C CA . PHE B 2 374 ? 137.885 126.544 121.059 1.00 95.20 555 PHE B CA 1
ATOM 5177 C C . PHE B 2 374 ? 136.978 126.384 119.834 1.00 96.53 555 PHE B C 1
ATOM 5178 O O . PHE B 2 374 ? 137.228 125.584 118.939 1.00 101.64 555 PHE B O 1
ATOM 5186 N N . THR B 2 375 ? 135.902 127.157 119.778 1.00 95.72 556 THR B N 1
ATOM 5187 C CA . THR B 2 375 ? 134.969 127.128 118.645 1.00 94.84 556 THR B CA 1
ATOM 5188 C C . THR B 2 375 ? 135.501 127.978 117.484 1.00 95.96 556 THR B C 1
ATOM 5189 O O . THR B 2 375 ? 135.826 129.146 117.705 1.00 97.13 556 THR B O 1
ATOM 5193 N N . PRO B 2 376 ? 135.646 127.445 116.257 1.00 95.02 557 PRO B N 1
ATOM 5194 C CA . PRO B 2 376 ? 136.047 128.217 115.074 1.00 91.93 557 PRO B CA 1
ATOM 5195 C C . PRO B 2 376 ? 135.024 129.259 114.605 1.00 93.67 557 PRO B C 1
ATOM 5196 O O . PRO B 2 376 ? 133.848 129.189 114.954 1.00 99.69 557 PRO B O 1
ATOM 5200 N N . ILE B 2 377 ? 135.439 130.184 113.739 1.00 92.94 558 ILE B N 1
ATOM 5201 C CA . ILE B 2 377 ? 134.525 131.023 112.944 1.00 91.98 558 ILE B CA 1
ATOM 5202 C C . ILE B 2 377 ? 133.651 130.116 112.061 1.00 95.36 558 ILE B C 1
ATOM 5203 O O . ILE B 2 377 ? 134.170 129.315 111.295 1.00 100.15 558 ILE B O 1
ATOM 5208 N N . TYR B 2 378 ? 132.325 130.253 112.133 1.00 92.60 559 TYR B N 1
ATOM 5209 C CA . TYR B 2 378 ? 131.377 129.422 111.387 1.00 94.01 559 TYR B CA 1
ATOM 5210 C C . TYR B 2 378 ? 130.413 130.291 110.546 1.00 98.20 559 TYR B C 1
ATOM 5211 O O . TYR B 2 378 ? 129.360 130.692 111.024 1.00 104.10 559 TYR B O 1
ATOM 5220 N N . GLN B 2 379 ? 130.757 130.680 109.315 1.00 93.69 560 GLN B N 1
ATOM 5221 C CA . GLN B 2 379 ? 131.978 130.293 108.615 1.00 87.51 560 GLN B CA 1
ATOM 5222 C C . GLN B 2 379 ? 132.693 131.520 108.061 1.00 90.99 560 GLN B C 1
ATOM 5223 O O . GLN B 2 379 ? 133.891 131.481 107.788 1.00 94.24 560 GLN B O 1
ATOM 5229 N N . TRP B 2 380 ? 131.948 132.609 107.898 1.00 89.55 561 TRP B N 1
ATOM 5230 C CA . TRP B 2 380 ? 132.468 133.855 107.355 1.00 86.21 561 TRP B CA 1
ATOM 5231 C C . TRP B 2 380 ? 132.504 134.922 108.439 1.00 88.70 561 TRP B C 1
ATOM 5232 O O . TRP B 2 380 ? 131.595 135.007 109.269 1.00 95.11 561 TRP B O 1
ATOM 5243 N N . LEU B 2 381 ? 133.560 135.716 108.484 1.00 84.27 562 LEU B N 1
ATOM 5244 C CA . LEU B 2 381 ? 133.647 136.893 109.337 1.00 84.78 562 LEU B CA 1
ATOM 5245 C C . LEU B 2 381 ? 134.011 138.076 108.457 1.00 88.79 562 LEU B C 1
ATOM 5246 O O . LEU B 2 381 ? 134.973 138.011 107.698 1.00 92.63 562 LEU B O 1
ATOM 5251 N N . TYR B 2 382 ? 133.251 139.154 108.589 1.00 88.85 563 TYR B N 1
ATOM 5252 C CA . TYR B 2 382 ? 133.482 140.388 107.853 1.00 85.80 563 TYR B CA 1
ATOM 5253 C C . TYR B 2 382 ? 133.580 141.546 108.833 1.00 92.87 563 TYR B C 1
ATOM 5254 O O . TYR B 2 382 ? 132.721 141.702 109.707 1.00 100.54 563 TYR B O 1
ATOM 5263 N N . PHE B 2 383 ? 134.640 142.331 108.744 1.00 91.55 564 PHE B N 1
ATOM 5264 C CA . PHE B 2 383 ? 134.908 143.443 109.649 1.00 95.44 564 PHE B CA 1
ATOM 5265 C C . PHE B 2 383 ? 135.217 144.694 108.834 1.00 100.69 564 PHE B C 1
ATOM 5266 O O . PHE B 2 383 ? 135.684 144.612 107.705 1.00 102.83 564 PHE B O 1
ATOM 5274 N N . ASP B 2 384 ? 134.916 145.856 109.393 1.00 103.40 565 ASP B N 1
ATOM 5275 C CA . ASP B 2 384 ? 135.244 147.133 108.777 1.00 103.40 565 ASP B CA 1
ATOM 5276 C C . ASP B 2 384 ? 135.481 148.178 109.859 1.00 107.51 565 ASP B C 1
ATOM 5277 O O . ASP B 2 384 ? 135.053 148.027 111.006 1.00 114.05 565 ASP B O 1
ATOM 5282 N N . ALA B 2 385 ? 136.196 149.233 109.480 1.00 105.42 566 ALA B N 1
ATOM 5283 C CA . ALA B 2 385 ? 136.530 150.332 110.380 1.00 106.44 566 ALA B CA 1
ATOM 5284 C C . ALA B 2 385 ? 136.306 151.661 109.668 1.00 108.26 566 ALA B C 1
ATOM 5285 O O . ALA B 2 385 ? 137.158 152.550 109.672 1.00 111.52 566 ALA B O 1
ATOM 5287 N N . LEU B 2 386 ? 135.138 151.801 109.038 1.00 108.89 567 LEU B N 1
ATOM 5288 C CA . LEU B 2 386 ? 134.857 152.981 108.227 1.00 106.10 567 LEU B CA 1
ATOM 5289 C C . LEU B 2 386 ? 134.803 154.262 109.048 1.00 109.22 567 LEU B C 1
ATOM 5290 O O . LEU B 2 386 ? 134.897 155.353 108.476 1.00 109.43 567 LEU B O 1
ATOM 5295 N N . GLU B 2 387 ? 134.654 154.161 110.370 1.00 111.60 568 GLU B N 1
ATOM 5296 C CA . GLU B 2 387 ? 134.625 155.352 111.208 1.00 109.16 568 GLU B CA 1
ATOM 5297 C C . GLU B 2 387 ? 135.972 156.057 111.282 1.00 109.05 568 GLU B C 1
ATOM 5298 O O . GLU B 2 387 ? 136.025 157.203 111.737 1.00 112.87 568 GLU B O 1
ATOM 5304 N N . CYS B 2 388 ? 137.055 155.406 110.851 1.00 105.59 569 CYS B N 1
ATOM 5305 C CA . CYS B 2 388 ? 138.360 156.054 110.849 1.00 102.26 569 CYS B CA 1
ATOM 5306 C C . CYS B 2 388 ? 138.487 157.093 109.744 1.00 108.99 569 CYS B C 1
ATOM 5307 O O . CYS B 2 388 ? 139.354 157.968 109.830 1.00 114.93 569 CYS B O 1
ATOM 5310 N N . LEU B 2 389 ? 137.649 157.017 108.714 1.00 107.66 570 LEU B N 1
ATOM 5311 C CA . LEU B 2 389 ? 137.712 157.978 107.628 1.00 107.79 570 LEU B CA 1
ATOM 5312 C C . LEU B 2 389 ? 137.124 159.319 108.065 1.00 111.24 570 LEU B C 1
ATOM 5313 O O . LEU B 2 389 ? 136.274 159.373 108.957 1.00 109.01 570 LEU B O 1
ATOM 5318 N N . PRO B 2 390 ? 137.566 160.418 107.455 1.00 113.28 571 PRO B N 1
ATOM 5319 C CA . PRO B 2 390 ? 136.932 161.712 107.729 1.00 115.49 571 PRO B CA 1
ATOM 5320 C C . PRO B 2 390 ? 135.486 161.719 107.258 1.00 119.67 571 PRO B C 1
ATOM 5321 O O . PRO B 2 390 ? 135.111 161.013 106.319 1.00 122.17 571 PRO B O 1
ATOM 5325 N N . THR B 2 391 ? 134.667 162.527 107.935 1.00 120.53 572 THR B N 1
ATOM 5326 C CA . THR B 2 391 ? 133.245 162.580 107.611 1.00 123.64 572 THR B CA 1
ATOM 5327 C C . THR B 2 391 ? 133.017 163.079 106.190 1.00 126.05 572 THR B C 1
ATOM 5328 O O . THR B 2 391 ? 132.137 162.578 105.481 1.00 126.59 572 THR B O 1
ATOM 5332 N N . GLU B 2 392 ? 133.802 164.062 105.755 1.00 127.52 573 GLU B N 1
ATOM 5333 C CA . GLU B 2 392 ? 133.668 164.621 104.416 1.00 129.11 573 GLU B CA 1
ATOM 5334 C C . GLU B 2 392 ? 134.389 163.801 103.355 1.00 127.82 573 GLU B C 1
ATOM 5335 O O . GLU B 2 392 ? 134.299 164.139 102.170 1.00 128.50 573 GLU B O 1
ATOM 5341 N N . GLY B 2 393 ? 135.093 162.744 103.742 1.00 123.63 574 GLY B N 1
ATOM 5342 C CA . GLY B 2 393 ? 135.834 161.947 102.790 1.00 116.83 574 GLY B CA 1
ATOM 5343 C C . GLY B 2 393 ? 137.193 162.542 102.472 1.00 114.66 574 GLY B C 1
ATOM 5344 O O . GLY B 2 393 ? 137.654 163.508 103.086 1.00 120.43 574 GLY B O 1
ATOM 5345 N N . VAL B 2 394 ? 137.843 161.938 101.481 1.00 108.09 575 VAL B N 1
ATOM 5346 C CA . VAL B 2 394 ? 139.174 162.338 101.042 1.00 105.76 575 VAL B CA 1
ATOM 5347 C C . VAL B 2 394 ? 139.101 162.712 99.570 1.00 108.37 575 VAL B C 1
ATOM 5348 O O . VAL B 2 394 ? 138.542 161.962 98.761 1.00 110.52 575 VAL B O 1
ATOM 5352 N N . GLU B 2 395 ? 139.656 163.871 99.227 1.00 110.91 576 GLU B N 1
ATOM 5353 C CA . GLU B 2 395 ? 139.710 164.290 97.835 1.00 112.95 576 GLU B CA 1
ATOM 5354 C C . GLU B 2 395 ? 140.620 163.365 97.035 1.00 113.16 576 GLU B C 1
ATOM 5355 O O . GLU B 2 395 ? 141.588 162.806 97.557 1.00 115.12 576 GLU B O 1
ATOM 5361 N N . GLU B 2 396 ? 140.291 163.201 95.752 1.00 112.16 577 GLU B N 1
ATOM 5362 C CA . GLU B 2 396 ? 141.046 162.282 94.906 1.00 113.43 577 GLU B CA 1
ATOM 5363 C C . GLU B 2 396 ? 142.497 162.723 94.758 1.00 115.23 577 GLU B C 1
ATOM 5364 O O . GLU B 2 396 ? 143.413 161.895 94.811 1.00 117.72 577 GLU B O 1
ATOM 5370 N N . ALA B 2 397 ? 142.726 164.025 94.567 1.00 114.82 578 ALA B N 1
ATOM 5371 C CA . ALA B 2 397 ? 144.091 164.517 94.416 1.00 113.59 578 ALA B CA 1
ATOM 5372 C C . ALA B 2 397 ? 144.901 164.337 95.693 1.00 113.91 578 ALA B C 1
ATOM 5373 O O . ALA B 2 397 ? 146.130 164.218 95.634 1.00 113.37 578 ALA B O 1
ATOM 5375 N N . ASP B 2 398 ? 144.237 164.315 96.850 1.00 112.72 579 ASP B N 1
ATOM 5376 C CA . ASP B 2 398 ? 144.952 164.160 98.112 1.00 110.29 579 ASP B CA 1
ATOM 5377 C C . ASP B 2 398 ? 145.424 162.727 98.325 1.00 110.68 579 ASP B C 1
ATOM 5378 O O . ASP B 2 398 ? 146.381 162.498 99.073 1.00 110.87 579 ASP B O 1
ATOM 5383 N N . ALA B 2 399 ? 144.778 161.757 97.683 1.00 110.67 580 ALA B N 1
ATOM 5384 C CA . ALA B 2 399 ? 145.083 160.348 97.891 1.00 108.69 580 ALA B CA 1
ATOM 5385 C C . ALA B 2 399 ? 146.062 159.783 96.870 1.00 110.65 580 ALA B C 1
ATOM 5386 O O . ALA B 2 399 ? 146.349 158.583 96.913 1.00 110.79 580 ALA B O 1
ATOM 5388 N N . GLN B 2 400 ? 146.573 160.603 95.959 1.00 112.36 581 GLN B N 1
ATOM 5389 C CA . GLN B 2 400 ? 147.491 160.102 94.948 1.00 113.43 581 GLN B CA 1
ATOM 5390 C C . GLN B 2 400 ? 148.823 159.711 95.586 1.00 116.25 581 GLN B C 1
ATOM 5391 O O . GLN B 2 400 ? 149.266 160.353 96.543 1.00 116.86 581 GLN B O 1
ATOM 5397 N N . PRO B 2 401 ? 149.477 158.663 95.087 1.00 117.33 582 PRO B N 1
ATOM 5398 C CA . PRO B 2 401 ? 150.774 158.271 95.646 1.00 119.96 582 PRO B CA 1
ATOM 5399 C C . PRO B 2 401 ? 151.836 159.329 95.400 1.00 122.68 582 PRO B C 1
ATOM 5400 O O . PRO B 2 401 ? 151.812 160.051 94.400 1.00 121.56 582 PRO B O 1
ATOM 5404 N N . VAL B 2 402 ? 152.781 159.413 96.334 1.00 124.22 583 VAL B N 1
ATOM 5405 C CA . VAL B 2 402 ? 153.856 160.393 96.280 1.00 122.72 583 VAL B CA 1
ATOM 5406 C C . VAL B 2 402 ? 155.228 159.721 96.313 1.00 122.44 583 VAL B C 1
ATOM 5407 O O . VAL B 2 402 ? 156.225 160.363 96.626 1.00 121.93 583 VAL B O 1
ATOM 5411 N N . GLY B 2 403 ? 155.290 158.435 95.988 1.00 122.34 584 GLY B N 1
ATOM 5412 C CA . GLY B 2 403 ? 156.551 157.714 96.023 1.00 121.99 584 GLY B CA 1
ATOM 5413 C C . GLY B 2 403 ? 157.133 157.560 97.411 1.00 119.92 584 GLY B C 1
ATOM 5414 O O . GLY B 2 403 ? 158.346 157.727 97.593 1.00 120.22 584 GLY B O 1
ATOM 5415 N N . SER B 2 404 ? 156.298 157.245 98.396 1.00 118.47 585 SER B N 1
ATOM 5416 C CA . SER B 2 404 ? 156.720 157.091 99.778 1.00 114.37 585 SER B CA 1
ATOM 5417 C C . SER B 2 404 ? 156.289 155.721 100.282 1.00 112.83 585 SER B C 1
ATOM 5418 O O . SER B 2 404 ? 155.438 155.055 99.688 1.00 116.34 585 SER B O 1
ATOM 5421 N N . ARG B 2 405 ? 156.891 155.298 101.395 1.00 109.08 586 ARG B N 1
ATOM 5422 C CA . ARG B 2 405 ? 156.542 154.016 101.994 1.00 105.58 586 ARG B CA 1
ATOM 5423 C C . ARG B 2 405 ? 155.125 153.991 102.549 1.00 104.61 586 ARG B C 1
ATOM 5424 O O . ARG B 2 405 ? 154.623 152.907 102.864 1.00 108.67 586 ARG B O 1
ATOM 5432 N N . TYR B 2 406 ? 154.472 155.146 102.676 1.00 100.52 587 TYR B N 1
ATOM 5433 C CA . TYR B 2 406 ? 153.107 155.232 103.173 1.00 98.50 587 TYR B CA 1
ATOM 5434 C C . TYR B 2 406 ? 152.086 155.366 102.049 1.00 101.47 587 TYR B C 1
ATOM 5435 O O . TYR B 2 406 ? 150.972 155.841 102.292 1.00 105.84 587 TYR B O 1
ATOM 5444 N N . ASP B 2 407 ? 152.442 154.965 100.827 1.00 101.96 588 ASP B N 1
ATOM 5445 C CA . ASP B 2 407 ? 151.553 155.175 99.687 1.00 102.83 588 ASP B CA 1
ATOM 5446 C C . ASP B 2 407 ? 150.241 154.416 99.850 1.00 102.50 588 ASP B C 1
ATOM 5447 O O . ASP B 2 407 ? 149.164 154.956 99.567 1.00 103.65 588 ASP B O 1
ATOM 5452 N N . SER B 2 408 ? 150.309 153.163 100.305 1.00 101.62 589 SER B N 1
ATOM 5453 C CA . SER B 2 408 ? 149.089 152.389 100.507 1.00 99.36 589 SER B CA 1
ATOM 5454 C C . SER B 2 408 ? 148.225 152.981 101.612 1.00 98.98 589 SER B C 1
ATOM 5455 O O . SER B 2 408 ? 147.009 152.762 101.632 1.00 100.90 589 SER B O 1
ATOM 5458 N N . GLN B 2 409 ? 148.831 153.727 102.536 1.00 97.41 590 GLN B N 1
ATOM 5459 C CA . GLN B 2 409 ? 148.070 154.378 103.595 1.00 95.48 590 GLN B CA 1
ATOM 5460 C C . GLN B 2 409 ? 147.481 155.702 103.121 1.00 97.15 590 GLN B C 1
ATOM 5461 O O . GLN B 2 409 ? 146.367 156.069 103.515 1.00 99.80 590 GLN B O 1
ATOM 5467 N N . ILE B 2 410 ? 148.222 156.430 102.284 1.00 96.17 591 ILE B N 1
ATOM 5468 C CA . ILE B 2 410 ? 147.702 157.651 101.678 1.00 92.91 591 ILE B CA 1
ATOM 5469 C C . ILE B 2 410 ? 146.543 157.327 100.750 1.00 95.48 591 ILE B C 1
ATOM 5470 O O . ILE B 2 410 ? 145.618 158.132 100.588 1.00 100.14 591 ILE B O 1
ATOM 5475 N N . ALA B 2 411 ? 146.560 156.141 100.137 1.00 95.27 592 ALA B N 1
ATOM 5476 C CA . ALA B 2 411 ? 145.439 155.718 99.307 1.00 95.05 592 ALA B CA 1
ATOM 5477 C C . ALA B 2 411 ? 144.146 155.595 100.103 1.00 97.12 592 ALA B C 1
ATOM 5478 O O . ALA B 2 411 ? 143.063 155.603 99.509 1.00 99.63 592 ALA B O 1
ATOM 5480 N N . ILE B 2 412 ? 144.232 155.480 101.424 1.00 94.38 593 ILE B N 1
ATOM 5481 C CA . ILE B 2 412 ? 143.057 155.413 102.286 1.00 90.06 593 ILE B CA 1
ATOM 5482 C C . ILE B 2 412 ? 142.752 156.761 102.921 1.00 96.15 593 ILE B C 1
ATOM 5483 O O . ILE B 2 412 ? 141.625 157.249 102.849 1.00 101.30 593 ILE B O 1
ATOM 5488 N N . PHE B 2 413 ? 143.753 157.380 103.551 1.00 96.93 594 PHE B N 1
ATOM 5489 C CA . PHE B 2 413 ? 143.525 158.554 104.381 1.00 94.77 594 PHE B CA 1
ATOM 5490 C C . PHE B 2 413 ? 143.948 159.867 103.742 1.00 98.73 594 PHE B C 1
ATOM 5491 O O . PHE B 2 413 ? 143.491 160.923 104.191 1.00 103.70 594 PHE B O 1
ATOM 5499 N N . GLY B 2 414 ? 144.799 159.837 102.724 1.00 99.37 595 GLY B N 1
ATOM 5500 C CA . GLY B 2 414 ? 145.269 161.047 102.086 1.00 101.24 595 GLY B CA 1
ATOM 5501 C C . GLY B 2 414 ? 146.559 161.570 102.693 1.00 102.56 595 GLY B C 1
ATOM 5502 O O . GLY B 2 414 ? 147.027 161.126 103.743 1.00 104.12 595 GLY B O 1
ATOM 5503 N N . LYS B 2 415 ? 147.144 162.547 101.999 1.00 102.35 596 LYS B N 1
ATOM 5504 C CA . LYS B 2 415 ? 148.426 163.102 102.418 1.00 101.61 596 LYS B CA 1
ATOM 5505 C C . LYS B 2 415 ? 148.294 164.022 103.625 1.00 104.68 596 LYS B C 1
ATOM 5506 O O . LYS B 2 415 ? 149.219 164.100 104.442 1.00 107.80 596 LYS B O 1
ATOM 5512 N N . LYS B 2 416 ? 147.169 164.731 103.751 1.00 101.62 597 LYS B N 1
ATOM 5513 C CA . LYS B 2 416 ? 146.985 165.628 104.887 1.00 99.37 597 LYS B CA 1
ATOM 5514 C C . LYS B 2 416 ? 146.956 164.858 106.201 1.00 98.98 597 LYS B C 1
ATOM 5515 O O . LYS B 2 416 ? 147.530 165.301 107.204 1.00 103.22 597 LYS B O 1
ATOM 5521 N N . PHE B 2 417 ? 146.292 163.701 106.220 1.00 94.37 598 PHE B N 1
ATOM 5522 C CA . PHE B 2 417 ? 146.314 162.883 107.427 1.00 93.18 598 PHE B CA 1
ATOM 5523 C C . PHE B 2 417 ? 147.708 162.338 107.703 1.00 94.09 598 PHE B C 1
ATOM 5524 O O . PHE B 2 417 ? 148.082 162.165 108.866 1.00 99.00 598 PHE B O 1
ATOM 5532 N N . GLN B 2 418 ? 148.4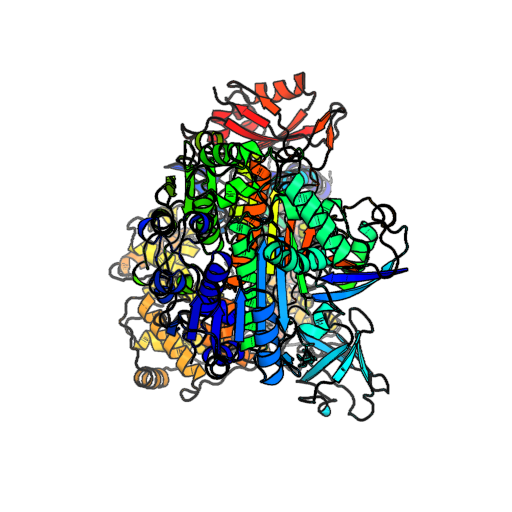87 162.057 106.657 1.00 93.06 599 GLN B N 1
ATOM 5533 C CA . GLN B 2 418 ? 149.873 161.651 106.865 1.00 93.09 599 GLN B CA 1
ATOM 5534 C C . GLN B 2 418 ? 150.678 162.769 107.515 1.00 97.67 599 GLN B C 1
ATOM 5535 O O . GLN B 2 418 ? 151.491 162.520 108.414 1.00 102.45 599 GLN B O 1
ATOM 5541 N N . GLU B 2 419 ? 150.463 164.010 107.072 1.00 96.51 600 GLU B N 1
ATOM 5542 C CA . GLU B 2 419 ? 151.128 165.146 107.703 1.00 96.60 600 GLU B CA 1
ATOM 5543 C C . GLU B 2 419 ? 150.699 165.297 109.156 1.00 99.05 600 GLU B C 1
ATOM 5544 O O . GLU B 2 419 ? 151.522 165.602 110.027 1.00 102.49 600 GLU B O 1
ATOM 5550 N N . LYS B 2 420 ? 149.408 165.098 109.435 1.00 97.39 601 LYS B N 1
ATOM 5551 C CA . LYS B 2 420 ? 148.935 165.140 110.816 1.00 92.45 601 LYS B CA 1
ATOM 5552 C C . LYS B 2 420 ? 149.600 164.059 111.659 1.00 95.54 601 LYS B C 1
ATOM 5553 O O . LYS B 2 420 ? 149.984 164.303 112.808 1.00 100.31 601 LYS B O 1
ATOM 5559 N N . LEU B 2 421 ? 149.736 162.853 111.103 1.00 93.75 602 LEU B N 1
ATOM 5560 C CA . LEU B 2 421 ? 150.389 161.763 111.821 1.00 90.44 602 LEU B CA 1
ATOM 5561 C C . LEU B 2 421 ? 151.850 162.082 112.103 1.00 92.55 602 LEU B C 1
ATOM 5562 O O . LEU B 2 421 ? 152.358 161.785 113.190 1.00 95.18 602 LEU B O 1
ATOM 5567 N N . ALA B 2 422 ? 152.543 162.680 111.132 1.00 91.09 603 ALA B N 1
ATOM 5568 C CA . ALA B 2 422 ? 153.968 162.947 111.296 1.00 92.22 603 ALA B CA 1
ATOM 5569 C C . ALA B 2 422 ? 154.239 163.916 112.439 1.00 97.40 603 ALA B C 1
ATOM 5570 O O . ALA B 2 422 ? 155.296 163.842 113.076 1.00 101.08 603 ALA B O 1
ATOM 5572 N N . ASP B 2 423 ? 153.307 164.824 112.719 1.00 96.68 604 ASP B N 1
ATOM 5573 C CA . ASP B 2 423 ? 153.483 165.830 113.756 1.00 95.48 604 ASP B CA 1
ATOM 5574 C C . ASP B 2 423 ? 152.850 165.433 115.083 1.00 95.90 604 ASP B C 1
ATOM 5575 O O . ASP B 2 423 ? 152.854 166.234 116.023 1.00 101.39 604 ASP B O 1
ATOM 5580 N N . SER B 2 424 ? 152.308 164.224 115.184 1.00 93.57 605 SER B N 1
ATOM 5581 C CA . SER B 2 424 ? 151.640 163.796 116.403 1.00 90.45 605 SER B CA 1
ATOM 5582 C C . SER B 2 424 ? 152.647 163.318 117.442 1.00 89.89 605 SER B C 1
ATOM 5583 O O . SER B 2 424 ? 153.672 162.713 117.117 1.00 95.11 605 SER B O 1
ATOM 5586 N N . LYS B 2 425 ? 152.339 163.597 118.706 1.00 88.32 606 LYS B N 1
ATOM 5587 C CA . LYS B 2 425 ? 153.128 163.138 119.842 1.00 86.24 606 LYS B CA 1
ATOM 5588 C C . LYS B 2 425 ? 152.236 162.276 120.720 1.00 85.58 606 LYS B C 1
ATOM 5589 O O . LYS B 2 425 ? 151.181 162.732 121.170 1.00 92.34 606 LYS B O 1
ATOM 5595 N N . TRP B 2 426 ? 152.654 161.037 120.965 1.00 79.80 607 TRP B N 1
ATOM 5596 C CA . TRP B 2 426 ? 151.859 160.106 121.749 1.00 79.45 607 TRP B CA 1
ATOM 5597 C C . TRP B 2 426 ? 152.736 159.397 122.769 1.00 80.81 607 TRP B C 1
ATOM 5598 O O . TRP B 2 426 ? 153.916 159.134 122.526 1.00 85.56 607 TRP B O 1
ATOM 5609 N N . PHE B 2 427 ? 152.139 159.091 123.916 1.00 80.23 608 PHE B N 1
ATOM 5610 C CA . PHE B 2 427 ? 152.830 158.477 125.040 1.00 78.16 608 PHE B CA 1
ATOM 5611 C C . PHE B 2 427 ? 152.269 157.082 125.275 1.00 79.54 608 PHE B C 1
ATOM 5612 O O . PHE B 2 427 ? 151.060 156.920 125.461 1.00 86.37 608 PHE B O 1
ATOM 5620 N N . ILE B 2 428 ? 153.146 156.084 125.269 1.00 77.45 609 ILE B N 1
ATOM 5621 C CA . ILE B 2 428 ? 152.777 154.694 125.506 1.00 76.89 609 ILE B CA 1
ATOM 5622 C C . ILE B 2 428 ? 153.324 154.296 126.867 1.00 83.21 609 ILE B C 1
ATOM 5623 O O . ILE B 2 428 ? 154.534 154.386 127.109 1.00 89.04 609 ILE B O 1
ATOM 5628 N N . VAL B 2 429 ? 152.440 153.853 127.752 1.00 83.90 610 VAL B N 1
ATOM 5629 C CA . VAL B 2 429 ? 152.809 153.459 129.105 1.00 83.61 610 VAL B CA 1
ATOM 5630 C C . VAL B 2 429 ? 152.841 151.940 129.162 1.00 88.46 610 VAL B C 1
ATOM 5631 O O . VAL B 2 429 ? 151.823 151.279 128.926 1.00 93.37 610 VAL B O 1
ATOM 5635 N N . GLY B 2 430 ? 154.007 151.385 129.475 1.00 88.39 611 GLY B N 1
ATOM 5636 C CA . GLY B 2 430 ? 154.174 149.946 129.487 1.00 92.28 611 GLY B CA 1
ATOM 5637 C C . GLY B 2 430 ? 154.646 149.413 128.152 1.00 94.04 611 GLY B C 1
ATOM 5638 O O . GLY B 2 430 ? 154.066 149.729 127.109 1.00 96.55 611 GLY B O 1
ATOM 5639 N N . ALA B 2 431 ? 155.700 148.605 128.169 1.00 96.82 612 ALA B N 1
ATOM 5640 C CA . ALA B 2 431 ? 156.288 148.035 126.965 1.00 94.28 612 ALA B CA 1
ATOM 5641 C C . ALA B 2 431 ? 156.214 146.514 126.990 1.00 100.69 612 ALA B C 1
ATOM 5642 O O . ALA B 2 431 ? 157.160 145.820 126.614 1.00 102.22 612 ALA B O 1
ATOM 5644 N N . GLY B 2 432 ? 155.082 145.977 127.436 1.00 102.05 613 GLY B N 1
ATOM 5645 C CA . GLY B 2 432 ? 154.874 144.544 127.423 1.00 102.25 613 GLY B CA 1
ATOM 5646 C C . GLY B 2 432 ? 154.473 144.048 126.051 1.00 105.08 613 GLY B C 1
ATOM 5647 O O . GLY B 2 432 ? 154.974 144.545 125.039 1.00 108.17 613 GLY B O 1
ATOM 5648 N N . ALA B 2 433 ? 153.578 143.060 125.996 1.00 102.59 614 ALA B N 1
ATOM 5649 C CA . ALA B 2 433 ? 153.085 142.591 124.705 1.00 100.95 614 ALA B CA 1
ATOM 5650 C C . ALA B 2 433 ? 152.254 143.666 124.016 1.00 100.74 614 ALA B C 1
ATOM 5651 O O . ALA B 2 433 ? 152.488 143.998 122.846 1.00 103.58 614 ALA B O 1
ATOM 5653 N N . ILE B 2 434 ? 151.284 144.233 124.737 1.00 99.43 615 ILE B N 1
ATOM 5654 C CA . ILE B 2 434 ? 150.459 145.297 124.175 1.00 94.74 615 ILE B CA 1
ATOM 5655 C C . ILE B 2 434 ? 151.313 146.511 123.845 1.00 95.16 615 ILE B C 1
ATOM 5656 O O . ILE B 2 434 ? 151.126 147.154 122.807 1.00 97.57 615 ILE B O 1
ATOM 5661 N N . GLY B 2 435 ? 152.260 146.847 124.722 1.00 93.97 616 GLY B N 1
ATOM 5662 C CA . GLY B 2 435 ? 153.133 147.978 124.453 1.00 90.95 616 GLY B CA 1
ATOM 5663 C C . GLY B 2 435 ? 153.984 147.781 123.213 1.00 94.52 616 GLY B C 1
ATOM 5664 O O . GLY B 2 435 ? 154.130 148.695 122.399 1.00 98.92 616 GLY B O 1
ATOM 5665 N N . CYS B 2 436 ? 154.552 146.584 123.050 1.00 94.18 617 CYS B N 1
ATOM 5666 C CA . CYS B 2 436 ? 155.361 146.306 121.867 1.00 92.43 617 CYS B CA 1
ATOM 5667 C C . CYS B 2 436 ? 154.520 146.353 120.598 1.00 94.49 617 CYS B C 1
ATOM 5668 O O . CYS B 2 436 ? 154.953 146.902 119.576 1.00 97.48 617 CYS B O 1
ATOM 5671 N N . GLU B 2 437 ? 153.316 145.779 120.640 1.00 95.20 618 GLU B N 1
ATOM 5672 C CA . GLU B 2 437 ? 152.451 145.812 119.465 1.00 91.79 618 GLU B CA 1
ATOM 5673 C C . GLU B 2 437 ? 152.031 147.238 119.124 1.00 91.61 618 GLU B C 1
ATOM 5674 O O . GLU B 2 437 ? 151.990 147.614 117.946 1.00 94.08 618 GLU B O 1
ATOM 5680 N N . LEU B 2 438 ? 151.715 148.044 120.141 1.00 90.03 619 LEU B N 1
ATOM 5681 C CA . LEU B 2 438 ? 151.374 149.442 119.904 1.00 86.75 619 LEU B CA 1
ATOM 5682 C C . LEU B 2 438 ? 152.552 150.202 119.314 1.00 88.03 619 LEU B C 1
ATOM 5683 O O . LEU B 2 438 ? 152.375 151.035 118.421 1.00 90.85 619 LEU B O 1
ATOM 5688 N N . LEU B 2 439 ? 153.763 149.936 119.811 1.00 88.59 620 LEU B N 1
ATOM 5689 C CA . LEU B 2 439 ? 154.947 150.580 119.256 1.00 86.48 620 LEU B CA 1
ATOM 5690 C C . LEU B 2 439 ? 155.136 150.210 117.792 1.00 90.08 620 LEU B C 1
ATOM 5691 O O . LEU B 2 439 ? 155.424 151.075 116.957 1.00 92.91 620 LEU B O 1
ATOM 5696 N N . LYS B 2 440 ? 154.971 148.927 117.462 1.00 90.92 621 LYS B N 1
ATOM 5697 C CA . LYS B 2 440 ? 155.107 148.494 116.074 1.00 91.03 621 LYS B CA 1
ATOM 5698 C C . LYS B 2 440 ? 154.072 149.172 115.184 1.00 92.24 621 LYS B C 1
ATOM 5699 O O . LYS B 2 440 ? 154.396 149.666 114.097 1.00 95.79 621 LYS B O 1
ATOM 5705 N N . ASN B 2 441 ? 152.817 149.205 115.634 1.00 91.11 622 ASN B N 1
ATOM 5706 C CA . ASN B 2 441 ? 151.760 149.804 114.827 1.00 88.43 622 ASN B CA 1
ATOM 5707 C C . ASN B 2 441 ? 151.972 151.302 114.652 1.00 88.27 622 ASN B C 1
ATOM 5708 O O . ASN B 2 441 ? 151.747 151.840 113.563 1.00 92.29 622 ASN B O 1
ATOM 5713 N N . PHE B 2 442 ? 152.398 151.993 115.711 1.00 86.02 623 PHE B N 1
ATOM 5714 C CA . PHE B 2 442 ? 152.680 153.420 115.602 1.00 83.75 623 PHE B CA 1
ATOM 5715 C C . PHE B 2 442 ? 153.845 153.679 114.658 1.00 87.80 623 PHE B C 1
ATOM 5716 O O . PHE B 2 442 ? 153.816 154.637 113.876 1.00 94.05 623 PHE B O 1
ATOM 5724 N N . GLY B 2 443 ? 154.883 152.843 114.721 1.00 86.12 624 GLY B N 1
ATOM 5725 C CA . GLY B 2 443 ? 156.009 153.015 113.820 1.00 86.76 624 GLY B CA 1
ATOM 5726 C C . GLY B 2 443 ? 155.630 152.807 112.367 1.00 91.77 624 GLY B C 1
ATOM 5727 O O . GLY B 2 443 ? 156.041 153.573 111.494 1.00 98.03 624 GLY B O 1
ATOM 5728 N N . MET B 2 444 ? 154.834 151.772 112.088 1.00 91.63 625 MET B N 1
ATOM 5729 C CA . MET B 2 444 ? 154.439 151.524 110.705 1.00 92.19 625 MET B CA 1
ATOM 5730 C C . MET B 2 444 ? 153.401 152.529 110.222 1.00 91.46 625 MET B C 1
ATOM 5731 O O . MET B 2 444 ? 153.287 152.765 109.015 1.00 98.49 625 MET B O 1
ATOM 5736 N N . LEU B 2 445 ? 152.639 153.127 111.140 1.00 88.90 626 LEU B N 1
ATOM 5737 C CA . LEU B 2 445 ? 151.712 154.187 110.766 1.00 92.03 626 LEU B CA 1
ATOM 5738 C C . LEU B 2 445 ? 152.430 155.449 110.313 1.00 95.05 626 LEU B C 1
ATOM 5739 O O . LEU B 2 445 ? 151.837 156.262 109.598 1.00 98.85 626 LEU B O 1
ATOM 5744 N N . GLY B 2 446 ? 153.686 155.629 110.709 1.00 92.80 627 GLY B N 1
ATOM 5745 C CA . GLY B 2 446 ? 154.375 156.880 110.482 1.00 92.49 627 GLY B CA 1
ATOM 5746 C C . GLY B 2 446 ? 154.125 157.930 111.536 1.00 91.74 627 GLY B C 1
ATOM 5747 O O . GLY B 2 446 ? 154.396 159.111 111.290 1.00 97.05 627 GLY B O 1
ATOM 5748 N N . LEU B 2 447 ? 153.612 157.541 112.700 1.00 89.60 628 LEU B N 1
ATOM 5749 C CA . LEU B 2 447 ? 153.315 158.498 113.756 1.00 89.67 628 LEU B CA 1
ATOM 5750 C C . LEU B 2 447 ? 154.602 159.088 114.316 1.00 92.97 628 LEU B C 1
ATOM 5751 O O . LEU B 2 447 ? 155.527 158.357 114.682 1.00 98.25 628 LEU B O 1
ATOM 5756 N N . GLY B 2 448 ? 154.660 160.416 114.383 1.00 90.91 629 GLY B N 1
ATOM 5757 C CA . GLY B 2 448 ? 155.804 161.087 114.965 1.00 91.40 629 GLY B CA 1
ATOM 5758 C C . GLY B 2 448 ? 157.052 161.104 114.116 1.00 96.63 629 GLY B C 1
ATOM 5759 O O . GLY B 2 448 ? 158.116 161.473 114.620 1.00 102.34 629 GLY B O 1
ATOM 5760 N N . THR B 2 449 ? 156.965 160.718 112.843 1.00 97.15 630 THR B N 1
ATOM 5761 C CA . THR B 2 449 ? 158.141 160.693 111.984 1.00 98.81 630 THR B CA 1
ATOM 5762 C C . THR B 2 449 ? 158.565 162.077 111.512 1.00 102.77 630 THR B C 1
ATOM 5763 O O . THR B 2 449 ? 159.680 162.222 111.001 1.00 105.83 630 THR B O 1
ATOM 5767 N N . GLY B 2 450 ? 157.716 163.087 111.669 1.00 101.44 631 GLY B N 1
ATOM 5768 C CA . GLY B 2 450 ? 158.075 164.442 111.302 1.00 100.97 631 GLY B CA 1
ATOM 5769 C C . GLY B 2 450 ? 158.576 165.237 112.488 1.00 104.38 631 GLY B C 1
ATOM 5770 O O . GLY B 2 450 ? 159.672 164.982 112.996 1.00 107.26 631 GLY B O 1
ATOM 5771 N N . ASN B 2 451 ? 157.784 166.204 112.941 1.00 103.89 632 ASN B N 1
ATOM 5772 C CA . ASN B 2 451 ? 158.112 166.979 114.129 1.00 104.25 632 ASN B CA 1
ATOM 5773 C C . ASN B 2 451 ? 157.543 166.371 115.403 1.00 102.31 632 ASN B C 1
ATOM 5774 O O . ASN B 2 451 ? 157.738 166.937 116.483 1.00 103.99 632 ASN B O 1
ATOM 5779 N N . GLY B 2 452 ? 156.847 165.240 115.305 1.00 99.54 633 GLY B N 1
ATOM 5780 C CA . GLY B 2 452 ? 156.293 164.570 116.460 1.00 94.31 633 GLY B CA 1
ATOM 5781 C C . GLY B 2 452 ? 157.296 163.645 117.121 1.00 94.24 633 GLY B C 1
ATOM 5782 O O . GLY B 2 452 ? 158.491 163.648 116.821 1.00 100.00 633 GLY B O 1
ATOM 5783 N N . GLN B 2 453 ? 156.786 162.836 118.045 1.00 91.82 634 GLN B N 1
ATOM 5784 C CA . GLN B 2 453 ? 157.624 161.904 118.784 1.00 88.66 634 GLN B CA 1
ATOM 5785 C C . GLN B 2 453 ? 156.748 160.803 119.359 1.00 86.95 634 GLN B C 1
ATOM 5786 O O . GLN B 2 453 ? 155.539 160.973 119.531 1.00 90.36 634 GLN B O 1
ATOM 5792 N N . ILE B 2 454 ? 157.376 159.668 119.650 1.00 85.62 635 ILE B N 1
ATOM 5793 C CA . ILE B 2 454 ? 156.732 158.559 120.343 1.00 82.31 635 ILE B CA 1
ATOM 5794 C C . ILE B 2 454 ? 157.489 158.329 121.641 1.00 86.55 635 ILE B C 1
ATOM 5795 O O . ILE B 2 454 ? 158.688 158.025 121.621 1.00 93.58 635 ILE B O 1
ATOM 5800 N N . PHE B 2 455 ? 156.794 158.472 122.764 1.00 82.34 636 PHE B N 1
ATOM 5801 C CA . PHE B 2 455 ? 157.371 158.259 124.083 1.00 79.78 636 PHE B CA 1
ATOM 5802 C C . PHE B 2 455 ? 156.908 156.909 124.609 1.00 82.93 636 PHE B C 1
ATOM 5803 O O . PHE B 2 455 ? 155.723 156.580 124.516 1.00 89.06 636 PHE B O 1
ATOM 5811 N N . VAL B 2 456 ? 157.840 156.126 125.140 1.00 81.50 637 VAL B N 1
ATOM 5812 C CA . VAL B 2 456 ? 157.537 154.824 125.719 1.00 80.59 637 VAL B CA 1
ATOM 5813 C C . VAL B 2 456 ? 158.311 154.686 127.023 1.00 84.74 637 VAL B C 1
ATOM 5814 O O . VAL B 2 456 ? 159.485 155.062 127.101 1.00 92.37 637 VAL B O 1
ATOM 5818 N N . THR B 2 457 ? 157.647 154.167 128.053 1.00 84.24 638 THR B N 1
ATOM 5819 C CA . THR B 2 457 ? 158.270 154.004 129.357 1.00 88.34 638 THR B CA 1
ATOM 5820 C C . THR B 2 457 ? 157.949 152.623 129.910 1.00 92.44 638 THR B C 1
ATOM 5821 O O . THR B 2 457 ? 156.883 152.060 129.645 1.00 98.06 638 THR B O 1
ATOM 5825 N N . ASP B 2 458 ? 158.899 152.075 130.666 1.00 93.32 639 ASP B N 1
ATOM 5826 C CA . ASP B 2 458 ? 158.756 150.775 131.306 1.00 94.61 639 ASP B CA 1
ATOM 5827 C C . ASP B 2 458 ? 159.897 150.596 132.294 1.00 101.02 639 ASP B C 1
ATOM 5828 O O . ASP B 2 458 ? 161.051 150.874 131.964 1.00 103.03 639 ASP B O 1
ATOM 5833 N N . MET B 2 459 ? 159.571 150.121 133.496 1.00 102.40 640 MET B N 1
ATOM 5834 C CA . MET B 2 459 ? 160.570 149.926 134.537 1.00 103.51 640 MET B CA 1
ATOM 5835 C C . MET B 2 459 ? 161.117 148.506 134.599 1.00 108.62 640 MET B C 1
ATOM 5836 O O . MET B 2 459 ? 162.086 148.267 135.328 1.00 113.05 640 MET B O 1
ATOM 5841 N N . ASP B 2 460 ? 160.534 147.568 133.861 1.00 107.39 641 ASP B N 1
ATOM 5842 C CA . ASP B 2 460 ? 160.915 146.171 133.984 1.00 108.43 641 ASP B CA 1
ATOM 5843 C C . ASP B 2 460 ? 162.034 145.815 133.009 1.00 109.23 641 ASP B C 1
ATOM 5844 O O . ASP B 2 460 ? 162.334 146.548 132.064 1.00 110.76 641 ASP B O 1
ATOM 5849 N N . LEU B 2 461 ? 162.652 144.665 133.259 1.00 110.99 642 LEU B N 1
ATOM 5850 C CA . LEU B 2 461 ? 163.664 144.093 132.387 1.00 111.57 642 LEU B CA 1
ATOM 5851 C C . LEU B 2 461 ? 163.103 142.864 131.684 1.00 114.54 642 LEU B C 1
ATOM 5852 O O . LEU B 2 461 ? 162.094 142.289 132.099 1.00 119.20 642 LEU B O 1
ATOM 5857 N N . ILE B 2 462 ? 163.775 142.464 130.611 1.00 111.88 643 ILE B N 1
ATOM 5858 C CA . ILE B 2 462 ? 163.297 141.370 129.773 1.00 113.44 643 ILE B CA 1
ATOM 5859 C C . ILE B 2 462 ? 163.596 140.040 130.452 1.00 121.50 643 ILE B C 1
ATOM 5860 O O . ILE B 2 462 ? 164.724 139.792 130.894 1.00 122.19 643 ILE B O 1
ATOM 5865 N N . GLU B 2 463 ? 162.584 139.183 130.536 1.00 126.00 644 GLU B N 1
ATOM 5866 C CA . GLU B 2 463 ? 162.721 137.824 131.036 1.00 126.31 644 GLU B CA 1
ATOM 5867 C C . GLU B 2 463 ? 162.441 136.833 129.912 1.00 127.38 644 GLU B C 1
ATOM 5868 O O . GLU B 2 463 ? 161.891 137.183 128.865 1.00 129.54 644 GLU B O 1
ATOM 5874 N N . LYS B 2 464 ? 162.835 135.578 130.141 1.00 125.65 645 LYS B N 1
ATOM 5875 C CA . LYS B 2 464 ? 162.710 134.567 129.095 1.00 126.22 645 LYS B CA 1
ATOM 5876 C C . LYS B 2 464 ? 161.251 134.292 128.752 1.00 127.25 645 LYS B C 1
ATOM 5877 O O . LYS B 2 464 ? 160.908 134.099 127.580 1.00 128.11 645 LYS B O 1
ATOM 5883 N N . SER B 2 465 ? 160.376 134.265 129.760 1.00 126.01 646 SER B N 1
ATOM 5884 C CA . SER B 2 465 ? 158.964 133.996 129.512 1.00 126.60 646 SER B CA 1
ATOM 5885 C C . SER B 2 465 ? 158.301 135.088 128.684 1.00 126.05 646 SER B C 1
ATOM 5886 O O . SER B 2 465 ? 157.240 134.846 128.099 1.00 125.66 646 SER B O 1
ATOM 5889 N N . ASN B 2 466 ? 158.897 136.279 128.621 1.00 126.64 647 ASN B N 1
ATOM 5890 C CA . ASN B 2 466 ? 158.331 137.372 127.844 1.00 123.16 647 ASN B CA 1
ATOM 5891 C C . ASN B 2 466 ? 158.525 137.195 126.344 1.00 121.10 647 ASN B C 1
ATOM 5892 O O . ASN B 2 466 ? 157.788 137.806 125.563 1.00 118.29 647 ASN B O 1
ATOM 5897 N N . LEU B 2 467 ? 159.492 136.376 125.925 1.00 123.39 648 LEU B N 1
ATOM 5898 C CA . LEU B 2 467 ? 159.772 136.210 124.504 1.00 119.97 648 LEU B CA 1
ATOM 5899 C C . LEU B 2 467 ? 158.667 135.462 123.770 1.00 117.28 648 LEU B C 1
ATOM 5900 O O . LEU B 2 467 ? 158.625 135.501 122.536 1.00 114.06 648 LEU B O 1
ATOM 5905 N N . ASN B 2 468 ? 157.777 134.782 124.496 1.00 120.02 649 ASN B N 1
ATOM 5906 C CA . ASN B 2 468 ? 156.743 133.988 123.844 1.00 118.89 649 ASN B CA 1
ATOM 5907 C C . ASN B 2 468 ? 155.692 134.860 123.169 1.00 118.20 649 ASN B C 1
ATOM 5908 O O . ASN B 2 468 ? 155.159 134.483 122.120 1.00 120.21 649 ASN B O 1
ATOM 5913 N N . ARG B 2 469 ? 155.379 136.020 123.747 1.00 117.09 650 ARG B N 1
ATOM 5914 C CA . ARG B 2 469 ? 154.344 136.891 123.212 1.00 115.75 650 ARG B CA 1
ATOM 5915 C C . ARG B 2 469 ? 154.837 138.278 122.830 1.00 115.79 650 ARG B C 1
ATOM 5916 O O . ARG B 2 469 ? 154.081 139.028 122.203 1.00 117.15 650 ARG B O 1
ATOM 5924 N N . GLN B 2 470 ? 156.065 138.643 123.184 1.00 116.82 651 GLN B N 1
ATOM 5925 C CA . GLN B 2 470 ? 156.645 139.929 122.806 1.00 113.83 651 GLN B CA 1
ATOM 5926 C C . GLN B 2 470 ? 157.661 139.665 121.700 1.00 112.86 651 GLN B C 1
ATOM 5927 O O . GLN B 2 470 ? 158.769 139.188 121.957 1.00 116.46 651 GLN B O 1
ATOM 5933 N N . PHE B 2 471 ? 157.275 139.978 120.463 1.00 106.99 652 PHE B N 1
ATOM 5934 C CA . PHE B 2 471 ? 158.073 139.641 119.292 1.00 107.20 652 PHE B CA 1
ATOM 5935 C C . PHE B 2 471 ? 159.219 140.612 119.042 1.00 108.42 652 PHE B C 1
ATOM 5936 O O . PHE B 2 471 ? 160.039 140.355 118.154 1.00 109.79 652 PHE B O 1
ATOM 5944 N N . LEU B 2 472 ? 159.298 141.712 119.788 1.00 105.12 653 LEU B N 1
ATOM 5945 C CA . LEU B 2 472 ? 160.376 142.673 119.600 1.00 103.32 653 LEU B CA 1
ATOM 5946 C C . LEU B 2 472 ? 161.639 142.310 120.368 1.00 106.20 653 LEU B C 1
ATOM 5947 O O . LEU B 2 472 ? 162.659 142.987 120.202 1.00 108.35 653 LEU B O 1
ATOM 5952 N N . PHE B 2 473 ? 161.601 141.270 121.193 1.00 106.22 654 PHE B N 1
ATOM 5953 C CA . PHE B 2 473 ? 162.728 140.889 122.029 1.00 109.16 654 PHE B CA 1
ATOM 5954 C C . PHE B 2 473 ? 163.292 139.546 121.585 1.00 115.09 654 PHE B C 1
ATOM 5955 O O . PHE B 2 473 ? 162.587 138.698 121.031 1.00 119.07 654 PHE B O 1
ATOM 5963 N N . ARG B 2 474 ? 164.578 139.364 121.843 1.00 116.78 655 ARG B N 1
ATOM 5964 C CA . ARG B 2 474 ? 165.341 138.203 121.417 1.00 118.49 655 ARG B CA 1
ATOM 5965 C C . ARG B 2 474 ? 165.967 137.534 122.629 1.00 122.28 655 ARG B C 1
ATOM 5966 O O . ARG B 2 474 ? 166.093 138.152 123.692 1.00 125.67 655 ARG B O 1
ATOM 5974 N N . PRO B 2 475 ? 166.348 136.258 122.512 1.00 120.84 656 PRO B N 1
ATOM 5975 C CA . PRO B 2 475 ? 166.966 135.574 123.660 1.00 119.77 656 PRO B CA 1
ATOM 5976 C C . PRO B 2 475 ? 168.233 136.242 124.165 1.00 122.78 656 PRO B C 1
ATOM 5977 O O . PRO B 2 475 ? 168.558 136.108 125.351 1.00 127.34 656 PRO B O 1
ATOM 5981 N N . HIS B 2 476 ? 168.965 136.952 123.309 1.00 120.43 657 HIS B N 1
ATOM 5982 C CA . HIS B 2 476 ? 170.160 137.658 123.751 1.00 120.75 657 HIS B CA 1
ATOM 5983 C C . HIS B 2 476 ? 169.852 139.018 124.364 1.00 122.67 657 HIS B C 1
ATOM 5984 O O . HIS B 2 476 ? 170.777 139.695 124.825 1.00 125.30 657 HIS B O 1
ATOM 5991 N N . ASP B 2 477 ? 168.588 139.431 124.380 1.00 121.73 658 ASP B N 1
ATOM 5992 C CA . ASP B 2 477 ? 168.177 140.695 124.976 1.00 121.48 658 ASP B CA 1
ATOM 5993 C C . ASP B 2 477 ? 167.732 140.553 126.425 1.00 121.79 658 ASP B C 1
ATOM 5994 O O . ASP B 2 477 ? 167.262 141.534 127.010 1.00 123.93 658 ASP B O 1
ATOM 5999 N N . VAL B 2 478 ? 167.856 139.360 127.011 1.00 119.80 659 VAL B N 1
ATOM 6000 C CA . VAL B 2 478 ? 167.445 139.160 128.394 1.00 120.04 659 VAL B CA 1
ATOM 6001 C C . VAL B 2 478 ? 168.300 140.024 129.312 1.00 122.94 659 VAL B C 1
ATOM 6002 O O . VAL B 2 478 ? 169.499 140.221 129.075 1.00 123.93 659 VAL B O 1
ATOM 6006 N N . GLN B 2 479 ? 167.669 140.564 130.357 1.00 121.76 660 GLN B N 1
ATOM 6007 C CA . GLN B 2 479 ? 168.220 141.452 131.383 1.00 122.10 660 GLN B CA 1
ATOM 6008 C C . GLN B 2 479 ? 168.392 142.878 130.871 1.00 121.63 660 GLN B C 1
ATOM 6009 O O . GLN B 2 479 ? 168.877 143.730 131.625 1.00 124.50 660 GLN B O 1
ATOM 6015 N N . LYS B 2 480 ? 168.019 143.170 129.629 1.00 117.93 661 LYS B N 1
ATOM 6016 C CA . LYS B 2 480 ? 168.052 144.536 129.132 1.00 112.01 661 LYS B CA 1
ATOM 6017 C C . LYS B 2 480 ? 166.713 145.224 129.381 1.00 111.60 661 LYS B C 1
ATOM 6018 O O . LYS B 2 480 ? 165.680 144.558 129.501 1.00 113.55 661 LYS B O 1
ATOM 6024 N N . PRO B 2 481 ? 166.701 146.554 129.480 1.00 106.56 662 PRO B N 1
ATOM 6025 C CA . PRO B 2 481 ? 165.432 147.263 129.687 1.00 102.91 662 PRO B CA 1
ATOM 6026 C C . PRO B 2 481 ? 164.466 147.029 128.535 1.00 104.17 662 PRO B C 1
ATOM 6027 O O . PRO B 2 481 ? 164.862 146.949 127.372 1.00 107.14 662 PRO B O 1
ATOM 6031 N N . LYS B 2 482 ? 163.181 146.919 128.876 1.00 100.02 663 LYS B N 1
ATOM 6032 C CA . LYS B 2 482 ? 162.163 146.638 127.869 1.00 97.69 663 LYS B CA 1
ATOM 6033 C C . LYS B 2 482 ? 161.990 147.808 126.908 1.00 101.26 663 LYS B C 1
ATOM 6034 O O . LYS B 2 482 ? 161.946 147.621 125.687 1.00 106.01 663 LYS B O 1
ATOM 6040 N N . SER B 2 483 ? 161.888 149.026 127.445 1.00 100.38 664 SER B N 1
ATOM 6041 C CA . SER B 2 483 ? 161.547 150.181 126.621 1.00 98.43 664 SER B CA 1
ATOM 6042 C C . SER B 2 483 ? 162.653 150.506 125.624 1.00 104.07 664 SER B C 1
ATOM 6043 O O . SER B 2 483 ? 162.384 150.741 124.440 1.00 109.92 664 SER B O 1
ATOM 6046 N N . MET B 2 484 ? 163.904 150.538 126.087 1.00 101.83 665 MET B N 1
ATOM 6047 C CA . MET B 2 484 ? 165.012 150.866 125.195 1.00 103.27 665 MET B CA 1
ATOM 6048 C C . MET B 2 484 ? 165.170 149.814 124.105 1.00 105.61 665 MET B C 1
ATOM 6049 O O . MET B 2 484 ? 165.383 150.148 122.932 1.00 111.40 665 MET B O 1
ATOM 6054 N N . THR B 2 485 ? 165.066 148.535 124.475 1.00 103.21 666 THR B N 1
ATOM 6055 C CA . THR B 2 485 ? 165.172 147.468 123.487 1.00 103.95 666 THR B CA 1
ATOM 6056 C C . THR B 2 485 ? 164.047 147.550 122.466 1.00 104.38 666 THR B C 1
ATOM 6057 O O . THR B 2 485 ? 164.277 147.373 121.265 1.00 109.20 666 THR B O 1
ATOM 6061 N N . ALA B 2 486 ? 162.821 147.824 122.921 1.00 100.23 667 ALA B N 1
ATOM 6062 C CA . ALA B 2 486 ? 161.700 147.942 121.994 1.00 99.08 667 ALA B CA 1
ATOM 6063 C C . ALA B 2 486 ? 161.883 149.122 121.048 1.00 102.77 667 ALA B C 1
ATOM 6064 O O . ALA B 2 486 ? 161.600 149.015 119.847 1.00 108.72 667 ALA B O 1
ATOM 6066 N N . ALA B 2 487 ? 162.350 150.259 121.569 1.00 99.15 668 ALA B N 1
ATOM 6067 C CA . ALA B 2 487 ? 162.582 151.419 120.715 1.00 98.70 668 ALA B CA 1
ATOM 6068 C C . ALA B 2 487 ? 163.655 151.128 119.674 1.00 105.05 668 ALA B C 1
ATOM 6069 O O . ALA B 2 487 ? 163.497 151.468 118.494 1.00 108.74 668 ALA B O 1
ATOM 6071 N N . ASP B 2 488 ? 164.747 150.482 120.089 1.00 104.45 669 ASP B N 1
ATOM 6072 C CA . ASP B 2 488 ? 165.795 150.124 119.139 1.00 105.72 669 ASP B CA 1
ATOM 6073 C C . ASP B 2 488 ? 165.279 149.142 118.095 1.00 106.66 669 ASP B C 1
ATOM 6074 O O . ASP B 2 488 ? 165.640 149.232 116.916 1.00 109.32 669 ASP B O 1
ATOM 6079 N N . ALA B 2 489 ? 164.437 148.194 118.512 1.00 104.67 670 ALA B N 1
ATOM 6080 C CA . ALA B 2 489 ? 163.890 147.220 117.574 1.00 105.48 670 ALA B CA 1
ATOM 6081 C C . ALA B 2 489 ? 162.996 147.886 116.537 1.00 104.59 670 ALA B C 1
ATOM 6082 O O . ALA B 2 489 ? 163.085 147.575 115.344 1.00 108.47 670 ALA B O 1
ATOM 6084 N N . ILE B 2 490 ? 162.127 148.804 116.965 1.00 102.03 671 ILE B N 1
ATOM 6085 C CA . ILE B 2 490 ? 161.244 149.455 116.001 1.00 101.43 671 ILE B CA 1
ATOM 6086 C C . ILE B 2 490 ? 161.967 150.512 115.178 1.00 102.09 671 ILE B C 1
ATOM 6087 O O . ILE B 2 490 ? 161.459 150.914 114.125 1.00 105.59 671 ILE B O 1
ATOM 6092 N N . LYS B 2 491 ? 163.136 150.981 115.622 1.00 104.70 672 LYS B N 1
ATOM 6093 C CA . LYS B 2 491 ? 163.912 151.883 114.778 1.00 105.04 672 LYS B CA 1
ATOM 6094 C C . LYS B 2 491 ? 164.439 151.177 113.536 1.00 105.78 672 LYS B C 1
ATOM 6095 O O . LYS B 2 491 ? 164.613 151.813 112.491 1.00 108.90 672 LYS B O 1
ATOM 6101 N N . ARG B 2 492 ? 164.701 149.871 113.626 1.00 104.23 673 ARG B N 1
ATOM 6102 C CA . ARG B 2 492 ? 165.173 149.133 112.459 1.00 102.80 673 ARG B CA 1
ATOM 6103 C C . ARG B 2 492 ? 164.045 148.880 111.467 1.00 104.33 673 ARG B C 1
ATOM 6104 O O . ARG B 2 492 ? 164.259 148.929 110.250 1.00 107.22 673 ARG B O 1
ATOM 6112 N N . MET B 2 493 ? 162.840 148.599 111.968 1.00 102.39 674 MET B N 1
ATOM 6113 C CA . MET B 2 493 ? 161.716 148.313 111.083 1.00 101.37 674 MET B CA 1
ATOM 6114 C C . MET B 2 493 ? 161.345 149.529 110.243 1.00 105.80 674 MET B C 1
ATOM 6115 O O . MET B 2 493 ? 161.056 149.403 109.048 1.00 111.92 674 MET B O 1
ATOM 6120 N N . ASN B 2 494 ? 161.344 150.715 110.850 1.00 104.07 675 ASN B N 1
ATOM 6121 C CA . ASN B 2 494 ? 161.094 151.963 110.132 1.00 101.31 675 ASN B CA 1
ATOM 6122 C C . ASN B 2 494 ? 162.124 152.985 110.596 1.00 103.32 675 ASN B C 1
ATOM 6123 O O . ASN B 2 494 ? 162.031 153.504 111.720 1.00 107.96 675 ASN B O 1
ATOM 6128 N N . PRO B 2 495 ? 163.120 153.296 109.764 1.00 102.00 676 PRO B N 1
ATOM 6129 C CA . PRO B 2 495 ? 164.186 154.213 110.199 1.00 104.44 676 PRO B CA 1
ATOM 6130 C C . PRO B 2 495 ? 163.711 155.627 110.492 1.00 109.51 676 PRO B C 1
ATOM 6131 O O . PRO B 2 495 ? 164.418 156.366 111.187 1.00 110.33 676 PRO B O 1
ATOM 6135 N N . GLU B 2 496 ? 162.545 156.031 109.988 1.00 107.55 677 GLU B N 1
ATOM 6136 C CA . GLU B 2 496 ? 162.088 157.406 110.145 1.00 105.12 677 GLU B CA 1
ATOM 6137 C C . GLU B 2 496 ? 161.438 157.680 111.495 1.00 105.18 677 GLU B C 1
ATOM 6138 O O . GLU B 2 496 ? 161.114 158.837 111.780 1.00 108.55 677 GLU B O 1
ATOM 6144 N N . VAL B 2 497 ? 161.240 156.663 112.326 1.00 103.52 678 VAL B N 1
ATOM 6145 C CA . VAL B 2 497 ? 160.508 156.832 113.576 1.00 102.93 678 VAL B CA 1
ATOM 6146 C C . VAL B 2 497 ? 161.408 157.492 114.611 1.00 104.61 678 VAL B C 1
ATOM 6147 O O . VAL B 2 497 ? 162.561 157.087 114.800 1.00 108.14 678 VAL B O 1
ATOM 6151 N N . ASN B 2 498 ? 160.883 158.515 115.281 1.00 101.26 679 ASN B N 1
ATOM 6152 C CA . ASN B 2 498 ? 161.564 159.173 116.388 1.00 97.96 679 ASN B CA 1
ATOM 6153 C C . ASN B 2 498 ? 160.968 158.666 117.695 1.00 95.36 679 ASN B C 1
ATOM 6154 O O . ASN B 2 498 ? 159.775 158.860 117.951 1.00 95.58 679 ASN B O 1
ATOM 6159 N N . VAL B 2 499 ? 161.792 158.018 118.515 1.00 92.82 680 VAL B N 1
ATOM 6160 C CA . VAL B 2 499 ? 161.342 157.396 119.754 1.00 87.71 680 VAL B CA 1
ATOM 6161 C C . VAL B 2 499 ? 162.195 157.901 120.907 1.00 93.42 680 VAL B C 1
ATOM 6162 O O . VAL B 2 499 ? 163.417 158.033 120.779 1.00 101.71 680 VAL B O 1
ATOM 6166 N N . THR B 2 500 ? 161.546 158.185 122.033 1.00 90.63 681 THR B N 1
ATOM 6167 C CA . THR B 2 500 ? 162.220 158.482 123.291 1.00 88.71 681 THR B CA 1
ATOM 6168 C C . THR B 2 500 ? 161.766 157.454 124.315 1.00 87.61 681 THR B C 1
ATOM 6169 O O . THR B 2 500 ? 160.562 157.273 124.524 1.00 91.50 681 THR B O 1
ATOM 6173 N N . ALA B 2 501 ? 162.722 156.783 124.949 1.00 83.81 682 ALA B N 1
ATOM 6174 C CA . ALA B 2 501 ? 162.437 155.692 125.868 1.00 84.91 682 ALA B CA 1
ATOM 6175 C C . ALA B 2 501 ? 162.871 156.059 127.280 1.00 90.15 682 ALA B C 1
ATOM 6176 O O . ALA B 2 501 ? 163.916 156.687 127.477 1.00 96.74 682 ALA B O 1
ATOM 6178 N N . TYR B 2 502 ? 162.061 155.662 128.258 1.00 88.68 683 TYR B N 1
ATOM 6179 C CA . TYR B 2 502 ? 162.346 155.898 129.664 1.00 91.15 683 TYR B CA 1
ATOM 6180 C C . TYR B 2 502 ? 162.262 154.584 130.425 1.00 96.41 683 TYR B C 1
ATOM 6181 O O . TYR B 2 502 ? 161.475 153.698 130.082 1.00 100.50 683 TYR B O 1
ATOM 6190 N N . GLU B 2 503 ? 163.077 154.468 131.470 1.00 96.67 684 GLU B N 1
ATOM 6191 C CA . GLU B 2 503 ? 163.090 153.301 132.345 1.00 97.86 684 GLU B CA 1
ATOM 6192 C C . GLU B 2 503 ? 162.405 153.605 133.673 1.00 98.70 684 GLU B C 1
ATOM 6193 O O . GLU B 2 503 ? 162.828 153.137 134.731 1.00 105.34 684 GLU B O 1
ATOM 6199 N N . LEU B 2 504 ? 161.336 154.393 133.628 1.00 95.45 685 LEU B N 1
ATOM 6200 C CA . LEU B 2 504 ? 160.678 154.900 134.822 1.00 94.83 685 LEU B CA 1
ATOM 6201 C C . LEU B 2 504 ? 159.300 154.274 134.985 1.00 95.77 685 LEU B C 1
ATOM 6202 O O . LEU B 2 504 ? 158.635 153.945 133.999 1.00 96.42 685 LEU B O 1
ATOM 6207 N N . ARG B 2 505 ? 158.884 154.108 136.236 1.00 98.56 686 ARG B N 1
ATOM 6208 C CA . ARG B 2 505 ? 157.541 153.648 136.558 1.00 99.08 686 ARG B CA 1
ATOM 6209 C C . ARG B 2 505 ? 156.649 154.855 136.813 1.00 101.14 686 ARG B C 1
ATOM 6210 O O . ARG B 2 505 ? 156.951 155.681 137.680 1.00 107.43 686 ARG B O 1
ATOM 6218 N N . VAL B 2 506 ? 155.553 154.956 136.061 1.00 98.00 687 VAL B N 1
ATOM 6219 C CA . VAL B 2 506 ? 154.677 156.116 136.177 1.00 97.94 687 VAL B CA 1
ATOM 6220 C C . VAL B 2 506 ? 154.028 156.131 137.554 1.00 102.13 687 VAL B C 1
ATOM 6221 O O . VAL B 2 506 ? 153.566 155.099 138.058 1.00 103.41 687 VAL B O 1
ATOM 6225 N N . GLY B 2 507 ? 154.012 157.302 138.176 1.00 102.89 688 GLY B N 1
ATOM 6226 C CA . GLY B 2 507 ? 153.470 157.435 139.510 1.00 104.20 688 GLY B CA 1
ATOM 6227 C C . GLY B 2 507 ? 153.827 158.789 140.087 1.00 110.99 688 GLY B C 1
ATOM 6228 O O . GLY B 2 507 ? 154.366 159.657 139.397 1.00 115.85 688 GLY B O 1
ATOM 6229 N N . ALA B 2 508 ? 153.513 158.950 141.373 1.00 112.26 689 ALA B N 1
ATOM 6230 C CA . ALA B 2 508 ? 153.802 160.211 142.045 1.00 116.94 689 ALA B CA 1
ATOM 6231 C C . ALA B 2 508 ? 155.300 160.441 142.200 1.00 120.09 689 ALA B C 1
ATOM 6232 O O . ALA B 2 508 ? 155.739 161.591 142.313 1.00 122.20 689 ALA B O 1
ATOM 6234 N N . GLU B 2 509 ? 156.096 159.372 142.203 1.00 118.61 690 GLU B N 1
ATOM 6235 C CA . GLU B 2 509 ? 157.528 159.489 142.446 1.00 117.53 690 GLU B CA 1
ATOM 6236 C C . GLU B 2 509 ? 158.324 159.872 141.206 1.00 115.07 690 GLU B C 1
ATOM 6237 O O . GLU B 2 509 ? 159.496 160.240 141.337 1.00 119.11 690 GLU B O 1
ATOM 6243 N N . THR B 2 510 ? 157.730 159.799 140.015 1.00 110.98 691 THR B N 1
ATOM 6244 C CA . THR B 2 510 ? 158.429 160.118 138.777 1.00 110.32 691 THR B CA 1
ATOM 6245 C C . THR B 2 510 ? 157.848 161.343 138.081 1.00 109.48 691 THR B C 1
ATOM 6246 O O . THR B 2 510 ? 158.036 161.512 136.872 1.00 109.54 691 THR B O 1
ATOM 6250 N N . GLU B 2 511 ? 157.146 162.203 138.819 1.00 106.89 692 GLU B N 1
ATOM 6251 C CA . GLU B 2 511 ? 156.582 163.408 138.226 1.00 105.21 692 GLU B CA 1
ATOM 6252 C C . GLU B 2 511 ? 157.642 164.442 137.874 1.00 105.90 692 GLU B C 1
ATOM 6253 O O . GLU B 2 511 ? 157.315 165.437 137.221 1.00 109.51 692 GLU B O 1
ATOM 6259 N N . LYS B 2 512 ? 158.891 164.241 138.298 1.00 106.04 693 LYS B N 1
ATOM 6260 C CA . LYS B 2 512 ? 159.964 165.136 137.882 1.00 107.90 693 LYS B CA 1
ATOM 6261 C C . LYS B 2 512 ? 160.172 165.075 136.374 1.00 106.48 693 LYS B C 1
ATOM 6262 O O . LYS B 2 512 ? 160.409 166.103 135.729 1.00 108.05 693 LYS B O 1
ATOM 6268 N N . VAL B 2 513 ? 160.089 163.881 135.797 1.00 105.09 694 VAL B N 1
ATOM 6269 C CA . VAL B 2 513 ? 160.224 163.713 134.354 1.00 100.17 694 VAL B CA 1
ATOM 6270 C C . VAL B 2 513 ? 158.879 163.852 133.654 1.00 99.07 694 VAL B C 1
ATOM 6271 O O . VAL B 2 513 ? 158.753 164.579 132.665 1.00 101.95 694 VAL B O 1
ATOM 6275 N N . PHE B 2 514 ? 157.856 163.163 134.154 1.00 97.05 695 PHE B N 1
ATOM 6276 C CA . PHE B 2 514 ? 156.509 163.252 133.591 1.00 96.23 695 PHE B CA 1
ATOM 6277 C C . PHE B 2 514 ? 155.730 164.387 134.257 1.00 100.52 695 PHE B C 1
ATOM 6278 O O . PHE B 2 514 ? 154.674 164.198 134.859 1.00 101.34 695 PHE B O 1
ATOM 6286 N N . SER B 2 515 ? 156.280 165.591 134.134 1.00 99.89 696 SER B N 1
ATOM 6287 C CA . SER B 2 515 ? 155.702 166.767 134.760 1.00 99.58 696 SER B CA 1
ATOM 6288 C C . SER B 2 515 ? 154.526 167.287 133.937 1.00 100.62 696 SER B C 1
ATOM 6289 O O . SER B 2 515 ? 154.124 166.698 132.930 1.00 102.03 696 SER B O 1
ATOM 6292 N N . GLU B 2 516 ? 153.962 168.412 134.381 1.00 105.59 697 GLU B N 1
ATOM 6293 C CA . GLU B 2 516 ? 152.868 169.031 133.642 1.00 105.65 697 GLU B CA 1
ATOM 6294 C C . GLU B 2 516 ? 153.332 169.551 132.288 1.00 105.54 697 GLU B C 1
ATOM 6295 O O . GLU B 2 516 ? 152.552 169.563 131.330 1.00 107.21 697 GLU B O 1
ATOM 6301 N N . ASP B 2 517 ? 154.590 169.988 132.191 1.00 105.53 698 ASP B N 1
ATOM 6302 C CA . ASP B 2 517 ? 155.128 170.408 130.902 1.00 106.10 698 ASP B CA 1
ATOM 6303 C C . ASP B 2 517 ? 155.210 169.239 129.930 1.00 104.44 698 ASP B C 1
ATOM 6304 O O . ASP B 2 517 ? 154.925 169.395 128.737 1.00 106.98 698 ASP B O 1
ATOM 6309 N N . PHE B 2 518 ? 155.604 168.061 130.420 1.00 100.99 699 PHE B N 1
ATOM 6310 C CA . PHE B 2 518 ? 155.690 166.886 129.559 1.00 97.36 699 PHE B CA 1
ATOM 6311 C C . PHE B 2 518 ? 154.322 166.509 129.005 1.00 95.86 699 PHE B C 1
ATOM 6312 O O . PHE B 2 518 ? 154.180 166.220 127.812 1.00 97.51 699 PHE B O 1
ATOM 6320 N N . PHE B 2 519 ? 153.299 166.510 129.861 1.00 95.20 700 PHE B N 1
ATOM 6321 C CA . PHE B 2 519 ? 151.952 166.185 129.411 1.00 92.12 700 PHE B CA 1
ATOM 6322 C C . PHE B 2 519 ? 151.320 167.316 128.613 1.00 95.00 700 PHE B C 1
ATOM 6323 O O . PHE B 2 519 ? 150.308 167.093 127.941 1.00 95.42 700 PHE B O 1
ATOM 6331 N N . GLY B 2 520 ? 151.889 168.522 128.672 1.00 97.93 701 GLY B N 1
ATOM 6332 C CA . GLY B 2 520 ? 151.286 169.651 127.987 1.00 99.28 701 GLY B CA 1
ATOM 6333 C C . GLY B 2 520 ? 151.425 169.593 126.481 1.00 104.09 701 GLY B C 1
ATOM 6334 O O . GLY B 2 520 ? 150.569 170.110 125.757 1.00 109.55 701 GLY B O 1
ATOM 6335 N N . LYS B 2 521 ? 152.493 168.970 125.984 1.00 101.42 702 LYS B N 1
ATOM 6336 C CA . LYS B 2 521 ? 152.734 168.866 124.552 1.00 100.88 702 LYS B CA 1
ATOM 6337 C C . LYS B 2 521 ? 152.368 167.499 123.990 1.00 97.69 702 LYS B C 1
ATOM 6338 O O . LYS B 2 521 ? 152.698 167.205 122.837 1.00 100.48 702 LYS B O 1
ATOM 6344 N N . LEU B 2 522 ? 151.699 166.660 124.771 1.00 93.75 703 LEU B N 1
ATOM 6345 C CA . LEU B 2 522 ? 151.224 165.375 124.287 1.00 88.59 703 LEU B CA 1
ATOM 6346 C C . LEU B 2 522 ? 149.892 165.536 123.563 1.00 91.82 703 LEU B C 1
ATOM 6347 O O . LEU B 2 522 ? 149.127 166.469 123.814 1.00 97.83 703 LEU B O 1
ATOM 6352 N N . ASP B 2 523 ? 149.625 164.604 122.650 1.00 88.52 704 ASP B N 1
ATOM 6353 C CA . ASP B 2 523 ? 148.349 164.544 121.954 1.00 84.14 704 ASP B CA 1
ATOM 6354 C C . ASP B 2 523 ? 147.475 163.389 122.414 1.00 85.20 704 ASP B C 1
ATOM 6355 O O . ASP B 2 523 ? 146.283 163.372 122.092 1.00 89.98 704 ASP B O 1
ATOM 6360 N N . GLY B 2 524 ? 148.028 162.432 123.148 1.00 81.75 705 GLY B N 1
ATOM 6361 C CA . GLY B 2 524 ? 147.248 161.313 123.640 1.00 80.49 705 GLY B CA 1
ATOM 6362 C C . GLY B 2 524 ? 148.138 160.364 124.410 1.00 80.71 705 GLY B C 1
ATOM 6363 O O . GLY B 2 524 ? 149.369 160.463 124.379 1.00 84.48 705 GLY B O 1
ATOM 6364 N N . VAL B 2 525 ? 147.490 159.436 125.109 1.00 78.84 706 VAL B N 1
ATOM 6365 C CA . VAL B 2 525 ? 148.172 158.429 125.911 1.00 75.59 706 VAL B CA 1
ATOM 6366 C C . VAL B 2 525 ? 147.556 157.072 125.604 1.00 79.33 706 VAL B C 1
ATOM 6367 O O . VAL B 2 525 ? 146.329 156.940 125.557 1.00 85.87 706 VAL B O 1
ATOM 6371 N N . ALA B 2 526 ? 148.403 156.071 125.386 1.00 77.57 707 ALA B N 1
ATOM 6372 C CA . ALA B 2 526 ? 147.974 154.695 125.188 1.00 76.60 707 ALA B CA 1
ATOM 6373 C C . ALA B 2 526 ? 148.449 153.855 126.365 1.00 81.95 707 ALA B C 1
ATOM 6374 O O . ALA B 2 526 ? 149.643 153.842 126.680 1.00 84.93 707 ALA B O 1
ATOM 6376 N N . ASN B 2 527 ? 147.518 153.158 127.007 1.00 85.74 708 ASN B N 1
ATOM 6377 C CA . ASN B 2 527 ? 147.804 152.373 128.199 1.00 89.66 708 ASN B CA 1
ATOM 6378 C C . ASN B 2 527 ? 148.048 150.920 127.820 1.00 94.09 708 ASN B C 1
ATOM 6379 O O . ASN B 2 527 ? 147.250 150.319 127.093 1.00 96.29 708 ASN B O 1
ATOM 6384 N N . ALA B 2 528 ? 149.149 150.362 128.313 1.00 90.78 709 ALA B N 1
ATOM 6385 C CA . ALA B 2 528 ? 149.507 148.962 128.121 1.00 93.62 709 ALA B CA 1
ATOM 6386 C C . ALA B 2 528 ? 150.017 148.372 129.428 1.00 101.67 709 ALA B C 1
ATOM 6387 O O . ALA B 2 528 ? 151.014 147.650 129.474 1.00 106.95 709 ALA B O 1
ATOM 6389 N N . LEU B 2 529 ? 149.323 148.684 130.517 1.00 101.31 710 LEU B N 1
ATOM 6390 C CA . LEU B 2 529 ? 149.733 148.294 131.856 1.00 101.07 710 LEU B CA 1
ATOM 6391 C C . LEU B 2 529 ? 149.059 146.992 132.273 1.00 105.39 710 LEU B C 1
ATOM 6392 O O . LEU B 2 529 ? 148.190 146.458 131.580 1.00 109.40 710 LEU B O 1
ATOM 6397 N N . ASP B 2 530 ? 149.477 146.481 133.432 1.00 104.49 711 ASP B N 1
ATOM 6398 C CA . ASP B 2 530 ? 148.968 145.219 133.958 1.00 105.55 711 ASP B CA 1
ATOM 6399 C C . ASP B 2 530 ? 148.463 145.346 135.393 1.00 108.88 711 ASP B C 1
ATOM 6400 O O . ASP B 2 530 ? 148.311 144.334 136.082 1.00 112.78 711 ASP B O 1
ATOM 6405 N N . ASN B 2 531 ? 148.199 146.566 135.858 1.00 107.94 712 ASN B N 1
ATOM 6406 C CA . ASN B 2 531 ? 147.673 146.781 137.197 1.00 107.04 712 ASN B CA 1
ATOM 6407 C C . ASN B 2 531 ? 146.721 147.968 137.177 1.00 106.14 712 ASN B C 1
ATOM 6408 O O . ASN B 2 531 ? 146.740 148.792 136.260 1.00 107.96 712 ASN B O 1
ATOM 6413 N N . VAL B 2 532 ? 145.879 148.042 138.209 1.00 103.97 713 VAL B N 1
ATOM 6414 C CA . VAL B 2 532 ? 144.817 149.043 138.232 1.00 102.59 713 VAL B CA 1
ATOM 6415 C C . VAL B 2 532 ? 145.336 150.377 138.753 1.00 103.68 713 VAL B C 1
ATOM 6416 O O . VAL B 2 532 ? 144.811 151.439 138.400 1.00 106.60 713 VAL B O 1
ATOM 6420 N N . ASP B 2 533 ? 146.357 150.349 139.612 1.00 104.66 714 ASP B N 1
ATOM 6421 C CA . ASP B 2 533 ? 146.873 151.590 140.183 1.00 102.80 714 ASP B CA 1
ATOM 6422 C C . ASP B 2 533 ? 147.462 152.495 139.107 1.00 101.25 714 ASP B C 1
ATOM 6423 O O . ASP B 2 533 ? 147.197 153.704 139.086 1.00 102.78 714 ASP B O 1
ATOM 6428 N N . ALA B 2 534 ? 148.261 151.925 138.203 1.00 99.35 715 ALA B N 1
ATOM 6429 C CA . ALA B 2 534 ? 148.833 152.717 137.121 1.00 94.44 715 ALA B CA 1
ATOM 6430 C C . ALA B 2 534 ? 147.748 153.228 136.184 1.00 93.92 715 ALA B C 1
ATOM 6431 O O . ALA B 2 534 ? 147.827 154.359 135.690 1.00 96.97 715 ALA B O 1
ATOM 6433 N N . ARG B 2 535 ? 146.725 152.409 135.928 1.00 92.58 716 ARG B N 1
ATOM 6434 C CA . ARG B 2 535 ? 145.610 152.853 135.099 1.00 90.63 716 ARG B CA 1
ATOM 6435 C C . ARG B 2 535 ? 144.898 154.043 135.727 1.00 93.85 716 ARG B C 1
ATOM 6436 O O . ARG B 2 535 ? 144.577 155.017 135.038 1.00 95.96 716 ARG B O 1
ATOM 6444 N N . ILE B 2 536 ? 144.647 153.982 137.036 1.00 95.28 717 ILE B N 1
ATOM 6445 C CA . ILE B 2 536 ? 143.972 155.080 137.723 1.00 93.44 717 ILE B CA 1
ATOM 6446 C C . ILE B 2 536 ? 144.833 156.336 137.695 1.00 94.69 717 ILE B C 1
ATOM 6447 O O . ILE B 2 536 ? 144.334 157.445 137.460 1.00 99.60 717 ILE B O 1
ATOM 6452 N N . TYR B 2 537 ? 146.138 156.185 137.934 1.00 90.92 718 TYR B N 1
ATOM 6453 C CA . TYR B 2 537 ? 147.030 157.340 137.906 1.00 87.51 718 TYR B CA 1
ATOM 6454 C C . TYR B 2 537 ? 147.062 157.983 136.524 1.00 90.94 718 TYR B C 1
ATOM 6455 O O . TYR B 2 537 ? 146.999 159.213 136.399 1.00 94.56 718 TYR B O 1
ATOM 6464 N N . MET B 2 538 ? 147.152 157.167 135.472 1.00 89.87 719 MET B N 1
ATOM 6465 C CA . MET B 2 538 ? 147.194 157.713 134.121 1.00 88.78 719 MET B CA 1
ATOM 6466 C C . MET B 2 538 ? 145.864 158.349 133.742 1.00 92.62 719 MET B C 1
ATOM 6467 O O . MET B 2 538 ? 145.835 159.361 133.035 1.00 95.84 719 MET B O 1
ATOM 6472 N N . ASP B 2 539 ? 144.752 157.772 134.204 1.00 92.39 720 ASP B N 1
ATOM 6473 C CA . ASP B 2 539 ? 143.450 158.384 133.966 1.00 90.36 720 ASP B CA 1
ATOM 6474 C C . ASP B 2 539 ? 143.354 159.746 134.639 1.00 92.39 720 ASP B C 1
ATOM 6475 O O . ASP B 2 539 ? 142.847 160.705 134.048 1.00 97.05 720 ASP B O 1
ATOM 6480 N N . ARG B 2 540 ? 143.842 159.850 135.878 1.00 90.46 721 ARG B N 1
ATOM 6481 C CA . ARG B 2 540 ? 143.841 161.139 136.563 1.00 89.55 721 ARG B CA 1
ATOM 6482 C C . ARG B 2 540 ? 144.707 162.153 135.829 1.00 90.41 721 ARG B C 1
ATOM 6483 O O . ARG B 2 540 ? 144.325 163.322 135.685 1.00 92.47 721 ARG B O 1
ATOM 6491 N N . LYS B 2 541 ? 145.882 161.726 135.361 1.00 91.87 722 LYS B N 1
ATOM 6492 C CA . LYS B 2 541 ? 146.757 162.634 134.625 1.00 89.16 722 LYS B CA 1
ATOM 6493 C C . LYS B 2 541 ? 146.108 163.099 133.327 1.00 90.42 722 LYS B C 1
ATOM 6494 O O . LYS B 2 541 ? 146.199 164.278 132.966 1.00 94.27 722 LYS B O 1
ATOM 6500 N N . CYS B 2 542 ? 145.447 162.186 132.613 1.00 90.37 723 CYS B N 1
ATOM 6501 C CA . CYS B 2 542 ? 144.795 162.553 131.360 1.00 86.95 723 CYS B CA 1
ATOM 6502 C C . CYS B 2 542 ? 143.602 163.468 131.605 1.00 88.84 723 CYS B C 1
ATOM 6503 O O . CYS B 2 542 ? 143.292 164.326 130.772 1.00 89.76 723 CYS B O 1
ATOM 6506 N N . ILE B 2 543 ? 142.909 163.290 132.731 1.00 91.09 724 ILE B N 1
ATOM 6507 C CA . ILE B 2 543 ? 141.825 164.202 133.083 1.00 90.57 724 ILE B CA 1
ATOM 6508 C C . ILE B 2 543 ? 142.378 165.591 133.368 1.00 92.76 724 ILE B C 1
ATOM 6509 O O . ILE B 2 543 ? 141.857 166.601 132.879 1.00 95.09 724 ILE B O 1
ATOM 6514 N N . PHE B 2 544 ? 143.445 165.661 134.167 1.00 92.12 725 PHE B N 1
ATOM 6515 C CA . PHE B 2 544 ? 143.996 166.958 134.545 1.00 89.24 725 PHE B CA 1
ATOM 6516 C C . PHE B 2 544 ? 144.567 167.698 133.342 1.00 90.91 725 PHE B C 1
ATOM 6517 O O . PHE B 2 544 ? 144.377 168.912 133.208 1.00 94.96 725 PHE B O 1
ATOM 6525 N N . ASN B 2 545 ? 145.271 166.994 132.460 1.00 90.65 726 ASN B N 1
ATOM 6526 C CA . ASN B 2 545 ? 145.880 167.633 131.302 1.00 88.51 726 ASN B CA 1
ATOM 6527 C C . ASN B 2 545 ? 144.961 167.678 130.088 1.00 89.68 726 ASN B C 1
ATOM 6528 O O . ASN B 2 545 ? 145.327 168.293 129.081 1.00 90.74 726 ASN B O 1
ATOM 6533 N N . ARG B 2 546 ? 143.788 167.049 130.164 1.00 89.28 727 ARG B N 1
ATOM 6534 C CA . ARG B 2 546 ? 142.776 167.092 129.109 1.00 83.89 727 ARG B CA 1
ATOM 6535 C C . ARG B 2 546 ? 143.340 166.608 127.772 1.00 85.49 727 ARG B C 1
ATOM 6536 O O . ARG B 2 546 ? 143.379 167.335 126.778 1.00 87.39 727 ARG B O 1
ATOM 6544 N N . ILE B 2 547 ? 143.781 165.354 127.767 1.00 85.20 728 ILE B N 1
ATOM 6545 C CA . ILE B 2 547 ? 144.249 164.701 126.547 1.00 82.37 728 ILE B CA 1
ATOM 6546 C C . ILE B 2 547 ? 143.544 163.356 126.425 1.00 82.24 728 ILE B C 1
ATOM 6547 O O . ILE B 2 547 ? 143.217 162.735 127.447 1.00 85.22 728 ILE B O 1
ATOM 6552 N N . PRO B 2 548 ? 143.279 162.873 125.213 1.00 79.02 729 PRO B N 1
ATOM 6553 C CA . PRO B 2 548 ? 142.602 161.580 125.071 1.00 76.88 729 PRO B CA 1
ATOM 6554 C C . PRO B 2 548 ? 143.471 160.432 125.555 1.00 79.68 729 PRO B C 1
ATOM 6555 O O . PRO B 2 548 ? 144.701 160.478 125.490 1.00 83.39 729 PRO B O 1
ATOM 6559 N N . LEU B 2 549 ? 142.808 159.389 126.048 1.00 79.32 730 LEU B N 1
ATOM 6560 C CA . LEU B 2 549 ? 143.476 158.202 126.558 1.00 75.38 730 LEU B CA 1
ATOM 6561 C C . LEU B 2 549 ? 142.797 156.959 126.005 1.00 79.35 730 LEU B C 1
ATOM 6562 O O . LEU B 2 549 ? 141.567 156.869 125.991 1.00 86.93 730 LEU B O 1
ATOM 6567 N N . VAL B 2 550 ? 143.602 156.003 125.552 1.00 76.92 731 VAL B N 1
ATOM 6568 C CA . VAL B 2 550 ? 143.116 154.723 125.052 1.00 74.85 731 VAL B CA 1
ATOM 6569 C C . VAL B 2 550 ? 143.608 153.641 126.000 1.00 81.69 731 VAL B C 1
ATOM 6570 O O . VAL B 2 550 ? 144.818 153.480 126.195 1.00 89.16 731 VAL B O 1
ATOM 6574 N N . GLU B 2 551 ? 142.674 152.900 126.586 1.00 83.56 732 GLU B N 1
ATOM 6575 C CA . GLU B 2 551 ? 142.976 151.889 127.589 1.00 86.86 732 GLU B CA 1
ATOM 6576 C C . GLU B 2 551 ? 142.747 150.504 127.002 1.00 90.67 732 GLU B C 1
ATOM 6577 O O . GLU B 2 551 ? 141.719 150.259 126.364 1.00 94.87 732 GLU B O 1
ATOM 6583 N N . THR B 2 552 ? 143.704 149.605 127.219 1.00 90.97 733 THR B N 1
ATOM 6584 C CA . THR B 2 552 ? 143.633 148.246 126.704 1.00 90.45 733 THR B CA 1
ATOM 6585 C C . THR B 2 552 ? 143.938 147.257 127.819 1.00 91.49 733 THR B C 1
ATOM 6586 O O . THR B 2 552 ? 144.797 147.511 128.668 1.00 98.02 733 THR B O 1
ATOM 6590 N N . GLY B 2 553 ? 143.233 146.136 127.811 1.00 86.80 734 GLY B N 1
ATOM 6591 C CA . GLY B 2 553 ? 143.473 145.081 128.779 1.00 89.90 734 GLY B CA 1
ATOM 6592 C C . GLY B 2 553 ? 143.116 143.737 128.190 1.00 91.35 734 GLY B C 1
ATOM 6593 O O . GLY B 2 553 ? 142.190 143.621 127.382 1.00 94.53 734 GLY B O 1
ATOM 6594 N N . THR B 2 554 ? 143.860 142.711 128.598 1.00 91.51 735 THR B N 1
ATOM 6595 C CA . THR B 2 554 ? 143.663 141.363 128.087 1.00 93.10 735 THR B CA 1
ATOM 6596 C C . THR B 2 554 ? 143.727 140.367 129.236 1.00 95.33 735 THR B C 1
ATOM 6597 O O . THR B 2 554 ? 144.317 140.632 130.284 1.00 102.30 735 THR B O 1
ATOM 6601 N N . LEU B 2 555 ? 143.100 139.209 129.024 1.00 95.03 736 LEU B N 1
ATOM 6602 C CA . LEU B 2 555 ? 143.181 138.112 129.986 1.00 97.44 736 LEU B CA 1
ATOM 6603 C C . LEU B 2 555 ? 142.925 136.820 129.211 1.00 97.37 736 LEU B C 1
ATOM 6604 O O . LEU B 2 555 ? 141.773 136.499 128.909 1.00 101.76 736 LEU B O 1
ATOM 6609 N N . GLY B 2 556 ? 143.993 136.098 128.903 1.00 97.36 737 GLY B N 1
ATOM 6610 C CA . GLY B 2 556 ? 143.853 134.900 128.094 1.00 100.18 737 GLY B CA 1
ATOM 6611 C C . GLY B 2 556 ? 143.372 135.261 126.703 1.00 98.76 737 GLY B C 1
ATOM 6612 O O . GLY B 2 556 ? 144.008 136.039 125.982 1.00 98.19 737 GLY B O 1
ATOM 6613 N N . THR B 2 557 ? 142.249 134.671 126.286 1.00 97.89 738 THR B N 1
ATOM 6614 C CA . THR B 2 557 ? 141.538 134.977 125.028 1.00 95.57 738 THR B CA 1
ATOM 6615 C C . THR B 2 557 ? 140.605 136.184 125.113 1.00 92.79 738 THR B C 1
ATOM 6616 O O . THR B 2 557 ? 140.092 136.610 124.083 1.00 94.64 738 THR B O 1
ATOM 6620 N N . LEU B 2 558 ? 140.360 136.732 126.304 1.00 92.01 739 LEU B N 1
ATOM 6621 C CA . LEU B 2 558 ? 139.505 137.894 126.522 1.00 88.47 739 LEU B CA 1
ATOM 6622 C C . LEU B 2 558 ? 140.292 139.199 126.332 1.00 89.58 739 LEU B C 1
ATOM 6623 O O . LEU B 2 558 ? 141.466 139.278 126.687 1.00 94.57 739 LEU B O 1
ATOM 6628 N N . GLY B 2 559 ? 139.650 140.254 125.848 1.00 88.99 740 GLY B N 1
ATOM 6629 C CA . GLY B 2 559 ? 140.272 141.558 125.723 1.00 86.64 740 GLY B CA 1
ATOM 6630 C C . GLY B 2 559 ? 139.233 142.648 125.630 1.00 87.05 740 GLY B C 1
ATOM 6631 O O . GLY B 2 559 ? 138.064 142.396 125.321 1.00 91.38 740 GLY B O 1
ATOM 6632 N N . ASN B 2 560 ? 139.671 143.875 125.905 1.00 83.71 741 ASN B N 1
ATOM 6633 C CA . ASN B 2 560 ? 138.782 145.025 125.847 1.00 84.21 741 ASN B CA 1
ATOM 6634 C C . ASN B 2 560 ? 139.586 146.281 125.548 1.00 85.68 741 ASN B C 1
ATOM 6635 O O . ASN B 2 560 ? 140.771 146.374 125.879 1.00 87.80 741 ASN B O 1
ATOM 6640 N N . VAL B 2 561 ? 138.925 147.246 124.913 1.00 84.90 742 VAL B N 1
ATOM 6641 C CA . VAL B 2 561 ? 139.496 148.554 124.616 1.00 81.27 742 VAL B CA 1
ATOM 6642 C C . VAL B 2 561 ? 138.478 149.614 125.004 1.00 86.04 742 VAL B C 1
ATOM 6643 O O . VAL B 2 561 ? 137.303 149.515 124.636 1.00 91.85 742 VAL B O 1
ATOM 6647 N N . GLN B 2 562 ? 138.923 150.621 125.751 1.00 83.08 743 GLN B N 1
ATOM 6648 C CA . GLN B 2 562 ? 138.087 151.746 126.142 1.00 80.17 743 GLN B CA 1
ATOM 6649 C C . GLN B 2 562 ? 138.765 153.035 125.705 1.00 81.42 743 GLN B C 1
ATOM 6650 O O . GLN B 2 562 ? 139.978 153.189 125.876 1.00 87.32 743 GLN B O 1
ATOM 6656 N N . VAL B 2 563 ? 137.988 153.957 125.144 1.00 81.90 744 VAL B N 1
ATOM 6657 C CA . VAL B 2 563 ? 138.499 155.233 124.659 1.00 82.45 744 VAL B CA 1
ATOM 6658 C C . VAL B 2 563 ? 137.899 156.346 125.507 1.00 83.70 744 VAL B C 1
ATOM 6659 O O . VAL B 2 563 ? 136.683 156.384 125.728 1.00 88.69 744 VAL B O 1
ATOM 6663 N N . ILE B 2 564 ? 138.756 157.238 125.995 1.00 81.72 745 ILE B N 1
ATOM 6664 C CA . ILE B 2 564 ? 138.353 158.363 126.829 1.00 80.22 745 ILE B CA 1
ATOM 6665 C C . ILE B 2 564 ? 138.689 159.641 126.077 1.00 83.72 745 ILE B C 1
ATOM 6666 O O . ILE B 2 564 ? 139.851 159.871 125.721 1.00 89.50 745 ILE B O 1
ATOM 6671 N N . VAL B 2 565 ? 137.678 160.470 125.838 1.00 83.43 746 VAL B N 1
ATOM 6672 C CA . VAL B 2 565 ? 137.817 161.704 125.076 1.00 86.31 746 VAL B CA 1
ATOM 6673 C C . VAL B 2 565 ? 137.519 162.865 126.013 1.00 88.53 746 VAL B C 1
ATOM 6674 O O . VAL B 2 565 ? 136.508 162.832 126.716 1.00 95.29 746 VAL B O 1
ATOM 6678 N N . PRO B 2 566 ? 138.366 163.892 126.070 1.00 86.44 747 PRO B N 1
ATOM 6679 C CA . PRO B 2 566 ? 138.087 165.028 126.956 1.00 89.78 747 PRO B CA 1
ATOM 6680 C C . PRO B 2 566 ? 136.780 165.716 126.592 1.00 93.52 747 PRO B C 1
ATOM 6681 O O . PRO B 2 566 ? 136.450 165.884 125.417 1.00 97.70 747 PRO B O 1
ATOM 6685 N N . PHE B 2 567 ? 136.031 166.104 127.624 1.00 91.79 748 PHE B N 1
ATOM 6686 C CA . PHE B 2 567 ? 134.764 166.823 127.520 1.00 94.00 748 PHE B CA 1
ATOM 6687 C C . PHE B 2 567 ? 133.677 166.026 126.806 1.00 98.17 748 PHE B C 1
ATOM 6688 O O . PHE B 2 567 ? 132.584 166.555 126.574 1.00 105.74 748 PHE B O 1
ATOM 6696 N N . ALA B 2 568 ? 133.939 164.772 126.448 1.00 91.39 749 ALA B N 1
ATOM 6697 C CA . ALA B 2 568 ? 132.980 163.970 125.699 1.00 87.29 749 ALA B CA 1
ATOM 6698 C C . ALA B 2 568 ? 132.526 162.730 126.451 1.00 92.70 749 ALA B C 1
ATOM 6699 O O . ALA B 2 568 ? 131.319 162.518 126.610 1.00 101.02 749 ALA B O 1
ATOM 6701 N N . THR B 2 569 ? 133.454 161.904 126.920 1.00 90.61 750 THR B N 1
ATOM 6702 C CA . THR B 2 569 ? 133.129 160.621 127.524 1.00 90.03 750 THR B CA 1
ATOM 6703 C C . THR B 2 569 ? 133.467 160.623 129.008 1.00 90.96 750 THR B C 1
ATOM 6704 O O . THR B 2 569 ? 134.161 161.505 129.518 1.00 91.63 750 THR B O 1
ATOM 6708 N N . GLU B 2 570 ? 132.958 159.608 129.699 1.00 91.96 751 GLU B N 1
ATOM 6709 C CA . GLU B 2 570 ? 133.342 159.374 131.079 1.00 92.91 751 GLU B CA 1
ATOM 6710 C C . GLU B 2 570 ? 134.772 158.848 131.143 1.00 96.94 751 GLU B C 1
ATOM 6711 O O . GLU B 2 570 ? 135.321 158.337 130.163 1.00 99.43 751 GLU B O 1
ATOM 6717 N N . SER B 2 571 ? 135.378 158.980 132.317 1.00 95.53 752 SER B N 1
ATOM 6718 C CA . SER B 2 571 ? 136.757 158.572 132.510 1.00 93.35 752 SER B CA 1
ATOM 6719 C C . SER B 2 571 ? 136.835 157.080 132.826 1.00 97.53 752 SER B C 1
ATOM 6720 O O . SER B 2 571 ? 135.825 156.378 132.910 1.00 101.35 752 SER B O 1
ATOM 6723 N N . TYR B 2 572 ? 138.063 156.587 132.997 1.00 96.08 753 TYR B N 1
ATOM 6724 C CA . TYR B 2 572 ? 138.258 155.189 133.362 1.00 95.01 753 TYR B CA 1
ATOM 6725 C C . TYR B 2 572 ? 137.739 154.897 134.763 1.00 99.54 753 TYR B C 1
ATOM 6726 O O . TYR B 2 572 ? 137.229 153.801 135.018 1.00 103.46 753 TYR B O 1
ATOM 6735 N N . SER B 2 573 ? 137.856 155.858 135.679 1.00 100.19 754 SER B N 1
ATOM 6736 C CA . SER B 2 573 ? 137.441 155.658 137.061 1.00 101.47 754 SER B CA 1
ATOM 6737 C C . SER B 2 573 ? 135.948 155.862 137.276 1.00 102.63 754 SER B C 1
ATOM 6738 O O . SER B 2 573 ? 135.466 155.633 138.390 1.00 108.91 754 SER B O 1
ATOM 6741 N N . SER B 2 574 ? 135.207 156.288 136.251 1.00 98.82 755 SER B N 1
ATOM 6742 C CA . SER B 2 574 ? 133.773 156.496 136.409 1.00 101.62 755 SER B CA 1
ATOM 6743 C C . SER B 2 574 ? 133.014 155.192 136.607 1.00 104.74 755 SER B C 1
ATOM 6744 O O . SER B 2 574 ? 131.901 155.213 137.141 1.00 108.90 755 SER B O 1
ATOM 6747 N N . SER B 2 575 ? 133.586 154.065 136.194 1.00 105.29 756 SER B N 1
ATOM 6748 C CA . SER B 2 575 ? 132.973 152.759 136.364 1.00 109.36 756 SER B CA 1
ATOM 6749 C C . SER B 2 575 ? 133.835 151.910 137.288 1.00 113.79 756 SER B C 1
ATOM 6750 O O . SER B 2 575 ? 135.011 152.201 137.517 1.00 112.02 756 SER B O 1
ATOM 6753 N N . GLN B 2 576 ? 133.235 150.849 137.821 1.00 118.98 757 GLN B N 1
ATOM 6754 C CA . GLN B 2 576 ? 133.887 149.998 138.803 1.00 121.89 757 GLN B CA 1
ATOM 6755 C C . GLN B 2 576 ? 133.998 148.573 138.281 1.00 125.14 757 GLN B C 1
ATOM 6756 O O . GLN B 2 576 ? 133.087 148.070 137.617 1.00 125.78 757 GLN B O 1
ATOM 6762 N N . ASP B 2 577 ? 135.119 147.934 138.587 1.00 125.10 758 ASP B N 1
ATOM 6763 C CA . ASP B 2 577 ? 135.376 146.542 138.267 1.00 128.53 758 ASP B CA 1
ATOM 6764 C C . ASP B 2 577 ? 135.194 145.676 139.506 1.00 131.22 758 ASP B C 1
ATOM 6765 O O . ASP B 2 577 ? 135.280 146.169 140.635 1.00 133.63 758 ASP B O 1
ATOM 6770 N N . PRO B 2 578 ? 134.918 144.385 139.335 1.00 131.42 759 PRO B N 1
ATOM 6771 C CA . PRO B 2 578 ? 134.762 143.500 140.495 1.00 132.32 759 PRO B CA 1
ATOM 6772 C C . PRO B 2 578 ? 136.010 143.502 141.357 1.00 134.41 759 PRO B C 1
ATOM 6773 O O . PRO B 2 578 ? 137.137 143.481 140.838 1.00 135.29 759 PRO B O 1
ATOM 6777 N N . PRO B 2 579 ? 135.853 143.533 142.677 1.00 136.08 760 PRO B N 1
ATOM 6778 C CA . PRO B 2 579 ? 137.020 143.545 143.561 1.00 137.64 760 PRO B CA 1
ATOM 6779 C C . PRO B 2 579 ? 137.746 142.210 143.541 1.00 145.22 760 PRO B C 1
ATOM 6780 O O . PRO B 2 579 ? 137.180 141.163 143.220 1.00 147.46 760 PRO B O 1
ATOM 6784 N N . GLU B 2 580 ? 139.031 142.264 143.884 1.00 147.68 761 GLU B N 1
ATOM 6785 C CA . GLU B 2 580 ? 139.820 141.045 143.990 1.00 155.09 761 GLU B CA 1
ATOM 6786 C C . GLU B 2 580 ? 139.275 140.169 145.110 1.00 159.80 761 GLU B C 1
ATOM 6787 O O . GLU B 2 580 ? 139.070 140.633 146.235 1.00 158.87 761 GLU B O 1
ATOM 6793 N N . LYS B 2 581 ? 139.041 138.898 144.797 1.00 162.17 762 LYS B N 1
ATOM 6794 C CA . LYS B 2 581 ? 138.404 137.987 145.739 1.00 160.38 762 LYS B CA 1
ATOM 6795 C C . LYS B 2 581 ? 139.398 137.579 146.818 1.00 157.02 762 LYS B C 1
ATOM 6796 O O . LYS B 2 581 ? 140.474 137.052 146.514 1.00 157.62 762 LYS B O 1
ATOM 6802 N N . SER B 2 582 ? 139.039 137.822 148.073 1.00 151.75 763 SER B N 1
ATOM 6803 C CA . SER B 2 582 ? 139.845 137.421 149.211 1.00 144.71 763 SER B CA 1
ATOM 6804 C C . SER B 2 582 ? 139.311 136.110 149.782 1.00 142.76 763 SER B C 1
ATOM 6805 O O . SER B 2 582 ? 138.342 135.530 149.286 1.00 148.11 763 SER B O 1
ATOM 6808 N N . ILE B 2 583 ? 139.956 135.639 150.844 1.00 136.50 764 ILE B N 1
ATOM 6809 C CA . ILE B 2 583 ? 139.584 134.405 151.524 1.00 129.04 764 ILE B CA 1
ATOM 6810 C C . ILE B 2 583 ? 139.266 134.755 152.970 1.00 127.95 764 ILE B C 1
ATOM 6811 O O . ILE B 2 583 ? 140.023 135.501 153.594 1.00 129.79 764 ILE B O 1
ATOM 6816 N N . PRO B 2 584 ? 138.163 134.262 153.534 1.00 124.48 765 PRO B N 1
ATOM 6817 C CA . PRO B 2 584 ? 137.865 134.550 154.941 1.00 121.63 765 PRO B CA 1
ATOM 6818 C C . PRO B 2 584 ? 138.970 134.043 155.856 1.00 118.21 765 PRO B C 1
ATOM 6819 O O . PRO B 2 584 ? 139.637 133.047 155.569 1.00 120.43 765 PRO B O 1
ATOM 6823 N N . ILE B 2 585 ? 139.163 134.759 156.967 1.00 116.72 766 ILE B N 1
ATOM 6824 C CA . ILE B 2 585 ? 140.256 134.444 157.883 1.00 115.42 766 ILE B CA 1
ATOM 6825 C C . ILE B 2 585 ? 140.115 133.028 158.422 1.00 115.16 766 ILE B C 1
ATOM 6826 O O . ILE B 2 585 ? 141.088 132.266 158.472 1.00 118.56 766 ILE B O 1
ATOM 6831 N N . CYS B 2 586 ? 138.903 132.653 158.834 1.00 115.04 767 CYS B N 1
ATOM 6832 C CA . CYS B 2 586 ? 138.685 131.319 159.384 1.00 114.30 767 CYS B CA 1
ATOM 6833 C C . CYS B 2 586 ? 138.900 130.240 158.332 1.00 112.18 767 CYS B C 1
ATOM 6834 O O . CYS B 2 586 ? 139.454 129.176 158.630 1.00 111.93 767 CYS B O 1
ATOM 6837 N N . THR B 2 587 ? 138.459 130.489 157.097 1.00 112.28 768 THR B N 1
ATOM 6838 C CA . THR B 2 587 ? 138.633 129.501 156.038 1.00 110.40 768 THR B CA 1
ATOM 6839 C C . THR B 2 587 ? 140.109 129.242 155.763 1.00 109.57 768 THR B C 1
ATOM 6840 O O . THR B 2 587 ? 140.529 128.089 155.610 1.00 112.73 768 THR B O 1
ATOM 6844 N N . LEU B 2 588 ? 140.914 130.303 155.708 1.00 108.73 769 LEU B N 1
ATOM 6845 C CA . LEU B 2 588 ? 142.347 130.135 155.490 1.00 105.31 769 LEU B CA 1
ATOM 6846 C C . LEU B 2 588 ? 143.025 129.513 156.704 1.00 107.59 769 LEU B C 1
ATOM 6847 O O . LEU B 2 588 ? 143.986 128.748 156.562 1.00 106.18 769 LEU B O 1
ATOM 6852 N N . LYS B 2 589 ? 142.536 129.825 157.904 1.00 112.16 770 LYS B N 1
ATOM 6853 C CA . LYS B 2 589 ? 143.229 129.432 159.126 1.00 110.49 770 LYS B CA 1
ATOM 6854 C C . LYS B 2 589 ? 142.939 127.983 159.506 1.00 110.37 770 LYS B C 1
ATOM 6855 O O . LYS B 2 589 ? 143.859 127.172 159.651 1.00 111.60 770 LYS B O 1
ATOM 6861 N N . ASN B 2 590 ? 141.664 127.642 159.676 1.00 107.82 771 ASN B N 1
ATOM 6862 C CA . ASN B 2 590 ? 141.271 126.368 160.265 1.00 106.90 771 ASN B CA 1
ATOM 6863 C C . ASN B 2 590 ? 140.514 125.448 159.321 1.00 108.00 771 ASN B C 1
ATOM 6864 O O . ASN B 2 590 ? 140.676 124.230 159.404 1.00 112.20 771 ASN B O 1
ATOM 6869 N N . PHE B 2 591 ? 139.687 125.982 158.424 1.00 106.53 772 PHE B N 1
ATOM 6870 C CA . PHE B 2 591 ? 138.777 125.170 157.614 1.00 106.95 772 PHE B CA 1
ATOM 6871 C C . PHE B 2 591 ? 138.941 125.484 156.133 1.00 108.55 772 PHE B C 1
ATOM 6872 O O . PHE B 2 591 ? 138.100 126.170 155.536 1.00 112.84 772 PHE B O 1
ATOM 6880 N N . PRO B 2 592 ? 140.008 124.998 155.506 1.00 103.79 773 PRO B N 1
ATOM 6881 C CA . PRO B 2 592 ? 140.102 125.082 154.048 1.00 104.65 773 PRO B CA 1
ATOM 6882 C C . PRO B 2 592 ? 139.327 123.958 153.380 1.00 111.53 773 PRO B C 1
ATOM 6883 O O . PRO B 2 592 ? 139.195 122.854 153.914 1.00 115.95 773 PRO B O 1
ATOM 6887 N N . ASN B 2 593 ? 138.805 124.256 152.188 1.00 111.73 774 ASN B N 1
ATOM 6888 C CA . ASN B 2 593 ? 138.066 123.255 151.428 1.00 112.88 774 ASN B CA 1
ATOM 6889 C C . ASN B 2 593 ? 138.434 123.251 149.950 1.00 113.92 774 ASN B C 1
ATOM 6890 O O . ASN B 2 593 ? 137.793 122.534 149.171 1.00 119.61 774 ASN B O 1
ATOM 6895 N N . ALA B 2 594 ? 139.438 124.020 149.538 1.00 109.13 775 ALA B N 1
ATOM 6896 C CA . ALA B 2 594 ? 139.869 124.048 148.150 1.00 105.83 775 ALA B CA 1
ATOM 6897 C C . ALA B 2 594 ? 141.375 124.245 148.110 1.00 108.59 775 ALA B C 1
ATOM 6898 O O . ALA B 2 594 ? 141.984 124.722 149.071 1.00 110.50 775 ALA B O 1
ATOM 6900 N N . ILE B 2 595 ? 141.975 123.867 146.979 1.00 108.96 776 ILE B N 1
ATOM 6901 C CA . ILE B 2 595 ? 143.422 123.977 146.839 1.00 108.32 776 ILE B CA 1
ATOM 6902 C C . ILE B 2 595 ? 143.882 125.428 146.828 1.00 108.91 776 ILE B C 1
ATOM 6903 O O . ILE B 2 595 ? 145.047 125.705 147.133 1.00 108.94 776 ILE B O 1
ATOM 6908 N N . GLU B 2 596 ? 142.999 126.369 146.485 1.00 110.52 777 GLU B N 1
ATOM 6909 C CA . GLU B 2 596 ? 143.370 127.780 146.530 1.00 110.86 777 GLU B CA 1
ATOM 6910 C C . GLU B 2 596 ? 143.683 128.219 147.955 1.00 108.92 777 GLU B C 1
ATOM 6911 O O . GLU B 2 596 ? 144.642 128.965 148.188 1.00 109.57 777 GLU B O 1
ATOM 6917 N N . HIS B 2 597 ? 142.880 127.767 148.921 1.00 105.45 778 HIS B N 1
ATOM 6918 C CA . HIS B 2 597 ? 143.128 128.116 150.315 1.00 103.73 778 HIS B CA 1
ATOM 6919 C C . HIS B 2 597 ? 144.467 127.568 150.790 1.00 104.52 778 HIS B C 1
ATOM 6920 O O . HIS B 2 597 ? 145.237 128.275 151.450 1.00 109.13 778 HIS B O 1
ATOM 6927 N N . THR B 2 598 ? 144.767 126.312 150.453 1.00 101.99 779 THR B N 1
ATOM 6928 C CA . THR B 2 598 ? 146.037 125.723 150.862 1.00 99.71 779 THR B CA 1
ATOM 6929 C C . THR B 2 598 ? 147.212 126.411 150.180 1.00 101.08 779 THR B C 1
ATOM 6930 O O . THR B 2 598 ? 148.270 126.589 150.791 1.00 102.00 779 THR B O 1
ATOM 6934 N N . LEU B 2 599 ? 147.050 126.808 148.916 1.00 102.30 780 LEU B N 1
ATOM 6935 C CA . LEU B 2 599 ? 148.125 127.508 148.221 1.00 100.71 780 LEU B CA 1
ATOM 6936 C C . LEU B 2 599 ? 148.381 128.882 148.831 1.00 101.66 780 LEU B C 1
ATOM 6937 O O . LEU B 2 599 ? 149.538 129.286 149.005 1.00 104.84 780 LEU B O 1
ATOM 6942 N N . GLN B 2 600 ? 147.316 129.616 149.161 1.00 100.70 781 GLN B N 1
ATOM 6943 C CA . GLN B 2 600 ? 147.487 130.903 149.829 1.00 100.68 781 GLN B CA 1
ATOM 6944 C C . GLN B 2 600 ? 148.132 130.724 151.198 1.00 101.64 781 GLN B C 1
ATOM 6945 O O . GLN B 2 600 ? 148.987 131.522 151.603 1.00 105.67 781 GLN B O 1
ATOM 6951 N N . TRP B 2 601 ? 147.733 129.676 151.922 1.00 98.07 782 TRP B N 1
ATOM 6952 C CA . TRP B 2 601 ? 148.338 129.383 153.216 1.00 96.96 782 TRP B CA 1
ATOM 6953 C C . TRP B 2 601 ? 149.822 129.074 153.072 1.00 100.00 782 TRP B C 1
ATOM 6954 O O . TRP B 2 601 ? 150.638 129.520 153.885 1.00 103.76 782 TRP B O 1
ATOM 6965 N N . ALA B 2 602 ? 150.189 128.309 152.042 1.00 98.71 783 ALA B N 1
ATOM 6966 C CA . ALA B 2 602 ? 151.595 127.998 151.804 1.00 95.19 783 ALA B CA 1
ATOM 6967 C C . ALA B 2 602 ? 152.388 129.249 151.452 1.00 97.15 783 ALA B C 1
ATOM 6968 O O . ALA B 2 602 ? 153.528 129.413 151.901 1.00 101.80 783 ALA B O 1
ATOM 6970 N N . ARG B 2 603 ? 151.810 130.136 150.640 1.00 96.42 784 ARG B N 1
ATOM 6971 C CA . ARG B 2 603 ? 152.489 131.386 150.309 1.00 96.38 784 ARG B CA 1
ATOM 6972 C C . ARG B 2 603 ? 152.706 132.240 151.554 1.00 101.32 784 ARG B C 1
ATOM 6973 O O . ARG B 2 603 ? 153.793 132.803 151.755 1.00 105.97 784 ARG B O 1
ATOM 6981 N N . ASP B 2 604 ? 151.682 132.340 152.405 1.00 102.91 785 ASP B N 1
ATOM 6982 C CA . ASP B 2 604 ? 151.819 133.099 153.644 1.00 102.69 785 ASP B CA 1
ATOM 6983 C C . ASP B 2 604 ? 152.863 132.475 154.560 1.00 104.18 785 ASP B C 1
ATOM 6984 O O . ASP B 2 604 ? 153.635 133.190 155.209 1.00 108.46 785 ASP B O 1
ATOM 6989 N N . ALA B 2 605 ? 152.892 131.143 154.636 1.00 103.07 786 ALA B N 1
ATOM 6990 C CA . ALA B 2 605 ? 153.897 130.469 155.450 1.00 101.50 786 ALA B CA 1
ATOM 6991 C C . ALA B 2 605 ? 155.299 130.739 154.925 1.00 102.84 786 ALA B C 1
ATOM 6992 O O . ALA B 2 605 ? 156.221 131.000 155.705 1.00 107.43 786 ALA B O 1
ATOM 6994 N N . PHE B 2 606 ? 155.477 130.682 153.603 1.00 102.58 787 PHE B N 1
ATOM 6995 C CA . PHE B 2 606 ? 156.771 131.001 153.009 1.00 102.31 787 PHE B CA 1
ATOM 6996 C C . PHE B 2 606 ? 157.206 132.409 153.386 1.00 105.82 787 PHE B C 1
ATOM 6997 O O . PHE B 2 606 ? 158.337 132.621 153.843 1.00 110.08 787 PHE B O 1
ATOM 7005 N N . GLU B 2 607 ? 156.313 133.385 153.212 1.00 107.87 788 GLU B N 1
ATOM 7006 C CA . GLU B 2 607 ? 156.658 134.762 153.553 1.00 109.43 788 GLU B CA 1
ATOM 7007 C C . GLU B 2 607 ? 157.037 134.885 155.023 1.00 113.07 788 GLU B C 1
ATOM 7008 O O . GLU B 2 607 ? 158.125 135.368 155.358 1.00 117.58 788 GLU B O 1
ATOM 7014 N N . GLY B 2 608 ? 156.168 134.403 155.914 1.00 111.24 789 GLY B N 1
ATOM 7015 C CA . GLY B 2 608 ? 156.404 134.565 157.337 1.00 110.95 789 GLY B CA 1
ATOM 7016 C C . GLY B 2 608 ? 157.648 133.857 157.832 1.00 108.68 789 GLY B C 1
ATOM 7017 O O . GLY B 2 608 ? 158.320 134.344 158.745 1.00 115.33 789 GLY B O 1
ATOM 7018 N N . VAL B 2 609 ? 157.977 132.710 157.247 1.00 105.06 790 VAL B N 1
ATOM 7019 C CA . VAL B 2 609 ? 159.103 131.922 157.730 1.00 106.03 790 VAL B CA 1
ATOM 7020 C C . VAL B 2 609 ? 160.423 132.408 157.146 1.00 108.17 790 VAL B C 1
ATOM 7021 O O . VAL B 2 609 ? 161.406 132.562 157.875 1.00 110.03 790 VAL B O 1
ATOM 7025 N N . PHE B 2 610 ? 160.483 132.670 155.839 1.00 107.13 791 PHE B N 1
ATOM 7026 C CA . PHE B 2 610 ? 161.760 132.942 155.199 1.00 103.56 791 PHE B CA 1
ATOM 7027 C C . PHE B 2 610 ? 162.031 134.419 154.949 1.00 109.28 791 PHE B C 1
ATOM 7028 O O . PHE B 2 610 ? 163.176 134.770 154.645 1.00 115.56 791 PHE B O 1
ATOM 7036 N N . LYS B 2 611 ? 161.031 135.294 155.062 1.00 110.97 792 LYS B N 1
ATOM 7037 C CA . LYS B 2 611 ? 161.246 136.717 154.841 1.00 113.47 792 LYS B CA 1
ATOM 7038 C C . LYS B 2 611 ? 161.018 137.543 156.100 1.00 118.41 792 LYS B C 1
ATOM 7039 O O . LYS B 2 611 ? 161.923 138.252 156.545 1.00 124.69 792 LYS B O 1
ATOM 7045 N N . GLN B 2 612 ? 159.829 137.455 156.702 1.00 117.23 793 GLN B N 1
ATOM 7046 C CA . GLN B 2 612 ? 159.495 138.345 157.809 1.00 119.82 793 GLN B CA 1
ATOM 7047 C C . GLN B 2 612 ? 160.298 138.028 159.063 1.00 121.63 793 GLN B C 1
ATOM 7048 O O . GLN B 2 612 ? 160.569 138.928 159.866 1.00 124.03 793 GLN B O 1
ATOM 7054 N N . SER B 2 613 ? 160.686 136.767 159.253 1.00 117.79 794 SER B N 1
ATOM 7055 C CA . SER B 2 613 ? 161.421 136.385 160.452 1.00 119.03 794 SER B CA 1
ATOM 7056 C C . SER B 2 613 ? 162.868 136.861 160.444 1.00 123.91 794 SER B C 1
ATOM 7057 O O . SER B 2 613 ? 163.532 136.770 161.482 1.00 127.40 794 SER B O 1
ATOM 7060 N N . ALA B 2 614 ? 163.371 137.363 159.316 1.00 121.54 795 ALA B N 1
ATOM 7061 C CA . ALA B 2 614 ? 164.774 137.726 159.200 1.00 121.04 795 ALA B CA 1
ATOM 7062 C C . ALA B 2 614 ? 165.023 139.185 158.843 1.00 126.13 795 ALA B C 1
ATOM 7063 O O . ALA B 2 614 ? 166.184 139.609 158.857 1.00 131.80 795 ALA B O 1
ATOM 7065 N N . GLU B 2 615 ? 163.984 139.960 158.522 1.00 125.03 796 GLU B N 1
ATOM 7066 C CA . GLU B 2 615 ? 164.192 141.352 158.129 1.00 126.96 796 GLU B CA 1
ATOM 7067 C C . GLU B 2 615 ? 164.804 142.162 159.265 1.00 131.84 796 GLU B C 1
ATOM 7068 O O . GLU B 2 615 ? 165.770 142.909 159.063 1.00 135.70 796 GLU B O 1
ATOM 7074 N N . ASN B 2 616 ? 164.251 142.027 160.471 1.00 129.02 797 ASN B N 1
ATOM 7075 C CA . ASN B 2 616 ? 164.760 142.785 161.608 1.00 128.00 797 ASN B CA 1
ATOM 7076 C C . ASN B 2 616 ? 166.181 142.366 161.962 1.00 129.26 797 ASN B C 1
ATOM 7077 O O . ASN B 2 616 ? 167.019 143.214 162.287 1.00 131.82 797 ASN B O 1
ATOM 7082 N N . ALA B 2 617 ? 166.471 141.064 161.908 1.00 126.59 798 ALA B N 1
ATOM 7083 C CA . ALA B 2 617 ? 167.824 140.598 162.197 1.00 125.17 798 ALA B CA 1
ATOM 7084 C C . ALA B 2 617 ? 168.821 141.127 161.173 1.00 129.86 798 ALA B C 1
ATOM 7085 O O . ALA B 2 617 ? 169.925 141.554 161.533 1.00 134.95 798 ALA B O 1
ATOM 7087 N N . ALA B 2 618 ? 168.449 141.108 159.890 1.00 128.60 799 ALA B N 1
ATOM 7088 C CA . ALA B 2 618 ? 169.332 141.640 158.858 1.00 129.02 799 ALA B CA 1
ATOM 7089 C C . ALA B 2 618 ? 169.564 143.132 159.048 1.00 135.26 799 ALA B C 1
ATOM 7090 O O . ALA B 2 618 ? 170.691 143.617 158.894 1.00 141.78 799 ALA B O 1
ATOM 7092 N N . GLN B 2 619 ? 168.507 143.878 159.380 1.00 133.96 800 GLN B N 1
ATOM 7093 C CA . GLN B 2 619 ? 168.662 145.309 159.618 1.00 133.74 800 GLN B CA 1
ATOM 7094 C C . GLN B 2 619 ? 169.559 145.576 160.819 1.00 136.33 800 GLN B C 1
ATOM 7095 O O . GLN B 2 619 ? 170.384 146.496 160.794 1.00 140.70 800 GLN B O 1
ATOM 7101 N N . TYR B 2 620 ? 169.407 144.786 161.885 1.00 133.77 801 TYR B N 1
ATOM 7102 C CA . TYR B 2 620 ? 170.255 144.955 163.060 1.00 134.65 801 TYR B CA 1
ATOM 7103 C C . TYR B 2 620 ? 171.712 144.657 162.736 1.00 137.62 801 TYR B C 1
ATOM 7104 O O . TYR B 2 620 ? 172.616 145.360 163.202 1.00 143.02 801 TYR B O 1
ATOM 7113 N N . ILE B 2 621 ? 171.961 143.611 161.946 1.00 136.30 802 ILE B N 1
ATOM 7114 C CA . ILE B 2 621 ? 173.332 143.281 161.566 1.00 137.17 802 ILE B CA 1
ATOM 7115 C C . ILE B 2 621 ? 173.931 144.389 160.707 1.00 142.45 802 ILE B C 1
ATOM 7116 O O . ILE B 2 621 ? 175.076 144.808 160.917 1.00 146.19 802 ILE B O 1
ATOM 7121 N N . ALA B 2 622 ? 173.165 144.888 159.735 1.00 142.93 803 ALA B N 1
ATOM 7122 C CA . ALA B 2 622 ? 173.703 145.872 158.800 1.00 144.61 803 ALA B CA 1
ATOM 7123 C C . ALA B 2 622 ? 173.924 147.225 159.466 1.00 150.35 803 ALA B C 1
ATOM 7124 O O . ALA B 2 622 ? 174.958 147.868 159.246 1.00 154.02 803 ALA B O 1
ATOM 7126 N N . ASP B 2 623 ? 172.971 147.677 160.281 1.00 151.39 804 ASP B N 1
ATOM 7127 C CA . ASP B 2 623 ? 173.028 149.017 160.845 1.00 154.77 804 ASP B CA 1
ATOM 7128 C C . ASP B 2 623 ? 173.528 148.958 162.280 1.00 156.93 804 ASP B C 1
ATOM 7129 O O . ASP B 2 623 ? 172.842 148.384 163.140 1.00 157.15 804 ASP B O 1
ATOM 7134 N N . PRO B 2 624 ? 174.701 149.517 162.587 1.00 158.22 805 PRO B N 1
ATOM 7135 C CA . PRO B 2 624 ? 175.176 149.507 163.981 1.00 157.10 805 PRO B CA 1
ATOM 7136 C C . PRO B 2 624 ? 174.262 150.243 164.946 1.00 156.81 805 PRO B C 1
ATOM 7137 O O . PRO B 2 624 ? 174.135 149.824 166.103 1.00 155.23 805 PRO B O 1
ATOM 7141 N N . GLN B 2 625 ? 173.619 151.327 164.510 1.00 156.66 806 GLN B N 1
ATOM 7142 C CA . GLN B 2 625 ? 172.766 152.133 165.372 1.00 157.41 806 GLN B CA 1
ATOM 7143 C C . GLN B 2 625 ? 171.293 151.750 165.265 1.00 156.12 806 GLN B C 1
ATOM 7144 O O . GLN B 2 625 ? 170.420 152.581 165.534 1.00 156.68 806 GLN B O 1
ATOM 7150 N N . PHE B 2 626 ? 171.002 150.506 164.882 1.00 152.68 807 PHE B N 1
ATOM 7151 C CA . PHE B 2 626 ? 169.616 150.061 164.787 1.00 150.48 807 PHE B CA 1
ATOM 7152 C C . PHE B 2 626 ? 168.945 150.038 166.156 1.00 149.79 807 PHE B C 1
ATOM 7153 O O . PHE B 2 626 ? 167.765 150.389 166.282 1.00 150.78 807 PHE B O 1
ATOM 7161 N N . THR B 2 627 ? 169.679 149.621 167.191 1.00 149.38 808 THR B N 1
ATOM 7162 C CA . THR B 2 627 ? 169.091 149.500 168.522 1.00 148.76 808 THR B CA 1
ATOM 7163 C C . THR B 2 627 ? 168.635 150.851 169.059 1.00 149.75 808 THR B C 1
ATOM 7164 O O . THR B 2 627 ? 167.540 150.965 169.622 1.00 149.12 808 THR B O 1
ATOM 7168 N N . GLU B 2 628 ? 169.458 151.889 168.895 1.00 149.96 809 GLU B N 1
ATOM 7169 C CA . GLU B 2 628 ? 169.068 153.206 169.388 1.00 150.05 809 GLU B CA 1
ATOM 7170 C C . GLU B 2 628 ? 167.917 153.787 168.578 1.00 151.01 809 GLU B C 1
ATOM 7171 O O . GLU B 2 628 ? 167.099 154.539 169.120 1.00 151.45 809 GLU B O 1
ATOM 7177 N N . ARG B 2 629 ? 167.836 153.458 167.286 1.00 150.78 810 ARG B N 1
ATOM 7178 C CA . ARG B 2 629 ? 166.707 153.912 166.482 1.00 149.51 810 ARG B CA 1
ATOM 7179 C C . ARG B 2 629 ? 165.411 153.247 166.923 1.00 145.81 810 ARG B C 1
ATOM 7180 O O . ARG B 2 629 ? 164.376 153.912 167.046 1.00 144.48 810 ARG B O 1
ATOM 7188 N N . ILE B 2 630 ? 165.444 151.933 167.166 1.00 144.80 811 ILE B N 1
ATOM 7189 C CA . ILE B 2 630 ? 164.232 151.224 167.575 1.00 141.35 811 ILE B CA 1
ATOM 7190 C C . ILE B 2 630 ? 163.896 151.424 169.042 1.00 139.63 811 ILE B C 1
ATOM 7191 O O . ILE B 2 630 ? 162.784 151.081 169.463 1.00 139.03 811 ILE B O 1
ATOM 7196 N N . ALA B 2 631 ? 164.821 151.965 169.838 1.00 140.46 812 ALA B N 1
ATOM 7197 C CA . ALA B 2 631 ? 164.514 152.253 171.233 1.00 140.12 812 ALA B CA 1
ATOM 7198 C C . ALA B 2 631 ? 163.545 153.418 171.383 1.00 140.00 812 ALA B C 1
ATOM 7199 O O . ALA B 2 631 ? 162.927 153.561 172.443 1.00 136.66 812 ALA B O 1
ATOM 7201 N N . LYS B 2 632 ? 163.400 154.249 170.353 1.00 139.60 813 LYS B N 1
ATOM 7202 C CA . LYS B 2 632 ? 162.517 155.406 170.397 1.00 137.21 813 LYS B CA 1
ATOM 7203 C C . LYS B 2 632 ? 161.134 155.125 169.824 1.00 133.61 813 LYS B C 1
ATOM 7204 O O . LYS B 2 632 ? 160.300 156.035 169.789 1.00 134.04 813 LYS B O 1
ATOM 7210 N N . LEU B 2 633 ? 160.872 153.902 169.373 1.00 131.88 814 LEU B N 1
ATOM 7211 C CA . LEU B 2 633 ? 159.583 153.588 168.783 1.00 128.88 814 LEU B CA 1
ATOM 7212 C C . LEU B 2 633 ? 158.486 153.607 169.848 1.00 129.51 814 LEU B C 1
ATOM 7213 O O . LEU B 2 633 ? 158.721 153.237 171.001 1.00 131.03 814 LEU B O 1
ATOM 7218 N N . PRO B 2 634 ? 157.281 154.036 169.486 1.00 126.58 815 PRO B N 1
ATOM 7219 C CA . PRO B 2 634 ? 156.197 154.112 170.468 1.00 126.07 815 PRO B CA 1
ATOM 7220 C C . PRO B 2 634 ? 155.564 152.757 170.739 1.00 127.59 815 PRO B C 1
ATOM 7221 O O . PRO B 2 634 ? 155.664 151.820 169.943 1.00 130.16 815 PRO B O 1
ATOM 7225 N N . GLY B 2 635 ? 154.899 152.670 171.890 1.00 128.76 816 GLY B N 1
ATOM 7226 C CA . GLY B 2 635 ? 154.163 151.472 172.243 1.00 130.14 816 GLY B CA 1
ATOM 7227 C C . GLY B 2 635 ? 155.068 150.275 172.486 1.00 134.23 816 GLY B C 1
ATOM 7228 O O . GLY B 2 635 ? 156.213 150.397 172.930 1.00 134.77 816 GLY B O 1
ATOM 7229 N N . ILE B 2 636 ? 154.530 149.087 172.186 1.00 133.37 817 ILE B N 1
ATOM 7230 C CA . ILE B 2 636 ? 155.272 147.842 172.372 1.00 130.74 817 ILE B CA 1
ATOM 7231 C C . ILE B 2 636 ? 156.119 147.472 171.168 1.00 133.27 817 ILE B C 1
ATOM 7232 O O . ILE B 2 636 ? 156.683 146.371 171.139 1.00 137.04 817 ILE B O 1
ATOM 7237 N N . GLN B 2 637 ? 156.219 148.350 170.173 1.00 132.19 818 GLN B N 1
ATOM 7238 C CA . GLN B 2 637 ? 157.025 148.059 168.990 1.00 129.78 818 GLN B CA 1
ATOM 7239 C C . GLN B 2 637 ? 158.488 147.749 169.294 1.00 131.02 818 GLN B C 1
ATOM 7240 O O . GLN B 2 637 ? 159.023 146.807 168.684 1.00 134.72 818 GLN B O 1
ATOM 7246 N N . PRO B 2 638 ? 159.193 148.481 170.171 1.00 128.99 819 PRO B N 1
ATOM 7247 C CA . PRO B 2 638 ? 160.581 148.089 170.466 1.00 132.02 819 PRO B CA 1
ATOM 7248 C C . PRO B 2 638 ? 160.705 146.668 170.983 1.00 135.46 819 PRO B C 1
ATOM 7249 O O . PRO B 2 638 ? 161.629 145.951 170.585 1.00 138.62 819 PRO B O 1
ATOM 7253 N N . LEU B 2 639 ? 159.786 146.232 171.847 1.00 133.44 820 LEU B N 1
ATOM 7254 C CA . LEU B 2 639 ? 159.822 144.853 172.322 1.00 132.99 820 LEU B CA 1
ATOM 7255 C C . LEU B 2 639 ? 159.522 143.874 171.195 1.00 133.00 820 LEU B C 1
ATOM 7256 O O . LEU B 2 639 ? 160.197 142.846 171.062 1.00 137.19 820 LEU B O 1
ATOM 7261 N N . GLU B 2 640 ? 158.516 144.180 170.370 1.00 132.19 821 GLU B N 1
ATOM 7262 C CA . GLU B 2 640 ? 158.142 143.295 169.273 1.00 133.67 821 GLU B CA 1
ATOM 7263 C C . GLU B 2 640 ? 159.241 143.171 168.230 1.00 133.85 821 GLU B C 1
ATOM 7264 O O . GLU B 2 640 ? 159.268 142.184 167.488 1.00 136.82 821 GLU B O 1
ATOM 7270 N N . ILE B 2 641 ? 160.138 144.149 168.146 1.00 132.06 822 ILE B N 1
ATOM 7271 C CA . ILE B 2 641 ? 161.269 144.045 167.230 1.00 129.85 822 ILE B CA 1
ATOM 7272 C C . ILE B 2 641 ? 162.459 143.362 167.894 1.00 132.00 822 ILE B C 1
ATOM 7273 O O . ILE B 2 641 ? 163.117 142.514 167.284 1.00 135.65 822 ILE B O 1
ATOM 7278 N N . LEU B 2 642 ? 162.746 143.714 169.150 1.00 132.85 823 LEU B N 1
ATOM 7279 C CA . LEU B 2 642 ? 163.900 143.150 169.838 1.00 132.12 823 LEU B CA 1
ATOM 7280 C C . LEU B 2 642 ? 163.741 141.653 170.070 1.00 133.22 823 LEU B C 1
ATOM 7281 O O . LEU B 2 642 ? 164.703 140.893 169.905 1.00 135.06 823 LEU B O 1
ATOM 7286 N N . ASP B 2 643 ? 162.543 141.202 170.455 1.00 134.59 824 ASP B N 1
ATOM 7287 C CA . ASP B 2 643 ? 162.367 139.772 170.693 1.00 135.02 824 ASP B CA 1
ATOM 7288 C C . ASP B 2 643 ? 162.441 138.984 169.390 1.00 131.28 824 ASP B C 1
ATOM 7289 O O . ASP B 2 643 ? 162.951 137.860 169.370 1.00 132.51 824 ASP B O 1
ATOM 7294 N N . SER B 2 644 ? 161.964 139.566 168.287 1.00 129.02 825 SER B N 1
ATOM 7295 C CA . SER B 2 644 ? 162.099 138.906 166.992 1.00 126.65 825 SER B CA 1
ATOM 7296 C C . SER B 2 644 ? 163.560 138.821 166.573 1.00 127.22 825 SER B C 1
ATOM 7297 O O . SER B 2 644 ? 164.003 137.795 166.042 1.00 128.79 825 SER B O 1
ATOM 7300 N N . ILE B 2 645 ? 164.329 139.887 166.812 1.00 127.35 826 ILE B N 1
ATOM 7301 C CA . ILE B 2 645 ? 165.756 139.855 166.505 1.00 123.84 826 ILE B CA 1
ATOM 7302 C C . ILE B 2 645 ? 166.451 138.782 167.332 1.00 125.25 826 ILE B C 1
ATOM 7303 O O . ILE B 2 645 ? 167.276 138.015 166.817 1.00 129.15 826 ILE B O 1
ATOM 7308 N N . LYS B 2 646 ? 166.130 138.711 168.625 1.00 125.61 827 LYS B N 1
ATOM 7309 C CA . LYS B 2 646 ? 166.729 137.698 169.487 1.00 124.62 827 LYS B CA 1
ATOM 7310 C C . LYS B 2 646 ? 166.375 136.295 169.011 1.00 126.05 827 LYS B C 1
ATOM 7311 O O . LYS B 2 646 ? 167.241 135.417 168.932 1.00 129.39 827 LYS B O 1
ATOM 7317 N N . LYS B 2 647 ? 165.105 136.071 168.671 1.00 125.46 828 LYS B N 1
ATOM 7318 C CA . LYS B 2 647 ? 164.679 134.756 168.205 1.00 125.33 828 LYS B CA 1
ATOM 7319 C C . LYS B 2 647 ? 165.383 134.374 166.910 1.00 127.14 828 LYS B C 1
ATOM 7320 O O . LYS B 2 647 ? 165.761 133.213 166.718 1.00 130.30 828 LYS B O 1
ATOM 7326 N N . ALA B 2 648 ? 165.570 135.339 166.008 1.00 125.67 829 ALA B N 1
ATOM 7327 C CA . ALA B 2 648 ? 166.203 135.035 164.731 1.00 122.95 829 ALA B CA 1
ATOM 7328 C C . ALA B 2 648 ? 167.708 134.840 164.866 1.00 123.45 829 ALA B C 1
ATOM 7329 O O . ALA B 2 648 ? 168.305 134.101 164.076 1.00 124.42 829 ALA B O 1
ATOM 7331 N N . LEU B 2 649 ? 168.342 135.483 165.846 1.00 125.07 830 LEU B N 1
ATOM 7332 C CA . LEU B 2 649 ? 169.799 135.499 165.898 1.00 123.95 830 LEU B CA 1
ATOM 7333 C C . LEU B 2 649 ? 170.405 134.554 166.926 1.00 127.06 830 LEU B C 1
ATOM 7334 O O . LEU B 2 649 ? 171.554 134.138 166.751 1.00 129.41 830 LEU B O 1
ATOM 7339 N N . ILE B 2 650 ? 169.687 134.199 167.993 1.00 128.60 831 ILE B N 1
ATOM 7340 C CA . ILE B 2 650 ? 170.238 133.406 169.084 1.00 130.39 831 ILE B CA 1
ATOM 7341 C C . ILE B 2 650 ? 169.487 132.091 169.257 1.00 133.80 831 ILE B C 1
ATOM 7342 O O . ILE B 2 650 ? 170.094 131.017 169.305 1.00 136.07 831 ILE B O 1
ATOM 7347 N N . ASP B 2 651 ? 168.158 132.157 169.355 1.00 132.93 832 ASP B N 1
ATOM 7348 C CA . ASP B 2 651 ? 167.382 130.965 169.682 1.00 133.78 832 ASP B CA 1
ATOM 7349 C C . ASP B 2 651 ? 167.329 129.993 168.510 1.00 134.78 832 ASP B C 1
ATOM 7350 O O . ASP B 2 651 ? 167.659 128.810 168.656 1.00 137.47 832 ASP B O 1
ATOM 7355 N N . ASP B 2 652 ? 166.918 130.471 167.337 1.00 132.39 833 ASP B N 1
ATOM 7356 C CA . ASP B 2 652 ? 166.668 129.609 166.191 1.00 130.62 833 ASP B CA 1
ATOM 7357 C C . ASP B 2 652 ? 167.792 129.635 165.163 1.00 126.54 833 ASP B C 1
ATOM 7358 O O . ASP B 2 652 ? 167.611 129.122 164.055 1.00 126.53 833 ASP B O 1
ATOM 7363 N N . LYS B 2 653 ? 168.936 130.213 165.495 1.00 124.53 834 LYS B N 1
ATOM 7364 C CA . LYS B 2 653 ? 170.045 130.256 164.549 1.00 125.41 834 LYS B CA 1
ATOM 7365 C C . LYS B 2 653 ? 170.652 128.868 164.393 1.00 129.60 834 LYS B C 1
ATOM 7366 O O . LYS B 2 653 ? 171.101 128.284 165.388 1.00 131.68 834 LYS B O 1
ATOM 7372 N N . PRO B 2 654 ? 170.689 128.304 163.186 1.00 128.02 835 PRO B N 1
ATOM 7373 C CA . PRO B 2 654 ? 171.318 126.991 163.006 1.00 128.69 835 PRO B CA 1
ATOM 7374 C C . PRO B 2 654 ? 172.813 127.098 162.752 1.00 130.63 835 PRO B C 1
ATOM 7375 O O . PRO B 2 654 ? 173.254 127.911 161.934 1.00 129.64 835 PRO B O 1
ATOM 7379 N N . LYS B 2 655 ? 173.602 126.287 163.451 1.00 133.15 836 LYS B N 1
ATOM 7380 C CA . LYS B 2 655 ? 175.050 126.297 163.296 1.00 136.48 836 LYS B CA 1
ATOM 7381 C C . LYS B 2 655 ? 175.547 125.292 162.265 1.00 139.18 836 LYS B C 1
ATOM 7382 O O . LYS B 2 655 ? 176.750 125.255 161.988 1.00 143.86 836 LYS B O 1
ATOM 7388 N N . SER B 2 656 ? 174.658 124.486 161.691 1.00 137.45 837 SER B N 1
ATOM 7389 C CA . SER B 2 656 ? 175.042 123.501 160.689 1.00 133.30 837 SER B CA 1
ATOM 7390 C C . SER B 2 656 ? 173.800 123.099 159.908 1.00 129.38 837 SER B C 1
ATOM 7391 O O . SER B 2 656 ? 172.670 123.382 160.313 1.00 130.77 837 SER B O 1
ATOM 7394 N N . PHE B 2 657 ? 174.026 122.433 158.773 1.00 123.09 838 PHE B N 1
ATOM 7395 C CA . PHE B 2 657 ? 172.907 121.976 157.956 1.00 119.86 838 PHE B CA 1
ATOM 7396 C C . PHE B 2 657 ? 172.075 120.927 158.681 1.00 121.41 838 PHE B C 1
ATOM 7397 O O . PHE B 2 657 ? 170.878 120.784 158.404 1.00 122.63 838 PHE B O 1
ATOM 7405 N N . ALA B 2 658 ? 172.687 120.182 159.604 1.00 122.00 839 ALA B N 1
ATOM 7406 C CA . ALA B 2 658 ? 171.925 119.235 160.409 1.00 121.35 839 ALA B CA 1
ATOM 7407 C C . ALA B 2 658 ? 170.878 119.954 161.248 1.00 123.79 839 ALA B C 1
ATOM 7408 O O . ALA B 2 658 ? 169.750 119.469 161.400 1.00 124.09 839 ALA B O 1
ATOM 7410 N N . HIS B 2 659 ? 171.232 121.117 161.797 1.00 125.44 840 HIS B N 1
ATOM 7411 C CA . HIS B 2 659 ? 170.256 121.909 162.537 1.00 126.08 840 HIS B CA 1
ATOM 7412 C C . HIS B 2 659 ? 169.153 122.420 161.619 1.00 121.17 840 HIS B C 1
ATOM 7413 O O . HIS B 2 659 ? 167.993 122.514 162.032 1.00 119.89 840 HIS B O 1
ATOM 7420 N N . CYS B 2 660 ? 169.492 122.754 160.372 1.00 118.14 841 CYS B N 1
ATOM 7421 C CA . CYS B 2 660 ? 168.466 123.154 159.413 1.00 114.96 841 CYS B CA 1
ATOM 7422 C C . CYS B 2 660 ? 167.497 122.012 159.135 1.00 113.52 841 CYS B C 1
ATOM 7423 O O . CYS B 2 660 ? 166.279 122.220 159.072 1.00 113.06 841 CYS B O 1
ATOM 7426 N N . VAL B 2 661 ? 168.019 120.794 158.972 1.00 115.06 842 VAL B N 1
ATOM 7427 C CA . VAL B 2 661 ? 167.156 119.637 158.744 1.00 109.60 842 VAL B CA 1
ATOM 7428 C C . VAL B 2 661 ? 166.282 119.375 159.964 1.00 109.37 842 VAL B C 1
ATOM 7429 O O . VAL B 2 661 ? 165.094 119.048 159.839 1.00 110.35 842 VAL B O 1
ATOM 7433 N N . GLU B 2 662 ? 166.857 119.504 161.162 1.00 110.42 843 GLU B N 1
ATOM 7434 C CA . GLU B 2 662 ? 166.078 119.319 162.383 1.00 111.63 843 GLU B CA 1
ATOM 7435 C C . GLU B 2 662 ? 164.965 120.354 162.488 1.00 110.35 843 GLU B C 1
ATOM 7436 O O . GLU B 2 662 ? 163.831 120.025 162.859 1.00 111.60 843 GLU B O 1
ATOM 7442 N N . TRP B 2 663 ? 165.271 121.613 162.164 1.00 106.32 844 TRP B N 1
ATOM 7443 C CA . TRP B 2 663 ? 164.248 122.651 162.181 1.00 101.33 844 TRP B CA 1
ATOM 7444 C C . TRP B 2 663 ? 163.157 122.360 161.162 1.00 101.02 844 TRP B C 1
ATOM 7445 O O . TRP B 2 663 ? 161.974 122.577 161.435 1.00 102.12 844 TRP B O 1
ATOM 7456 N N . ALA B 2 664 ? 163.537 121.886 159.974 1.00 102.11 845 ALA B N 1
ATOM 7457 C CA . ALA B 2 664 ? 162.540 121.548 158.964 1.00 97.78 845 ALA B CA 1
ATOM 7458 C C . ALA B 2 664 ? 161.634 120.420 159.441 1.00 100.18 845 ALA B C 1
ATOM 7459 O O . ALA B 2 664 ? 160.414 120.469 159.248 1.00 102.23 845 ALA B O 1
ATOM 7461 N N . ARG B 2 665 ? 162.215 119.397 160.071 1.00 100.53 846 ARG B N 1
ATOM 7462 C CA . ARG B 2 665 ? 161.413 118.292 160.588 1.00 96.12 846 ARG B CA 1
ATOM 7463 C C . ARG B 2 665 ? 160.456 118.763 161.677 1.00 99.79 846 ARG B C 1
ATOM 7464 O O . ARG B 2 665 ? 159.276 118.387 161.687 1.00 103.01 846 ARG B O 1
ATOM 7472 N N . LEU B 2 666 ? 160.946 119.594 162.600 1.00 100.48 847 LEU B N 1
ATOM 7473 C CA . LEU B 2 666 ? 160.086 120.094 163.668 1.00 99.91 847 LEU B CA 1
ATOM 7474 C C . LEU B 2 666 ? 158.990 121.000 163.119 1.00 99.19 847 LEU B C 1
ATOM 7475 O O . LEU B 2 666 ? 157.854 120.970 163.602 1.00 101.99 847 LEU B O 1
ATOM 7480 N N . TYR B 2 667 ? 159.314 121.814 162.112 1.00 96.21 848 TYR B N 1
ATOM 7481 C CA . TYR B 2 667 ? 158.306 122.654 161.476 1.00 94.19 848 TYR B CA 1
ATOM 7482 C C . TYR B 2 667 ? 157.243 121.810 160.789 1.00 97.34 848 TYR B C 1
ATOM 7483 O O . TYR B 2 667 ? 156.049 122.116 160.871 1.00 102.82 848 TYR B O 1
ATOM 7492 N N . TRP B 2 668 ? 157.660 120.742 160.105 1.00 95.69 849 TRP B N 1
ATOM 7493 C CA . TRP B 2 668 ? 156.702 119.828 159.491 1.00 94.24 849 TRP B CA 1
ATOM 7494 C C . TRP B 2 668 ? 155.778 119.229 160.541 1.00 97.36 849 TRP B C 1
ATOM 7495 O O . TRP B 2 668 ? 154.554 119.186 160.360 1.00 101.73 849 TRP B O 1
ATOM 7506 N N . GLU B 2 669 ? 156.353 118.761 161.650 1.00 98.51 850 GLU B N 1
ATOM 7507 C CA . GLU B 2 669 ? 155.544 118.171 162.711 1.00 99.39 850 GLU B CA 1
ATOM 7508 C C . GLU B 2 669 ? 154.557 119.184 163.277 1.00 101.48 850 GLU B C 1
ATOM 7509 O O . GLU B 2 669 ? 153.374 118.881 163.458 1.00 105.10 850 GLU B O 1
ATOM 7515 N N . ASP B 2 670 ? 155.025 120.405 163.539 1.00 101.55 851 ASP B N 1
ATOM 7516 C CA . ASP B 2 670 ? 154.157 121.426 164.115 1.00 104.65 851 ASP B CA 1
ATOM 7517 C C . ASP B 2 670 ? 153.035 121.806 163.157 1.00 104.39 851 ASP B C 1
ATOM 7518 O O . ASP B 2 670 ? 151.891 122.007 163.580 1.00 108.28 851 ASP B O 1
ATOM 7523 N N . GLN B 2 671 ? 153.340 121.909 161.863 1.00 102.66 852 GLN B N 1
ATOM 7524 C CA . GLN B 2 671 ? 152.343 122.363 160.903 1.00 100.08 852 GLN B CA 1
ATOM 7525 C C . GLN B 2 671 ? 151.325 121.286 160.554 1.00 99.69 852 GLN B C 1
ATOM 7526 O O . GLN B 2 671 ? 150.154 121.608 160.326 1.00 101.35 852 GLN B O 1
ATOM 7532 N N . TYR B 2 672 ? 151.730 120.015 160.500 1.00 100.53 853 TYR B N 1
ATOM 7533 C CA . TYR B 2 672 ? 150.848 118.979 159.982 1.00 97.81 853 TYR B CA 1
ATOM 7534 C C . TYR B 2 672 ? 150.424 117.937 161.007 1.00 100.35 853 TYR B C 1
ATOM 7535 O O . TYR B 2 672 ? 149.650 117.038 160.660 1.00 103.96 853 TYR B O 1
ATOM 7544 N N . VAL B 2 673 ? 150.899 118.017 162.248 1.00 99.89 854 VAL B N 1
ATOM 7545 C CA . VAL B 2 673 ? 150.500 117.058 163.271 1.00 99.99 854 VAL B CA 1
ATOM 7546 C C . VAL B 2 673 ? 149.973 117.797 164.492 1.00 105.65 854 VAL B C 1
ATOM 7547 O O . VAL B 2 673 ? 148.847 117.557 164.940 1.00 109.63 854 VAL B O 1
ATOM 7551 N N . ASN B 2 674 ? 150.788 118.701 165.040 1.00 104.89 855 ASN B N 1
ATOM 7552 C CA . ASN B 2 674 ? 150.454 119.334 166.312 1.00 107.65 855 ASN B CA 1
ATOM 7553 C C . ASN B 2 674 ? 149.233 120.238 166.187 1.00 109.21 855 ASN B C 1
ATOM 7554 O O . ASN B 2 674 ? 148.291 120.137 166.983 1.00 112.41 855 ASN B O 1
ATOM 7559 N N . GLN B 2 675 ? 149.229 121.133 165.196 1.00 105.84 856 GLN B N 1
ATOM 7560 C CA . GLN B 2 675 ? 148.119 122.073 165.074 1.00 104.40 856 GLN B CA 1
ATOM 7561 C C . GLN B 2 675 ? 146.835 121.374 164.642 1.00 107.72 856 GLN B C 1
ATOM 7562 O O . GLN B 2 675 ? 145.745 121.766 165.072 1.00 112.61 856 GLN B O 1
ATOM 7568 N N . ILE B 2 676 ? 146.940 120.327 163.821 1.00 105.18 857 ILE B N 1
ATOM 7569 C CA . ILE B 2 676 ? 145.757 119.556 163.456 1.00 104.41 857 ILE B CA 1
ATOM 7570 C C . ILE B 2 676 ? 145.199 118.833 164.675 1.00 110.76 857 ILE B C 1
ATOM 7571 O O . ILE B 2 676 ? 143.979 118.764 164.870 1.00 116.25 857 ILE B O 1
ATOM 7576 N N . LYS B 2 677 ? 146.081 118.285 165.514 1.00 110.15 858 LYS B N 1
ATOM 7577 C CA . LYS B 2 677 ? 145.632 117.646 166.747 1.00 112.03 858 LYS B CA 1
ATOM 7578 C C . LYS B 2 677 ? 144.950 118.649 167.667 1.00 116.06 858 LYS B C 1
ATOM 7579 O O . LYS B 2 677 ? 143.928 118.338 168.286 1.00 119.82 858 LYS B O 1
ATOM 7585 N N . GLN B 2 678 ? 145.504 119.859 167.773 1.00 114.42 859 GLN B N 1
ATOM 7586 C CA . GLN B 2 678 ? 144.875 120.890 168.594 1.00 116.17 859 GLN B CA 1
ATOM 7587 C C . GLN B 2 678 ? 143.501 121.267 168.053 1.00 117.87 859 GLN B C 1
ATOM 7588 O O . GLN B 2 678 ? 142.541 121.421 168.820 1.00 124.90 859 GLN B O 1
ATOM 7594 N N . LEU B 2 679 ? 143.387 121.418 166.731 1.00 113.09 860 LEU B N 1
ATOM 7595 C CA . LEU B 2 679 ? 142.100 121.754 166.131 1.00 114.83 860 LEU B CA 1
ATOM 7596 C C . LEU B 2 679 ? 141.075 120.653 166.371 1.00 118.39 860 LEU B C 1
ATOM 7597 O O . LEU B 2 679 ? 139.911 120.935 166.676 1.00 123.70 860 LEU B O 1
ATOM 7602 N N . LEU B 2 680 ? 141.488 119.391 166.235 1.00 116.27 861 LEU B N 1
ATOM 7603 C CA . LEU B 2 680 ? 140.575 118.284 166.503 1.00 117.85 861 LEU B CA 1
ATOM 7604 C C . LEU B 2 680 ? 140.207 118.206 167.979 1.00 123.52 861 LEU B C 1
ATOM 7605 O O . LEU B 2 680 ? 139.095 117.786 168.318 1.00 128.60 861 LEU B O 1
ATOM 7610 N N . PHE B 2 681 ? 141.126 118.584 168.868 1.00 123.06 862 PHE B N 1
ATOM 7611 C CA . PHE B 2 681 ? 140.799 118.654 170.287 1.00 126.39 862 PHE B CA 1
ATOM 7612 C C . PHE B 2 681 ? 139.745 119.719 170.554 1.00 129.20 862 PHE B C 1
ATOM 7613 O O . PHE B 2 681 ? 138.821 119.503 171.347 1.00 132.46 862 PHE B O 1
ATOM 7621 N N . ASN B 2 682 ? 139.870 120.880 169.905 1.00 127.79 863 ASN B N 1
ATOM 7622 C CA . ASN B 2 682 ? 138.864 121.925 170.067 1.00 126.47 863 ASN B CA 1
ATOM 7623 C C . ASN B 2 682 ? 137.512 121.482 169.519 1.00 128.32 863 ASN B C 1
ATOM 7624 O O . ASN B 2 682 ? 136.473 121.719 170.145 1.00 132.11 863 ASN B O 1
ATOM 7629 N N . PHE B 2 683 ? 137.505 120.842 168.357 1.00 127.60 864 PHE B N 1
ATOM 7630 C CA . PHE B 2 683 ? 136.273 120.365 167.728 1.00 128.81 864 PHE B CA 1
ATOM 7631 C C . PHE B 2 683 ? 136.379 118.872 167.459 1.00 133.41 864 PHE B C 1
ATOM 7632 O O . PHE B 2 683 ? 137.090 118.467 166.519 1.00 135.19 864 PHE B O 1
ATOM 7640 N N . PRO B 2 684 ? 135.712 118.024 168.239 1.00 135.91 865 PRO B N 1
ATOM 7641 C CA . PRO B 2 684 ? 135.836 116.585 168.023 1.00 136.80 865 PRO B CA 1
ATOM 7642 C C . PRO B 2 684 ? 135.323 116.198 166.656 1.00 140.96 865 PRO B C 1
ATOM 7643 O O . PRO B 2 684 ? 134.400 116.835 166.111 1.00 144.17 865 PRO B O 1
ATOM 7647 N N . PRO B 2 685 ? 135.901 115.160 166.044 1.00 138.94 866 PRO B N 1
ATOM 7648 C CA . PRO B 2 685 ? 135.485 114.777 164.685 1.00 140.88 866 PRO B CA 1
ATOM 7649 C C . PRO B 2 685 ? 134.022 114.389 164.572 1.00 146.32 866 PRO B C 1
ATOM 7650 O O . PRO B 2 685 ? 133.398 114.662 163.538 1.00 146.39 866 PRO B O 1
ATOM 7654 N N . ASP B 2 686 ? 133.451 113.761 165.598 1.00 152.25 867 ASP B N 1
ATOM 7655 C CA . ASP B 2 686 ? 132.079 113.274 165.549 1.00 158.41 867 ASP B CA 1
ATOM 7656 C C . ASP B 2 686 ? 131.085 114.256 166.160 1.00 164.07 867 ASP B C 1
ATOM 7657 O O . ASP B 2 686 ? 129.953 113.868 166.469 1.00 167.01 867 ASP B O 1
ATOM 7662 N N . GLN B 2 687 ? 131.486 115.511 166.347 1.00 164.08 868 GLN B N 1
ATOM 7663 C CA . GLN B 2 687 ? 130.583 116.509 166.907 1.00 167.41 868 GLN B CA 1
ATOM 7664 C C . GLN B 2 687 ? 129.399 116.730 165.975 1.00 174.80 868 GLN B C 1
ATOM 7665 O O . GLN B 2 687 ? 129.570 116.886 164.762 1.00 172.21 868 GLN B O 1
ATOM 7671 N N . ILE B 2 688 ? 128.197 116.739 166.544 1.00 179.08 869 ILE B N 1
ATOM 7672 C CA . ILE B 2 688 ? 126.959 116.901 165.792 1.00 181.00 869 ILE B CA 1
ATOM 7673 C C . ILE B 2 688 ? 126.117 117.963 166.484 1.00 183.59 869 ILE B C 1
ATOM 7674 O O . ILE B 2 688 ? 125.926 117.911 167.705 1.00 183.98 869 ILE B O 1
ATOM 7679 N N . THR B 2 689 ? 125.618 118.922 165.708 1.00 185.36 870 THR B N 1
ATOM 7680 C CA . THR B 2 689 ? 124.788 119.978 166.264 1.00 190.97 870 THR B CA 1
ATOM 7681 C C . THR B 2 689 ? 123.432 119.418 166.697 1.00 195.99 870 THR B C 1
ATOM 7682 O O . THR B 2 689 ? 123.079 118.270 166.414 1.00 195.02 870 THR B O 1
ATOM 7686 N N . SER B 2 690 ? 122.666 120.256 167.401 1.00 197.49 871 SER B N 1
ATOM 7687 C CA . SER B 2 690 ? 121.404 119.800 167.978 1.00 199.86 871 SER B CA 1
ATOM 7688 C C . SER B 2 690 ? 120.405 119.391 166.903 1.00 202.73 871 SER B C 1
ATOM 7689 O O . SER B 2 690 ? 119.708 118.380 167.048 1.00 205.31 871 SER B O 1
ATOM 7692 N N . SER B 2 691 ? 120.317 120.161 165.816 1.00 200.47 872 SER B N 1
ATOM 7693 C CA . SER B 2 691 ? 119.309 119.881 164.800 1.00 201.99 872 SER B CA 1
ATOM 7694 C C . SER B 2 691 ? 119.657 118.669 163.943 1.00 203.37 872 SER B C 1
ATOM 7695 O O . SER B 2 691 ? 118.789 118.178 163.213 1.00 204.33 872 SER B O 1
ATOM 7698 N N . GLY B 2 692 ? 120.892 118.176 164.010 1.00 200.28 873 GLY B N 1
ATOM 7699 C CA . GLY B 2 692 ? 121.222 116.934 163.338 1.00 197.99 873 GLY B CA 1
ATOM 7700 C C . GLY B 2 692 ? 122.473 116.942 162.482 1.00 194.15 873 GLY B C 1
ATOM 7701 O O . GLY B 2 692 ? 123.186 115.935 162.425 1.00 191.36 873 GLY B O 1
ATOM 7702 N N . GLN B 2 693 ? 122.753 118.049 161.808 1.00 193.06 874 GLN B N 1
ATOM 7703 C CA . GLN B 2 693 ? 123.910 118.094 160.920 1.00 188.04 874 GLN B CA 1
ATOM 7704 C C . GLN B 2 693 ? 125.195 118.132 161.740 1.00 184.11 874 GLN B C 1
ATOM 7705 O O . GLN B 2 693 ? 125.289 118.903 162.701 1.00 183.98 874 GLN B O 1
ATOM 7711 N N . PRO B 2 694 ? 126.194 117.320 161.404 1.00 178.59 875 PRO B N 1
ATOM 7712 C CA . PRO B 2 694 ? 127.456 117.357 162.149 1.00 174.07 875 PRO B CA 1
ATOM 7713 C C . PRO B 2 694 ? 128.195 118.667 161.929 1.00 167.06 875 PRO B C 1
ATOM 7714 O O . PRO B 2 694 ? 128.000 119.358 160.927 1.00 165.30 875 PRO B O 1
ATOM 7718 N N . PHE B 2 695 ? 129.043 119.013 162.900 1.00 163.21 876 PHE B N 1
ATOM 7719 C CA . PHE B 2 695 ? 129.866 120.210 162.764 1.00 154.61 876 PHE B CA 1
ATOM 7720 C C . PHE B 2 695 ? 130.820 120.090 161.583 1.00 150.41 876 PHE B C 1
ATOM 7721 O O . PHE B 2 695 ? 131.000 121.047 160.821 1.00 147.68 876 PHE B O 1
ATOM 7729 N N . TRP B 2 696 ? 131.439 118.922 161.414 1.00 148.35 877 TRP B N 1
ATOM 7730 C CA . TRP B 2 696 ? 132.365 118.686 160.306 1.00 142.39 877 TRP B CA 1
ATOM 7731 C C . TRP B 2 696 ? 131.585 118.197 159.085 1.00 145.08 877 TRP B C 1
ATOM 7732 O O . TRP B 2 696 ? 131.709 117.058 158.631 1.00 147.46 877 TRP B O 1
ATOM 7743 N N . SER B 2 697 ? 130.763 119.097 158.551 1.00 146.04 878 SER B N 1
ATOM 7744 C CA . SER B 2 697 ? 129.966 118.803 157.371 1.00 147.58 878 SER B CA 1
ATOM 7745 C C . SER B 2 697 ? 129.936 120.027 156.471 1.00 142.55 878 SER B C 1
ATOM 7746 O O . SER B 2 697 ? 130.270 121.139 156.885 1.00 141.17 878 SER B O 1
ATOM 7749 N N . GLY B 2 698 ? 129.524 119.807 155.227 1.00 141.66 879 GLY B N 1
ATOM 7750 C CA . GLY B 2 698 ? 129.411 120.874 154.265 1.00 140.33 879 GLY B CA 1
ATOM 7751 C C . GLY B 2 698 ? 130.754 121.438 153.852 1.00 137.59 879 GLY B C 1
ATOM 7752 O O . GLY B 2 698 ? 131.647 120.714 153.401 1.00 133.05 879 GLY B O 1
ATOM 7753 N N . PRO B 2 699 ? 130.924 122.755 154.000 1.00 137.58 880 PRO B N 1
ATOM 7754 C CA . PRO B 2 699 ? 132.185 123.387 153.586 1.00 134.14 880 PRO B CA 1
ATOM 7755 C C . PRO B 2 699 ? 133.354 123.077 154.502 1.00 133.69 880 PRO B C 1
ATOM 7756 O O . PRO B 2 699 ? 134.489 123.442 154.169 1.00 130.78 880 PRO B O 1
ATOM 7760 N N . LYS B 2 700 ? 133.122 122.423 155.635 1.00 132.96 881 LYS B N 1
ATOM 7761 C CA . LYS B 2 700 ? 134.177 122.089 156.580 1.00 125.99 881 LYS B CA 1
ATOM 7762 C C . LYS B 2 700 ? 134.541 120.618 156.437 1.00 125.95 881 LYS B C 1
ATOM 7763 O O . LYS B 2 700 ? 133.668 119.747 156.511 1.00 130.12 881 LYS B O 1
ATOM 7769 N N . ARG B 2 701 ? 135.826 120.349 156.232 1.00 119.80 882 ARG B N 1
ATOM 7770 C CA . ARG B 2 701 ? 136.340 118.996 156.080 1.00 116.97 882 ARG B CA 1
ATOM 7771 C C . ARG B 2 701 ? 137.096 118.607 157.341 1.00 119.65 882 ARG B C 1
ATOM 7772 O O . ARG B 2 701 ? 137.942 119.368 157.821 1.00 121.98 882 ARG B O 1
ATOM 7780 N N . CYS B 2 702 ? 136.794 117.432 157.871 1.00 117.77 883 CYS B N 1
ATOM 7781 C CA . CYS B 2 702 ? 137.464 116.969 159.079 1.00 117.59 883 CYS B CA 1
ATOM 7782 C C . CYS B 2 702 ? 138.899 116.580 158.752 1.00 116.10 883 CYS B C 1
ATOM 7783 O O . CYS B 2 702 ? 139.115 115.690 157.919 1.00 118.52 883 CYS B O 1
ATOM 7786 N N . PRO B 2 703 ? 139.897 117.203 159.367 1.00 112.57 884 PRO B N 1
ATOM 7787 C CA . PRO B 2 703 ? 141.288 116.855 159.072 1.00 109.61 884 PRO B CA 1
ATOM 7788 C C . PRO B 2 703 ? 141.737 115.636 159.866 1.00 110.77 884 PRO B C 1
ATOM 7789 O O . PRO B 2 703 ? 141.055 115.152 160.769 1.00 112.40 884 PRO B O 1
ATOM 7793 N N . ASP B 2 704 ? 142.921 115.141 159.503 1.00 109.85 885 ASP B N 1
ATOM 7794 C CA . ASP B 2 704 ? 143.544 114.022 160.185 1.00 110.89 885 ASP B CA 1
ATOM 7795 C C . ASP B 2 704 ? 145.047 114.272 160.187 1.00 108.03 885 ASP B C 1
ATOM 7796 O O . ASP B 2 704 ? 145.631 114.516 159.115 1.00 107.45 885 ASP B O 1
ATOM 7801 N N . PRO B 2 705 ? 145.695 114.232 161.349 1.00 104.93 886 PRO B N 1
ATOM 7802 C CA . PRO B 2 705 ? 147.140 114.481 161.393 1.00 103.58 886 PRO B CA 1
ATOM 7803 C C . PRO B 2 705 ? 147.906 113.449 160.580 1.00 103.36 886 PRO B C 1
ATOM 7804 O O . PRO B 2 705 ? 147.555 112.267 160.551 1.00 104.99 886 PRO B O 1
ATOM 7808 N N . LEU B 2 706 ? 148.960 113.909 159.916 1.00 101.21 887 LEU B N 1
ATOM 7809 C CA . LEU B 2 706 ? 149.764 113.034 159.082 1.00 98.78 887 LEU B CA 1
ATOM 7810 C C . LEU B 2 706 ? 150.785 112.275 159.924 1.00 104.13 887 LEU B C 1
ATOM 7811 O O . LEU B 2 706 ? 151.108 112.653 161.053 1.00 109.55 887 LEU B O 1
ATOM 7816 N N . VAL B 2 707 ? 151.291 111.187 159.354 1.00 101.88 888 VAL B N 1
ATOM 7817 C CA . VAL B 2 707 ? 152.356 110.393 159.955 1.00 101.79 888 VAL B CA 1
ATOM 7818 C C . VAL B 2 707 ? 153.575 110.516 159.055 1.00 105.07 888 VAL B C 1
ATOM 7819 O O . VAL B 2 707 ? 153.505 110.208 157.858 1.00 109.12 888 VAL B O 1
ATOM 7823 N N . PHE B 2 708 ? 154.689 110.969 159.623 1.00 104.29 889 PHE B N 1
ATOM 7824 C CA . PHE B 2 708 ? 155.879 111.227 158.825 1.00 103.91 889 PHE B CA 1
ATOM 7825 C C . PHE B 2 708 ? 156.464 109.922 158.302 1.00 109.38 889 PHE B C 1
ATOM 7826 O O . PHE B 2 708 ? 156.655 108.964 159.057 1.00 112.51 889 PHE B O 1
ATOM 7834 N N . ASP B 2 709 ? 156.748 109.890 157.002 1.00 109.74 890 ASP B N 1
ATOM 7835 C CA . ASP B 2 709 ? 157.347 108.729 156.356 1.00 114.12 890 ASP B CA 1
ATOM 7836 C C . ASP B 2 709 ? 158.418 109.222 155.398 1.00 117.52 890 ASP B C 1
ATOM 7837 O O . ASP B 2 709 ? 158.107 109.916 154.426 1.00 119.79 890 ASP B O 1
ATOM 7842 N N . VAL B 2 710 ? 159.675 108.867 155.674 1.00 116.63 891 VAL B N 1
ATOM 7843 C CA . VAL B 2 710 ? 160.774 109.311 154.827 1.00 116.74 891 VAL B CA 1
ATOM 7844 C C . VAL B 2 710 ? 160.673 108.729 153.423 1.00 120.73 891 VAL B C 1
ATOM 7845 O O . VAL B 2 710 ? 161.194 109.321 152.471 1.00 120.32 891 VAL B O 1
ATOM 7849 N N . ASN B 2 711 ? 160.005 107.585 153.262 1.00 121.26 892 ASN B N 1
ATOM 7850 C CA . ASN B 2 711 ? 159.830 106.996 151.942 1.00 122.51 892 ASN B CA 1
ATOM 7851 C C . ASN B 2 711 ? 158.762 107.705 151.121 1.00 124.53 892 ASN B C 1
ATOM 7852 O O . ASN B 2 711 ? 158.719 107.526 149.899 1.00 124.65 892 ASN B O 1
ATOM 7857 N N . ASP B 2 712 ? 157.908 108.495 151.755 1.00 123.69 893 ASP B N 1
ATOM 7858 C CA . ASP B 2 712 ? 156.892 109.246 151.028 1.00 121.50 893 ASP B CA 1
ATOM 7859 C C . ASP B 2 712 ? 157.555 110.390 150.271 1.00 119.66 893 ASP B C 1
ATOM 7860 O O . ASP B 2 712 ? 158.247 111.208 150.889 1.00 118.54 893 ASP B O 1
ATOM 7865 N N . PRO B 2 713 ? 157.387 110.481 148.949 1.00 120.22 894 PRO B N 1
ATOM 7866 C CA . PRO B 2 713 ? 158.058 111.556 148.200 1.00 118.17 894 PRO B CA 1
ATOM 7867 C C . PRO B 2 713 ? 157.661 112.953 148.642 1.00 117.13 894 PRO B C 1
ATOM 7868 O O . PRO B 2 713 ? 158.498 113.862 148.599 1.00 118.55 894 PRO B O 1
ATOM 7872 N N . MET B 2 714 ? 156.414 113.154 149.069 1.0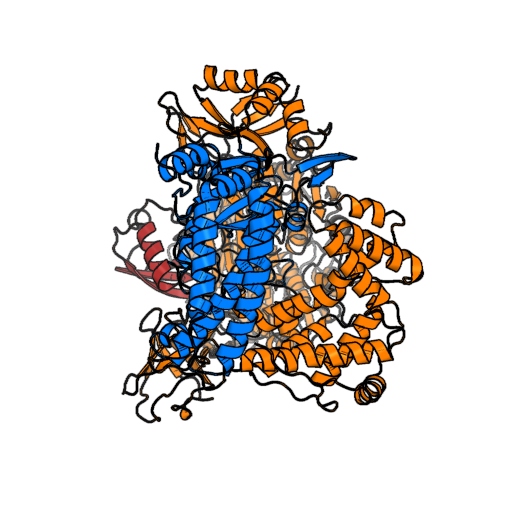0 113.97 895 MET B N 1
ATOM 7873 C CA . MET B 2 714 ? 155.966 114.491 149.450 1.00 110.93 895 MET B CA 1
ATOM 7874 C C . MET B 2 714 ? 156.661 114.968 150.721 1.00 111.43 895 MET B C 1
ATOM 7875 O O . MET B 2 714 ? 157.113 116.117 150.802 1.00 111.84 895 MET B O 1
ATOM 7880 N N . HIS B 2 715 ? 156.747 114.098 151.730 1.00 109.16 896 HIS B N 1
ATOM 7881 C CA . HIS B 2 715 ? 157.383 114.477 152.988 1.00 103.86 896 HIS B CA 1
ATOM 7882 C C . HIS B 2 715 ? 158.858 114.793 152.779 1.00 105.96 896 HIS B C 1
ATOM 7883 O O . HIS B 2 715 ? 159.373 115.797 153.288 1.00 107.56 896 HIS B O 1
ATOM 7890 N N . LEU B 2 716 ? 159.554 113.941 152.024 1.00 107.31 897 LEU B N 1
ATOM 7891 C CA . LEU B 2 716 ? 160.966 114.180 151.751 1.00 105.77 897 LEU B CA 1
ATOM 7892 C C . LEU B 2 716 ? 161.159 115.437 150.915 1.00 106.94 897 LEU B C 1
ATOM 7893 O O . LEU B 2 716 ? 162.123 116.179 151.122 1.00 108.00 897 LEU B O 1
ATOM 7898 N N . ASP B 2 717 ? 160.257 115.692 149.964 1.00 107.99 898 ASP B N 1
ATOM 7899 C CA . ASP B 2 717 ? 160.337 116.917 149.177 1.00 108.07 898 ASP B CA 1
ATOM 7900 C C . ASP B 2 717 ? 160.200 118.148 150.061 1.00 104.50 898 ASP B C 1
ATOM 7901 O O . ASP B 2 717 ? 160.963 119.113 149.920 1.00 107.84 898 ASP B O 1
ATOM 7906 N N . PHE B 2 718 ? 159.232 118.132 150.981 1.00 101.45 899 PHE B N 1
ATOM 7907 C CA . PHE B 2 718 ? 159.065 119.267 151.883 1.00 98.53 899 PHE B CA 1
ATOM 7908 C C . PHE B 2 718 ? 160.290 119.452 152.765 1.00 100.06 899 PHE B C 1
ATOM 7909 O O . PHE B 2 718 ? 160.762 120.579 152.949 1.00 102.19 899 PHE B O 1
ATOM 7917 N N . ILE B 2 719 ? 160.815 118.360 153.325 1.00 100.87 900 ILE B N 1
ATOM 7918 C CA . ILE B 2 719 ? 161.987 118.464 154.191 1.00 98.56 900 ILE B CA 1
ATOM 7919 C C . ILE B 2 719 ? 163.169 119.025 153.412 1.00 98.63 900 ILE B C 1
ATOM 7920 O O . ILE B 2 719 ? 163.871 119.930 153.876 1.00 100.74 900 ILE B O 1
ATOM 7925 N N . TYR B 2 720 ? 163.389 118.506 152.203 1.00 98.97 901 TYR B N 1
ATOM 7926 C CA . TYR B 2 720 ? 164.482 118.966 151.354 1.00 99.00 901 TYR B CA 1
ATOM 7927 C C . TYR B 2 720 ? 164.367 120.457 151.067 1.00 100.38 901 TYR B C 1
ATOM 7928 O O . TYR B 2 720 ? 165.308 121.225 151.310 1.00 104.23 901 TYR B O 1
ATOM 7937 N N . ALA B 2 721 ? 163.203 120.891 150.576 1.00 98.94 902 ALA B N 1
ATOM 7938 C CA . ALA B 2 721 ? 163.034 122.289 150.197 1.00 95.69 902 ALA B CA 1
ATOM 7939 C C . ALA B 2 721 ? 163.156 123.208 151.406 1.00 99.37 902 ALA B C 1
ATOM 7940 O O . ALA B 2 721 ? 163.845 124.234 151.352 1.00 103.90 902 ALA B O 1
ATOM 7942 N N . ALA B 2 722 ? 162.498 122.852 152.514 1.00 98.26 903 ALA B N 1
ATOM 7943 C CA . ALA B 2 722 ? 162.526 123.704 153.696 1.00 95.09 903 ALA B CA 1
ATOM 7944 C C . ALA B 2 722 ? 163.928 123.803 154.279 1.00 96.91 903 ALA B C 1
ATOM 7945 O O . ALA B 2 722 ? 164.376 124.896 154.638 1.00 100.87 903 ALA B O 1
ATOM 7947 N N . ALA B 2 723 ? 164.639 122.676 154.380 1.00 96.12 904 ALA B N 1
ATOM 7948 C CA . ALA B 2 723 ? 165.989 122.707 154.927 1.00 95.94 904 ALA B CA 1
ATOM 7949 C C . ALA B 2 723 ? 166.925 123.516 154.042 1.00 100.72 904 ALA B C 1
ATOM 7950 O O . ALA B 2 723 ? 167.734 124.305 154.543 1.00 105.48 904 ALA B O 1
ATOM 7952 N N . ASN B 2 724 ? 166.831 123.340 152.720 1.00 100.87 905 ASN B N 1
ATOM 7953 C CA . ASN B 2 724 ? 167.709 124.095 151.833 1.00 100.06 905 ASN B CA 1
ATOM 7954 C C . ASN B 2 724 ? 167.408 125.588 151.888 1.00 101.87 905 ASN B C 1
ATOM 7955 O O . ASN B 2 724 ? 168.332 126.409 151.903 1.00 108.15 905 ASN B O 1
ATOM 7960 N N . LEU B 2 725 ? 166.127 125.964 151.932 1.00 99.59 906 LEU B N 1
ATOM 7961 C CA . LEU B 2 725 ? 165.787 127.380 152.035 1.00 97.78 906 LEU B CA 1
ATOM 7962 C C . LEU B 2 725 ? 166.252 127.968 153.362 1.00 101.16 906 LEU B C 1
ATOM 7963 O O . LEU B 2 725 ? 166.759 129.095 153.404 1.00 106.14 906 LEU B O 1
ATOM 7968 N N . ARG B 2 726 ? 166.090 127.220 154.457 1.00 100.17 907 ARG B N 1
ATOM 7969 C CA . ARG B 2 726 ? 166.546 127.698 155.757 1.00 96.24 907 ARG B CA 1
ATOM 7970 C C . ARG B 2 726 ? 168.058 127.878 155.776 1.00 102.51 907 ARG B C 1
ATOM 7971 O O . ARG B 2 726 ? 168.568 128.852 156.339 1.00 107.49 907 ARG B O 1
ATOM 7979 N N . ALA B 2 727 ? 168.792 126.943 155.167 1.00 105.04 908 ALA B N 1
ATOM 7980 C CA . ALA B 2 727 ? 170.240 127.092 155.067 1.00 106.13 908 ALA B CA 1
ATOM 7981 C C . ALA B 2 727 ? 170.610 128.301 154.218 1.00 106.96 908 ALA B C 1
ATOM 7982 O O . ALA B 2 727 ? 171.567 129.018 154.529 1.00 112.88 908 ALA B O 1
ATOM 7984 N N . GLU B 2 728 ? 169.865 128.539 153.136 1.00 106.39 909 GLU B N 1
ATOM 7985 C CA . GLU B 2 728 ? 170.123 129.706 152.299 1.00 109.41 909 GLU B CA 1
ATOM 7986 C C . GLU B 2 728 ? 169.895 130.999 153.070 1.00 111.56 909 GLU B C 1
ATOM 7987 O O . GLU B 2 728 ? 170.619 131.983 152.875 1.00 116.82 909 GLU B O 1
ATOM 7993 N N . VAL B 2 729 ? 168.891 131.018 153.949 1.00 110.73 910 VAL B N 1
ATOM 7994 C CA . VAL B 2 729 ? 168.600 132.222 154.724 1.00 108.65 910 VAL B CA 1
ATOM 7995 C C . VAL B 2 729 ? 169.790 132.602 155.596 1.00 110.31 910 VAL B C 1
ATOM 7996 O O . VAL B 2 729 ? 170.181 133.774 155.662 1.00 113.02 910 VAL B O 1
ATOM 8000 N N . TYR B 2 730 ? 170.391 131.624 156.267 1.00 109.99 911 TYR B N 1
ATOM 8001 C CA . TYR B 2 730 ? 171.477 131.875 157.204 1.00 110.36 911 TYR B CA 1
ATOM 8002 C C . TYR B 2 730 ? 172.856 131.766 156.565 1.00 114.22 911 TYR B C 1
ATOM 8003 O O . TYR B 2 730 ? 173.862 131.872 157.273 1.00 119.18 911 TYR B O 1
ATOM 8012 N N . GLY B 2 731 ? 172.929 131.556 155.253 1.00 114.81 912 GLY B N 1
ATOM 8013 C CA . GLY B 2 731 ? 174.197 131.503 154.558 1.00 118.93 912 GLY B CA 1
ATOM 8014 C C . GLY B 2 731 ? 174.911 130.170 154.603 1.00 123.28 912 GLY B C 1
ATOM 8015 O O . GLY B 2 731 ? 176.003 130.055 154.033 1.00 124.08 912 GLY B O 1
ATOM 8016 N N . ILE B 2 732 ? 174.339 129.162 155.261 1.00 122.26 913 ILE B N 1
ATOM 8017 C CA . ILE B 2 732 ? 174.949 127.840 155.286 1.00 120.10 913 ILE B CA 1
ATOM 8018 C C . ILE B 2 732 ? 174.870 127.219 153.898 1.00 125.39 913 ILE B C 1
ATOM 8019 O O . ILE B 2 732 ? 173.854 127.340 153.200 1.00 125.62 913 ILE B O 1
ATOM 8024 N N . GLU B 2 733 ? 175.953 126.562 153.485 1.00 129.82 914 GLU B N 1
ATOM 8025 C CA . GLU B 2 733 ? 175.996 125.938 152.169 1.00 131.88 914 GLU B CA 1
ATOM 8026 C C . GLU B 2 733 ? 174.910 124.877 152.045 1.00 129.48 914 GLU B C 1
ATOM 8027 O O . GLU B 2 733 ? 174.750 124.026 152.924 1.00 127.68 914 GLU B O 1
ATOM 8033 N N . GLN B 2 734 ? 174.164 124.933 150.945 1.00 126.36 915 GLN B N 1
ATOM 8034 C CA . GLN B 2 734 ? 173.064 124.004 150.738 1.00 120.14 915 GLN B CA 1
ATOM 8035 C C . GLN B 2 734 ? 173.585 122.613 150.404 1.00 121.67 915 GLN B C 1
ATOM 8036 O O . GLN B 2 734 ? 174.625 122.458 149.757 1.00 126.69 915 GLN B O 1
ATOM 8042 N N . VAL B 2 735 ? 172.853 121.596 150.853 1.00 118.21 916 VAL B N 1
ATOM 8043 C CA . VAL B 2 735 ? 173.165 120.211 150.521 1.00 116.32 916 VAL B CA 1
ATOM 8044 C C . VAL B 2 735 ? 172.045 119.667 149.646 1.00 116.75 916 VAL B C 1
ATOM 8045 O O . VAL B 2 735 ? 171.011 119.213 150.150 1.00 117.70 916 VAL B O 1
ATOM 8049 N N . ARG B 2 736 ? 172.238 119.717 148.332 1.00 116.86 917 ARG B N 1
ATOM 8050 C CA . ARG B 2 736 ? 171.209 119.295 147.383 1.00 116.54 917 ARG B CA 1
ATOM 8051 C C . ARG B 2 736 ? 171.347 117.820 147.019 1.00 120.42 917 ARG B C 1
ATOM 8052 O O . ARG B 2 736 ? 171.418 117.445 145.850 1.00 120.39 917 ARG B O 1
ATOM 8060 N N . ASN B 2 737 ? 171.385 116.970 148.041 1.00 123.63 918 ASN B N 1
ATOM 8061 C CA . ASN B 2 737 ? 171.424 115.523 147.874 1.00 123.94 918 ASN B CA 1
ATOM 8062 C C . ASN B 2 737 ? 170.242 114.933 148.627 1.00 124.34 918 ASN B C 1
ATOM 8063 O O . ASN B 2 737 ? 170.173 115.035 149.856 1.00 127.16 918 ASN B O 1
ATOM 8068 N N . ARG B 2 738 ? 169.312 114.323 147.888 1.00 121.83 919 ARG B N 1
ATOM 8069 C CA . ARG B 2 738 ? 168.107 113.789 148.515 1.00 120.82 919 ARG B CA 1
ATOM 8070 C C . ARG B 2 738 ? 168.437 112.655 149.477 1.00 124.80 919 ARG B C 1
ATOM 8071 O O . ARG B 2 738 ? 167.832 112.547 150.550 1.00 124.89 919 ARG B O 1
ATOM 8079 N N . GLU B 2 739 ? 169.388 111.794 149.109 1.00 126.88 920 GLU B N 1
ATOM 8080 C CA . GLU B 2 739 ? 169.760 110.686 149.982 1.00 127.52 920 GLU B CA 1
ATOM 8081 C C . GLU B 2 739 ? 170.369 111.187 151.286 1.00 127.20 920 GLU B C 1
ATOM 8082 O O . GLU B 2 739 ? 170.071 110.656 152.363 1.00 129.32 920 GLU B O 1
ATOM 8088 N N . THR B 2 740 ? 171.223 112.210 151.210 1.00 124.66 921 THR B N 1
ATOM 8089 C CA . THR B 2 740 ? 171.835 112.754 152.418 1.00 122.83 921 THR B CA 1
ATOM 8090 C C . THR B 2 740 ? 170.786 113.352 153.348 1.00 122.89 921 THR B C 1
ATOM 8091 O O . THR B 2 740 ? 170.834 113.143 154.567 1.00 122.41 921 THR B O 1
ATOM 8095 N N . ILE B 2 741 ? 169.828 114.095 152.792 1.00 122.09 922 ILE B N 1
ATOM 8096 C CA . ILE B 2 741 ? 168.783 114.696 153.614 1.00 116.51 922 ILE B CA 1
ATOM 8097 C C . ILE B 2 741 ? 167.887 113.619 154.212 1.00 117.85 922 ILE B C 1
ATOM 8098 O O . ILE B 2 741 ? 167.470 113.714 155.372 1.00 120.82 922 ILE B O 1
ATOM 8103 N N . ALA B 2 742 ? 167.579 112.577 153.436 1.00 118.72 923 ALA B N 1
ATOM 8104 C CA . ALA B 2 742 ? 166.777 111.478 153.962 1.00 119.04 923 ALA B CA 1
ATOM 8105 C C . ALA B 2 742 ? 167.491 110.777 155.109 1.00 120.87 923 ALA B C 1
ATOM 8106 O O . ALA B 2 742 ? 166.864 110.405 156.108 1.00 122.50 923 ALA B O 1
ATOM 8108 N N . GLU B 2 743 ? 168.805 110.579 154.980 1.00 122.08 924 GLU B N 1
ATOM 8109 C CA . GLU B 2 743 ? 169.573 109.982 156.067 1.00 123.99 924 GLU B CA 1
ATOM 8110 C C . GLU B 2 743 ? 169.586 110.883 157.296 1.00 125.20 924 GLU B C 1
ATOM 8111 O O . GLU B 2 743 ? 169.442 110.406 158.428 1.00 127.35 924 GLU B O 1
ATOM 8117 N N . LEU B 2 744 ? 169.759 112.192 157.094 1.00 122.88 925 LEU B N 1
ATOM 8118 C CA . LEU B 2 744 ? 169.843 113.115 158.222 1.00 119.49 925 LEU B CA 1
ATOM 8119 C C . LEU B 2 744 ? 168.516 113.220 158.965 1.00 119.42 925 LEU B C 1
ATOM 8120 O O . LEU B 2 744 ? 168.494 113.259 160.201 1.00 120.78 925 LEU B O 1
ATOM 8125 N N . VAL B 2 745 ? 167.401 113.269 158.232 1.00 117.88 926 VAL B N 1
ATOM 8126 C CA . VAL B 2 745 ? 166.109 113.537 158.854 1.00 113.14 926 VAL B CA 1
ATOM 8127 C C . VAL B 2 745 ? 165.638 112.382 159.729 1.00 117.68 926 VAL B C 1
ATOM 8128 O O . VAL B 2 745 ? 164.769 112.578 160.586 1.00 121.27 926 VAL B O 1
ATOM 8132 N N . GLN B 2 746 ? 166.188 111.182 159.545 1.00 118.89 927 GLN B N 1
ATOM 8133 C CA . GLN B 2 746 ? 165.761 110.040 160.343 1.00 121.46 927 GLN B CA 1
ATOM 8134 C C . GLN B 2 746 ? 166.339 110.056 161.752 1.00 123.32 927 GLN B C 1
ATOM 8135 O O . GLN B 2 746 ? 165.855 109.313 162.612 1.00 124.61 927 GLN B O 1
ATOM 8141 N N . LYS B 2 747 ? 167.352 110.879 162.006 1.00 122.52 928 LYS B N 1
ATOM 8142 C CA . LYS B 2 747 ? 167.972 110.970 163.320 1.00 123.88 928 LYS B CA 1
ATOM 8143 C C . LYS B 2 747 ? 167.370 112.067 164.188 1.00 125.62 928 LYS B C 1
ATOM 8144 O O . LYS B 2 747 ? 167.806 112.241 165.331 1.00 130.92 928 LYS B O 1
ATOM 8150 N N . VAL B 2 748 ? 166.388 112.804 163.682 1.00 124.70 929 VAL B N 1
ATOM 8151 C CA . VAL B 2 748 ? 165.788 113.904 164.429 1.00 124.15 929 VAL B CA 1
ATOM 8152 C C . VAL B 2 748 ? 164.835 113.340 165.473 1.00 129.30 929 VAL B C 1
ATOM 8153 O O . VAL B 2 748 ? 164.015 112.464 165.176 1.00 131.45 929 VAL B O 1
ATOM 8157 N N . LYS B 2 749 ? 164.943 113.841 166.701 1.00 131.68 930 LYS B N 1
ATOM 8158 C CA . LYS B 2 749 ? 164.070 113.439 167.797 1.00 133.96 930 LYS B CA 1
ATOM 8159 C C . LYS B 2 749 ? 162.932 114.446 167.913 1.00 133.43 930 LYS B C 1
ATOM 8160 O O . LYS B 2 749 ? 163.174 115.641 168.111 1.00 134.40 930 LYS B O 1
ATOM 8166 N N . VAL B 2 750 ? 161.702 113.963 167.794 1.00 131.33 931 VAL B N 1
ATOM 8167 C CA . VAL B 2 750 ? 160.511 114.807 167.809 1.00 130.71 931 VAL B CA 1
ATOM 8168 C C . VAL B 2 750 ? 159.950 114.813 169.226 1.00 135.34 931 VAL B C 1
ATOM 8169 O O . VAL B 2 750 ? 159.581 113.745 169.736 1.00 136.91 931 VAL B O 1
ATOM 8173 N N . PRO B 2 751 ? 159.869 115.965 169.889 1.00 135.53 932 PRO B N 1
ATOM 8174 C CA . PRO B 2 751 ? 159.305 115.997 171.242 1.00 136.46 932 PRO B CA 1
ATOM 8175 C C . PRO B 2 751 ? 157.814 115.699 171.237 1.00 139.88 932 PRO B C 1
ATOM 8176 O O . PRO B 2 751 ? 157.107 115.945 170.257 1.00 139.57 932 PRO B O 1
ATOM 8180 N N . GLU B 2 752 ? 157.343 115.157 172.356 1.00 143.50 933 GLU B N 1
ATOM 8181 C CA . GLU B 2 752 ? 155.932 114.827 172.494 1.00 147.68 933 GLU B CA 1
ATOM 8182 C C . GLU B 2 752 ? 155.098 116.094 172.648 1.00 149.10 933 GLU B C 1
ATOM 8183 O O . GLU B 2 752 ? 155.503 117.047 173.320 1.00 149.55 933 GLU B O 1
ATOM 8189 N N . PHE B 2 753 ? 153.926 116.101 172.017 1.00 146.85 934 PHE B N 1
ATOM 8190 C CA . PHE B 2 753 ? 153.009 117.230 172.062 1.00 141.69 934 PHE B CA 1
ATOM 8191 C C . PHE B 2 753 ? 151.658 116.776 172.596 1.00 142.07 934 PHE B C 1
ATOM 8192 O O . PHE B 2 753 ? 151.173 115.696 172.247 1.00 141.84 934 PHE B O 1
ATOM 8200 N N . LYS B 2 754 ? 151.055 117.609 173.443 1.00 143.90 935 LYS B N 1
ATOM 8201 C CA . LYS B 2 754 ? 149.738 117.341 173.993 1.00 143.45 935 LYS B CA 1
ATOM 8202 C C . LYS B 2 754 ? 148.847 118.564 173.822 1.00 143.21 935 LYS B C 1
ATOM 8203 O O . LYS B 2 754 ? 149.301 119.698 174.021 1.00 142.68 935 LYS B O 1
ATOM 8209 N N . PRO B 2 755 ? 147.584 118.368 173.451 1.00 144.71 936 PRO B N 1
ATOM 8210 C CA . PRO B 2 755 ? 146.683 119.511 173.274 1.00 145.37 936 PRO B CA 1
ATOM 8211 C C . PRO B 2 755 ? 146.403 120.219 174.590 1.00 150.05 936 PRO B C 1
ATOM 8212 O O . PRO B 2 755 ? 146.422 119.618 175.667 1.00 148.99 936 PRO B O 1
ATOM 8216 N N . ARG B 2 756 ? 146.139 121.518 174.488 1.00 155.74 937 ARG B N 1
ATOM 8217 C CA . ARG B 2 756 ? 145.826 122.361 175.631 1.00 160.41 937 ARG B CA 1
ATOM 8218 C C . ARG B 2 756 ? 144.429 122.947 175.468 1.00 165.90 937 ARG B C 1
ATOM 8219 O O . ARG B 2 756 ? 143.830 122.903 174.391 1.00 162.84 937 ARG B O 1
ATOM 8227 N N . SER B 2 757 ? 143.909 123.500 176.560 1.00 171.98 938 SER B N 1
ATOM 8228 C CA . SER B 2 757 ? 142.564 124.067 176.560 1.00 176.48 938 SER B CA 1
ATOM 8229 C C . SER B 2 757 ? 142.584 125.562 176.261 1.00 179.31 938 SER B C 1
ATOM 8230 O O . SER B 2 757 ? 143.328 126.326 176.875 1.00 178.11 938 SER B O 1
ATOM 8233 N N . LEU B 2 780 ? 158.485 147.933 183.713 1.00 181.87 961 LEU B N 1
ATOM 8234 C CA . LEU B 2 780 ? 159.322 146.757 183.512 1.00 183.55 961 LEU B CA 1
ATOM 8235 C C . LEU B 2 780 ? 159.659 146.568 182.037 1.00 184.25 961 LEU B C 1
ATOM 8236 O O . LEU B 2 780 ? 160.586 145.834 181.693 1.00 183.55 961 LEU B O 1
ATOM 8241 N N . ASP B 2 781 ? 158.895 147.236 181.168 1.00 184.82 962 ASP B N 1
ATOM 8242 C CA . ASP B 2 781 ? 159.145 147.136 179.734 1.00 183.27 962 ASP B CA 1
ATOM 8243 C C . ASP B 2 781 ? 160.522 147.680 179.377 1.00 181.32 962 ASP B C 1
ATOM 8244 O O . ASP B 2 781 ? 161.230 147.103 178.541 1.00 179.84 962 ASP B O 1
ATOM 8249 N N . GLN B 2 782 ? 160.920 148.791 179.999 1.00 181.20 963 GLN B N 1
ATOM 8250 C CA . GLN B 2 782 ? 162.266 149.311 179.789 1.00 181.79 963 GLN B CA 1
ATOM 8251 C C . GLN B 2 782 ? 163.315 148.320 180.276 1.00 179.85 963 GLN B C 1
ATOM 8252 O O . GLN B 2 782 ? 164.375 148.171 179.656 1.00 177.38 963 GLN B O 1
ATOM 8258 N N . ASP B 2 783 ? 163.037 147.635 181.388 1.00 181.25 964 ASP B N 1
ATOM 8259 C CA . ASP B 2 783 ? 163.958 146.615 181.878 1.00 180.74 964 ASP B CA 1
ATOM 8260 C C . ASP B 2 783 ? 164.119 145.487 180.867 1.00 177.02 964 ASP B C 1
ATOM 8261 O O . ASP B 2 783 ? 165.242 145.041 180.598 1.00 174.90 964 ASP B O 1
ATOM 8266 N N . ARG B 2 784 ? 163.009 145.016 180.291 1.00 175.84 965 ARG B N 1
ATOM 8267 C CA . ARG B 2 784 ? 163.096 143.975 179.270 1.00 172.27 965 ARG B CA 1
ATOM 8268 C C . ARG B 2 784 ? 163.859 144.465 178.047 1.00 170.22 965 ARG B C 1
ATOM 8269 O O . ARG B 2 784 ? 164.656 143.721 177.464 1.00 167.39 965 ARG B O 1
ATOM 8277 N N . VAL B 2 785 ? 163.620 145.713 177.637 1.00 170.97 966 VAL B N 1
ATOM 8278 C CA . VAL B 2 785 ? 164.307 146.259 176.469 1.00 168.00 966 VAL B CA 1
ATOM 8279 C C . VAL B 2 785 ? 165.811 146.302 176.712 1.00 167.44 966 VAL B C 1
ATOM 8280 O O . VAL B 2 785 ? 166.609 145.890 175.861 1.00 166.05 966 VAL B O 1
ATOM 8284 N N . ASP B 2 786 ? 166.219 146.792 177.886 1.00 169.01 967 ASP B N 1
ATOM 8285 C CA . ASP B 2 786 ? 167.641 146.855 178.208 1.00 166.71 967 ASP B CA 1
ATOM 8286 C C . ASP B 2 786 ? 168.252 145.463 178.291 1.00 165.16 967 ASP B C 1
ATOM 8287 O O . ASP B 2 786 ? 169.376 145.242 177.824 1.00 163.40 967 ASP B O 1
ATOM 8292 N N . LYS B 2 787 ? 167.528 144.509 178.883 1.00 166.42 968 LYS B N 1
ATOM 8293 C CA . LYS B 2 787 ? 168.042 143.146 178.978 1.00 167.22 968 LYS B CA 1
ATOM 8294 C C . LYS B 2 787 ? 168.238 142.531 177.598 1.00 166.08 968 LYS B C 1
ATOM 8295 O O . LYS B 2 787 ? 169.261 141.888 177.337 1.00 166.13 968 LYS B O 1
ATOM 8301 N N . ILE B 2 788 ? 167.274 142.727 176.697 1.00 163.09 969 ILE B N 1
ATOM 8302 C CA . ILE B 2 788 ? 167.390 142.157 175.358 1.00 159.19 969 ILE B CA 1
ATOM 8303 C C . ILE B 2 788 ? 168.511 142.837 174.582 1.00 159.72 969 ILE B C 1
ATOM 8304 O O . ILE B 2 788 ? 169.237 142.189 173.819 1.00 160.45 969 ILE B O 1
ATOM 8309 N N . ILE B 2 789 ? 168.675 144.150 174.763 1.00 159.23 970 ILE B N 1
ATOM 8310 C CA . ILE B 2 789 ? 169.772 144.854 174.104 1.00 157.54 970 ILE B CA 1
ATOM 8311 C C . ILE B 2 789 ? 171.114 144.325 174.595 1.00 160.71 970 ILE B C 1
ATOM 8312 O O . ILE B 2 789 ? 172.041 144.107 173.804 1.00 162.16 970 ILE B O 1
ATOM 8317 N N . SER B 2 790 ? 171.238 144.103 175.906 1.00 161.08 971 SER B N 1
ATOM 8318 C CA . SER B 2 790 ? 172.471 143.541 176.449 1.00 162.27 971 SER B CA 1
ATOM 8319 C C . SER B 2 790 ? 172.723 142.136 175.913 1.00 164.19 971 SER B C 1
ATOM 8320 O O . SER B 2 790 ? 173.863 141.781 175.590 1.00 164.05 971 SER B O 1
ATOM 8323 N N . GLU B 2 791 ? 171.669 141.320 175.818 1.00 164.23 972 GLU B N 1
ATOM 8324 C CA . GLU B 2 791 ? 171.824 139.974 175.275 1.00 163.37 972 GLU B CA 1
ATOM 8325 C C . GLU B 2 791 ? 172.287 140.015 173.824 1.00 160.03 972 GLU B C 1
ATOM 8326 O O . GLU B 2 791 ? 173.156 139.235 173.419 1.00 160.68 972 GLU B O 1
ATOM 8332 N N . LEU B 2 792 ? 171.713 140.916 173.025 1.00 157.78 973 LEU B N 1
ATOM 8333 C CA . LEU B 2 792 ? 172.135 141.045 171.634 1.00 156.37 973 LEU B CA 1
ATOM 8334 C C . LEU B 2 792 ? 173.577 141.526 171.538 1.00 159.63 973 LEU B C 1
ATOM 8335 O O . LEU B 2 792 ? 174.335 141.075 170.671 1.00 161.44 973 LEU B O 1
ATOM 8340 N N . LEU B 2 793 ? 173.975 142.447 172.417 1.00 161.10 974 LEU B N 1
ATOM 8341 C CA . LEU B 2 793 ? 175.344 142.947 172.387 1.00 161.39 974 LEU B CA 1
ATOM 8342 C C . LEU B 2 793 ? 176.347 141.883 172.816 1.00 162.45 974 LEU B C 1
ATOM 8343 O O . LEU B 2 793 ? 177.477 141.864 172.316 1.00 162.80 974 LEU B O 1
ATOM 8348 N N . LYS B 2 794 ? 175.959 140.994 173.731 1.00 162.03 975 LYS B N 1
ATOM 8349 C CA . LYS B 2 794 ? 176.900 140.022 174.280 1.00 161.86 975 LYS B CA 1
ATOM 8350 C C . LYS B 2 794 ? 176.925 138.718 173.483 1.00 161.90 975 LYS B C 1
ATOM 8351 O O . LYS B 2 794 ? 177.971 138.328 172.956 1.00 160.96 975 LYS B O 1
ATOM 8357 N N . ASN B 2 795 ? 175.782 138.036 173.387 1.00 163.23 976 ASN B N 1
ATOM 8358 C CA . ASN B 2 795 ? 175.768 136.696 172.809 1.00 162.19 976 ASN B CA 1
ATOM 8359 C C . ASN B 2 795 ? 175.678 136.722 171.288 1.00 161.49 976 ASN B C 1
ATOM 8360 O O . ASN B 2 795 ? 176.355 135.938 170.614 1.00 160.76 976 ASN B O 1
ATOM 8365 N N . ALA B 2 796 ? 174.851 137.602 170.731 1.00 162.48 977 ALA B N 1
ATOM 8366 C CA . ALA B 2 796 ? 174.665 137.636 169.287 1.00 161.41 977 ALA B CA 1
ATOM 8367 C C . ALA B 2 796 ? 175.943 138.082 168.585 1.00 161.42 977 ALA B C 1
ATOM 8368 O O . ALA B 2 796 ? 176.707 138.905 169.094 1.00 160.09 977 ALA B O 1
ATOM 8370 N N . ASP B 2 797 ? 176.167 137.524 167.400 1.00 161.54 978 ASP B N 1
ATOM 8371 C CA . ASP B 2 797 ? 177.362 137.788 166.610 1.00 163.31 978 ASP B CA 1
ATOM 8372 C C . ASP B 2 797 ? 176.975 138.554 165.353 1.00 163.23 978 ASP B C 1
ATOM 8373 O O . ASP B 2 797 ? 176.041 138.163 164.646 1.00 162.25 978 ASP B O 1
ATOM 8378 N N . LYS B 2 798 ? 177.696 139.639 165.078 1.00 163.25 979 LYS B N 1
ATOM 8379 C CA . LYS B 2 798 ? 177.445 140.449 163.893 1.00 163.35 979 LYS B CA 1
ATOM 8380 C C . LYS B 2 798 ? 178.119 139.898 162.644 1.00 161.01 979 LYS B C 1
ATOM 8381 O O . LYS B 2 798 ? 177.955 140.477 161.565 1.00 158.64 979 LYS B O 1
ATOM 8387 N N . SER B 2 799 ? 178.869 138.803 162.761 1.00 161.53 980 SER B N 1
ATOM 8388 C CA . SER B 2 799 ? 179.495 138.177 161.605 1.00 160.08 980 SER B CA 1
ATOM 8389 C C . SER B 2 799 ? 178.528 137.314 160.806 1.00 158.46 980 SER B C 1
ATOM 8390 O O . SER B 2 799 ? 178.914 136.791 159.755 1.00 155.99 980 SER B O 1
ATOM 8393 N N . SER B 2 800 ? 177.294 137.150 161.277 1.00 155.30 981 SER B N 1
ATOM 8394 C CA . SER B 2 800 ? 176.313 136.341 160.574 1.00 147.38 981 SER B CA 1
ATOM 8395 C C . SER B 2 800 ? 175.920 137.002 159.254 1.00 144.58 981 SER B C 1
ATOM 8396 O O . SER B 2 800 ? 176.214 138.172 158.995 1.00 146.67 981 SER B O 1
ATOM 8399 N N . LYS B 2 801 ? 175.239 136.230 158.412 1.00 138.76 982 LYS B N 1
ATOM 8400 C CA . LYS B 2 801 ? 174.848 136.656 157.072 1.00 137.13 982 LYS B CA 1
ATOM 8401 C C . LYS B 2 801 ? 173.367 136.390 156.842 1.00 131.08 982 LYS B C 1
ATOM 8402 O O . LYS B 2 801 ? 172.962 135.806 155.834 1.00 129.65 982 LYS B O 1
ATOM 8408 N N . ILE B 2 802 ? 172.536 136.811 157.798 1.00 128.22 983 ILE B N 1
ATOM 8409 C CA . ILE B 2 802 ? 171.094 136.637 157.665 1.00 121.51 983 ILE B CA 1
ATOM 8410 C C . ILE B 2 802 ? 170.605 137.404 156.446 1.00 122.02 983 ILE B C 1
ATOM 8411 O O . ILE B 2 802 ? 170.955 138.573 156.242 1.00 125.63 983 ILE B O 1
ATOM 8416 N N . THR B 2 803 ? 169.799 136.741 155.619 1.00 120.55 984 THR B N 1
ATOM 8417 C CA . THR B 2 803 ? 169.311 137.338 154.384 1.00 121.97 984 THR B CA 1
ATOM 8418 C C . THR B 2 803 ? 167.890 136.873 154.090 1.00 120.87 984 THR B C 1
ATOM 8419 O O . THR B 2 803 ? 167.677 135.699 153.764 1.00 122.65 984 THR B O 1
ATOM 8423 N N . PRO B 2 804 ? 166.897 137.754 154.203 1.00 118.44 985 PRO B N 1
ATOM 8424 C CA . PRO B 2 804 ? 165.529 137.368 153.841 1.00 117.98 985 PRO B CA 1
ATOM 8425 C C . PRO B 2 804 ? 165.429 137.026 152.362 1.00 119.00 985 PRO B C 1
ATOM 8426 O O . PRO B 2 804 ? 166.128 137.592 151.520 1.00 123.29 985 PRO B O 1
ATOM 8430 N N . LEU B 2 805 ? 164.543 136.085 152.052 1.00 114.74 986 LEU B N 1
ATOM 8431 C CA . LEU B 2 805 ? 164.379 135.583 150.696 1.00 113.42 986 LEU B CA 1
ATOM 8432 C C . LEU B 2 805 ? 163.226 136.292 149.999 1.00 119.94 986 LEU B C 1
ATOM 8433 O O . LEU B 2 805 ? 162.155 136.483 150.582 1.00 124.50 986 LEU B O 1
ATOM 8438 N N . GLU B 2 806 ? 163.455 136.679 148.749 1.00 120.27 987 GLU B N 1
ATOM 8439 C CA . GLU B 2 806 ? 162.420 137.247 147.898 1.00 123.55 987 GLU B CA 1
ATOM 8440 C C . GLU B 2 806 ? 161.822 136.139 147.045 1.00 121.56 987 GLU B C 1
ATOM 8441 O O . GLU B 2 806 ? 162.552 135.414 146.360 1.00 121.81 987 GLU B O 1
ATOM 8447 N N . PHE B 2 807 ? 160.500 136.009 147.089 1.00 117.22 988 PHE B N 1
ATOM 8448 C CA . PHE B 2 807 ? 159.827 134.917 146.398 1.00 113.89 988 PHE B CA 1
ATOM 8449 C C . PHE B 2 807 ? 159.918 135.115 144.890 1.00 118.00 988 PHE B C 1
ATOM 8450 O O . PHE B 2 807 ? 159.398 136.097 144.351 1.00 120.65 988 PHE B O 1
ATOM 8458 N N . GLU B 2 808 ? 160.579 134.180 144.211 1.00 118.25 989 GLU B N 1
ATOM 8459 C CA . GLU B 2 808 ? 160.707 134.193 142.759 1.00 121.65 989 GLU B CA 1
ATOM 8460 C C . GLU B 2 808 ? 160.141 132.890 142.216 1.00 122.99 989 GLU B C 1
ATOM 8461 O O . GLU B 2 808 ? 160.608 131.807 142.584 1.00 125.00 989 GLU B O 1
ATOM 8467 N N . LYS B 2 809 ? 159.140 132.997 141.344 1.00 126.08 990 LYS B N 1
ATOM 8468 C CA . LYS B 2 809 ? 158.451 131.829 140.814 1.00 129.54 990 LYS B CA 1
ATOM 8469 C C . LYS B 2 809 ? 159.010 131.339 139.487 1.00 134.62 990 LYS B C 1
ATOM 8470 O O . LYS B 2 809 ? 158.839 130.160 139.160 1.00 133.76 990 LYS B O 1
ATOM 8476 N N . ASP B 2 810 ? 159.671 132.204 138.720 1.00 136.49 991 ASP B N 1
ATOM 8477 C CA . ASP B 2 810 ? 160.129 131.847 137.384 1.00 138.98 991 ASP B CA 1
ATOM 8478 C C . ASP B 2 810 ? 161.476 131.137 137.379 1.00 142.49 991 ASP B C 1
ATOM 8479 O O . ASP B 2 810 ? 161.934 130.726 136.308 1.00 146.68 991 ASP B O 1
ATOM 8484 N N . ASP B 2 811 ? 162.116 130.981 138.532 1.00 140.12 992 ASP B N 1
ATOM 8485 C CA . ASP B 2 811 ? 163.375 130.258 138.638 1.00 138.45 992 ASP B CA 1
ATOM 8486 C C . ASP B 2 811 ? 163.106 128.880 139.227 1.00 138.78 992 ASP B C 1
ATOM 8487 O O . ASP B 2 811 ? 162.480 128.765 140.285 1.00 141.08 992 ASP B O 1
ATOM 8492 N N . ASP B 2 812 ? 163.568 127.841 138.536 1.00 137.05 993 ASP B N 1
ATOM 8493 C CA . ASP B 2 812 ? 163.336 126.471 138.970 1.00 139.02 993 ASP B CA 1
ATOM 8494 C C . ASP B 2 812 ? 164.436 125.932 139.873 1.00 137.17 993 ASP B C 1
ATOM 8495 O O . ASP B 2 812 ? 164.301 124.816 140.386 1.00 138.08 993 ASP B O 1
ATOM 8500 N N . SER B 2 813 ? 165.512 126.686 140.083 1.00 134.09 994 SER B N 1
ATOM 8501 C CA . SER B 2 813 ? 166.632 126.229 140.892 1.00 132.80 994 SER B CA 1
ATOM 8502 C C . SER B 2 813 ? 166.673 126.864 142.276 1.00 130.28 994 SER B C 1
ATOM 8503 O O . SER B 2 813 ? 167.566 126.537 143.062 1.00 130.85 994 SER B O 1
ATOM 8506 N N . ASN B 2 814 ? 165.741 127.760 142.594 1.00 127.11 995 ASN B N 1
ATOM 8507 C CA . ASN B 2 814 ? 165.716 128.394 143.905 1.00 121.00 995 ASN B CA 1
ATOM 8508 C C . ASN B 2 814 ? 164.855 127.648 144.916 1.00 119.70 995 ASN B C 1
ATOM 8509 O O . ASN B 2 814 ? 164.845 128.026 146.093 1.00 120.77 995 ASN B O 1
ATOM 8514 N N . LEU B 2 815 ? 164.132 126.613 144.486 1.00 117.36 996 LEU B N 1
ATOM 8515 C CA . LEU B 2 815 ? 163.317 125.739 145.327 1.00 111.02 996 LEU B CA 1
ATOM 8516 C C . LEU B 2 815 ? 162.135 126.449 145.976 1.00 109.31 996 LEU B C 1
ATOM 8517 O O . LEU B 2 815 ? 161.509 125.884 146.880 1.00 112.40 996 LEU B O 1
ATOM 8522 N N . HIS B 2 816 ? 161.810 127.671 145.550 1.00 107.74 997 HIS B N 1
ATOM 8523 C CA . HIS B 2 816 ? 160.653 128.363 146.110 1.00 106.49 997 HIS B CA 1
ATOM 8524 C C . HIS B 2 816 ? 159.355 127.663 145.721 1.00 109.02 997 HIS B C 1
ATOM 8525 O O . HIS B 2 816 ? 158.516 127.359 146.580 1.00 109.49 997 HIS B O 1
ATOM 8532 N N . MET B 2 817 ? 159.181 127.389 144.426 1.00 110.09 998 MET B N 1
ATOM 8533 C CA . MET B 2 817 ? 157.981 126.697 143.969 1.00 108.82 998 MET B CA 1
ATOM 8534 C C . MET B 2 817 ? 157.910 125.276 144.505 1.00 108.27 998 MET B C 1
ATOM 8535 O O . MET B 2 817 ? 156.814 124.778 144.776 1.00 109.66 998 MET B O 1
ATOM 8540 N N . ASP B 2 818 ? 159.054 124.608 144.662 1.00 109.51 999 ASP B N 1
ATOM 8541 C CA . ASP B 2 818 ? 159.049 123.271 145.247 1.00 108.99 999 ASP B CA 1
ATOM 8542 C C . ASP B 2 818 ? 158.501 123.304 146.667 1.00 106.08 999 ASP B C 1
ATOM 8543 O O . ASP B 2 818 ? 157.654 122.482 147.041 1.00 107.55 999 ASP B O 1
ATOM 8548 N N . PHE B 2 819 ? 158.965 124.264 147.471 1.00 103.66 1000 PHE B N 1
ATOM 8549 C CA . PHE B 2 819 ? 158.459 124.401 148.832 1.00 99.54 1000 PHE B CA 1
ATOM 8550 C C . PHE B 2 819 ? 156.976 124.740 148.837 1.00 100.37 1000 PHE B C 1
ATOM 8551 O O . PHE B 2 819 ? 156.213 124.199 149.644 1.00 101.47 1000 PHE B O 1
ATOM 8559 N N . ILE B 2 820 ? 156.550 125.644 147.951 1.00 99.82 1001 ILE B N 1
ATOM 8560 C CA . ILE B 2 820 ? 155.140 126.027 147.906 1.00 96.05 1001 ILE B CA 1
ATOM 8561 C C . ILE B 2 820 ? 154.274 124.819 147.570 1.00 97.02 1001 ILE B C 1
ATOM 8562 O O . ILE B 2 820 ? 153.245 124.570 148.212 1.00 102.08 1001 ILE B O 1
ATOM 8567 N N . VAL B 2 821 ? 154.686 124.045 146.563 1.00 97.77 1002 VAL B N 1
ATOM 8568 C CA . VAL B 2 821 ? 153.918 122.875 146.150 1.00 97.85 1002 VAL B CA 1
ATOM 8569 C C . VAL B 2 821 ? 153.862 121.852 147.275 1.00 98.73 1002 VAL B C 1
ATOM 8570 O O . VAL B 2 821 ? 152.800 121.296 147.577 1.00 100.99 1002 VAL B O 1
ATOM 8574 N N . ALA B 2 822 ? 155.003 121.591 147.918 1.00 97.76 1003 ALA B N 1
ATOM 8575 C CA . ALA B 2 822 ? 155.032 120.604 148.992 1.00 94.89 1003 ALA B CA 1
ATOM 8576 C C . ALA B 2 822 ? 154.138 121.027 150.151 1.00 97.11 1003 ALA B C 1
ATOM 8577 O O . ALA B 2 822 ? 153.355 120.224 150.671 1.00 100.84 1003 ALA B O 1
ATOM 8579 N N . CYS B 2 823 ? 154.225 122.297 150.554 1.00 96.12 1004 CYS B N 1
ATOM 8580 C CA . CYS B 2 823 ? 153.419 122.790 151.665 1.00 94.52 1004 CYS B CA 1
ATOM 8581 C C . CYS B 2 823 ? 151.931 122.710 151.344 1.00 96.50 1004 CYS B C 1
ATOM 8582 O O . CYS B 2 823 ? 151.131 122.211 152.149 1.00 97.86 1004 CYS B O 1
ATOM 8585 N N . SER B 2 824 ? 151.543 123.193 150.160 1.00 97.55 1005 SER B N 1
ATOM 8586 C CA . SER B 2 824 ? 150.135 123.182 149.781 1.00 95.74 1005 SER B CA 1
ATOM 8587 C C . SER B 2 824 ? 149.599 121.761 149.678 1.00 98.60 1005 SER B C 1
ATOM 8588 O O . SER B 2 824 ? 148.491 121.474 150.143 1.00 101.24 1005 SER B O 1
ATOM 8591 N N . ASN B 2 825 ? 150.374 120.854 149.080 1.00 97.51 1006 ASN B N 1
ATOM 8592 C CA . ASN B 2 825 ? 149.907 119.484 148.913 1.00 95.58 1006 ASN B CA 1
ATOM 8593 C C . ASN B 2 825 ? 149.818 118.761 150.251 1.00 96.99 1006 ASN B C 1
ATOM 8594 O O . ASN B 2 825 ? 148.908 117.954 150.462 1.00 100.96 1006 ASN B O 1
ATOM 8599 N N . LEU B 2 826 ? 150.746 119.037 151.171 1.00 95.54 1007 LEU B N 1
ATOM 8600 C CA . LEU B 2 826 ? 150.652 118.434 152.496 1.00 91.68 1007 LEU B CA 1
ATOM 8601 C C . LEU B 2 826 ? 149.426 118.937 153.247 1.00 93.60 1007 LEU B C 1
ATOM 8602 O O . LEU B 2 826 ? 148.711 118.148 153.879 1.00 97.08 1007 LEU B O 1
ATOM 8607 N N . ARG B 2 827 ? 149.154 120.245 153.183 1.00 93.49 1008 ARG B N 1
ATOM 8608 C CA . ARG B 2 827 ? 147.955 120.758 153.838 1.00 91.83 1008 ARG B CA 1
ATOM 8609 C C . ARG B 2 827 ? 146.695 120.180 153.205 1.00 96.95 1008 ARG B C 1
ATOM 8610 O O . ARG B 2 827 ? 145.716 119.894 153.903 1.00 100.52 1008 ARG B O 1
ATOM 8618 N N . ALA B 2 828 ? 146.698 120.008 151.881 1.00 98.29 1009 ALA B N 1
ATOM 8619 C CA . ALA B 2 828 ? 145.565 119.370 151.221 1.00 98.62 1009 ALA B CA 1
ATOM 8620 C C . ALA B 2 828 ? 145.396 117.932 151.691 1.00 101.25 1009 ALA B C 1
ATOM 8621 O O . ALA B 2 828 ? 144.273 117.477 151.932 1.00 105.89 1009 ALA B O 1
ATOM 8623 N N . ALA B 2 829 ? 146.504 117.201 151.831 1.00 99.70 1010 ALA B N 1
ATOM 8624 C CA . ALA B 2 829 ? 146.435 115.838 152.344 1.00 99.90 1010 ALA B CA 1
ATOM 8625 C C . ALA B 2 829 ? 145.910 115.806 153.771 1.00 99.82 1010 ALA B C 1
ATOM 8626 O O . ALA B 2 829 ? 145.308 114.810 154.189 1.00 101.62 1010 ALA B O 1
ATOM 8628 N N . ASN B 2 830 ? 146.134 116.877 154.534 1.00 100.18 1011 ASN B N 1
ATOM 8629 C CA . ASN B 2 830 ? 145.565 116.952 155.876 1.00 99.53 1011 ASN B CA 1
ATOM 8630 C C . ASN B 2 830 ? 144.041 116.945 155.834 1.00 102.49 1011 ASN B C 1
ATOM 8631 O O . ASN B 2 830 ? 143.394 116.265 156.639 1.00 105.76 1011 ASN B O 1
ATOM 8636 N N . TYR B 2 831 ? 143.449 117.691 154.902 1.00 102.36 1012 TYR B N 1
ATOM 8637 C CA . TYR B 2 831 ? 142.003 117.856 154.825 1.00 101.82 1012 TYR B CA 1
ATOM 8638 C C . TYR B 2 831 ? 141.365 117.041 153.706 1.00 107.49 1012 TYR B C 1
ATOM 8639 O O . TYR B 2 831 ? 140.203 117.285 153.367 1.00 112.19 1012 TYR B O 1
ATOM 8648 N N . LYS B 2 832 ? 142.096 116.087 153.127 1.00 109.05 1013 LYS B N 1
ATOM 8649 C CA . LYS B 2 832 ? 141.606 115.255 152.025 1.00 109.27 1013 LYS B CA 1
ATOM 8650 C C . LYS B 2 832 ? 141.163 116.091 150.826 1.00 112.14 1013 LYS B C 1
ATOM 8651 O O . LYS B 2 832 ? 140.210 115.739 150.128 1.00 116.55 1013 LYS B O 1
ATOM 8657 N N . ILE B 2 833 ? 141.847 117.199 150.583 1.00 109.61 1014 ILE B N 1
ATOM 8658 C CA . ILE B 2 833 ? 141.611 117.996 149.378 1.00 109.30 1014 ILE B CA 1
ATOM 8659 C C . ILE B 2 833 ? 142.476 117.439 148.250 1.00 114.66 1014 ILE B C 1
ATOM 8660 O O . ILE B 2 833 ? 143.661 117.150 148.479 1.00 116.61 1014 ILE B O 1
ATOM 8665 N N . PRO B 2 834 ? 141.931 117.249 147.051 1.00 115.60 1015 PRO B N 1
ATOM 8666 C CA . PRO B 2 834 ? 142.737 116.731 145.938 1.00 113.28 1015 PRO B CA 1
ATOM 8667 C C . PRO B 2 834 ? 143.937 117.620 145.671 1.00 115.30 1015 PRO B C 1
ATOM 8668 O O . PRO B 2 834 ? 143.805 118.850 145.578 1.00 116.40 1015 PRO B O 1
ATOM 8672 N N . PRO B 2 835 ? 145.126 117.037 145.542 1.00 112.42 1016 PRO B N 1
ATOM 8673 C CA . PRO B 2 835 ? 146.330 117.848 145.341 1.00 111.74 1016 PRO B CA 1
ATOM 8674 C C . PRO B 2 835 ? 146.387 118.441 143.943 1.00 113.77 1016 PRO B C 1
ATOM 8675 O O . PRO B 2 835 ? 145.733 117.978 143.006 1.00 115.39 1016 PRO B O 1
ATOM 8679 N N . ALA B 2 836 ? 147.194 119.490 143.816 1.00 115.13 1017 ALA B N 1
ATOM 8680 C CA . ALA B 2 836 ? 147.422 120.169 142.550 1.00 116.44 1017 ALA B CA 1
ATOM 8681 C C . ALA B 2 836 ? 148.888 120.043 142.164 1.00 120.50 1017 ALA B C 1
ATOM 8682 O O . ALA B 2 836 ? 149.773 120.119 143.021 1.00 122.72 1017 ALA B O 1
ATOM 8684 N N . ASP B 2 837 ? 149.138 119.850 140.872 1.00 122.61 1018 ASP B N 1
ATOM 8685 C CA . ASP B 2 837 ? 150.500 119.699 140.383 1.00 124.78 1018 ASP B CA 1
ATOM 8686 C C . ASP B 2 837 ? 151.229 121.042 140.419 1.00 123.05 1018 ASP B C 1
ATOM 8687 O O . ASP B 2 837 ? 150.683 122.072 140.827 1.00 122.83 1018 ASP B O 1
ATOM 8692 N N . ARG B 2 838 ? 152.489 121.026 139.980 1.00 119.70 1019 ARG B N 1
ATOM 8693 C CA . ARG B 2 838 ? 153.293 122.243 139.992 1.00 117.52 1019 ARG B CA 1
ATOM 8694 C C . ARG B 2 838 ? 152.737 123.299 139.045 1.00 120.17 1019 ARG B C 1
ATOM 8695 O O . ARG B 2 838 ? 152.876 124.497 139.310 1.00 120.00 1019 ARG B O 1
ATOM 8703 N N . HIS B 2 839 ? 152.109 122.879 137.946 1.00 123.78 1020 HIS B N 1
ATOM 8704 C CA . HIS B 2 839 ? 151.573 123.833 136.978 1.00 121.64 1020 HIS B CA 1
ATOM 8705 C C . HIS B 2 839 ? 150.460 124.676 137.594 1.00 119.87 1020 HIS B C 1
ATOM 8706 O O . HIS B 2 839 ? 150.503 125.913 137.558 1.00 120.46 1020 HIS B O 1
ATOM 8713 N N . LYS B 2 840 ? 149.461 124.018 138.187 1.00 119.06 1021 LYS B N 1
ATOM 8714 C CA . LYS B 2 840 ? 148.348 124.742 138.791 1.00 118.22 1021 LYS B CA 1
ATOM 8715 C C . LYS B 2 840 ? 148.800 125.535 140.011 1.00 117.74 1021 LYS B C 1
ATOM 8716 O O . LYS B 2 840 ? 148.307 126.643 140.258 1.00 116.96 1021 LYS B O 1
ATOM 8722 N N . SER B 2 841 ? 149.729 124.979 140.792 1.00 117.40 1022 SER B N 1
ATOM 8723 C CA . SER B 2 841 ? 150.249 125.699 141.949 1.00 114.79 1022 SER B CA 1
ATOM 8724 C C . SER B 2 841 ? 150.975 126.969 141.527 1.00 114.59 1022 SER B C 1
ATOM 8725 O O . SER B 2 841 ? 150.826 128.017 142.163 1.00 116.45 1022 SER B O 1
ATOM 8728 N N . LYS B 2 842 ? 151.768 126.894 140.458 1.00 116.72 1023 LYS B N 1
ATOM 8729 C CA . LYS B 2 842 ? 152.438 128.086 139.952 1.00 115.70 1023 LYS B CA 1
ATOM 8730 C C . LYS B 2 842 ? 151.432 129.087 139.402 1.00 115.48 1023 LYS B C 1
ATOM 8731 O O . LYS B 2 842 ? 151.614 130.301 139.545 1.00 117.01 1023 LYS B O 1
ATOM 8737 N N . LEU B 2 843 ? 150.368 128.597 138.761 1.00 115.42 1024 LEU B N 1
ATOM 8738 C CA . LEU B 2 843 ? 149.338 129.498 138.253 1.00 113.94 1024 LEU B CA 1
ATOM 8739 C C . LEU B 2 843 ? 148.648 130.252 139.384 1.00 113.65 1024 LEU B C 1
ATOM 8740 O O . LEU B 2 843 ? 148.428 131.464 139.288 1.00 114.94 1024 LEU B O 1
ATOM 8745 N N . ILE B 2 844 ? 148.304 129.554 140.466 1.00 115.26 1025 ILE B N 1
ATOM 8746 C CA . ILE B 2 844 ? 147.488 130.166 141.510 1.00 113.16 1025 ILE B CA 1
ATOM 8747 C C . ILE B 2 844 ? 148.348 130.973 142.476 1.00 113.75 1025 ILE B C 1
ATOM 8748 O O . ILE B 2 844 ? 148.086 132.156 142.719 1.00 116.45 1025 ILE B O 1
ATOM 8753 N N . ALA B 2 845 ? 149.380 130.348 143.047 1.00 114.30 1026 ALA B N 1
ATOM 8754 C CA . ALA B 2 845 ? 150.202 131.026 144.045 1.00 113.40 1026 ALA B CA 1
ATOM 8755 C C . ALA B 2 845 ? 150.955 132.205 143.442 1.00 115.50 1026 ALA B C 1
ATOM 8756 O O . ALA B 2 845 ? 151.096 133.252 144.085 1.00 118.12 1026 ALA B O 1
ATOM 8758 N N . GLY B 2 846 ? 151.447 132.057 142.217 1.00 114.65 1027 GLY B N 1
ATOM 8759 C CA . GLY B 2 846 ? 152.214 133.103 141.578 1.00 117.20 1027 GLY B CA 1
ATOM 8760 C C . GLY B 2 846 ? 151.416 134.242 140.993 1.00 117.36 1027 GLY B C 1
ATOM 8761 O O . GLY B 2 846 ? 152.012 135.207 140.506 1.00 116.10 1027 GLY B O 1
ATOM 8762 N N . LYS B 2 847 ? 150.084 134.162 141.032 1.00 115.74 1028 LYS B N 1
ATOM 8763 C CA . LYS B 2 847 ? 149.208 135.189 140.465 1.00 113.67 1028 LYS B CA 1
ATOM 8764 C C . LYS B 2 847 ? 149.542 135.447 138.998 1.00 116.33 1028 LYS B C 1
ATOM 8765 O O . LYS B 2 847 ? 149.572 136.587 138.532 1.00 116.61 1028 LYS B O 1
ATOM 8771 N N . ILE B 2 848 ? 149.800 134.366 138.262 1.00 117.79 1029 ILE B N 1
ATOM 8772 C CA . ILE B 2 848 ? 150.176 134.479 136.859 1.00 113.55 1029 ILE B CA 1
ATOM 8773 C C . ILE B 2 848 ? 148.947 134.822 136.029 1.00 113.18 1029 ILE B C 1
ATOM 8774 O O . ILE B 2 848 ? 147.892 134.188 136.159 1.00 117.37 1029 ILE B O 1
ATOM 8779 N N . ILE B 2 849 ? 149.077 135.830 135.172 1.00 110.26 1030 ILE B N 1
ATOM 8780 C CA . ILE B 2 849 ? 148.013 136.224 134.254 1.00 107.92 1030 ILE B CA 1
ATOM 8781 C C . ILE B 2 849 ? 148.259 135.507 132.927 1.00 110.90 1030 ILE B C 1
ATOM 8782 O O . ILE B 2 849 ? 149.280 135.781 132.273 1.00 113.89 1030 ILE B O 1
ATOM 8787 N N . PRO B 2 850 ? 147.384 134.596 132.508 1.00 109.13 1031 PRO B N 1
ATOM 8788 C CA . PRO B 2 850 ? 147.574 133.937 131.210 1.00 111.19 1031 PRO B CA 1
ATOM 8789 C C . PRO B 2 850 ? 147.509 134.943 130.070 1.00 113.89 1031 PRO B C 1
ATOM 8790 O O . PRO B 2 850 ? 146.737 135.902 130.107 1.00 116.36 1031 PRO B O 1
ATOM 8794 N N . ALA B 2 851 ? 148.332 134.715 129.049 1.00 109.49 1032 ALA B N 1
ATOM 8795 C CA . ALA B 2 851 ? 148.404 135.634 127.924 1.00 110.14 1032 ALA B CA 1
ATOM 8796 C C . ALA B 2 851 ? 148.849 134.888 126.677 1.00 111.70 1032 ALA B C 1
ATOM 8797 O O . ALA B 2 851 ? 149.661 133.961 126.744 1.00 112.49 1032 ALA B O 1
ATOM 8799 N N . ILE B 2 852 ? 148.306 135.307 125.532 1.00 110.61 1033 ILE B N 1
ATOM 8800 C CA . ILE B 2 852 ? 148.661 134.749 124.235 1.00 104.54 1033 ILE B CA 1
ATOM 8801 C C . ILE B 2 852 ? 148.859 135.901 123.257 1.00 105.25 1033 ILE B C 1
ATOM 8802 O O . ILE B 2 852 ? 148.387 137.019 123.474 1.00 109.16 1033 ILE B O 1
ATOM 8807 N N . ALA B 2 853 ? 149.581 135.618 122.171 1.00 100.98 1034 ALA B N 1
ATOM 8808 C CA . ALA B 2 853 ? 149.972 136.666 121.235 1.00 98.52 1034 ALA B CA 1
ATOM 8809 C C . ALA B 2 853 ? 148.821 137.132 120.350 1.00 98.86 1034 ALA B C 1
ATOM 8810 O O . ALA B 2 853 ? 148.758 138.317 120.003 1.00 102.71 1034 ALA B O 1
ATOM 8812 N N . THR B 2 854 ? 147.937 136.223 119.954 1.00 95.85 1035 THR B N 1
ATOM 8813 C CA . THR B 2 854 ? 146.809 136.493 119.055 1.00 95.52 1035 THR B CA 1
ATOM 8814 C C . THR B 2 854 ? 145.885 137.552 119.638 1.00 95.41 1035 THR B C 1
ATOM 8815 O O . THR B 2 854 ? 145.678 138.576 118.997 1.00 101.06 1035 THR B O 1
ATOM 8819 N N . THR B 2 855 ? 145.449 137.398 120.889 1.00 90.07 1036 THR B N 1
ATOM 8820 C CA . THR B 2 855 ? 144.655 138.387 121.625 1.00 91.49 1036 THR B CA 1
ATOM 8821 C C . THR B 2 855 ? 145.359 139.728 121.689 1.00 93.07 1036 THR B C 1
ATOM 8822 O O . THR B 2 855 ? 144.757 140.754 121.406 1.00 96.48 1036 THR B O 1
ATOM 8826 N N . THR B 2 856 ? 146.654 139.740 122.003 1.00 90.49 1037 THR B N 1
ATOM 8827 C CA . THR B 2 856 ? 147.405 140.986 122.074 1.00 92.29 1037 THR B CA 1
ATOM 8828 C C . THR B 2 856 ? 147.390 141.708 120.734 1.00 93.89 1037 THR B C 1
ATOM 8829 O O . THR B 2 856 ? 147.164 142.921 120.673 1.00 98.18 1037 THR B O 1
ATOM 8833 N N . SER B 2 857 ? 147.615 140.971 119.644 1.00 92.81 1038 SER B N 1
ATOM 8834 C CA . SER B 2 857 ? 147.622 141.591 118.323 1.00 91.27 1038 SER B CA 1
ATOM 8835 C C . SER B 2 857 ? 146.263 142.190 117.986 1.00 89.77 1038 SER B C 1
ATOM 8836 O O . SER B 2 857 ? 146.180 143.324 117.498 1.00 95.96 1038 SER B O 1
ATOM 8839 N N . VAL B 2 858 ? 145.176 141.452 118.232 1.00 86.73 1039 VAL B N 1
ATOM 8840 C CA . VAL B 2 858 ? 143.806 141.911 117.987 1.00 86.05 1039 VAL B CA 1
ATOM 8841 C C . VAL B 2 858 ? 143.510 143.179 118.753 1.00 88.98 1039 VAL B C 1
ATOM 8842 O O . VAL B 2 858 ? 143.143 144.182 118.155 1.00 93.65 1039 VAL B O 1
ATOM 8846 N N . LEU B 2 859 ? 143.725 143.174 120.061 1.00 87.71 1040 LEU B N 1
ATOM 8847 C CA . LEU B 2 859 ? 143.415 144.320 120.899 1.00 87.98 1040 LEU B CA 1
ATOM 8848 C C . LEU B 2 859 ? 144.341 145.510 120.618 1.00 89.16 1040 LEU B C 1
ATOM 8849 O O . LEU B 2 859 ? 143.874 146.641 120.681 1.00 93.17 1040 LEU B O 1
ATOM 8854 N N . SER B 2 860 ? 145.597 145.312 120.206 1.00 86.09 1041 SER B N 1
ATOM 8855 C CA . SER B 2 860 ? 146.432 146.433 119.794 1.00 87.19 1041 SER B CA 1
ATOM 8856 C C . SER B 2 860 ? 145.960 147.020 118.471 1.00 89.43 1041 SER B C 1
ATOM 8857 O O . SER B 2 860 ? 145.993 148.241 118.287 1.00 94.17 1041 SER B O 1
ATOM 8860 N N . GLY B 2 861 ? 145.525 146.174 117.536 1.00 86.36 1042 GLY B N 1
ATOM 8861 C CA . GLY B 2 861 ? 144.967 146.696 116.299 1.00 85.48 1042 GLY B CA 1
ATOM 8862 C C . GLY B 2 861 ? 143.740 147.554 116.538 1.00 88.22 1042 GLY B C 1
ATOM 8863 O O . GLY B 2 861 ? 143.604 148.640 115.964 1.00 92.78 1042 GLY B O 1
ATOM 8864 N N . LEU B 2 862 ? 142.840 147.065 117.386 1.00 85.25 1043 LEU B N 1
ATOM 8865 C CA . LEU B 2 862 ? 141.643 147.803 117.751 1.00 84.43 1043 LEU B CA 1
ATOM 8866 C C . LEU B 2 862 ? 142.022 149.119 118.423 1.00 86.81 1043 LEU B C 1
ATOM 8867 O O . LEU B 2 862 ? 141.515 150.147 118.022 1.00 91.84 1043 LEU B O 1
ATOM 8872 N N . ALA B 2 863 ? 142.998 149.149 119.327 1.00 82.83 1044 ALA B N 1
ATOM 8873 C CA . ALA B 2 863 ? 143.430 150.361 120.015 1.00 83.71 1044 ALA B CA 1
ATOM 8874 C C . ALA B 2 863 ? 144.041 151.361 119.043 1.00 87.11 1044 ALA B C 1
ATOM 8875 O O . ALA B 2 863 ? 143.806 152.569 119.154 1.00 91.53 1044 ALA B O 1
ATOM 8877 N N . VAL B 2 864 ? 144.836 150.879 118.086 1.00 86.89 1045 VAL B N 1
ATOM 8878 C CA . VAL B 2 864 ? 145.427 151.777 117.101 1.00 86.74 1045 VAL B CA 1
ATOM 8879 C C . VAL B 2 864 ? 144.359 152.344 116.175 1.00 87.11 1045 VAL B C 1
ATOM 8880 O O . VAL B 2 864 ? 144.464 153.490 115.728 1.00 89.70 1045 VAL B O 1
ATOM 8884 N N . LEU B 2 865 ? 143.316 151.567 115.871 1.00 87.56 1046 LEU B N 1
ATOM 8885 C CA . LEU B 2 865 ? 142.198 152.125 115.113 1.00 86.94 1046 LEU B CA 1
ATOM 8886 C C . LEU B 2 865 ? 141.535 153.268 115.876 1.00 88.61 1046 LEU B C 1
ATOM 8887 O O . LEU B 2 865 ? 141.209 154.312 115.295 1.00 92.87 1046 LEU B O 1
ATOM 8892 N N . GLU B 2 866 ? 141.337 153.091 117.184 1.00 89.16 1047 GLU B N 1
ATOM 8893 C CA . GLU B 2 866 ? 140.776 154.175 117.991 1.00 89.47 1047 GLU B CA 1
ATOM 8894 C C . GLU B 2 866 ? 141.711 155.380 118.028 1.00 87.81 1047 GLU B C 1
ATOM 8895 O O . GLU B 2 866 ? 141.258 156.531 118.011 1.00 90.43 1047 GLU B O 1
ATOM 8901 N N . VAL B 2 867 ? 143.021 155.134 118.085 1.00 85.21 1048 VAL B N 1
ATOM 8902 C CA . VAL B 2 867 ? 143.993 156.226 118.066 1.00 81.17 1048 VAL B CA 1
ATOM 8903 C C . VAL B 2 867 ? 143.910 156.990 116.751 1.00 84.11 1048 VAL B C 1
ATOM 8904 O O . VAL B 2 867 ? 143.996 158.223 116.723 1.00 89.19 1048 VAL B O 1
ATOM 8908 N N . ILE B 2 868 ? 143.754 156.268 115.640 1.00 84.59 1049 ILE B N 1
ATOM 8909 C CA . ILE B 2 868 ? 143.594 156.911 114.339 1.00 84.75 1049 ILE B CA 1
ATOM 8910 C C . ILE B 2 868 ? 142.334 157.764 114.323 1.00 87.11 1049 ILE B C 1
ATOM 8911 O O . ILE B 2 868 ? 142.335 158.894 113.817 1.00 89.68 1049 ILE B O 1
ATOM 8916 N N . LYS B 2 869 ? 141.239 157.238 114.879 1.00 88.60 1050 LYS B N 1
ATOM 8917 C CA . LYS B 2 869 ? 140.010 158.023 114.968 1.00 86.38 1050 LYS B CA 1
ATOM 8918 C C . LYS B 2 869 ? 140.232 159.303 115.764 1.00 88.62 1050 LYS B C 1
ATOM 8919 O O . LYS B 2 869 ? 139.754 160.375 115.377 1.00 91.97 1050 LYS B O 1
ATOM 8925 N N . LEU B 2 870 ? 140.949 159.206 116.885 1.00 90.45 1051 LEU B N 1
ATOM 8926 C CA . LEU B 2 870 ? 141.225 160.389 117.696 1.00 86.10 1051 LEU B CA 1
ATOM 8927 C C . LEU B 2 870 ? 142.074 161.401 116.935 1.00 86.65 1051 LEU B C 1
ATOM 8928 O O . LEU B 2 870 ? 141.818 162.609 116.996 1.00 88.02 1051 LEU B O 1
ATOM 8933 N N . ILE B 2 871 ? 143.095 160.925 116.219 1.00 87.87 1052 ILE B N 1
ATOM 8934 C CA . ILE B 2 871 ? 143.984 161.823 115.488 1.00 88.15 1052 ILE B CA 1
ATOM 8935 C C . ILE B 2 871 ? 143.248 162.506 114.342 1.00 93.05 1052 ILE B C 1
ATOM 8936 O O . ILE B 2 871 ? 143.531 163.667 114.020 1.00 96.31 1052 ILE B O 1
ATOM 8941 N N . VAL B 2 872 ? 142.297 161.811 113.712 1.00 92.40 1053 VAL B N 1
ATOM 8942 C CA . VAL B 2 872 ? 141.524 162.415 112.628 1.00 91.35 1053 VAL B CA 1
ATOM 8943 C C . VAL B 2 872 ? 140.844 163.692 113.104 1.00 95.79 1053 VAL B C 1
ATOM 8944 O O . VAL B 2 872 ? 140.870 164.721 112.418 1.00 96.07 1053 VAL B O 1
ATOM 8948 N N . GLY B 2 873 ? 140.238 163.652 114.287 1.00 96.11 1054 GLY B N 1
ATOM 8949 C CA . GLY B 2 873 ? 139.605 164.829 114.848 1.00 98.61 1054 GLY B CA 1
ATOM 8950 C C . GLY B 2 873 ? 138.151 164.606 115.201 1.00 105.62 1054 GLY B C 1
ATOM 8951 O O . GLY B 2 873 ? 137.397 165.564 115.390 1.00 112.80 1054 GLY B O 1
ATOM 8952 N N . HIS B 2 874 ? 137.747 163.343 115.289 1.00 102.67 1055 HIS B N 1
ATOM 8953 C CA . HIS B 2 874 ? 136.365 163.021 115.606 1.00 104.17 1055 HIS B CA 1
ATOM 8954 C C . HIS B 2 874 ? 136.041 163.399 117.045 1.00 110.47 1055 HIS B C 1
ATOM 8955 O O . HIS B 2 874 ? 136.862 163.232 117.951 1.00 111.41 1055 HIS B O 1
ATOM 8962 N N . ARG B 2 875 ? 134.831 163.921 117.250 1.00 112.50 1056 ARG B N 1
ATOM 8963 C CA . ARG B 2 875 ? 134.348 164.270 118.577 1.00 113.02 1056 ARG B CA 1
ATOM 8964 C C . ARG B 2 875 ? 133.013 163.635 118.929 1.00 115.77 1056 ARG B C 1
ATOM 8965 O O . ARG B 2 875 ? 132.718 163.491 120.120 1.00 117.57 1056 ARG B O 1
ATOM 8973 N N . ASP B 2 876 ? 132.203 163.258 117.944 1.00 115.93 1057 ASP B N 1
ATOM 8974 C CA . ASP B 2 876 ? 130.951 162.574 118.227 1.00 116.19 1057 ASP B CA 1
ATOM 8975 C C . ASP B 2 876 ? 131.223 161.178 118.768 1.00 112.77 1057 ASP B C 1
ATOM 8976 O O . ASP B 2 876 ? 132.118 160.473 118.295 1.00 111.47 1057 ASP B O 1
ATOM 8981 N N . LEU B 2 877 ? 130.442 160.777 119.771 1.00 109.00 1058 LEU B N 1
ATOM 8982 C CA . LEU B 2 877 ? 130.610 159.457 120.364 1.00 103.49 1058 LEU B CA 1
ATOM 8983 C C . LEU B 2 877 ? 130.149 158.337 119.443 1.00 107.68 1058 LEU B C 1
ATOM 8984 O O . LEU B 2 877 ? 130.434 157.169 119.728 1.00 110.73 1058 LEU B O 1
ATOM 8989 N N . VAL B 2 878 ? 129.444 158.661 118.358 1.00 108.46 1059 VAL B N 1
ATOM 8990 C CA . VAL B 2 878 ? 129.029 157.639 117.405 1.00 106.03 1059 VAL B CA 1
ATOM 8991 C C . VAL B 2 878 ? 130.242 157.021 116.721 1.00 106.43 1059 VAL B C 1
ATOM 8992 O O . VAL B 2 878 ? 130.300 155.805 116.507 1.00 108.97 1059 VAL B O 1
ATOM 8996 N N . LYS B 2 879 ? 131.226 157.849 116.361 1.00 102.99 1060 LYS B N 1
ATOM 8997 C CA . LYS B 2 879 ? 132.400 157.348 115.654 1.00 102.62 1060 LYS B CA 1
ATOM 8998 C C . LYS B 2 879 ? 133.223 156.407 116.527 1.00 101.44 1060 LYS B C 1
ATOM 8999 O O . LYS B 2 879 ? 133.681 155.358 116.060 1.00 104.82 1060 LYS B O 1
ATOM 9005 N N . PHE B 2 880 ? 133.421 156.763 117.792 1.00 96.05 1061 PHE B N 1
ATOM 9006 C CA . PHE B 2 880 ? 134.269 155.976 118.674 1.00 94.60 1061 PHE B CA 1
ATOM 9007 C C . PHE B 2 880 ? 133.553 154.713 119.134 1.00 96.31 1061 PHE B C 1
ATOM 9008 O O . PHE B 2 880 ? 132.325 154.671 119.241 1.00 101.10 1061 PHE B O 1
ATOM 9016 N N . LYS B 2 881 ? 134.341 153.673 119.407 1.00 92.52 1062 LYS B N 1
ATOM 9017 C CA . LYS B 2 881 ? 133.801 152.371 119.772 1.00 92.03 1062 LYS B CA 1
ATOM 9018 C C . LYS B 2 881 ? 134.677 151.722 120.832 1.00 91.03 1062 LYS B C 1
ATOM 9019 O O . LYS B 2 881 ? 135.895 151.624 120.659 1.00 93.97 1062 LYS B O 1
ATOM 9025 N N . ASN B 2 882 ? 134.103 151.451 122.001 1.00 90.41 1063 ASN B N 1
ATOM 9026 C CA . ASN B 2 882 ? 134.702 150.597 123.024 1.00 88.04 1063 ASN B CA 1
ATOM 9027 C C . ASN B 2 882 ? 134.587 149.165 122.526 1.00 90.61 1063 ASN B C 1
ATOM 9028 O O . ASN B 2 882 ? 133.527 148.787 122.047 1.00 96.15 1063 ASN B O 1
ATOM 9033 N N . GLY B 2 883 ? 135.652 148.384 122.589 1.00 88.66 1064 GLY B N 1
ATOM 9034 C CA . GLY B 2 883 ? 135.717 147.044 122.018 1.00 86.53 1064 GLY B CA 1
ATOM 9035 C C . GLY B 2 883 ? 135.807 145.979 123.091 1.00 87.45 1064 GLY B C 1
ATOM 9036 O O . GLY B 2 883 ? 136.473 146.173 124.093 1.00 93.00 1064 GLY B O 1
ATOM 9037 N N . PHE B 2 884 ? 135.162 144.844 122.875 1.00 87.75 1065 PHE B N 1
ATOM 9038 C CA . PHE B 2 884 ? 135.208 143.675 123.748 1.00 88.12 1065 PHE B CA 1
ATOM 9039 C C . PHE B 2 884 ? 135.373 142.436 122.884 1.00 91.25 1065 PHE B C 1
ATOM 9040 O O . PHE B 2 884 ? 134.699 142.304 121.868 1.00 99.71 1065 PHE B O 1
ATOM 9048 N N . ALA B 2 885 ? 136.241 141.516 123.268 1.00 84.40 1066 ALA B N 1
ATOM 9049 C CA . ALA B 2 885 ? 136.495 140.318 122.486 1.00 86.46 1066 ALA B CA 1
ATOM 9050 C C . ALA B 2 885 ? 136.717 139.102 123.375 1.00 89.38 1066 ALA B C 1
ATOM 9051 O O . ALA B 2 885 ? 137.214 139.202 124.492 1.00 91.18 1066 ALA B O 1
ATOM 9053 N N . ASN B 2 886 ? 136.376 137.940 122.834 1.00 88.04 1067 ASN B N 1
ATOM 9054 C CA . ASN B 2 886 ? 136.775 136.642 123.340 1.00 86.21 1067 ASN B CA 1
ATOM 9055 C C . ASN B 2 886 ? 137.090 135.730 122.161 1.00 92.40 1067 ASN B C 1
ATOM 9056 O O . ASN B 2 886 ? 136.192 135.169 121.538 1.00 97.06 1067 ASN B O 1
ATOM 9061 N N . LEU B 2 887 ? 138.368 135.555 121.845 1.00 92.99 1068 LEU B N 1
ATOM 9062 C CA . LEU B 2 887 ? 138.774 134.776 120.674 1.00 91.97 1068 LEU B CA 1
ATOM 9063 C C . LEU B 2 887 ? 138.436 133.279 120.772 1.00 95.18 1068 LEU B C 1
ATOM 9064 O O . LEU B 2 887 ? 138.475 132.585 119.759 1.00 99.51 1068 LEU B O 1
ATOM 9069 N N . ALA B 2 888 ? 138.040 132.768 121.938 1.00 93.39 1069 ALA B N 1
ATOM 9070 C CA . ALA B 2 888 ? 137.610 131.383 122.101 1.00 94.41 1069 ALA B CA 1
ATOM 9071 C C . ALA B 2 888 ? 136.212 131.066 121.531 1.00 98.10 1069 ALA B C 1
ATOM 9072 O O . ALA B 2 888 ? 135.947 129.928 121.166 1.00 101.75 1069 ALA B O 1
ATOM 9074 N N . LEU B 2 889 ? 135.305 132.037 121.437 1.00 97.42 1070 LEU B N 1
ATOM 9075 C CA . LEU B 2 889 ? 133.899 131.775 121.102 1.00 95.02 1070 LEU B CA 1
ATOM 9076 C C . LEU B 2 889 ? 133.571 131.586 119.601 1.00 99.40 1070 LEU B C 1
ATOM 9077 O O . LEU B 2 889 ? 132.687 130.781 119.316 1.00 100.14 1070 LEU B O 1
ATOM 9082 N N . PRO B 2 890 ? 134.214 132.265 118.634 1.00 101.00 1071 PRO B N 1
ATOM 9083 C CA . PRO B 2 890 ? 134.843 133.573 118.761 1.00 94.24 1071 PRO B CA 1
ATOM 9084 C C . PRO B 2 890 ? 133.763 134.648 118.938 1.00 95.33 1071 PRO B C 1
ATOM 9085 O O . PRO B 2 890 ? 132.646 134.530 118.442 1.00 100.85 1071 PRO B O 1
ATOM 9089 N N . PHE B 2 891 ? 134.081 135.701 119.672 1.00 92.59 1072 PHE B N 1
ATOM 9090 C CA . PHE B 2 891 ? 133.170 136.806 119.919 1.00 94.26 1072 PHE B CA 1
ATOM 9091 C C . PHE B 2 891 ? 133.902 138.130 119.827 1.00 95.04 1072 PHE B C 1
ATOM 9092 O O . PHE B 2 891 ? 134.988 138.289 120.373 1.00 95.64 1072 PHE B O 1
ATOM 9100 N N . MET B 2 892 ? 133.283 139.096 119.175 1.00 96.99 1073 MET B N 1
ATOM 9101 C CA . MET B 2 892 ? 133.703 140.485 119.166 1.00 95.61 1073 MET B CA 1
ATOM 9102 C C . MET B 2 892 ? 132.448 141.349 119.239 1.00 101.10 1073 MET B C 1
ATOM 9103 O O . MET B 2 892 ? 131.451 141.036 118.595 1.00 110.38 1073 MET B O 1
ATOM 9108 N N . ALA B 2 893 ? 132.478 142.416 120.026 1.00 95.88 1074 ALA B N 1
ATOM 9109 C CA . ALA B 2 893 ? 131.397 143.387 120.115 1.00 97.30 1074 ALA B CA 1
ATOM 9110 C C . ALA B 2 893 ? 131.933 144.782 120.416 1.00 97.89 1074 ALA B C 1
ATOM 9111 O O . ALA B 2 893 ? 133.014 144.948 120.974 1.00 95.88 1074 ALA B O 1
ATOM 9113 N N . PHE B 2 894 ? 131.138 145.790 120.083 1.00 99.88 1075 PHE B N 1
ATOM 9114 C CA . PHE B 2 894 ? 131.486 147.195 120.253 1.00 95.14 1075 PHE B CA 1
ATOM 9115 C C . PHE B 2 894 ? 130.355 147.966 120.919 1.00 95.82 1075 PHE B C 1
ATOM 9116 O O . PHE B 2 894 ? 129.197 147.566 120.842 1.00 102.66 1075 PHE B O 1
ATOM 9124 N N . SER B 2 895 ? 130.668 149.090 121.545 1.00 89.70 1076 SER B N 1
ATOM 9125 C CA . SER B 2 895 ? 129.670 150.022 122.063 1.00 92.47 1076 SER B CA 1
ATOM 9126 C C . SER B 2 895 ? 130.150 151.463 121.993 1.00 96.84 1076 SER B C 1
ATOM 9127 O O . SER B 2 895 ? 131.342 151.734 122.064 1.00 100.02 1076 SER B O 1
ATOM 9130 N N . GLU B 2 896 ? 129.247 152.426 121.886 1.00 94.29 1077 GLU B N 1
ATOM 9131 C CA . GLU B 2 896 ? 129.638 153.819 122.024 1.00 93.90 1077 GLU B CA 1
ATOM 9132 C C . GLU B 2 896 ? 130.046 154.109 123.467 1.00 96.58 1077 GLU B C 1
ATOM 9133 O O . GLU B 2 896 ? 129.388 153.645 124.403 1.00 99.28 1077 GLU B O 1
ATOM 9139 N N . PRO B 2 897 ? 131.128 154.855 123.679 1.00 93.45 1078 PRO B N 1
ATOM 9140 C CA . PRO B 2 897 ? 131.487 155.253 125.044 1.00 93.68 1078 PRO B CA 1
ATOM 9141 C C . PRO B 2 897 ? 130.396 156.114 125.664 1.00 98.17 1078 PRO B C 1
ATOM 9142 O O . PRO B 2 897 ? 129.757 156.922 124.988 1.00 101.44 1078 PRO B O 1
ATOM 9146 N N . LEU B 2 898 ? 130.185 155.929 126.961 1.00 96.43 1079 LEU B N 1
ATOM 9147 C CA . LEU B 2 898 ? 129.138 156.667 127.649 1.00 94.47 1079 LEU B CA 1
ATOM 9148 C C . LEU B 2 898 ? 129.545 158.128 127.822 1.00 98.30 1079 LEU B C 1
ATOM 9149 O O . LEU B 2 898 ? 130.704 158.418 128.135 1.00 100.71 1079 LEU B O 1
ATOM 9154 N N . PRO B 2 899 ? 128.623 159.066 127.623 1.00 97.51 1080 PRO B N 1
ATOM 9155 C CA . PRO B 2 899 ? 128.947 160.475 127.860 1.00 95.07 1080 PRO B CA 1
ATOM 9156 C C . PRO B 2 899 ? 129.159 160.752 129.339 1.00 98.68 1080 PRO B C 1
ATOM 9157 O O . PRO B 2 899 ? 128.650 160.041 130.209 1.00 102.39 1080 PRO B O 1
ATOM 9161 N N . ALA B 2 900 ? 129.933 161.799 129.616 1.00 97.30 1081 ALA B N 1
ATOM 9162 C CA . ALA B 2 900 ? 130.226 162.164 130.994 1.00 95.95 1081 ALA B CA 1
ATOM 9163 C C . ALA B 2 900 ? 128.954 162.585 131.719 1.00 101.45 1081 ALA B C 1
ATOM 9164 O O . ALA B 2 900 ? 128.101 163.281 131.161 1.00 103.67 1081 ALA B O 1
ATOM 9166 N N . ALA B 2 901 ? 128.830 162.154 132.971 1.00 101.11 1082 ALA B N 1
ATOM 9167 C CA . ALA B 2 901 ? 127.654 162.479 133.765 1.00 100.31 1082 ALA B CA 1
ATOM 9168 C C . ALA B 2 901 ? 127.595 163.974 134.046 1.00 104.84 1082 ALA B C 1
ATOM 9169 O O . ALA B 2 901 ? 128.620 164.621 134.272 1.00 108.86 1082 ALA B O 1
ATOM 9171 N N . LYS B 2 902 ? 126.384 164.521 134.033 1.00 103.58 1083 LYS B N 1
ATOM 9172 C CA . LYS B 2 902 ? 126.158 165.947 134.217 1.00 102.66 1083 LYS B CA 1
ATOM 9173 C C . LYS B 2 902 ? 125.544 166.201 135.586 1.00 105.28 1083 LYS B C 1
ATOM 9174 O O . LYS B 2 902 ? 124.619 165.495 135.999 1.00 110.49 1083 LYS B O 1
ATOM 9180 N N . ASN B 2 903 ? 126.063 167.209 136.282 1.00 100.88 1084 ASN B N 1
ATOM 9181 C CA . ASN B 2 903 ? 125.539 167.640 137.567 1.00 101.83 1084 ASN B CA 1
ATOM 9182 C C . ASN B 2 903 ? 125.421 169.157 137.561 1.00 104.86 1084 ASN B C 1
ATOM 9183 O O . ASN B 2 903 ? 126.094 169.847 136.793 1.00 107.76 1084 ASN B O 1
ATOM 9188 N N . THR B 2 904 ? 124.548 169.676 138.419 1.00 106.56 1085 THR B N 1
ATOM 9189 C CA . THR B 2 904 ? 124.270 171.103 138.460 1.00 109.37 1085 THR B CA 1
ATOM 9190 C C . THR B 2 904 ? 124.448 171.641 139.871 1.00 108.85 1085 THR B C 1
ATOM 9191 O O . THR B 2 904 ? 124.015 171.017 140.844 1.00 112.72 1085 THR B O 1
ATOM 9195 N N . TYR B 2 905 ? 125.092 172.801 139.972 1.00 107.58 1086 TYR B N 1
ATOM 9196 C CA . TYR B 2 905 ? 125.131 173.582 141.201 1.00 105.77 1086 TYR B CA 1
ATOM 9197 C C . TYR B 2 905 ? 124.802 175.024 140.846 1.00 108.83 1086 TYR B C 1
ATOM 9198 O O . TYR B 2 905 ? 125.442 175.610 139.966 1.00 111.84 1086 TYR B O 1
ATOM 9207 N N . TYR B 2 906 ? 123.786 175.579 141.508 1.00 109.35 1087 TYR B N 1
ATOM 9208 C CA . TYR B 2 906 ? 123.289 176.923 141.206 1.00 112.50 1087 TYR B CA 1
ATOM 9209 C C . TYR B 2 906 ? 122.887 177.055 139.739 1.00 113.52 1087 TYR B C 1
ATOM 9210 O O . TYR B 2 906 ? 122.983 178.133 139.148 1.00 114.27 1087 TYR B O 1
ATOM 9219 N N . GLY B 2 907 ? 122.433 175.957 139.141 1.00 111.08 1088 GLY B N 1
ATOM 9220 C CA . GLY B 2 907 ? 122.007 175.970 137.758 1.00 112.16 1088 GLY B CA 1
ATOM 9221 C C . GLY B 2 907 ? 123.111 175.853 136.733 1.00 114.78 1088 GLY B C 1
ATOM 9222 O O . GLY B 2 907 ? 122.830 175.956 135.534 1.00 120.49 1088 GLY B O 1
ATOM 9223 N N . LYS B 2 908 ? 124.354 175.643 137.156 1.00 112.75 1089 LYS B N 1
ATOM 9224 C CA . LYS B 2 908 ? 125.486 175.531 136.245 1.00 109.52 1089 LYS B CA 1
ATOM 9225 C C . LYS B 2 908 ? 125.841 174.061 136.061 1.00 109.25 1089 LYS B C 1
ATOM 9226 O O . LYS B 2 908 ? 126.127 173.362 137.038 1.00 109.61 1089 LYS B O 1
ATOM 9232 N N . GLU B 2 909 ? 125.826 173.601 134.814 1.00 108.84 1090 GLU B N 1
ATOM 9233 C CA . GLU B 2 909 ? 126.179 172.222 134.511 1.00 106.78 1090 GLU B CA 1
ATOM 9234 C C . GLU B 2 909 ? 127.690 172.034 134.552 1.00 103.80 1090 GLU B C 1
ATOM 9235 O O . GLU B 2 909 ? 128.452 172.915 134.146 1.00 107.11 1090 GLU B O 1
ATOM 9241 N N . TRP B 2 910 ? 128.118 170.876 135.048 1.00 98.47 1091 TRP B N 1
ATOM 9242 C CA . TRP B 2 910 ? 129.533 170.547 135.107 1.00 94.66 1091 TRP B CA 1
ATOM 9243 C C . TRP B 2 910 ? 129.698 169.039 135.015 1.00 96.33 1091 TRP B C 1
ATOM 9244 O O . TRP B 2 910 ? 128.823 168.276 135.433 1.00 97.87 1091 TRP B O 1
ATOM 9255 N N . THR B 2 911 ? 130.829 168.620 134.462 1.00 94.97 1092 THR B N 1
ATOM 9256 C CA . THR B 2 911 ? 131.198 167.218 134.349 1.00 93.47 1092 THR B CA 1
ATOM 9257 C C . THR B 2 911 ? 132.547 167.005 135.035 1.00 95.46 1092 THR B C 1
ATOM 9258 O O . THR B 2 911 ? 133.098 167.912 135.663 1.00 98.62 1092 THR B O 1
ATOM 9262 N N . LEU B 2 912 ? 133.084 165.792 134.903 1.00 90.61 1093 LEU B N 1
ATOM 9263 C CA . LEU B 2 912 ? 134.375 165.483 135.504 1.00 87.33 1093 LEU B CA 1
ATOM 9264 C C . LEU B 2 912 ? 135.528 166.219 134.836 1.00 88.98 1093 LEU B C 1
ATOM 9265 O O . LEU B 2 912 ? 136.638 166.213 135.377 1.00 93.67 1093 LEU B O 1
ATOM 9270 N N . TRP B 2 913 ? 135.298 166.844 133.683 1.00 87.34 1094 TRP B N 1
ATOM 9271 C CA . TRP B 2 913 ? 136.339 167.580 132.981 1.00 89.03 1094 TRP B CA 1
ATOM 9272 C C . TRP B 2 913 ? 136.402 169.050 133.370 1.00 94.51 1094 TRP B C 1
ATOM 9273 O O . TRP B 2 913 ? 137.416 169.702 133.098 1.00 98.46 1094 TRP B O 1
ATOM 9284 N N . ASP B 2 914 ? 135.358 169.587 133.995 1.00 93.89 1095 ASP B N 1
ATOM 9285 C CA . ASP B 2 914 ? 135.354 170.988 134.381 1.00 91.34 1095 ASP B CA 1
ATOM 9286 C C . ASP B 2 914 ? 136.064 171.180 135.717 1.00 93.34 1095 ASP B C 1
ATOM 9287 O O . ASP B 2 914 ? 136.199 170.254 136.521 1.00 95.31 1095 ASP B O 1
ATOM 9292 N N . ARG B 2 915 ? 136.522 172.408 135.947 1.00 89.56 1096 ARG B N 1
ATOM 9293 C CA . ARG B 2 915 ? 137.259 172.724 137.161 1.00 86.49 1096 ARG B CA 1
ATOM 9294 C C . ARG B 2 915 ? 137.203 174.223 137.408 1.00 87.42 1096 ARG B C 1
ATOM 9295 O O . ARG B 2 915 ? 136.918 175.011 136.503 1.00 92.68 1096 ARG B O 1
ATOM 9303 N N . PHE B 2 916 ? 137.480 174.602 138.651 1.00 85.69 1097 PHE B N 1
ATOM 9304 C CA . PHE B 2 916 ? 137.662 175.997 139.015 1.00 86.89 1097 PHE B CA 1
ATOM 9305 C C . PHE B 2 916 ? 139.091 176.426 138.713 1.00 93.96 1097 PHE B C 1
ATOM 9306 O O . PHE B 2 916 ? 140.019 175.614 138.728 1.00 96.11 1097 PHE B O 1
ATOM 9314 N N . GLU B 2 917 ? 139.263 177.715 138.435 1.00 97.10 1098 GLU B N 1
ATOM 9315 C CA . GLU B 2 917 ? 140.572 178.284 138.133 1.00 97.98 1098 GLU B CA 1
ATOM 9316 C C . GLU B 2 917 ? 140.874 179.377 139.148 1.00 101.54 1098 GLU B C 1
ATOM 9317 O O . GLU B 2 917 ? 140.268 180.453 139.109 1.00 107.41 1098 GLU B O 1
ATOM 9323 N N . VAL B 2 918 ? 141.810 179.100 140.052 1.00 97.99 1099 VAL B N 1
ATOM 9324 C CA . VAL B 2 918 ? 142.260 180.059 141.054 1.00 100.45 1099 VAL B CA 1
ATOM 9325 C C . VAL B 2 918 ? 143.731 180.339 140.788 1.00 105.26 1099 VAL B C 1
ATOM 9326 O O . VAL B 2 918 ? 144.551 179.413 140.776 1.00 107.88 1099 VAL B O 1
ATOM 9330 N N . THR B 2 919 ? 144.064 181.607 140.578 1.00 106.67 1100 THR B N 1
ATOM 9331 C CA . THR B 2 919 ? 145.406 182.012 140.191 1.00 110.23 1100 THR B CA 1
ATOM 9332 C C . THR B 2 919 ? 146.116 182.700 141.350 1.00 111.80 1100 THR B C 1
ATOM 9333 O O . THR B 2 919 ? 145.520 183.021 142.381 1.00 108.70 1100 THR B O 1
ATOM 9337 N N . GLY B 2 920 ? 147.414 182.919 141.161 1.00 118.58 1101 GLY B N 1
ATOM 9338 C CA . GLY B 2 920 ? 148.212 183.642 142.126 1.00 120.88 1101 GLY B CA 1
ATOM 9339 C C . GLY B 2 920 ? 148.463 182.850 143.398 1.00 117.66 1101 GLY B C 1
ATOM 9340 O O . GLY B 2 920 ? 148.167 181.660 143.509 1.00 113.95 1101 GLY B O 1
ATOM 9341 N N . GLU B 2 921 ? 149.027 183.553 144.375 1.00 116.86 1102 GLU B N 1
ATOM 9342 C CA . GLU B 2 921 ? 149.301 182.999 145.694 1.00 116.27 1102 GLU B CA 1
ATOM 9343 C C . GLU B 2 921 ? 148.347 183.633 146.695 1.00 116.14 1102 GLU B C 1
ATOM 9344 O O . GLU B 2 921 ? 148.309 184.860 146.831 1.00 117.92 1102 GLU B O 1
ATOM 9350 N N . LEU B 2 922 ? 147.584 182.796 147.392 1.00 112.16 1103 LEU B N 1
ATOM 9351 C CA . LEU B 2 922 ? 146.595 183.248 148.356 1.00 108.21 1103 LEU B CA 1
ATOM 9352 C C . LEU B 2 922 ? 146.797 182.515 149.672 1.00 108.46 1103 LEU B C 1
ATOM 9353 O O . LEU B 2 922 ? 147.313 181.396 149.704 1.00 112.64 1103 LEU B O 1
ATOM 9358 N N . SER B 2 923 ? 146.394 183.161 150.760 1.00 106.47 1104 SER B N 1
ATOM 9359 C CA . SER B 2 923 ? 146.350 182.484 152.043 1.00 105.69 1104 SER B CA 1
ATOM 9360 C C . SER B 2 923 ? 145.166 181.521 152.078 1.00 104.78 1104 SER B C 1
ATOM 9361 O O . SER B 2 923 ? 144.302 181.527 151.200 1.00 109.26 1104 SER B O 1
ATOM 9364 N N . LEU B 2 924 ? 145.140 180.667 153.102 1.00 99.93 1105 LEU B N 1
ATOM 9365 C CA . LEU B 2 924 ? 144.010 179.756 153.259 1.00 95.92 1105 LEU B CA 1
ATOM 9366 C C . LEU B 2 924 ? 142.719 180.526 153.505 1.00 98.57 1105 LEU B C 1
ATOM 9367 O O . LEU B 2 924 ? 141.668 180.193 152.940 1.00 102.87 1105 LEU B O 1
ATOM 9372 N N . GLN B 2 925 ? 142.781 181.566 154.340 1.00 100.69 1106 GLN B N 1
ATOM 9373 C CA . GLN B 2 925 ? 141.609 182.403 154.572 1.00 100.39 1106 GLN B CA 1
ATOM 9374 C C . GLN B 2 925 ? 141.169 183.096 153.290 1.00 103.51 1106 GLN B C 1
ATOM 9375 O O . GLN B 2 925 ? 139.970 183.167 152.994 1.00 108.36 1106 GLN B O 1
ATOM 9381 N N . GLU B 2 926 ? 142.126 183.612 152.515 1.00 101.09 1107 GLU B N 1
ATOM 9382 C CA . GLU B 2 926 ? 141.789 184.220 151.233 1.00 100.24 1107 GLU B CA 1
ATOM 9383 C C . GLU B 2 926 ? 141.195 183.193 150.279 1.00 102.52 1107 GLU B C 1
ATOM 9384 O O . GLU B 2 926 ? 140.275 183.504 149.517 1.00 106.28 1107 GLU B O 1
ATOM 9390 N N . PHE B 2 927 ? 141.713 181.964 150.305 1.00 102.67 1108 PHE B N 1
ATOM 9391 C CA . PHE B 2 927 ? 141.182 180.913 149.445 1.00 98.03 1108 PHE B CA 1
ATOM 9392 C C . PHE B 2 927 ? 139.732 180.600 149.787 1.00 100.83 1108 PHE B C 1
ATOM 9393 O O . PHE B 2 927 ? 138.896 180.436 148.891 1.00 103.62 1108 PHE B O 1
ATOM 9401 N N . LEU B 2 928 ? 139.413 180.506 151.080 1.00 101.00 1109 LEU B N 1
ATOM 9402 C CA . LEU B 2 928 ? 138.028 180.264 151.476 1.00 97.67 1109 LEU B CA 1
ATOM 9403 C C . LEU B 2 928 ? 137.136 181.448 151.123 1.00 102.79 1109 LEU B C 1
ATOM 9404 O O . LEU B 2 928 ? 136.012 181.265 150.633 1.00 108.11 1109 LEU B O 1
ATOM 9409 N N . ASN B 2 929 ? 137.621 182.670 151.363 1.00 102.69 1110 ASN B N 1
ATOM 9410 C CA . ASN B 2 929 ? 136.826 183.859 151.078 1.00 104.87 1110 ASN B CA 1
ATOM 9411 C C . ASN B 2 929 ? 136.557 184.011 149.589 1.00 108.78 1110 ASN B C 1
ATOM 9412 O O . ASN B 2 929 ? 135.486 184.486 149.200 1.00 112.90 1110 ASN B O 1
ATOM 9417 N N . TYR B 2 930 ? 137.514 183.620 148.744 1.00 106.30 1111 TYR B N 1
ATOM 9418 C CA . TYR B 2 930 ? 137.308 183.686 147.301 1.00 105.21 1111 TYR B CA 1
ATOM 9419 C C . TYR B 2 930 ? 136.084 182.882 146.889 1.00 108.73 1111 TYR B C 1
ATOM 9420 O O . TYR B 2 930 ? 135.208 183.383 146.175 1.00 115.95 1111 TYR B O 1
ATOM 9429 N N . PHE B 2 931 ? 136.008 181.625 147.329 1.00 105.02 1112 PHE B N 1
ATOM 9430 C CA . PHE B 2 931 ? 134.852 180.805 146.995 1.00 103.66 1112 PHE B CA 1
ATOM 9431 C C . PHE B 2 931 ? 133.583 181.355 147.631 1.00 108.20 1112 PHE B C 1
ATOM 9432 O O . PHE B 2 931 ? 132.550 181.466 146.961 1.00 111.99 1112 PHE B O 1
ATOM 9440 N N . GLU B 2 932 ? 133.653 181.742 148.909 1.00 108.37 1113 GLU B N 1
ATOM 9441 C CA . GLU B 2 932 ? 132.460 182.220 149.600 1.00 109.40 1113 GLU B CA 1
ATOM 9442 C C . GLU B 2 932 ? 131.896 183.482 148.960 1.00 111.98 1113 GLU B C 1
ATOM 9443 O O . GLU B 2 932 ? 130.686 183.723 149.026 1.00 116.03 1113 GLU B O 1
ATOM 9449 N N . GLU B 2 933 ? 132.747 184.295 148.335 1.00 112.67 1114 GLU B N 1
ATOM 9450 C CA . GLU B 2 933 ? 132.294 185.542 147.734 1.00 115.55 1114 GLU B CA 1
ATOM 9451 C C . GLU B 2 933 ? 131.901 185.383 146.270 1.00 114.99 1114 GLU B C 1
ATOM 9452 O O . GLU B 2 933 ? 130.877 185.930 145.848 1.00 117.93 1114 GLU B O 1
ATOM 9458 N N . ASN B 2 934 ? 132.686 184.650 145.481 1.00 113.60 1115 ASN B N 1
ATOM 9459 C CA . ASN B 2 934 ? 132.410 184.528 144.056 1.00 114.45 1115 ASN B CA 1
ATOM 9460 C C . ASN B 2 934 ? 131.456 183.379 143.744 1.00 114.06 1115 ASN B C 1
ATOM 9461 O O . ASN B 2 934 ? 130.453 183.576 143.052 1.00 116.16 1115 ASN B O 1
ATOM 9466 N N . GLU B 2 935 ? 131.749 182.180 144.240 1.00 111.12 1116 GLU B N 1
ATOM 9467 C CA . GLU B 2 935 ? 130.953 181.008 143.909 1.00 111.28 1116 GLU B CA 1
ATOM 9468 C C . GLU B 2 935 ? 129.801 180.781 144.877 1.00 112.51 1116 GLU B C 1
ATOM 9469 O O . GLU B 2 935 ? 128.999 179.867 144.655 1.00 114.89 1116 GLU B O 1
ATOM 9475 N N . LYS B 2 936 ? 129.700 181.588 145.935 1.00 111.33 1117 LYS B N 1
ATOM 9476 C CA . LYS B 2 936 ? 128.650 181.450 146.945 1.00 110.36 1117 LYS B CA 1
ATOM 9477 C C . LYS B 2 936 ? 128.640 180.046 147.545 1.00 108.41 1117 LYS B C 1
ATOM 9478 O O . LYS B 2 936 ? 127.583 179.472 147.814 1.00 112.19 1117 LYS B O 1
ATOM 9484 N N . LEU B 2 937 ? 129.828 179.488 147.756 1.00 105.87 1118 LEU B N 1
ATOM 9485 C CA . LEU B 2 937 ? 129.989 178.163 148.338 1.00 103.61 1118 LEU B CA 1
ATOM 9486 C C . LEU B 2 937 ? 130.808 178.275 149.613 1.00 108.00 1118 LEU B C 1
ATOM 9487 O O . LEU B 2 937 ? 131.852 178.935 149.629 1.00 113.61 1118 LEU B O 1
ATOM 9492 N N . LYS B 2 938 ? 130.336 177.631 150.676 1.00 104.77 1119 LYS B N 1
ATOM 9493 C CA . LYS B 2 938 ? 131.045 177.586 151.949 1.00 102.81 1119 LYS B CA 1
ATOM 9494 C C . LYS B 2 938 ? 131.796 176.263 152.024 1.00 102.81 1119 LYS B C 1
ATOM 9495 O O . LYS B 2 938 ? 131.180 175.196 152.098 1.00 108.08 1119 LYS B O 1
ATOM 9501 N N . ILE B 2 939 ? 133.122 176.334 152.005 1.00 97.64 1120 ILE B N 1
ATOM 9502 C CA . ILE B 2 939 ? 133.950 175.133 152.007 1.00 97.67 1120 ILE B CA 1
ATOM 9503 C C . ILE B 2 939 ? 133.973 174.555 153.416 1.00 101.11 1120 ILE B C 1
ATOM 9504 O O . ILE B 2 939 ? 134.370 175.232 154.370 1.00 104.92 1120 ILE B O 1
ATOM 9509 N N . THR B 2 940 ? 133.545 173.301 153.547 1.00 100.84 1121 THR B N 1
ATOM 9510 C CA . THR B 2 940 ? 133.574 172.599 154.820 1.00 100.05 1121 THR B CA 1
ATOM 9511 C C . THR B 2 940 ? 134.660 171.538 154.893 1.00 102.23 1121 THR B C 1
ATOM 9512 O O . THR B 2 940 ? 134.922 171.019 155.983 1.00 109.02 1121 THR B O 1
ATOM 9516 N N . MET B 2 941 ? 135.293 171.202 153.772 1.00 97.70 1122 MET B N 1
ATOM 9517 C CA . MET B 2 941 ? 136.378 170.226 153.769 1.00 96.94 1122 MET B CA 1
ATOM 9518 C C . MET B 2 941 ? 137.216 170.459 152.523 1.00 97.36 1122 MET B C 1
ATOM 9519 O O . MET B 2 941 ? 136.704 170.354 151.404 1.00 101.90 1122 MET B O 1
ATOM 9524 N N . LEU B 2 942 ? 138.489 170.789 152.716 1.00 95.79 1123 LEU B N 1
ATOM 9525 C CA . LEU B 2 942 ? 139.424 171.035 151.628 1.00 91.50 1123 LEU B CA 1
ATOM 9526 C C . LEU B 2 942 ? 140.556 170.024 151.721 1.00 93.52 1123 LEU B C 1
ATOM 9527 O O . LEU B 2 942 ? 141.184 169.888 152.775 1.00 100.08 1123 LEU B O 1
ATOM 9532 N N . SER B 2 943 ? 140.813 169.318 150.623 1.00 91.64 1124 SER B N 1
ATOM 9533 C CA . SER B 2 943 ? 141.787 168.239 150.606 1.00 92.89 1124 SER B CA 1
ATOM 9534 C C . SER B 2 943 ? 142.663 168.337 149.366 1.00 92.67 1124 SER B C 1
ATOM 9535 O O . SER B 2 943 ? 142.264 168.902 148.344 1.00 98.83 1124 SER B O 1
ATOM 9538 N N . GLN B 2 944 ? 143.866 167.778 149.471 1.00 92.02 1125 GLN B N 1
ATOM 9539 C CA . GLN B 2 944 ? 144.827 167.725 148.370 1.00 91.96 1125 GLN B CA 1
ATOM 9540 C C . GLN B 2 944 ? 145.353 166.296 148.292 1.00 96.39 1125 GLN B C 1
ATOM 9541 O O . GLN B 2 944 ? 146.246 165.916 149.054 1.00 100.20 1125 GLN B O 1
ATOM 9547 N N . GLY B 2 945 ? 144.805 165.512 147.371 1.00 97.80 1126 GLY B N 1
ATOM 9548 C CA . GLY B 2 945 ? 145.174 164.107 147.305 1.00 97.96 1126 GLY B CA 1
ATOM 9549 C C . GLY B 2 945 ? 144.651 163.372 148.522 1.00 98.86 1126 GLY B C 1
ATOM 9550 O O . GLY B 2 945 ? 143.460 163.434 148.847 1.00 99.72 1126 GLY B O 1
ATOM 9551 N N . VAL B 2 946 ? 145.547 162.662 149.212 1.00 98.59 1127 VAL B N 1
ATOM 9552 C CA . VAL B 2 946 ? 145.170 161.971 150.443 1.00 100.62 1127 VAL B CA 1
ATOM 9553 C C . VAL B 2 946 ? 145.229 162.874 151.662 1.00 99.28 1127 VAL B C 1
ATOM 9554 O O . VAL B 2 946 ? 144.787 162.467 152.744 1.00 100.22 1127 VAL B O 1
ATOM 9558 N N . SER B 2 947 ? 145.758 164.085 151.520 1.00 97.00 1128 SER B N 1
ATOM 9559 C CA . SER B 2 947 ? 145.909 164.999 152.639 1.00 93.58 1128 SER B CA 1
ATOM 9560 C C . SER B 2 947 ? 144.595 165.718 152.933 1.00 94.11 1128 SER B C 1
ATOM 9561 O O . SER B 2 947 ? 143.616 165.621 152.189 1.00 100.88 1128 SER B O 1
ATOM 9564 N N . MET B 2 948 ? 144.582 166.450 154.046 1.00 92.81 1129 MET B N 1
ATOM 9565 C CA . MET B 2 948 ? 143.415 167.211 154.491 1.00 93.68 1129 MET B CA 1
ATOM 9566 C C . MET B 2 948 ? 143.900 168.572 154.980 1.00 97.29 1129 MET B C 1
ATOM 9567 O O . MET B 2 948 ? 144.373 168.697 156.113 1.00 105.63 1129 MET B O 1
ATOM 9572 N N . LEU B 2 949 ? 143.782 169.590 154.127 1.00 94.19 1130 LEU B N 1
ATOM 9573 C CA . LEU B 2 949 ? 144.261 170.919 154.490 1.00 93.94 1130 LEU B CA 1
ATOM 9574 C C . LEU B 2 949 ? 143.334 171.606 155.485 1.00 96.53 1130 LEU B C 1
ATOM 9575 O O . LEU B 2 949 ? 143.802 172.304 156.391 1.00 99.28 1130 LEU B O 1
ATOM 9580 N N . TYR B 2 950 ? 142.025 171.424 155.334 1.00 98.11 1131 TYR B N 1
ATOM 9581 C CA . TYR B 2 950 ? 141.056 172.149 156.141 1.00 96.27 1131 TYR B CA 1
ATOM 9582 C C . TYR B 2 950 ? 139.794 171.311 156.274 1.00 99.84 1131 TYR B C 1
ATOM 9583 O O . TYR B 2 950 ? 139.441 170.550 155.371 1.00 104.16 1131 TYR B O 1
ATOM 9592 N N . SER B 2 951 ? 139.123 171.453 157.413 1.00 100.04 1132 SER B N 1
ATOM 9593 C CA . SER B 2 951 ? 137.883 170.732 157.661 1.00 99.41 1132 SER B CA 1
ATOM 9594 C C . SER B 2 951 ? 137.114 171.442 158.764 1.00 102.92 1132 SER B C 1
ATOM 9595 O O . SER B 2 951 ? 137.660 172.277 159.489 1.00 105.97 1132 SER B O 1
ATOM 9598 N N . PHE B 2 952 ? 135.830 171.098 158.877 1.00 104.54 1133 PHE B N 1
ATOM 9599 C CA . PHE B 2 952 ? 134.986 171.709 159.896 1.00 105.17 1133 PHE B CA 1
ATOM 9600 C C . PHE B 2 952 ? 135.269 171.166 161.290 1.00 110.39 1133 PHE B C 1
ATOM 9601 O O . PHE B 2 952 ? 134.983 171.852 162.276 1.00 113.57 1133 PHE B O 1
ATOM 9609 N N . PHE B 2 953 ? 135.819 169.958 161.397 1.00 109.89 1134 PHE B N 1
ATOM 9610 C CA . PHE B 2 953 ? 136.086 169.331 162.684 1.00 108.04 1134 PHE B CA 1
ATOM 9611 C C . PHE B 2 953 ? 137.555 169.392 163.081 1.00 111.69 1134 PHE B C 1
ATOM 9612 O O . PHE B 2 953 ? 137.953 168.727 164.042 1.00 115.56 1134 PHE B O 1
ATOM 9620 N N . MET B 2 954 ? 138.367 170.166 162.367 1.00 112.29 1135 MET B N 1
ATOM 9621 C CA . MET B 2 954 ? 139.775 170.272 162.707 1.00 112.11 1135 MET B CA 1
ATOM 9622 C C . MET B 2 954 ? 139.950 171.056 164.008 1.00 115.80 1135 MET B C 1
ATOM 9623 O O . MET B 2 954 ? 139.088 171.856 164.379 1.00 117.80 1135 MET B O 1
ATOM 9628 N N . PRO B 2 955 ? 141.049 170.828 164.729 1.00 115.12 1136 PRO B N 1
ATOM 9629 C CA . PRO B 2 955 ? 141.275 171.566 165.977 1.00 115.68 1136 PRO B CA 1
ATOM 9630 C C . PRO B 2 955 ? 141.370 173.064 165.733 1.00 118.01 1136 PRO B C 1
ATOM 9631 O O . PRO B 2 955 ? 141.845 173.521 164.691 1.00 121.63 1136 PRO B O 1
ATOM 9635 N N . LYS B 2 956 ? 140.900 173.831 166.719 1.00 116.79 1137 LYS B N 1
ATOM 9636 C CA . LYS B 2 956 ? 140.867 175.284 166.582 1.00 118.91 1137 LYS B CA 1
ATOM 9637 C C . LYS B 2 956 ? 142.269 175.871 166.485 1.00 120.83 1137 LYS B C 1
ATOM 9638 O O . LYS B 2 956 ? 142.498 176.818 165.724 1.00 124.51 1137 LYS B O 1
ATOM 9644 N N . ALA B 2 957 ? 143.218 175.333 167.255 1.00 118.74 1138 ALA B N 1
ATOM 9645 C CA . ALA B 2 957 ? 144.577 175.867 167.238 1.00 118.36 1138 ALA B CA 1
ATOM 9646 C C . ALA B 2 957 ? 145.217 175.708 165.864 1.00 121.55 1138 ALA B C 1
ATOM 9647 O O . ALA B 2 957 ? 145.810 176.652 165.328 1.00 124.39 1138 ALA B O 1
ATOM 9649 N N . LYS B 2 958 ? 145.096 174.518 165.271 1.00 121.11 1139 LYS B N 1
ATOM 9650 C CA . LYS B 2 958 ? 145.667 174.300 163.947 1.00 120.11 1139 LYS B CA 1
ATOM 9651 C C . LYS B 2 958 ? 144.938 175.106 162.882 1.00 118.10 1139 LYS B C 1
ATOM 9652 O O . LYS B 2 958 ? 145.565 175.576 161.926 1.00 119.74 1139 LYS B O 1
ATOM 9658 N N . CYS B 2 959 ? 143.621 175.275 163.027 1.00 118.40 1140 CYS B N 1
ATOM 9659 C CA . CYS B 2 959 ? 142.880 176.113 162.091 1.00 118.61 1140 CYS B CA 1
ATOM 9660 C C . CYS B 2 959 ? 143.366 177.555 162.143 1.00 118.31 1140 CYS B C 1
ATOM 9661 O O . CYS B 2 959 ? 143.561 178.190 161.101 1.00 120.36 1140 CYS B O 1
ATOM 9664 N N . SER B 2 960 ? 143.575 178.087 163.350 1.00 118.53 1141 SER B N 1
ATOM 9665 C CA . SER B 2 960 ? 144.093 179.444 163.480 1.00 116.02 1141 SER B CA 1
ATOM 9666 C C . SER B 2 960 ? 145.509 179.549 162.929 1.00 117.93 1141 SER B C 1
ATOM 9667 O O . SER B 2 960 ? 145.870 180.561 162.319 1.00 119.99 1141 SER B O 1
ATOM 9670 N N . GLU B 2 961 ? 146.327 178.517 163.146 1.00 119.39 1142 GLU B N 1
ATOM 9671 C CA . GLU B 2 961 ? 147.694 178.534 162.636 1.00 119.87 1142 GLU B CA 1
ATOM 9672 C C . GLU B 2 961 ? 147.726 178.537 161.112 1.00 118.60 1142 GLU B C 1
ATOM 9673 O O . GLU B 2 961 ? 148.511 179.274 160.504 1.00 117.43 1142 GLU B O 1
ATOM 9679 N N . ARG B 2 962 ? 146.879 177.726 160.476 1.00 115.72 1143 ARG B N 1
ATOM 9680 C CA . ARG B 2 962 ? 146.962 177.529 159.033 1.00 108.28 1143 ARG B CA 1
ATOM 9681 C C . ARG B 2 962 ? 146.281 178.625 158.224 1.00 108.60 1143 ARG B C 1
ATOM 9682 O O . ARG B 2 962 ? 146.567 178.753 157.029 1.00 112.26 1143 ARG B O 1
ATOM 9690 N N . LEU B 2 963 ? 145.390 179.407 158.833 1.00 108.43 1144 LEU B N 1
ATOM 9691 C CA . LEU B 2 963 ? 144.626 180.389 158.064 1.00 106.03 1144 LEU B CA 1
ATOM 9692 C C . LEU B 2 963 ? 145.493 181.450 157.394 1.00 106.06 1144 LEU B C 1
ATOM 9693 O O . LEU B 2 963 ? 145.302 181.693 156.190 1.00 107.81 1144 LEU B O 1
ATOM 9698 N N . PRO B 2 964 ? 146.437 182.114 158.073 1.00 106.42 1145 PRO B N 1
ATOM 9699 C CA . PRO B 2 964 ? 147.197 183.178 157.399 1.00 107.58 1145 PRO B CA 1
ATOM 9700 C C . PRO B 2 964 ? 148.305 182.681 156.484 1.00 111.72 1145 PRO B C 1
ATOM 9701 O O . PRO B 2 964 ? 148.889 183.497 155.759 1.00 113.70 1145 PRO B O 1
ATOM 9705 N N . LEU B 2 965 ? 148.614 181.389 156.491 1.00 110.71 1146 LEU B N 1
ATOM 9706 C CA . LEU B 2 965 ? 149.709 180.884 155.679 1.00 108.02 1146 LEU B CA 1
ATOM 9707 C C . LEU B 2 965 ? 149.299 180.772 154.211 1.00 107.67 1146 LEU B C 1
ATOM 9708 O O . LEU B 2 965 ? 148.131 180.525 153.902 1.00 106.68 1146 LEU B O 1
ATOM 9713 N N . PRO B 2 966 ? 150.245 180.951 153.291 1.00 105.62 1147 PRO B N 1
ATOM 9714 C CA . PRO B 2 966 ? 149.950 180.707 151.876 1.00 102.43 1147 PRO B CA 1
ATOM 9715 C C . PRO B 2 966 ? 149.637 179.241 151.628 1.00 104.41 1147 PRO B C 1
ATOM 9716 O O . PRO B 2 966 ? 150.082 178.355 152.361 1.00 109.88 1147 PRO B O 1
ATOM 9720 N N . MET B 2 967 ? 148.852 178.993 150.577 1.00 102.67 1148 MET B N 1
ATOM 9721 C CA . MET B 2 967 ? 148.391 177.634 150.309 1.00 100.10 1148 MET B CA 1
ATOM 9722 C C . MET B 2 967 ? 149.545 176.685 150.020 1.00 104.87 1148 MET B C 1
ATOM 9723 O O . MET B 2 967 ? 149.473 175.503 150.371 1.00 109.60 1148 MET B O 1
ATOM 9728 N N . SER B 2 968 ? 150.610 177.171 149.379 1.00 105.64 1149 SER B N 1
ATOM 9729 C CA . SER B 2 968 ? 151.770 176.316 149.143 1.00 107.19 1149 SER B CA 1
ATOM 9730 C C . SER B 2 968 ? 152.412 175.887 150.456 1.00 107.38 1149 SER B C 1
ATOM 9731 O O . SER B 2 968 ? 152.778 174.717 150.626 1.00 107.68 1149 SER B O 1
ATOM 9734 N N . GLU B 2 969 ? 152.549 176.819 151.402 1.00 107.42 1150 GLU B N 1
ATOM 9735 C CA . GLU B 2 969 ? 153.114 176.477 152.704 1.00 105.77 1150 GLU B CA 1
ATOM 9736 C C . GLU B 2 969 ? 152.209 175.512 153.460 1.00 104.60 1150 GLU B C 1
ATOM 9737 O O . GLU B 2 969 ? 152.692 174.592 154.130 1.00 108.19 1150 GLU B O 1
ATOM 9743 N N . VAL B 2 970 ? 150.893 175.709 153.365 1.00 101.08 1151 VAL B N 1
ATOM 9744 C CA . VAL B 2 970 ? 149.954 174.800 154.017 1.00 97.82 1151 VAL B CA 1
ATOM 9745 C C . VAL B 2 970 ? 150.075 173.400 153.431 1.00 99.24 1151 VAL B C 1
ATOM 9746 O O . VAL B 2 970 ? 150.073 172.402 154.162 1.00 104.26 1151 VAL B O 1
ATOM 9750 N N . VAL B 2 971 ? 150.179 173.303 152.104 1.00 97.70 1152 VAL B N 1
ATOM 9751 C CA . VAL B 2 971 ? 150.339 172.003 151.459 1.00 97.03 1152 VAL B CA 1
ATOM 9752 C C . VAL B 2 971 ? 151.640 171.349 151.899 1.00 102.72 1152 VAL B C 1
ATOM 9753 O O . VAL B 2 971 ? 151.680 170.149 152.194 1.00 106.72 1152 VAL B O 1
ATOM 9757 N N . ARG B 2 972 ? 152.724 172.127 151.956 1.00 103.50 1153 ARG B N 1
ATOM 9758 C CA . ARG B 2 972 ? 154.005 171.579 152.391 1.00 103.83 1153 ARG B CA 1
ATOM 9759 C C . ARG B 2 972 ? 153.929 171.056 153.819 1.00 105.24 1153 ARG B C 1
ATOM 9760 O O . ARG B 2 972 ? 154.451 169.978 154.122 1.00 107.14 1153 ARG B O 1
ATOM 9768 N N . ARG B 2 973 ? 153.286 171.811 154.713 1.00 105.39 1154 ARG B N 1
ATOM 9769 C CA . ARG B 2 973 ? 153.165 171.372 156.099 1.00 102.30 1154 ARG B CA 1
ATOM 9770 C C . ARG B 2 973 ? 152.308 170.119 156.217 1.00 102.90 1154 ARG B C 1
ATOM 9771 O O . ARG B 2 973 ? 152.665 169.183 156.942 1.00 106.83 1154 ARG B O 1
ATOM 9779 N N . VAL B 2 974 ? 151.171 170.083 155.520 1.00 99.84 1155 VAL B N 1
ATOM 9780 C CA . VAL B 2 974 ? 150.239 168.971 155.678 1.00 98.28 1155 VAL B CA 1
ATOM 9781 C C . VAL B 2 974 ? 150.798 167.697 155.055 1.00 106.02 1155 VAL B C 1
ATOM 9782 O O . VAL B 2 974 ? 150.737 166.619 155.658 1.00 114.09 1155 VAL B O 1
ATOM 9786 N N . SER B 2 975 ? 151.355 167.793 153.847 1.00 104.95 1156 SER B N 1
ATOM 9787 C CA . SER B 2 975 ? 151.849 166.610 153.152 1.00 105.32 1156 SER B CA 1
ATOM 9788 C C . SER B 2 975 ? 153.215 166.153 153.644 1.00 112.03 1156 SER B C 1
ATOM 9789 O O . SER B 2 975 ? 153.662 165.071 153.249 1.00 117.53 1156 SER B O 1
ATOM 9792 N N . LYS B 2 976 ? 153.882 166.947 154.485 1.00 111.99 1157 LYS B N 1
ATOM 9793 C CA . LYS B 2 976 ? 155.179 166.587 155.062 1.00 113.39 1157 LYS B CA 1
ATOM 9794 C C . LYS B 2 976 ? 156.223 166.317 153.980 1.00 118.38 1157 LYS B C 1
ATOM 9795 O O . LYS B 2 976 ? 157.043 165.404 154.096 1.00 127.23 1157 LYS B O 1
ATOM 9801 N N . ARG B 2 977 ? 156.196 167.117 152.917 1.00 117.88 1158 ARG B N 1
ATOM 9802 C CA . ARG B 2 977 ? 157.177 166.991 151.849 1.00 123.51 1158 ARG B CA 1
ATOM 9803 C C . ARG B 2 977 ? 157.304 168.330 151.139 1.00 126.14 1158 ARG B C 1
ATOM 9804 O O . ARG B 2 977 ? 156.360 169.124 151.111 1.00 124.62 1158 ARG B O 1
ATOM 9812 N N . ARG B 2 978 ? 158.483 168.573 150.573 1.00 130.35 1159 ARG B N 1
ATOM 9813 C CA . ARG B 2 978 ? 158.739 169.837 149.903 1.00 130.45 1159 ARG B CA 1
ATOM 9814 C C . ARG B 2 978 ? 158.043 169.882 148.545 1.00 130.64 1159 ARG B C 1
ATOM 9815 O O . ARG B 2 978 ? 157.721 168.855 147.943 1.00 133.45 1159 ARG B O 1
ATOM 9823 N N . LEU B 2 979 ? 157.814 171.101 148.066 1.00 129.65 1160 LEU B N 1
ATOM 9824 C CA . LEU B 2 979 ? 157.248 171.324 146.743 1.00 131.44 1160 LEU B CA 1
ATOM 9825 C C . LEU B 2 979 ? 158.381 171.414 145.729 1.00 137.57 1160 LEU B C 1
ATOM 9826 O O . LEU B 2 979 ? 159.223 172.315 145.810 1.00 141.07 1160 LEU B O 1
ATOM 9831 N N . GLU B 2 980 ? 158.403 170.482 144.782 1.00 136.68 1161 GLU B N 1
ATOM 9832 C CA . GLU B 2 980 ? 159.450 170.470 143.777 1.00 135.88 1161 GLU B CA 1
ATOM 9833 C C . GLU B 2 980 ? 159.281 171.646 142.815 1.00 136.17 1161 GLU B C 1
ATOM 9834 O O . GLU B 2 980 ? 158.163 172.113 142.584 1.00 136.17 1161 GLU B O 1
ATOM 9840 N N . PRO B 2 981 ? 160.382 172.149 142.250 1.00 135.27 1162 PRO B N 1
ATOM 9841 C CA . PRO B 2 981 ? 160.273 173.295 141.331 1.00 131.60 1162 PRO B CA 1
ATOM 9842 C C . PRO B 2 981 ? 159.442 173.013 140.092 1.00 130.13 1162 PRO B C 1
ATOM 9843 O O . PRO B 2 981 ? 158.892 173.952 139.504 1.00 130.65 1162 PRO B O 1
ATOM 9847 N N . HIS B 2 982 ? 159.332 171.752 139.672 1.00 126.97 1163 HIS B N 1
ATOM 9848 C CA . HIS B 2 982 ? 158.583 171.432 138.463 1.00 125.38 1163 HIS B CA 1
ATOM 9849 C C . HIS B 2 982 ? 157.076 171.531 138.653 1.00 128.79 1163 HIS B C 1
ATOM 9850 O O . HIS B 2 982 ? 156.346 171.528 137.656 1.00 129.62 1163 HIS B O 1
ATOM 9857 N N . GLU B 2 983 ? 156.593 171.615 139.890 1.00 129.94 1164 GLU B N 1
ATOM 9858 C CA . GLU B 2 983 ? 155.160 171.690 140.151 1.00 123.84 1164 GLU B CA 1
ATOM 9859 C C . GLU B 2 983 ? 154.684 173.115 139.900 1.00 123.17 1164 GLU B C 1
ATOM 9860 O O . GLU B 2 983 ? 155.016 174.031 140.659 1.00 126.70 1164 GLU B O 1
ATOM 9866 N N . ARG B 2 984 ? 153.908 173.304 138.835 1.00 121.59 1165 ARG B N 1
ATOM 9867 C CA . ARG B 2 984 ? 153.382 174.614 138.482 1.00 122.83 1165 ARG B CA 1
ATOM 9868 C C . ARG B 2 984 ? 151.940 174.823 138.923 1.00 118.04 1165 ARG B C 1
ATOM 9869 O O . ARG B 2 984 ? 151.432 175.942 138.806 1.00 118.57 1165 ARG B O 1
ATOM 9877 N N . SER B 2 985 ? 151.274 173.785 139.423 1.00 113.66 1166 SER B N 1
ATOM 9878 C CA . SER B 2 985 ? 149.889 173.911 139.852 1.00 105.28 1166 SER B CA 1
ATOM 9879 C C . SER B 2 985 ? 149.567 172.791 140.828 1.00 104.31 1166 SER B C 1
ATOM 9880 O O . SER B 2 985 ? 150.267 171.778 140.894 1.00 110.84 1166 SER B O 1
ATOM 9883 N N . LEU B 2 986 ? 148.490 172.990 141.583 1.00 101.20 1167 LEU B N 1
ATOM 9884 C CA . LEU B 2 986 ? 148.014 172.021 142.557 1.00 96.20 1167 LEU B CA 1
ATOM 9885 C C . LEU B 2 986 ? 146.540 171.742 142.305 1.00 93.99 1167 LEU B C 1
ATOM 9886 O O . LEU B 2 986 ? 145.824 172.572 141.741 1.00 97.45 1167 LEU B O 1
ATOM 9891 N N . VAL B 2 987 ? 146.093 170.563 142.726 1.00 88.94 1168 VAL B N 1
ATOM 9892 C CA . VAL B 2 987 ? 144.712 170.131 142.547 1.00 88.31 1168 VAL B CA 1
ATOM 9893 C C . VAL B 2 987 ? 144.083 169.954 143.920 1.00 92.13 1168 VAL B C 1
ATOM 9894 O O . VAL B 2 987 ? 144.608 169.214 144.761 1.00 97.79 1168 VAL B O 1
ATOM 9898 N N . PHE B 2 988 ? 142.959 170.629 144.145 1.00 85.95 1169 PHE B N 1
ATOM 9899 C CA . PHE B 2 988 ? 142.241 170.571 145.408 1.00 83.68 1169 PHE B CA 1
ATOM 9900 C C . PHE B 2 988 ? 140.841 170.023 145.182 1.00 89.96 1169 PHE B C 1
ATOM 9901 O O . PHE B 2 988 ? 140.204 170.318 144.166 1.00 94.79 1169 PHE B O 1
ATOM 9909 N N . GLU B 2 989 ? 140.368 169.223 146.131 1.00 91.92 1170 GLU B N 1
ATOM 9910 C CA . GLU B 2 989 ? 138.999 168.731 146.144 1.00 89.84 1170 GLU B CA 1
ATOM 9911 C C . GLU B 2 989 ? 138.275 169.346 147.332 1.00 89.39 1170 GLU B C 1
ATOM 9912 O O . GLU B 2 989 ? 138.766 169.280 148.463 1.00 93.61 1170 GLU B O 1
ATOM 9918 N N . ILE B 2 990 ? 137.116 169.943 147.075 1.00 87.54 1171 ILE B N 1
ATOM 9919 C CA . ILE B 2 990 ? 136.381 170.692 148.085 1.00 90.46 1171 ILE B CA 1
ATOM 9920 C C . ILE B 2 990 ? 134.983 170.110 148.228 1.00 97.67 1171 ILE B C 1
ATOM 9921 O O . ILE B 2 990 ? 134.338 169.757 147.234 1.00 106.90 1171 ILE B O 1
ATOM 9926 N N . CYS B 2 991 ? 134.527 169.996 149.471 1.00 96.95 1172 CYS B N 1
ATOM 9927 C CA . CYS B 2 991 ? 133.140 169.688 149.789 1.00 100.84 1172 CYS B CA 1
ATOM 9928 C C . CYS B 2 991 ? 132.496 170.969 150.298 1.00 101.94 1172 CYS B C 1
ATOM 9929 O O . CYS B 2 991 ? 132.971 171.558 151.274 1.00 103.88 1172 CYS B O 1
ATOM 9932 N N . CYS B 2 992 ? 131.425 171.398 149.641 1.00 100.39 1173 CYS B N 1
ATOM 9933 C CA . CYS B 2 992 ? 130.869 172.721 149.862 1.00 99.63 1173 CYS B CA 1
ATOM 9934 C C . CYS B 2 992 ? 129.416 172.639 150.305 1.00 106.39 1173 CYS B C 1
ATOM 9935 O O . CYS B 2 992 ? 128.742 171.619 150.139 1.00 111.13 1173 CYS B O 1
ATOM 9938 N N . ASN B 2 993 ? 128.948 173.742 150.881 1.00 107.33 1174 ASN B N 1
ATOM 9939 C CA . ASN B 2 993 ? 127.556 173.930 151.255 1.00 108.29 1174 ASN B CA 1
ATOM 9940 C C . ASN B 2 993 ? 127.044 175.199 150.591 1.00 113.23 1174 ASN B C 1
ATOM 9941 O O . ASN B 2 993 ? 127.736 176.221 150.576 1.00 115.17 1174 ASN B O 1
ATOM 9946 N N . ASP B 2 994 ? 125.835 175.135 150.043 1.00 118.29 1175 ASP B N 1
ATOM 9947 C CA . ASP B 2 994 ? 125.265 176.301 149.387 1.00 119.68 1175 ASP B CA 1
ATOM 9948 C C . ASP B 2 994 ? 124.813 177.321 150.432 1.00 124.46 1175 ASP B C 1
ATOM 9949 O O . ASP B 2 994 ? 125.034 177.165 151.636 1.00 126.57 1175 ASP B O 1
ATOM 9954 N N . VAL B 2 995 ? 124.171 178.391 149.958 1.00 126.34 1176 VAL B N 1
ATOM 9955 C CA . VAL B 2 995 ? 123.713 179.443 150.861 1.00 128.98 1176 VAL B CA 1
ATOM 9956 C C . VAL B 2 995 ? 122.649 178.919 151.814 1.00 130.51 1176 VAL B C 1
ATOM 9957 O O . VAL B 2 995 ? 122.463 179.462 152.910 1.00 130.66 1176 VAL B O 1
ATOM 9961 N N . ASP B 2 996 ? 121.936 177.864 151.423 1.00 130.35 1177 ASP B N 1
ATOM 9962 C CA . ASP B 2 996 ? 120.875 177.304 152.247 1.00 134.17 1177 ASP B CA 1
ATOM 9963 C C . ASP B 2 996 ? 121.370 176.265 153.246 1.00 133.91 1177 ASP B C 1
ATOM 9964 O O . ASP B 2 996 ? 120.575 175.793 154.066 1.00 136.46 1177 ASP B O 1
ATOM 9969 N N . GLY B 2 997 ? 122.647 175.899 153.202 1.00 129.42 1178 GLY B N 1
ATOM 9970 C CA . GLY B 2 997 ? 123.210 174.967 154.155 1.00 127.70 1178 GLY B CA 1
ATOM 9971 C C . GLY B 2 997 ? 123.202 173.510 153.748 1.00 128.70 1178 GLY B C 1
ATOM 9972 O O . GLY B 2 997 ? 123.469 172.651 154.596 1.00 130.07 1178 GLY B O 1
ATOM 9973 N N . GLU B 2 998 ? 122.905 173.202 152.491 1.00 127.60 1179 GLU B N 1
ATOM 9974 C CA . GLU B 2 998 ? 122.890 171.833 151.999 1.00 126.56 1179 GLU B CA 1
ATOM 9975 C C . GLU B 2 998 ? 124.141 171.548 151.178 1.00 122.26 1179 GLU B C 1
ATOM 9976 O O . GLU B 2 998 ? 124.652 172.416 150.466 1.00 122.12 1179 GLU B O 1
ATOM 9982 N N . ASP B 2 999 ? 124.630 170.316 151.287 1.00 117.33 1180 ASP B N 1
ATOM 9983 C CA . ASP B 2 999 ? 125.831 169.915 150.570 1.00 114.83 1180 ASP B CA 1
ATOM 9984 C C . ASP B 2 999 ? 125.572 169.856 149.070 1.00 113.89 1180 ASP B C 1
ATOM 9985 O O . ASP B 2 999 ? 124.518 169.398 148.621 1.00 116.50 1180 ASP B O 1
ATOM 9990 N N . VAL B 2 1000 ? 126.545 170.326 148.292 1.00 109.06 1181 VAL B N 1
ATOM 9991 C CA . VAL B 2 1000 ? 126.466 170.316 146.836 1.00 104.23 1181 VAL B CA 1
ATOM 9992 C C . VAL B 2 1000 ? 127.794 169.822 146.280 1.00 106.08 1181 VAL B C 1
ATOM 9993 O O . VAL B 2 1000 ? 128.862 170.163 146.799 1.00 107.86 1181 VAL B O 1
ATOM 9997 N N . GLU B 2 1001 ? 127.725 169.014 145.226 1.00 105.11 1182 GLU B N 1
ATOM 9998 C CA . GLU B 2 1001 ? 128.927 168.535 144.559 1.00 102.62 1182 GLU B CA 1
ATOM 9999 C C . GLU B 2 1001 ? 129.431 169.592 143.585 1.00 101.44 1182 GLU B C 1
ATOM 10000 O O . GLU B 2 1001 ? 128.647 170.185 142.838 1.00 104.66 1182 GLU B O 1
ATOM 10006 N N . VAL B 2 1002 ? 130.739 169.827 143.595 1.00 96.02 1183 VAL B N 1
ATOM 10007 C CA . VAL B 2 1002 ? 131.339 170.878 142.776 1.00 92.11 1183 VAL B CA 1
ATOM 10008 C C . VAL B 2 1002 ? 132.588 170.320 142.108 1.00 94.49 1183 VAL B C 1
ATOM 10009 O O . VAL B 2 1002 ? 133.188 169.346 142.591 1.00 96.45 1183 VAL B O 1
ATOM 10013 N N . PRO B 2 1003 ? 133.002 170.908 140.988 1.00 92.13 1184 PRO B N 1
ATOM 10014 C CA . PRO B 2 1003 ? 134.229 170.454 140.327 1.00 88.68 1184 PRO B CA 1
ATOM 10015 C C . PRO B 2 1003 ? 135.460 170.746 141.172 1.00 91.24 1184 PRO B C 1
ATOM 10016 O O . PRO B 2 1003 ? 135.448 171.580 142.079 1.00 97.99 1184 PRO B O 1
ATOM 10020 N N . TYR B 2 1004 ? 136.539 170.032 140.858 1.00 86.42 1185 TYR B N 1
ATOM 10021 C CA . TYR B 2 1004 ? 137.791 170.232 141.567 1.00 85.05 1185 TYR B CA 1
ATOM 10022 C C . TYR B 2 1004 ? 138.397 171.585 141.200 1.00 84.58 1185 TYR B C 1
ATOM 10023 O O . TYR B 2 1004 ? 137.966 172.260 140.262 1.00 90.34 1185 TYR B O 1
ATOM 10032 N N . VAL B 2 1005 ? 139.411 171.984 141.961 1.00 83.08 1186 VAL B N 1
ATOM 10033 C CA . VAL B 2 1005 ? 140.018 173.305 141.849 1.00 84.71 1186 VAL B CA 1
ATOM 10034 C C . VAL B 2 1005 ? 141.446 173.149 141.350 1.00 88.82 1186 VAL B C 1
ATOM 10035 O O . VAL B 2 1005 ? 142.221 172.359 141.902 1.00 94.80 1186 VAL B O 1
ATOM 10039 N N . ARG B 2 1006 ? 141.793 173.900 140.308 1.00 87.10 1187 ARG B N 1
ATOM 10040 C CA . ARG B 2 1006 ? 143.163 173.975 139.816 1.00 88.26 1187 ARG B CA 1
ATOM 10041 C C . ARG B 2 1006 ? 143.778 175.270 140.330 1.00 91.43 1187 ARG B C 1
ATOM 10042 O O . ARG B 2 1006 ? 143.382 176.363 139.914 1.00 96.98 1187 ARG B O 1
ATOM 10050 N N . TYR B 2 1007 ? 144.744 175.144 141.231 1.00 90.37 1188 TYR B N 1
ATOM 10051 C CA . TYR B 2 1007 ? 145.383 176.280 141.878 1.00 92.28 1188 TYR B CA 1
ATOM 10052 C C . TYR B 2 1007 ? 146.728 176.535 141.211 1.00 98.16 1188 TYR B C 1
ATOM 10053 O O . TYR B 2 1007 ? 147.634 175.702 141.298 1.00 104.64 1188 TYR B O 1
ATOM 10062 N N . THR B 2 1008 ? 146.857 177.685 140.557 1.00 99.56 1189 THR B N 1
ATOM 10063 C CA . THR B 2 1008 ? 148.052 178.011 139.790 1.00 103.20 1189 THR B CA 1
ATOM 10064 C C . THR B 2 1008 ? 149.071 178.690 140.696 1.00 110.86 1189 THR B C 1
ATOM 10065 O O . THR B 2 1008 ? 148.810 179.773 141.231 1.00 113.81 1189 THR B O 1
ATOM 10069 N N . LEU B 2 1009 ? 150.227 178.054 140.865 1.00 113.85 1190 LEU B N 1
ATOM 10070 C CA . LEU B 2 1009 ? 151.299 178.655 141.636 1.00 115.98 1190 LEU B CA 1
ATOM 10071 C C . LEU B 2 1009 ? 151.864 179.866 140.894 1.00 121.91 1190 LEU B C 1
ATOM 10072 O O . LEU B 2 1009 ? 151.932 179.873 139.662 1.00 123.47 1190 LEU B O 1
ATOM 10077 N N . PRO B 2 1010 ? 152.279 180.911 141.625 1.00 125.22 1191 PRO B N 1
ATOM 10078 C CA . PRO B 2 1010 ? 152.807 182.124 140.993 1.00 130.45 1191 PRO B CA 1
ATOM 10079 C C . PRO B 2 1010 ? 154.162 181.898 140.332 1.00 135.83 1191 PRO B C 1
ATOM 10080 O O . PRO B 2 1010 ? 154.935 181.036 140.749 1.00 135.57 1191 PRO B O 1
ATOM 10085 N N . ARG C 3 74 ? 127.232 135.413 160.926 1.00 198.81 74 ARG C N 1
ATOM 10086 C CA . ARG C 3 74 ? 127.926 134.327 161.604 1.00 195.64 74 ARG C CA 1
ATOM 10087 C C . ARG C 3 74 ? 129.089 133.662 160.838 1.00 191.54 74 ARG C C 1
ATOM 10088 O O . ARG C 3 74 ? 129.503 132.565 161.204 1.00 188.25 74 ARG C O 1
ATOM 10096 N N . GLY C 3 75 ? 129.606 134.267 159.766 1.00 188.06 75 GLY C N 1
ATOM 10097 C CA . GLY C 3 75 ? 130.614 133.653 158.882 1.00 186.33 75 GLY C CA 1
ATOM 10098 C C . GLY C 3 75 ? 132.070 134.072 159.137 1.00 182.78 75 GLY C C 1
ATOM 10099 O O . GLY C 3 75 ? 132.422 135.218 158.867 1.00 174.87 75 GLY C O 1
ATOM 10100 N N . ALA C 3 76 ? 132.918 133.127 159.560 1.00 182.79 76 ALA C N 1
ATOM 10101 C CA . ALA C 3 76 ? 134.383 133.234 159.680 1.00 174.16 76 ALA C CA 1
ATOM 10102 C C . ALA C 3 76 ? 135.046 131.843 159.536 1.00 170.79 76 ALA C C 1
ATOM 10103 O O . ALA C 3 76 ? 134.398 130.837 159.824 1.00 165.66 76 ALA C O 1
ATOM 10105 N N . MET D 3 1 ? 107.263 138.998 127.585 1.00 139.46 1 MET E N 1
ATOM 10106 C CA . MET D 3 1 ? 108.490 139.034 126.799 1.00 136.20 1 MET E CA 1
ATOM 10107 C C . MET D 3 1 ? 109.622 138.294 127.505 1.00 133.84 1 MET E C 1
ATOM 10108 O O . MET D 3 1 ? 109.650 138.207 128.731 1.00 137.18 1 MET E O 1
ATOM 10113 N N . GLN D 3 2 ? 110.550 137.756 126.718 1.00 128.96 2 GLN E N 1
ATOM 10114 C CA . GLN D 3 2 ? 111.700 137.038 127.243 1.00 125.14 2 GLN E CA 1
ATOM 10115 C C . GLN D 3 2 ? 112.929 137.409 126.428 1.00 122.54 2 GLN E C 1
ATOM 10116 O O . GLN D 3 2 ? 112.893 137.392 125.195 1.00 125.22 2 GLN E O 1
ATOM 10122 N N . ILE D 3 3 ? 114.016 137.749 127.123 1.00 117.80 3 ILE E N 1
ATOM 10123 C CA . ILE D 3 3 ? 115.256 138.162 126.484 1.00 111.92 3 ILE E CA 1
ATOM 10124 C C . ILE D 3 3 ? 116.388 137.279 126.990 1.00 110.90 3 ILE E C 1
ATOM 10125 O O . ILE D 3 3 ? 116.273 136.600 128.012 1.00 114.48 3 ILE E O 1
ATOM 10130 N N . PHE D 3 4 ? 117.494 137.297 126.252 1.00 109.11 4 PHE E N 1
ATOM 10131 C CA . PHE D 3 4 ? 118.676 136.514 126.580 1.00 105.74 4 PHE E CA 1
ATOM 10132 C C . PHE D 3 4 ? 119.853 137.446 126.826 1.00 103.53 4 PHE E C 1
ATOM 10133 O O . PHE D 3 4 ? 119.995 138.470 126.154 1.00 108.79 4 PHE E O 1
ATOM 10141 N N . VAL D 3 5 ? 120.690 137.089 127.796 1.00 100.04 5 VAL E N 1
ATOM 10142 C CA . VAL D 3 5 ? 121.899 137.834 128.119 1.00 98.12 5 VAL E CA 1
ATOM 10143 C C . VAL D 3 5 ? 123.086 136.894 127.973 1.00 102.10 5 VAL E C 1
ATOM 10144 O O . VAL D 3 5 ? 123.132 135.841 128.618 1.00 108.90 5 VAL E O 1
ATOM 10148 N N . LYS D 3 6 ? 124.040 137.224 127.102 1.00 99.43 6 LYS E N 1
ATOM 10149 C CA . LYS D 3 6 ? 125.264 136.441 126.898 1.00 98.83 6 LYS E CA 1
ATOM 10150 C C . LYS D 3 6 ? 126.433 137.109 127.603 1.00 97.50 6 LYS E C 1
ATOM 10151 O O . LYS D 3 6 ? 126.715 138.276 127.380 1.00 99.58 6 LYS E O 1
ATOM 10157 N N . THR D 3 7 ? 127.134 136.376 128.452 1.00 97.59 7 THR E N 1
ATOM 10158 C CA . THR D 3 7 ? 128.327 136.881 129.154 1.00 99.74 7 THR E CA 1
ATOM 10159 C C . THR D 3 7 ? 129.546 136.829 128.229 1.00 101.53 7 THR E C 1
ATOM 10160 O O . THR D 3 7 ? 129.571 136.010 127.317 1.00 106.22 7 THR E O 1
ATOM 10164 N N . LEU D 3 8 ? 130.586 137.643 128.438 1.00 98.76 8 LEU E N 1
ATOM 10165 C CA . LEU D 3 8 ? 131.791 137.618 127.587 1.00 97.30 8 LEU E CA 1
ATOM 10166 C C . LEU D 3 8 ? 132.527 136.257 127.585 1.00 102.73 8 LEU E C 1
ATOM 10167 O O . LEU D 3 8 ? 133.186 135.904 126.612 1.00 105.20 8 LEU E O 1
ATOM 10172 N N . THR D 3 9 ? 132.363 135.444 128.628 1.00 105.09 9 THR E N 1
ATOM 10173 C CA . THR D 3 9 ? 132.808 134.037 128.707 1.00 104.84 9 THR E CA 1
ATOM 10174 C C . THR D 3 9 ? 131.871 133.015 128.038 1.00 106.15 9 THR E C 1
ATOM 10175 O O . THR D 3 9 ? 132.213 131.842 127.963 1.00 108.06 9 THR E O 1
ATOM 10179 N N . GLY D 3 10 ? 130.709 133.421 127.518 1.00 107.37 10 GLY E N 1
ATOM 10180 C CA . GLY D 3 10 ? 129.825 132.583 126.695 1.00 110.71 10 GLY E CA 1
ATOM 10181 C C . GLY D 3 10 ? 128.654 131.888 127.401 1.00 116.77 10 GLY E C 1
ATOM 10182 O O . GLY D 3 10 ? 127.934 131.119 126.764 1.00 120.73 10 GLY E O 1
ATOM 10183 N N . LYS D 3 11 ? 128.416 132.156 128.688 1.00 114.16 11 LYS E N 1
ATOM 10184 C CA . LYS D 3 11 ? 127.261 131.665 129.425 1.00 116.84 11 LYS E CA 1
ATOM 10185 C C . LYS D 3 11 ? 126.009 132.456 129.053 1.00 115.42 11 LYS E C 1
ATOM 10186 O O . LYS D 3 11 ? 126.035 133.683 128.929 1.00 114.80 11 LYS E O 1
ATOM 10192 N N . THR D 3 12 ? 124.904 131.735 128.877 1.00 115.16 12 THR E N 1
ATOM 10193 C CA . THR D 3 12 ? 123.642 132.311 128.433 1.00 115.35 12 THR E CA 1
ATOM 10194 C C . THR D 3 12 ? 122.651 132.351 129.588 1.00 117.53 12 THR E C 1
ATOM 10195 O O . THR D 3 12 ? 122.507 131.375 130.331 1.00 121.92 12 THR E O 1
ATOM 10199 N N . ILE D 3 13 ? 121.970 133.486 129.732 1.00 115.35 13 ILE E N 1
ATOM 10200 C CA . ILE D 3 13 ? 121.000 133.717 130.795 1.00 112.73 13 ILE E CA 1
ATOM 10201 C C . ILE D 3 13 ? 119.674 134.105 130.157 1.00 114.09 13 ILE E C 1
ATOM 10202 O O . ILE D 3 13 ? 119.644 134.879 129.195 1.00 116.60 13 ILE E O 1
ATOM 10207 N N . THR D 3 14 ? 118.580 133.567 130.685 1.00 114.87 14 THR E N 1
ATOM 10208 C CA . THR D 3 14 ? 117.242 133.863 130.191 1.00 116.01 14 THR E CA 1
ATOM 10209 C C . THR D 3 14 ? 116.487 134.683 131.227 1.00 116.86 14 THR E C 1
ATOM 10210 O O . THR D 3 14 ? 116.360 134.263 132.380 1.00 120.87 14 THR E O 1
ATOM 10214 N N . LEU D 3 15 ? 115.978 135.840 130.814 1.00 115.01 15 LEU E N 1
ATOM 10215 C CA . LEU D 3 15 ? 115.249 136.740 131.696 1.00 113.89 15 LEU E CA 1
ATOM 10216 C C . LEU D 3 15 ? 113.820 136.904 131.203 1.00 121.16 15 LEU E C 1
ATOM 10217 O O . LEU D 3 15 ? 113.556 136.836 129.999 1.00 125.88 15 LEU E O 1
ATOM 10222 N N . GLU D 3 16 ? 112.900 137.118 132.140 1.00 123.97 16 GLU E N 1
ATOM 10223 C CA . GLU D 3 16 ? 111.497 137.386 131.833 1.00 130.01 16 GLU E CA 1
ATOM 10224 C C . GLU D 3 16 ? 111.217 138.842 132.186 1.00 131.74 16 GLU E C 1
ATOM 10225 O O . GLU D 3 16 ? 111.137 139.202 133.364 1.00 134.20 16 GLU E O 1
ATOM 10231 N N . VAL D 3 17 ? 111.186 139.688 131.164 1.00 132.64 17 VAL E N 1
ATOM 10232 C CA . VAL D 3 17 ? 111.040 141.138 131.421 1.00 132.46 17 VAL E CA 1
ATOM 10233 C C . VAL D 3 17 ? 109.792 141.632 130.706 1.00 138.17 17 VAL E C 1
ATOM 10234 O O . VAL D 3 17 ? 109.143 140.822 130.039 1.00 140.33 17 VAL E O 1
ATOM 10238 N N . GLU D 3 18 ? 109.486 142.912 130.854 1.00 140.60 18 GLU E N 1
ATOM 10239 C CA . GLU D 3 18 ? 108.334 143.502 130.143 1.00 142.90 18 GLU E CA 1
ATOM 10240 C C . GLU D 3 18 ? 108.873 144.688 129.360 1.00 141.09 18 GLU E C 1
ATOM 10241 O O . GLU D 3 18 ? 109.866 145.272 129.799 1.00 141.91 18 GLU E O 1
ATOM 10247 N N . PRO D 3 19 ? 108.235 145.122 128.267 1.00 139.55 19 PRO E N 1
ATOM 10248 C CA . PRO D 3 19 ? 108.825 146.163 127.447 1.00 139.89 19 PRO E CA 1
ATOM 10249 C C . PRO D 3 19 ? 108.951 147.496 128.131 1.00 140.23 19 PRO E C 1
ATOM 10250 O O . PRO D 3 19 ? 109.364 148.460 127.480 1.00 137.74 19 PRO E O 1
ATOM 10254 N N . SER D 3 20 ? 108.618 147.565 129.410 1.00 140.73 20 SER E N 1
ATOM 10255 C CA . SER D 3 20 ? 108.615 148.875 130.095 1.00 138.46 20 SER E CA 1
ATOM 10256 C C . SER D 3 20 ? 109.461 148.806 131.360 1.00 138.69 20 SER E C 1
ATOM 10257 O O . SER D 3 20 ? 109.473 149.783 132.109 1.00 141.25 20 SER E O 1
ATOM 10260 N N . ASP D 3 21 ? 110.143 147.693 131.571 1.00 139.04 21 ASP E N 1
ATOM 10261 C CA . ASP D 3 21 ? 111.032 147.586 132.743 1.00 138.91 21 ASP E CA 1
ATOM 10262 C C . ASP D 3 21 ? 112.116 148.640 132.611 1.00 130.86 21 ASP E C 1
ATOM 10263 O O . ASP D 3 21 ? 112.328 149.129 131.509 1.00 128.73 21 ASP E O 1
ATOM 10268 N N . THR D 3 22 ? 112.772 148.975 133.704 1.00 127.97 22 THR E N 1
ATOM 10269 C CA . THR D 3 22 ? 113.880 149.913 133.597 1.00 126.90 22 THR E CA 1
ATOM 10270 C C . THR D 3 22 ? 115.149 149.129 133.664 1.00 125.69 22 THR E C 1
ATOM 10271 O O . THR D 3 22 ? 115.105 147.985 134.106 1.00 127.48 22 THR E O 1
ATOM 10275 N N . ILE D 3 23 ? 116.245 149.724 133.249 1.00 123.74 23 ILE E N 1
ATOM 10276 C CA . ILE D 3 23 ? 117.552 149.080 133.242 1.00 120.81 23 ILE E CA 1
ATOM 10277 C C . ILE D 3 23 ? 117.941 148.657 134.650 1.00 124.14 23 ILE E C 1
ATOM 10278 O O . ILE D 3 23 ? 118.602 147.631 134.836 1.00 125.95 23 ILE E O 1
ATOM 10283 N N . GLU D 3 24 ? 117.528 149.424 135.662 1.00 124.90 24 GLU E N 1
ATOM 10284 C CA . GLU D 3 24 ? 117.782 149.023 137.042 1.00 126.41 24 GLU E CA 1
ATOM 10285 C C . GLU D 3 24 ? 117.098 147.700 137.362 1.00 124.78 24 GLU E C 1
ATOM 10286 O O . GLU D 3 24 ? 117.692 146.821 137.998 1.00 125.87 24 GLU E O 1
ATOM 10292 N N . ASN D 3 25 ? 115.848 147.538 136.921 1.00 121.54 25 ASN E N 1
ATOM 10293 C CA . ASN D 3 25 ? 115.140 146.279 137.134 1.00 121.67 25 ASN E CA 1
ATOM 10294 C C . ASN D 3 25 ? 115.831 145.130 136.413 1.00 120.42 25 ASN E C 1
ATOM 10295 O O . ASN D 3 25 ? 115.947 144.023 136.957 1.00 123.10 25 ASN E O 1
ATOM 10300 N N . VAL D 3 26 ? 116.281 145.369 135.179 1.00 117.00 26 VAL E N 1
ATOM 10301 C CA . VAL D 3 26 ? 116.978 144.323 134.434 1.00 112.74 26 VAL E CA 1
ATOM 10302 C C . VAL D 3 26 ? 118.252 143.913 135.161 1.00 114.40 26 VAL E C 1
ATOM 10303 O O . VAL D 3 26 ? 118.554 142.720 135.301 1.00 118.19 26 VAL E O 1
ATOM 10307 N N . LYS D 3 27 ? 119.010 144.895 135.650 1.00 112.84 27 LYS E N 1
ATOM 10308 C CA . LYS D 3 27 ? 120.233 144.593 136.382 1.00 114.94 27 LYS E CA 1
ATOM 10309 C C . LYS D 3 27 ? 119.935 143.841 137.674 1.00 118.14 27 LYS E C 1
ATOM 10310 O O . LYS D 3 27 ? 120.707 142.970 138.078 1.00 121.93 27 LYS E O 1
ATOM 10316 N N . ALA D 3 28 ? 118.823 144.164 138.341 1.00 115.17 28 ALA E N 1
ATOM 10317 C CA . ALA D 3 28 ? 118.465 143.441 139.561 1.00 116.15 28 ALA E CA 1
ATOM 10318 C C . ALA D 3 28 ? 118.096 141.988 139.267 1.00 119.10 28 ALA E C 1
ATOM 10319 O O . ALA D 3 28 ? 118.448 141.078 140.034 1.00 124.10 28 ALA E O 1
ATOM 10321 N N . LYS D 3 29 ? 117.369 141.751 138.173 1.00 114.95 29 LYS E N 1
ATOM 10322 C CA . LYS D 3 29 ? 117.075 140.373 137.785 1.00 113.55 29 LYS E CA 1
ATOM 10323 C C . LYS D 3 29 ? 118.358 139.622 137.447 1.00 117.25 29 LYS E C 1
ATOM 10324 O O . LYS D 3 29 ? 118.515 138.435 137.780 1.00 121.67 29 LYS E O 1
ATOM 10330 N N . ILE D 3 30 ? 119.294 140.302 136.788 1.00 116.01 30 ILE E N 1
ATOM 10331 C CA . ILE D 3 30 ? 120.592 139.692 136.525 1.00 113.31 30 ILE E CA 1
ATOM 10332 C C . ILE D 3 30 ? 121.312 139.397 137.833 1.00 119.67 30 ILE E C 1
ATOM 10333 O O . ILE D 3 30 ? 122.028 138.398 137.951 1.00 125.60 30 ILE E O 1
ATOM 10338 N N . GLN D 3 31 ? 121.174 140.280 138.822 1.00 121.21 31 GLN E N 1
ATOM 10339 C CA . GLN D 3 31 ? 121.872 140.056 140.080 1.00 123.47 31 GLN E CA 1
ATOM 10340 C C . GLN D 3 31 ? 121.328 138.827 140.792 1.00 127.54 31 GLN E C 1
ATOM 10341 O O . GLN D 3 31 ? 122.104 138.019 141.312 1.00 130.63 31 GLN E O 1
ATOM 10347 N N . ASP D 3 32 ? 120.001 138.646 140.790 1.00 128.02 32 ASP E N 1
ATOM 10348 C CA . ASP D 3 32 ? 119.447 137.372 141.249 1.00 129.66 32 ASP E CA 1
ATOM 10349 C C . ASP D 3 32 ? 120.063 136.198 140.508 1.00 130.32 32 ASP E C 1
ATOM 10350 O O . ASP D 3 32 ? 120.513 135.229 141.136 1.00 134.91 32 ASP E O 1
ATOM 10355 N N . LYS D 3 33 ? 120.080 136.251 139.181 1.00 127.07 33 LYS E N 1
ATOM 10356 C CA . LYS D 3 33 ? 120.425 135.015 138.490 1.00 126.24 33 LYS E CA 1
ATOM 10357 C C . LYS D 3 33 ? 121.925 134.724 138.466 1.00 129.88 33 LYS E C 1
ATOM 10358 O O . LYS D 3 33 ? 122.297 133.559 138.294 1.00 135.84 33 LYS E O 1
ATOM 10364 N N . GLU D 3 34 ? 122.776 135.744 138.614 1.00 128.30 34 GLU E N 1
ATOM 10365 C CA . GLU D 3 34 ? 124.237 135.590 138.586 1.00 131.54 34 GLU E CA 1
ATOM 10366 C C . GLU D 3 34 ? 124.946 135.987 139.875 1.00 135.00 34 GLU E C 1
ATOM 10367 O O . GLU D 3 34 ? 125.738 135.185 140.379 1.00 140.80 34 GLU E O 1
ATOM 10373 N N . GLY D 3 35 ? 124.715 137.185 140.416 1.00 131.65 35 GLY E N 1
ATOM 10374 C CA . GLY D 3 35 ? 125.413 137.586 141.621 1.00 132.91 35 GLY E CA 1
ATOM 10375 C C . GLY D 3 35 ? 126.364 138.757 141.495 1.00 131.15 35 GLY E C 1
ATOM 10376 O O . GLY D 3 35 ? 127.054 139.074 142.467 1.00 132.86 35 GLY E O 1
ATOM 10377 N N . ILE D 3 36 ? 126.437 139.411 140.340 1.00 129.17 36 ILE E N 1
ATOM 10378 C CA . ILE D 3 36 ? 127.243 140.618 140.177 1.00 125.85 36 ILE E CA 1
ATOM 10379 C C . ILE D 3 36 ? 126.407 141.807 140.641 1.00 123.66 36 ILE E C 1
ATOM 10380 O O . ILE D 3 36 ? 125.212 141.870 140.314 1.00 125.76 36 ILE E O 1
ATOM 10385 N N . PRO D 3 37 ? 126.974 142.745 141.397 1.00 121.52 37 PRO E N 1
ATOM 10386 C CA . PRO D 3 37 ? 126.220 143.939 141.758 1.00 122.22 37 PRO E CA 1
ATOM 10387 C C . PRO D 3 37 ? 125.864 144.740 140.518 1.00 121.26 37 PRO E C 1
ATOM 10388 O O . PRO D 3 37 ? 126.580 144.692 139.502 1.00 124.74 37 PRO E O 1
ATOM 10392 N N . PRO D 3 38 ? 124.754 145.480 140.557 1.00 119.88 38 PRO E N 1
ATOM 10393 C CA . PRO D 3 38 ? 124.325 146.220 139.357 1.00 120.90 38 PRO E CA 1
ATOM 10394 C C . PRO D 3 38 ? 125.343 147.229 138.857 1.00 122.38 38 PRO E C 1
ATOM 10395 O O . PRO D 3 38 ? 125.382 147.508 137.652 1.00 123.72 38 PRO E O 1
ATOM 10399 N N . ASP D 3 39 ? 126.170 147.790 139.740 1.00 121.42 39 ASP E N 1
ATOM 10400 C CA . ASP D 3 39 ? 127.142 148.789 139.308 1.00 125.07 39 ASP E CA 1
ATOM 10401 C C . ASP D 3 39 ? 128.372 148.181 138.644 1.00 125.50 39 ASP E C 1
ATOM 10402 O O . ASP D 3 39 ? 129.197 148.931 138.111 1.00 126.20 39 ASP E O 1
ATOM 10407 N N . GLN D 3 40 ? 128.515 146.857 138.662 1.00 123.29 40 GLN E N 1
ATOM 10408 C CA . GLN D 3 40 ? 129.609 146.175 137.983 1.00 119.72 40 GLN E CA 1
ATOM 10409 C C . GLN D 3 40 ? 129.173 145.533 136.672 1.00 116.83 40 GLN E C 1
ATOM 10410 O O . GLN D 3 40 ? 129.951 144.784 136.072 1.00 122.56 40 GLN E O 1
ATOM 10416 N N . GLN D 3 41 ? 127.955 145.802 136.214 1.00 112.68 41 GLN E N 1
ATOM 10417 C CA . GLN D 3 41 ? 127.410 145.172 135.019 1.00 108.47 41 GLN E CA 1
ATOM 10418 C C . GLN D 3 41 ? 127.445 146.153 133.857 1.00 107.76 41 GLN E C 1
ATOM 10419 O O . GLN D 3 41 ? 127.059 147.317 134.008 1.00 110.38 41 GLN E O 1
ATOM 10425 N N . ARG D 3 42 ? 127.910 145.682 132.703 1.00 104.61 42 ARG E N 1
ATOM 10426 C CA . ARG D 3 42 ? 127.956 146.474 131.477 1.00 99.45 42 ARG E CA 1
ATOM 10427 C C . ARG D 3 42 ? 127.143 145.737 130.419 1.00 97.09 42 ARG E C 1
ATOM 10428 O O . ARG D 3 42 ? 127.576 144.702 129.905 1.00 98.91 42 ARG E O 1
ATOM 10436 N N . LEU D 3 43 ? 125.967 146.265 130.095 1.00 92.40 43 LEU E N 1
ATOM 10437 C CA . LEU D 3 43 ? 125.082 145.654 129.115 1.00 92.23 43 LEU E CA 1
ATOM 10438 C C . LEU D 3 43 ? 125.215 146.363 127.774 1.00 93.49 43 LEU E C 1
ATOM 10439 O O . LEU D 3 43 ? 125.087 147.587 127.690 1.00 98.57 43 LEU E O 1
ATOM 10444 N N . ILE D 3 44 ? 125.529 145.610 126.733 1.00 89.66 44 ILE E N 1
ATOM 10445 C CA . ILE D 3 44 ? 125.680 146.107 125.375 1.00 85.05 44 ILE E CA 1
ATOM 10446 C C . ILE D 3 44 ? 124.528 145.578 124.540 1.00 90.76 44 ILE E C 1
ATOM 10447 O O . ILE D 3 44 ? 124.206 144.393 124.606 1.00 98.58 44 ILE E O 1
ATOM 10452 N N . PHE D 3 45 ? 123.927 146.437 123.730 1.00 90.04 45 PHE E N 1
ATOM 10453 C CA . PHE D 3 45 ? 122.895 146.035 122.782 1.00 93.19 45 PHE E CA 1
ATOM 10454 C C . PHE D 3 45 ? 122.940 146.956 121.575 1.00 95.81 45 PHE E C 1
ATOM 10455 O O . PHE D 3 45 ? 122.795 148.174 121.719 1.00 99.99 45 PHE E O 1
ATOM 10463 N N . ALA D 3 46 ? 123.131 146.370 120.392 1.00 94.94 46 ALA E N 1
ATOM 10464 C CA . ALA D 3 46 ? 123.093 147.098 119.123 1.00 97.59 46 ALA E CA 1
ATOM 10465 C C . ALA D 3 46 ? 124.066 148.274 119.116 1.00 99.14 46 ALA E C 1
ATOM 10466 O O . ALA D 3 46 ? 123.748 149.371 118.653 1.00 100.97 46 ALA E O 1
ATOM 10468 N N . GLY D 3 47 ? 125.269 148.044 119.636 1.00 96.36 47 GLY E N 1
ATOM 10469 C CA . GLY D 3 47 ? 126.289 149.068 119.656 1.00 94.42 47 GLY E CA 1
ATOM 10470 C C . GLY D 3 47 ? 126.090 150.156 120.686 1.00 96.79 47 GLY E C 1
ATOM 10471 O O . GLY D 3 47 ? 126.806 151.164 120.642 1.00 101.15 47 GLY E O 1
ATOM 10472 N N . LYS D 3 48 ? 125.147 149.991 121.606 1.00 97.35 48 LYS E N 1
ATOM 10473 C CA . LYS D 3 48 ? 124.861 150.974 122.640 1.00 94.63 48 LYS E CA 1
ATOM 10474 C C . LYS D 3 48 ? 125.094 150.343 124.004 1.00 96.17 48 LYS E C 1
ATOM 10475 O O . LYS D 3 48 ? 124.829 149.151 124.193 1.00 100.55 48 LYS E O 1
ATOM 10481 N N . GLN D 3 49 ? 125.590 151.136 124.948 1.00 94.74 49 GLN E N 1
ATOM 10482 C CA . GLN D 3 49 ? 125.743 150.686 126.324 1.00 97.24 49 GLN E CA 1
ATOM 10483 C C . GLN D 3 49 ? 124.535 151.150 127.127 1.00 106.53 49 GLN E C 1
ATOM 10484 O O . GLN D 3 49 ? 124.261 152.352 127.207 1.00 115.53 49 GLN E O 1
ATOM 10490 N N . LEU D 3 50 ? 123.815 150.199 127.713 1.00 104.87 50 LEU E N 1
ATOM 10491 C CA . LEU D 3 50 ? 122.620 150.533 128.473 1.00 107.24 50 LEU E CA 1
ATOM 10492 C C . LEU D 3 50 ? 122.996 151.274 129.749 1.00 113.77 50 LEU E C 1
ATOM 10493 O O . LEU D 3 50 ? 123.870 150.841 130.504 1.00 114.69 50 LEU E O 1
ATOM 10498 N N . GLU D 3 51 ? 122.327 152.398 129.989 1.00 119.45 51 GLU E N 1
ATOM 10499 C CA . GLU D 3 51 ? 122.583 153.223 131.158 1.00 125.06 51 GLU E CA 1
ATOM 10500 C C . GLU D 3 51 ? 121.344 153.270 132.040 1.00 130.99 51 GLU E C 1
ATOM 10501 O O . GLU D 3 51 ? 120.213 153.148 131.562 1.00 131.60 51 GLU E O 1
ATOM 10507 N N . ASP D 3 52 ? 121.575 153.444 133.338 1.00 134.00 52 ASP E N 1
ATOM 10508 C CA . ASP D 3 52 ? 120.493 153.444 134.310 1.00 135.88 52 ASP E CA 1
ATOM 10509 C C . ASP D 3 52 ? 119.566 154.635 134.095 1.00 135.43 52 ASP E C 1
ATOM 10510 O O . ASP D 3 52 ? 119.974 155.692 133.607 1.00 136.03 52 ASP E O 1
ATOM 10515 N N . GLY D 3 53 ? 118.301 154.451 134.470 1.00 132.38 53 GLY E N 1
ATOM 10516 C CA . GLY D 3 53 ? 117.293 155.480 134.340 1.00 130.49 53 GLY E CA 1
ATOM 10517 C C . GLY D 3 53 ? 116.454 155.400 133.083 1.00 127.82 53 GLY E C 1
ATOM 10518 O O . GLY D 3 53 ? 115.488 156.162 132.956 1.00 127.03 53 GLY E O 1
ATOM 10519 N N . ARG D 3 54 ? 116.787 154.508 132.158 1.00 128.10 54 ARG E N 1
ATOM 10520 C CA . ARG D 3 54 ? 116.040 154.334 130.922 1.00 126.96 54 ARG E CA 1
ATOM 10521 C C . ARG D 3 54 ? 115.336 152.983 130.923 1.00 129.40 54 ARG E C 1
ATOM 10522 O O . ARG D 3 54 ? 115.613 152.108 131.745 1.00 133.52 54 ARG E O 1
ATOM 10530 N N . THR D 3 55 ? 114.410 152.824 129.985 1.00 128.24 55 THR E N 1
ATOM 10531 C CA . THR D 3 55 ? 113.641 151.598 129.837 1.00 127.86 55 THR E CA 1
ATOM 10532 C C . THR D 3 55 ? 114.040 150.877 128.556 1.00 128.30 55 THR E C 1
ATOM 10533 O O . THR D 3 55 ? 114.771 151.407 127.716 1.00 129.03 55 THR E O 1
ATOM 10537 N N . LEU D 3 56 ? 113.546 149.644 128.419 1.00 126.54 56 LEU E N 1
ATOM 10538 C CA . LEU D 3 56 ? 113.900 148.830 127.260 1.00 121.60 56 LEU E CA 1
ATOM 10539 C C . LEU D 3 56 ? 113.273 149.374 125.982 1.00 125.36 56 LEU E C 1
ATOM 10540 O O . LEU D 3 56 ? 113.776 149.124 124.880 1.00 126.66 56 LEU E O 1
ATOM 10545 N N . SER D 3 57 ? 112.169 150.114 126.106 1.00 127.92 57 SER E N 1
ATOM 10546 C CA . SER D 3 57 ? 111.506 150.653 124.924 1.00 126.78 57 SER E CA 1
ATOM 10547 C C . SER D 3 57 ? 112.370 151.669 124.189 1.00 127.80 57 SER E C 1
ATOM 10548 O O . SER D 3 57 ? 112.321 151.728 122.956 1.00 129.94 57 SER E O 1
ATOM 10551 N N . ASP D 3 58 ? 113.152 152.474 124.914 1.00 127.84 58 ASP E N 1
ATOM 10552 C CA . ASP D 3 58 ? 114.029 153.436 124.254 1.00 129.74 58 ASP E CA 1
ATOM 10553 C C . ASP D 3 58 ? 115.095 152.734 123.423 1.00 128.95 58 ASP E C 1
ATOM 10554 O O . ASP D 3 58 ? 115.436 153.190 122.325 1.00 132.92 58 ASP E O 1
ATOM 10559 N N . TYR D 3 59 ? 115.633 151.627 123.926 1.00 123.05 59 TYR E N 1
ATOM 10560 C CA . TYR D 3 59 ? 116.619 150.845 123.195 1.00 121.27 59 TYR E CA 1
ATOM 10561 C C . TYR D 3 59 ? 115.984 149.865 122.217 1.00 123.50 59 TYR E C 1
ATOM 10562 O O . TYR D 3 59 ? 116.711 149.168 121.502 1.00 123.78 59 TYR E O 1
ATOM 10571 N N . ASN D 3 60 ? 114.652 149.786 122.190 1.00 125.48 60 ASN E N 1
ATOM 10572 C CA . ASN D 3 60 ? 113.921 149.004 121.189 1.00 124.85 60 ASN E CA 1
ATOM 10573 C C . ASN D 3 60 ? 114.205 147.508 121.380 1.00 124.00 60 ASN E C 1
ATOM 10574 O O . ASN D 3 60 ? 114.039 146.684 120.482 1.00 126.38 60 ASN E O 1
ATOM 10579 N N . ILE D 3 61 ? 114.559 147.139 122.607 1.00 121.69 61 ILE E N 1
ATOM 10580 C CA . ILE D 3 61 ? 114.796 145.742 122.955 1.00 117.11 61 ILE E CA 1
ATOM 10581 C C . ILE D 3 61 ? 113.450 145.024 122.955 1.00 123.45 61 ILE E C 1
ATOM 10582 O O . ILE D 3 61 ? 112.580 145.317 123.778 1.00 127.39 61 ILE E O 1
ATOM 10587 N N . GLN D 3 62 ? 113.276 144.087 122.030 1.00 124.30 62 GLN E N 1
ATOM 10588 C CA . GLN D 3 62 ? 112.038 143.340 121.873 1.00 124.10 62 GLN E CA 1
ATOM 10589 C C . GLN D 3 62 ? 112.263 141.872 122.227 1.00 125.44 62 GLN E C 1
ATOM 10590 O O . GLN D 3 62 ? 113.314 141.484 122.742 1.00 125.41 62 GLN E O 1
ATOM 10596 N N . LYS D 3 63 ? 111.244 141.057 121.968 1.00 126.95 63 LYS E N 1
ATOM 10597 C CA . LYS D 3 63 ? 111.285 139.654 122.354 1.00 126.57 63 LYS E CA 1
ATOM 10598 C C . LYS D 3 63 ? 112.380 138.912 121.591 1.00 125.86 63 LYS E C 1
ATOM 10599 O O . LYS D 3 63 ? 112.643 139.180 120.415 1.00 128.37 63 LYS E O 1
ATOM 10605 N N . GLU D 3 64 ? 113.047 137.997 122.297 1.00 123.05 64 GLU E N 1
ATOM 10606 C CA . GLU D 3 64 ? 114.164 137.200 121.784 1.00 123.46 64 GLU E CA 1
ATOM 10607 C C . GLU D 3 64 ? 115.384 138.045 121.433 1.00 120.79 64 GLU E C 1
ATOM 10608 O O . GLU D 3 64 ? 116.272 137.581 120.710 1.00 120.24 64 GLU E O 1
ATOM 10614 N N . SER D 3 65 ? 115.459 139.278 121.926 1.00 118.22 65 SER E N 1
ATOM 10615 C CA . SER D 3 65 ? 116.666 140.069 121.740 1.00 114.10 65 SER E CA 1
ATOM 10616 C C . SER D 3 65 ? 117.780 139.554 122.642 1.00 110.41 65 SER E C 1
ATOM 10617 O O . SER D 3 65 ? 117.536 139.003 123.718 1.00 111.83 65 SER E O 1
ATOM 10620 N N . THR D 3 66 ? 119.018 139.737 122.191 1.00 108.63 66 THR E N 1
ATOM 10621 C CA . THR D 3 66 ? 120.192 139.263 122.909 1.00 104.06 66 THR E CA 1
ATOM 10622 C C . THR D 3 66 ? 121.014 140.449 123.388 1.00 100.80 66 THR E C 1
ATOM 10623 O O . THR D 3 66 ? 121.439 141.282 122.582 1.00 103.45 66 THR E O 1
ATOM 10627 N N . LEU D 3 67 ? 121.232 140.519 124.696 1.00 98.16 67 LEU E N 1
ATOM 10628 C CA . LEU D 3 67 ? 122.110 141.500 125.310 1.00 92.73 67 LEU E CA 1
ATOM 10629 C C . LEU D 3 67 ? 123.455 140.849 125.594 1.00 94.90 67 LEU E C 1
ATOM 10630 O O . LEU D 3 67 ? 123.575 139.621 125.608 1.00 103.61 67 LEU E O 1
ATOM 10635 N N . HIS D 3 68 ? 124.508 141.649 125.730 1.00 88.86 68 HIS E N 1
ATOM 10636 C CA . HIS D 3 68 ? 125.850 141.165 126.051 1.00 88.89 68 HIS E CA 1
ATOM 10637 C C . HIS D 3 68 ? 126.334 141.776 127.357 1.00 90.69 68 HIS E C 1
ATOM 10638 O O . HIS D 3 68 ? 126.339 142.990 127.493 1.00 95.39 68 HIS E O 1
ATOM 10645 N N . LEU D 3 69 ? 126.753 140.943 128.302 1.00 92.01 69 LEU E N 1
ATOM 10646 C CA . LEU D 3 69 ? 127.297 141.364 129.588 1.00 93.13 69 LEU E CA 1
ATOM 10647 C C . LEU D 3 69 ? 128.815 141.280 129.500 1.00 96.15 69 LEU E C 1
ATOM 10648 O O . LEU D 3 69 ? 129.388 140.188 129.570 1.00 99.81 69 LEU E O 1
ATOM 10653 N N . VAL D 3 70 ? 129.447 142.425 129.304 1.00 97.52 70 VAL E N 1
ATOM 10654 C CA . VAL D 3 70 ? 130.890 142.573 129.092 1.00 96.73 70 VAL E CA 1
ATOM 10655 C C . VAL D 3 70 ? 131.578 143.067 130.363 1.00 100.09 70 VAL E C 1
ATOM 10656 O O . VAL D 3 70 ? 130.920 143.496 131.308 1.00 102.66 70 VAL E O 1
ATOM 10660 N N . LEU D 3 71 ? 132.905 143.016 130.421 1.00 99.06 71 LEU E N 1
ATOM 10661 C CA . LEU D 3 71 ? 133.659 143.514 131.563 1.00 100.52 71 LEU E CA 1
ATOM 10662 C C . LEU D 3 71 ? 135.055 143.898 131.092 1.00 99.88 71 LEU E C 1
ATOM 10663 O O . LEU D 3 71 ? 135.494 143.515 130.006 1.00 101.09 71 LEU E O 1
ATOM 10668 N N . ARG D 3 72 ? 135.745 144.666 131.927 1.00 100.67 72 ARG E N 1
ATOM 10669 C CA . ARG D 3 72 ? 137.097 145.111 131.633 1.00 98.82 72 ARG E CA 1
ATOM 10670 C C . ARG D 3 72 ? 138.119 144.171 132.264 1.00 101.20 72 ARG E C 1
ATOM 10671 O O . ARG D 3 72 ? 137.833 143.455 133.226 1.00 106.16 72 ARG E O 1
ATOM 10679 N N . LEU D 3 73 ? 139.326 144.183 131.704 1.00 100.60 73 LEU E N 1
ATOM 10680 C CA . LEU D 3 73 ? 140.385 143.275 132.113 1.00 99.90 73 LEU E CA 1
ATOM 10681 C C . LEU D 3 73 ? 141.637 144.067 132.459 1.00 104.69 73 LEU E C 1
ATOM 10682 O O . LEU D 3 73 ? 141.834 145.193 131.997 1.00 108.95 73 LEU E O 1
ATOM 10687 N N . ARG D 3 74 ? 142.489 143.457 133.281 1.00 105.05 74 ARG E N 1
ATOM 10688 C CA . ARG D 3 74 ? 143.611 144.152 133.894 1.00 108.34 74 ARG E CA 1
ATOM 10689 C C . ARG D 3 74 ? 144.972 143.647 133.436 1.00 104.81 74 ARG E C 1
ATOM 10690 O O . ARG D 3 74 ? 145.982 144.003 134.049 1.00 110.00 74 ARG E O 1
ATOM 10698 N N . GLY D 3 75 ? 145.032 142.830 132.391 1.00 99.12 75 GLY E N 1
ATOM 10699 C CA . GLY D 3 75 ? 146.309 142.372 131.885 1.00 99.02 75 GLY E CA 1
ATOM 10700 C C . GLY D 3 75 ? 146.890 143.312 130.846 1.00 103.52 75 GLY E C 1
ATOM 10701 O O . GLY D 3 75 ? 146.294 144.314 130.451 1.00 108.04 75 GLY E O 1
ATOM 10702 N N . ALA D 3 76 ? 148.091 142.970 130.392 1.00 104.34 76 ALA E N 1
ATOM 10703 C CA . ALA D 3 76 ? 148.773 143.764 129.386 1.00 101.55 76 ALA E CA 1
ATOM 10704 C C . ALA D 3 76 ? 150.251 143.453 129.257 1.00 117.11 76 ALA E C 1
ATOM 10705 O O . ALA D 3 76 ? 150.830 143.590 128.180 1.00 119.13 76 ALA E O 1
#

Nearest PDB structures (foldseek):
  9b5c-assembly1_A  TM=9.718E-01  e=0.000E+00  Schizosaccharomyces pombe 972h-
  6o82-assembly2_C  TM=9.413E-01  e=0.000E+00  Schizosaccharomyces pombe 972h-
  5knl-assembly1_A  TM=9.549E-01  e=0.000E+00  Schizosaccharomyces pombe 972h-
  4ii3-assembly2_C  TM=9.400E-01  e=0.000E+00  Schizosaccharomyces pombe 972h-
  6zhu-assembly4_G  TM=9.597E-01  e=0.000E+00  Saccharomyces cerevisiae

InterPro domains:
  IPR000608 Ubiquitin-conjugating (UBC), catalytic core domain [PF00179] (4636-4790)
  IPR000608 Ubiquitin-conjugating (UBC), catalytic core domain [PS50127] (4632-4799)
  IPR001370 BIR repeat [PF00653] (251-321)
  IPR001370 BIR repeat [PS50143] (251-321)
  IPR001370 BIR repeat [SM00238] (246-322)
  IPR001370 BIR repeat [cd00022] (249-322)
  IPR016135 Ubiquitin-conjugating enzyme/RWD-like [G3DSA:3.10.110.10] (4580-4879)
  IPR016135 Ubiquitin-conjugating enzyme/RWD-like [SSF54495] (4627-4806)
  IPR022103 Baculoviral IAP repeat-containing protein 6 [PF12356] (3539-3625)

GO terms:
  GO:0061631 ubiquitin conjugating enzyme activity (F, IDA)
  GO:0043066 negative regulation of apoptotic process (P, IDA)
  GO:0035331 negative regulation of hippo signaling (P, IGI)
  GO:0043161 proteasome-mediated ubiquitin-dependent protein catabolic process (P, IGI)
  GO:0012501 programmed cell death (P, IGI)
  GO:0045849 negative regulation of nurse cell apoptotic process (P, IMP)
  GO:0016242 negative regulation of macroautophagy (P, IMP)
  GO:0048477 oogenesis (P, IMP)
  GO:0006511 ubiquitin-dependent protein catabolic process (P, IMP)
  GO:0007286 spermatid development (P, IMP)
  GO:0000209 protein polyubiquitination (P, IMP)
  GO:0009267 cellular response to starvation (P, IMP)

Organism: Drosophila melanogaster (NCBI:txid7227)

Solvent-accessible surface area: 55120 Å² total; per-residue (Å²): 163,69,98,82,73,123,2,58,80,56,0,106,160,64,10,25,37,15,58,61,0,10,48,83,40,119,135,61,40,52,121,9,44,7,31,3,93,14,37,144,94,1,104,130,9,26,49,105,36,18,57,45,7,25,52,39,8,5,98,12,0,80,54,1,41,100,52,8,33,45,48,40,48,8,0,0,0,0,5,0,1,5,6,26,13,0,0,1,4,0,1,0,2,0,21,52,134,8,2,0,4,6,0,0,2,17,1,0,0,4,0,13,15,59,0,10,20,42,15,5,56,14,9,3,59,13,4,7,91,85,84,20,89,1,0,14,21,1,14,62,50,0,96,8,0,14,34,17,27,15,10,90,109,26,43,48,135,47,45,14,47,22,122,105,3,28,0,38,78,0,0,60,20,0,25,60,108,1,5,28,79,72,0,32,16,36,26,30,10,25,69,99,38,126,77,44,106,81,4,68,17,32,2,59,38,50,19,0,56,0,16,33,1,0,0,58,37,0,0,2,41,13,13,110,84,22,24,108,11,0,96,62,1,0,50,20,1,1,65,13,4,85,131,69,0,25,63,35,0,90,35,26,19,123,67,8,54,111,125,35,199,63,143,170,6,34,146,42,2,61,111,7,10,97,22,0,127,130,23,25,141,58,1,143,82,30,9,97,124,25,164,84,41,246,178,24,43,74,50,22,14,6,26,3,3,30,17,2,22,54,92,5,4,110,99,0,48,114,5,32,2,0,1,6,1,0,15,8,10,1,0,1,2,0,0,1,0,0,5,3,9,3,104,3,0,9,0,10,3,103,44,81,4,12,52,110,13,0,1,3,0,4,13,1,60,108,83,22,79,51,111,23,19,0,99,23,0,19,70,75,0,36,93,18,8,125,136,8,145,19,52,46,55,70,20,106,8,51,88,120,27,2,142,140,16,86,0,1,0,0,8,79,22,89,20,110,53,16,119,98,0,2,136,12,1,32,119,56,52,12,1,0,0,1,0,21,18,42,0,0,0,2,13,2,0,0,1,7,8,107,87,13,47,2,102,23,65,37,32,43,142,64,71,72,13,46,6,40,51,11,57,65,45,75,109,0,26,1,45,3,27,95,107,41,72,14,28,5,40,109,22,22,74,0,33,1,46,85,3,97,16,0,115,102,4,55,71,27,121,46,38,115,1,70,43,96,18,54,48,35,0,13,14,35,77,0,36,171,56,32,112,35,144,47,34,5,24,0,44,15,42,54,78,73,105,84,32,55,0,56,35,19,80,82,2,38,140,92,42,76,63,42,40,9,8,52,59,42,107,118,20,6,54,6,2,12,21,0,8,57,1,5,36,62,3,85,144,69,66,156,45,52,40,1,120,21,22,13,100,116,12,1,73,30,0,14,112,33,1,124,92,64,35,146,62,164,30,75,78,159,17,0,38,43,0,0,38,0,1,36,4,30,0,0,0,0,1,0,4,5,0,0,14,0,0,2,2,0,2,1,2,10,4,6,41,4,39,2,0,70,5,3,9,4,17,14,4,37,30,0,8,31,108,157,22,16,117,76,89,25,0,75,87,72,60,34,14,13,19,11,1,3,9,0,5,0,94,135,12,14,94,115,0,16,77,8,58,2,0,0,1,10,0,9,2,0,0,0,3,0,0,0,0,0,0,0,0,0,0,0,27,40,127,2,48,0,28,0,2,14,83,70,80,0,75,101,9,11,17,6,32,2,4,13,4,40,78,134,12,55,121,95,34,20,0,74,13,0,4,74,7,0,90,164,16,0,105,85,5,51,15,40,22,50,95,54,144,14,10,49,150,24,41,137,62,6,15,49,92,20,3,59,128,9,66,0,0,1,0,4,18,79,53,44,56,13,0,20,23,0,1,62,38,0,25,24,29,78,13,24,0,0,1,0,0,8,67,9,15,23,0,1,1,10,1,0,3,10,104,17,0,27,4,8,14,57,22,40,18,52,33,116,107,55,48,11,40,4,26,35,68,32,10,0,38,30,11,71,20,0,0,60,31,0,55,68,16,1,39,26,27,0,49,117,50,6,66,37,0,22,84,8,34,83,27,102,85,5,28,82,111,5,53,159,62,30,60,66,36,11,23,69,34,0,72,37,0,73,109,8,5,60,86,53,66,10,150,42,18,50,67,0,1,69,48,0,24,61,30,0,27,62,24,0,10,24,59,0,85,39,17,26,83,70,17,56,76,116,43,105,12,90,76,42,98,53,8,24,36,33,58,35,45,32,0,72,41,31,128,42,65,28,125,49,89,52,10,15,63,0,0,34,0,0,0,0,0,16,0,66,5,19,40,41,150,45,46,119,69,94,133,53,0,18,94,48,3,116,144,27,171,50,94,146,65,145,47,170,92,154,56,117,79,102,12,68,130,22,44,54,46,1,136,135,77,15,77,87,84,14,126,12,73,26,15,108,39,70,50,52,63,98,69,22,12,9,1,48,0,0,23,4,0,0,19,0,1,0,44,1,0,118,9,89,99,8,95,81,37,92,0,29,55,34,10,10,153,13,64,27,16,4,7,1,1,3,0,0,0,0,0,4,1,0,3,6,0,0,6,21,24,19,50,16,131,97,31,97,47,0,23,9,0,8,0,4,8,0,36,19,19,14,0,9,1,27,5,33,73,11,73,139,60,89,18,94,72,98,111,23,21,46,0,49,46,17,84,2,94,32,72,40,16,0,71,92,0,22,55,67,0,90,129,89,29,126,1,110,8,30,6,0,4,41,11,22,12,7,0,33,2,92,30,19,43,158,79,48,19,65,79,9,42,95,35,53,0,25,47,0,4,70,89,3,19,25,102,132,48,65,106,42,41,108,13,9,46,0,63,5,16,0,34,26,109,117,50,104,100,33,86,12,8,27,0,50,0,39,20,122,168,26,28,50,57,0,53,0,78,29,2,47,27,40,72,7,55,2,116,2,94,65,81,21,40,0,98,70,0,13,46,73,0,42,96,91,49,23,45,37,50,58,24,6,20,0,2,32,45,5,91,20,5,59,81,66,97,41,0,71,82,24,104,6,112,128,87,15,49,0,9,12,2,58,12,11,65,2,29

Sequence (1349 aa):
KSIEQRYLELMKKRQFDTFDMIVESDNNSFRFVVSHHFEKMVRLAGDRYHPSRVKRLAQEAVTLSTSLPLSFSSSVFVRCDTDRLDIMKVLITGPADTPYANGCFEFDVFFPPDYPNQPMLINLETTGRHSVRFNPNLYNDGKVCLSVLNTWHGRPEEKWNAQTSSFLQVLVSIQSLILVPEPYFNEPGFERSRGSPSGTNSSREYNSNIYQACVRWAMLEQIRSPSQCFKDVIHKHFWLKREEICAQIEGWIEELGKPQYTERASRTISFNSMVLRRHYRHLREELSKLKPPRDIDESLYSRQLYVLGHDAMRRMANSDILLSGLGGLGLEIAKNVILGGVKSITLHDTATCGLHDLSSQFYLTEADIGKNRAEASCAQLAELNNYVRTVSHTGPLTEEFLRKFRVVVLTNSDGEEQQRIAKFAHENGIALIIAETRGLFAKVFCDFGESFTIYDQDGTQPISTMIASITHDAQGVVTCLDETRHGFNDGDYVTFSEVQGMQELNGCQPLKITVLGPYTFSIGDTSKFGEYKSGGVATQVKMPKTISFKPLAQATEEPEFLISDFAKLDSPATLHVAFNALSCYRKAHNGALPRPWNEEDANSFLEVVRASSNAEVDEKLVLQFAKICSGNTCPLDAAVGGIVAQEVLKACSGKFTPIYQWLYFDALECLPTEGVEEADAQPVGSRYDSQIAIFGKKFQEKLADSKWFIVGAGAIGCELLKNFGMLGLGTGNGQIFVTDMDLIEKSNLNRQFLFRPHDVQKPKSMTAADAIKRMNPEVNVTAYELRVGAETEKVFSEDFFGKLDGVANALDNVDARIYMDRKCIFNRIPLVETGTLGTLGNVQVIVPFATESYSSSQDPPEKSIPICTLKNFPNAIEHTLQWARDAFEGVFKQSAENAAQYIADPQFTERIAKLPGIQPLEILDSIKKALIDDKPKSFAHCVEWARLYWEDQYVNQIKQLLFNFPPDQITSSGQPFWSGPKRCPDPLVFDVNDPMHLDFIYAAANLRAEVYGIEQVRNRETIAELVQKVKVPEFKPRSLDQDRVDKIISELLKNADKSSKITPLEFEKDDDSNLHMDFIVACSNLRAANYKIPPADRHKSKLIAGKIIPAIATTTSVLSGLAVLEVIKLIVGHRDLVKFKNGFANLALPFMAFSEPLPAAKNTYYGKEWTLWDRFEVTGELSLQEFLNYFEENEKLKITMLSQGVSMLYSFFMPKAKCSERLPLPMSEVVRRVSKRRLEPHERSLVFEICCNDVDGEDVEVPYVRYTLPRGAMQIFVKTLTGKTITLEVEPSDTIENVKAKIQDKEGIPPDQQRLIFAGKQLEDGRTLSDYNIQKESTLHLVLRLRGA